Protein AF-0000000067174617 (afdb_homodimer)

Solvent-accessible surface area (backbone atoms only — not comparable to full-atom values): 45854 Å² total; per-residue (Å²): 130,80,75,74,80,72,65,59,62,29,60,40,48,50,65,57,44,49,54,32,34,64,73,59,77,38,47,30,45,57,36,50,50,41,10,50,51,39,36,74,58,49,26,62,46,40,85,79,19,29,24,26,55,76,45,76,35,56,70,63,29,50,54,49,15,52,51,36,42,53,46,39,54,50,30,64,71,70,67,54,81,73,54,90,31,52,33,38,44,29,28,35,34,40,76,56,22,40,51,80,34,69,38,36,45,48,38,79,67,28,64,86,33,58,22,83,47,54,27,65,48,50,47,35,38,50,75,26,35,32,32,63,34,32,25,17,32,35,8,44,68,52,70,37,58,31,12,36,25,85,73,65,30,31,22,17,12,58,58,34,67,70,21,18,10,17,9,17,21,9,13,33,24,24,25,48,31,62,17,47,30,42,31,22,36,28,41,26,58,50,28,11,28,30,36,2,9,12,37,30,29,20,22,8,37,45,45,24,52,26,33,32,36,46,58,66,43,66,49,68,43,70,35,39,32,44,27,31,28,20,75,37,61,66,38,26,25,53,50,39,12,53,42,23,8,57,41,71,73,19,75,68,22,36,68,68,58,69,52,64,44,66,37,86,62,82,48,59,76,40,35,35,26,37,25,74,38,60,42,61,38,48,50,27,68,61,47,45,51,27,45,51,50,50,51,48,53,43,37,74,54,42,23,44,71,40,83,41,77,45,94,44,42,44,66,58,52,50,52,41,53,30,16,49,33,20,54,38,54,27,56,49,48,52,63,63,34,60,94,39,69,89,73,52,48,70,43,55,54,47,47,38,51,54,12,42,55,35,24,73,76,30,52,58,53,55,34,41,35,46,40,45,49,56,36,36,52,49,42,62,55,42,67,86,34,62,32,38,38,29,39,28,40,21,51,69,73,47,50,19,84,58,59,55,87,78,14,37,82,48,91,73,47,76,36,77,46,43,68,49,38,44,59,33,38,68,50,18,62,35,17,34,22,15,34,34,17,37,52,45,46,68,32,97,78,47,25,23,31,21,29,28,26,33,23,51,66,73,32,43,41,59,18,37,22,53,46,42,40,46,49,63,73,67,58,76,78,47,67,54,77,70,71,74,60,80,125,130,81,78,76,80,72,64,59,61,29,60,40,48,50,66,58,43,49,54,32,35,64,72,61,78,38,46,30,44,57,36,51,51,40,10,49,53,38,38,74,55,48,26,64,46,40,83,80,19,29,24,26,55,76,45,76,34,57,71,63,29,51,54,48,14,51,52,35,43,53,45,39,54,51,28,63,71,70,68,55,83,70,53,89,31,53,32,39,44,28,28,35,33,39,76,56,22,40,52,79,35,69,38,35,45,47,37,79,68,27,64,86,34,59,22,84,48,54,26,63,47,51,47,34,38,50,74,26,35,32,30,63,35,32,25,18,32,36,7,44,67,51,71,38,60,31,11,36,25,86,73,65,31,32,22,18,13,57,58,35,68,69,22,17,9,17,8,18,22,9,13,33,23,24,25,48,30,60,17,47,31,41,31,25,37,29,40,27,58,52,28,10,28,29,37,2,9,12,37,30,29,20,21,8,37,45,44,23,51,26,33,31,37,47,57,65,44,66,50,66,42,70,36,37,32,44,27,30,28,19,74,36,59,67,39,25,25,52,51,40,10,52,41,22,10,58,42,73,72,19,72,68,22,36,66,67,58,69,52,63,45,67,38,86,64,83,49,58,76,40,36,35,27,37,26,74,38,62,42,60,37,48,50,27,67,61,47,46,52,27,46,50,51,52,51,48,54,44,37,73,58,42,23,45,69,41,84,42,76,46,95,46,41,44,67,58,52,50,54,42,52,29,16,48,32,21,53,37,54,27,57,50,48,53,62,63,35,60,94,40,69,90,71,54,50,69,43,53,54,49,47,39,49,52,12,43,56,35,23,74,75,30,52,58,51,55,33,40,35,46,39,44,49,57,37,37,52,49,43,62,54,41,68,84,34,62,33,37,39,28,38,29,42,20,53,69,74,47,51,19,84,56,58,55,87,77,14,37,82,49,91,73,46,77,36,77,45,44,68,48,38,45,58,34,37,69,49,16,61,35,18,34,22,15,35,33,16,36,53,44,46,68,34,98,77,46,24,24,30,19,27,27,26,32,23,49,68,72,32,45,42,58,19,38,23,52,46,40,41,46,48,64,72,68,58,76,79,46,67,55,77,69,72,73,61,82,122

pLDDT: mean 96.29, std 8.48, range [24.88, 98.94]

Nearest PDB structures (foldseek):
  2df4-assembly1_A  TM=8.839E-01  e=1.342E-34  Staphylococcus aureus
  8es6-assembly1_A  TM=8.668E-01  e=5.115E-29  Escherichia coli
  8es6-assembly2_B  TM=8.496E-01  e=8.162E-29  Escherichia coli
  4hbp-assembly1_A  TM=7.606E-01  e=7.847E-25  Rattus norvegicus
  4ist-assembly1_A  TM=8.155E-01  e=3.583E-24  Kluyveromyces lactis

Radius of gyration: 29.84 Å; Cα contacts (8 Å, |Δi|>4): 2554; chains: 2; bounding box: 65×92×72 Å

Foldseek 3Di:
DPPPPPPQLLQDAQVRVVVCLLVVVDFLLRSLVSLVVLCVFAQDAQAQGLLFFPDFASVVLNVLSVVLSVVSVVCNVVVDDAQLAASFEEAEALCFADAPAARQQQAPLRPPPHDNHGWLLRVLCVVSRYRHGGYGFFERNFLFQFTAHPSRHFRAAQLFRQFGLTTRSRSQLRCQLSSNGNKYKWKFLAQRQQSSCFQQQWKGKQAFQQQFAGAPDCSVQLLMGMAMIGRALVSRQSSSLRRGADDPRHPSHHDDHNDGLADADAQAPAEEEEDAQQAPQQADPQLSVLLVVLVVLNVVRHYHYDYFHFNDDLVLLVLLSLLSCLVPVLVVVCVSNPPPLVRGDPLNNLSSVSSVVSVVVAPPVNSLVSLVVLLVRVCVRCVPGFKYKYWQWRAQGHGRPDSQSQADAGPVGTDRHPSSGGPRRSCSSVRQWMKMWHWRAADPSSTTITMIITGPGVSSNSRSHSRNVSCVSRVDDSHHDRPRDDD/DPPPPPPQLLQDAQVRVVVCLLVVVDFLLRSLVSLVVLCVFAQDAQAQGLLFFPDFASVVLNVLSVVLSVVSVVCNVVVDDAQLAASFEEAEALCFADAPAARQQQAPLRPPPHDNHGWLLRVLCVVSNYRHGGYGFFERNFLFQFTAHPSRHFRAAQLFRQFGLTTRSRSQLRSQLSSNGNKYKWKFLAQRQQSSCFQQQWKGKQAFQQQFAGAPDCSVQLLMGMAMIGRALVSRQSSSLRRGADDPRHPSHHDDHNDGLADADAQAPAEEEEDAQQAPQQADPQLSVLLVVLVVLNVVRHYHYDYFHFNDDLVLLVLLSLLSCLVPVLVVVCVSNPPPLVRGDPLNNLSSVSSVVSVVVAPPVNSLVSLVVLLVRVCVRCVPGFKYKYWQWRDQGHGRPDSQSQADAGPVGTDRHPSSGGPRRSCSSVRQWMKMWHWRAADPSSTTITMIITGPGVNSNSRSHVRNVSCVSRVDDSHHDRPRDPD

Structure (mmCIF, N/CA/C/O backbone):
data_AF-0000000067174617-model_v1
#
loop_
_entity.id
_entity.type
_entity.pdbx_description
1 polymer amidase
#
loop_
_atom_site.group_PDB
_atom_site.id
_atom_site.type_symbol
_atom_site.label_atom_id
_atom_site.label_alt_id
_atom_site.label_comp_id
_atom_site.label_asym_id
_atom_site.label_entity_id
_atom_site.label_seq_id
_atom_site.pdbx_PDB_ins_code
_atom_site.Cartn_x
_atom_site.Cartn_y
_atom_site.Cartn_z
_atom_site.occupancy
_atom_site.B_iso_or_equiv
_atom_site.auth_seq_id
_atom_site.auth_comp_id
_atom_site.auth_asym_id
_atom_site.auth_atom_id
_atom_site.pdbx_PDB_model_num
ATOM 1 N N . MET A 1 1 ? 32.938 -33.906 -27.891 1 24.88 1 MET A N 1
ATOM 2 C CA . MET A 1 1 ? 32.094 -32.688 -27.828 1 24.88 1 MET A CA 1
ATOM 3 C C . MET A 1 1 ? 30.641 -33.062 -27.625 1 24.88 1 MET A C 1
ATOM 5 O O . MET A 1 1 ? 30.016 -33.656 -28.516 1 24.88 1 MET A O 1
ATOM 9 N N . THR A 1 2 ? 30.25 -33.719 -26.547 1 30.67 2 THR A N 1
ATOM 10 C CA . THR A 1 2 ? 28.984 -34.344 -26.203 1 30.67 2 THR A CA 1
ATOM 11 C C . THR A 1 2 ? 27.812 -33.438 -26.562 1 30.67 2 THR A C 1
ATOM 13 O O . THR A 1 2 ? 27.844 -32.25 -26.281 1 30.67 2 THR A O 1
ATOM 16 N N . ALA A 1 3 ? 27.297 -33.562 -27.75 1 36.09 3 ALA A N 1
ATOM 17 C CA . ALA A 1 3 ? 26.188 -32.875 -28.375 1 36.09 3 ALA A CA 1
ATOM 18 C C . ALA A 1 3 ? 25.094 -32.531 -27.344 1 36.09 3 ALA A C 1
ATOM 20 O O . ALA A 1 3 ? 24.484 -33.438 -26.781 1 36.09 3 ALA A O 1
ATOM 21 N N . GLY A 1 4 ? 25.219 -31.641 -26.375 1 40.06 4 GLY A N 1
ATOM 22 C CA . GLY A 1 4 ? 24.328 -31.266 -25.297 1 40.06 4 GLY A CA 1
ATOM 23 C C . GLY A 1 4 ? 22.859 -31.375 -25.656 1 40.06 4 GLY A C 1
ATOM 24 O O . GLY A 1 4 ? 22.422 -30.828 -26.672 1 40.06 4 GLY A O 1
ATOM 25 N N . VAL A 1 5 ? 22.188 -32.5 -25.516 1 42.88 5 VAL A N 1
ATOM 26 C CA . VAL A 1 5 ? 20.812 -32.875 -25.828 1 42.88 5 VAL A CA 1
ATOM 27 C C . VAL A 1 5 ? 19.875 -31.703 -25.594 1 42.88 5 VAL A C 1
ATOM 29 O O . VAL A 1 5 ? 19.719 -31.25 -24.453 1 42.88 5 VAL A O 1
ATOM 32 N N . MET A 1 6 ? 19.734 -30.781 -26.547 1 55.16 6 MET A N 1
ATOM 33 C CA . MET A 1 6 ? 18.766 -29.688 -26.562 1 55.16 6 MET A CA 1
ATOM 34 C C . MET A 1 6 ? 17.406 -30.156 -26.047 1 55.16 6 MET A C 1
ATOM 36 O O . MET A 1 6 ? 16.953 -31.25 -26.359 1 55.16 6 MET A O 1
ATOM 40 N N . ALA A 1 7 ? 16.859 -29.625 -24.938 1 68.75 7 ALA A N 1
ATOM 41 C CA . ALA A 1 7 ? 15.5 -29.875 -24.469 1 68.75 7 ALA A CA 1
ATOM 42 C C . ALA A 1 7 ? 14.523 -29.984 -25.625 1 68.75 7 ALA A C 1
ATOM 44 O O . ALA A 1 7 ? 14.711 -29.344 -26.672 1 68.75 7 ALA A O 1
ATOM 45 N N . PRO A 1 8 ? 13.562 -31 -25.578 1 89.62 8 PRO A N 1
ATOM 46 C CA . PRO A 1 8 ? 12.492 -30.938 -26.562 1 89.62 8 PRO A CA 1
ATOM 47 C C . PRO A 1 8 ? 11.938 -29.531 -26.766 1 89.62 8 PRO A C 1
ATOM 49 O O . PRO A 1 8 ? 11.898 -28.75 -25.812 1 89.62 8 PRO A O 1
ATOM 52 N N . LEU A 1 9 ? 11.664 -29.156 -27.969 1 95.62 9 LEU A N 1
ATOM 53 C CA . LEU A 1 9 ? 11.234 -27.828 -28.344 1 95.62 9 LEU A CA 1
ATOM 54 C C . LEU A 1 9 ? 10.125 -27.328 -27.422 1 95.62 9 LEU A C 1
ATOM 56 O O . LEU A 1 9 ? 10.109 -26.156 -27.031 1 95.62 9 LEU A O 1
ATOM 60 N N . ALA A 1 10 ? 9.273 -28.25 -26.984 1 96.75 10 ALA A N 1
ATOM 61 C CA . ALA A 1 10 ? 8.109 -27.891 -26.172 1 96.75 10 ALA A CA 1
ATOM 62 C C . ALA A 1 10 ? 8.531 -27.484 -24.766 1 96.75 10 ALA A C 1
ATOM 64 O O . ALA A 1 10 ? 7.766 -26.844 -24.047 1 96.75 10 ALA A O 1
ATOM 65 N N . TYR A 1 11 ? 9.789 -27.797 -24.375 1 97.19 11 TYR A N 1
ATOM 66 C CA . TYR A 1 11 ? 10.25 -27.547 -23.016 1 97.19 11 TYR A CA 1
ATOM 67 C C . TYR A 1 11 ? 11.344 -26.484 -23 1 97.19 11 TYR A C 1
ATOM 69 O O . TYR A 1 11 ? 11.984 -26.266 -21.969 1 97.19 11 TYR A O 1
ATOM 77 N N . LEU A 1 12 ? 11.562 -25.859 -24.141 1 96.75 12 LEU A N 1
ATOM 78 C CA . LEU A 1 12 ? 12.547 -24.781 -24.141 1 96.75 12 LEU A CA 1
ATOM 79 C C . LEU A 1 12 ? 12.133 -23.672 -23.156 1 96.75 12 LEU A C 1
ATOM 81 O O . LEU A 1 12 ? 10.961 -23.297 -23.109 1 96.75 12 LEU A O 1
ATOM 85 N N . SER A 1 13 ? 13.086 -23.219 -22.359 1 97.06 13 SER A N 1
ATOM 86 C CA . SER A 1 13 ? 12.812 -22.062 -21.516 1 97.06 13 SER A CA 1
ATOM 87 C C . SER A 1 13 ? 12.609 -20.797 -22.344 1 97.06 13 SER A C 1
ATOM 89 O O . SER A 1 13 ? 12.984 -20.75 -23.516 1 97.06 13 SER A O 1
ATOM 91 N N . ALA A 1 14 ? 11.969 -19.812 -21.766 1 97.81 14 ALA A N 1
ATOM 92 C CA . ALA A 1 14 ? 11.766 -18.531 -22.453 1 97.81 14 ALA A CA 1
ATOM 93 C C . ALA A 1 14 ? 13.094 -17.922 -22.875 1 97.81 14 ALA A C 1
ATOM 95 O O . ALA A 1 14 ? 13.219 -17.375 -23.969 1 97.81 14 ALA A O 1
ATOM 96 N N . THR A 1 15 ? 14.016 -18 -22.016 1 92.88 15 THR A N 1
ATOM 97 C CA . THR A 1 15 ? 15.328 -17.422 -22.281 1 92.88 15 THR A CA 1
ATOM 98 C C . THR A 1 15 ? 16.016 -18.141 -23.422 1 92.88 15 THR A C 1
ATOM 100 O O . THR A 1 15 ? 16.594 -17.5 -24.312 1 92.88 15 THR A O 1
ATOM 103 N N . GLU A 1 16 ? 15.969 -19.438 -23.469 1 95.62 16 GLU A N 1
ATOM 104 C CA . GLU A 1 16 ? 16.562 -20.219 -24.547 1 95.62 16 GLU A CA 1
ATOM 105 C C . GLU A 1 16 ? 15.828 -20 -25.859 1 95.62 16 GLU A C 1
ATOM 107 O O . GLU A 1 16 ? 16.453 -19.859 -26.922 1 95.62 16 GLU A O 1
ATOM 112 N N . ALA A 1 17 ? 14.555 -19.969 -25.766 1 97.62 17 ALA A N 1
ATOM 113 C CA . ALA A 1 17 ? 13.75 -19.766 -26.953 1 97.62 17 ALA A CA 1
ATOM 114 C C . ALA A 1 17 ? 14.039 -18.391 -27.578 1 97.62 17 ALA A C 1
ATOM 116 O O . ALA A 1 17 ? 14.25 -18.281 -28.797 1 97.62 17 ALA A O 1
ATOM 117 N N . ARG A 1 18 ? 14.062 -17.391 -26.781 1 96.44 18 ARG A N 1
ATOM 118 C CA . ARG A 1 18 ? 14.32 -16.047 -27.266 1 96.44 18 ARG A CA 1
ATOM 119 C C . ARG A 1 18 ? 15.672 -15.961 -27.969 1 96.44 18 ARG A C 1
ATOM 121 O O . ARG A 1 18 ? 15.797 -15.32 -29.016 1 96.44 18 ARG A O 1
ATOM 128 N N . LYS A 1 19 ? 16.672 -16.578 -27.359 1 95.19 19 LYS A N 1
ATOM 129 C CA . LYS A 1 19 ? 18 -16.594 -27.969 1 95.19 19 LYS A CA 1
ATOM 130 C C . LYS A 1 19 ? 17.969 -17.281 -29.328 1 95.19 19 LYS A C 1
ATOM 132 O O . LYS A 1 19 ? 18.562 -16.797 -30.281 1 95.19 19 LYS A O 1
ATOM 137 N N . ALA A 1 20 ? 17.281 -18.375 -29.406 1 97.12 20 ALA A N 1
ATOM 138 C CA . ALA A 1 20 ? 17.188 -19.141 -30.641 1 97.12 20 ALA A CA 1
ATOM 139 C C . ALA A 1 20 ? 16.391 -18.375 -31.703 1 97.12 20 ALA A C 1
ATOM 141 O O . ALA A 1 20 ? 16.703 -18.453 -32.875 1 97.12 20 ALA A O 1
ATOM 142 N N . PHE A 1 21 ? 15.336 -17.656 -31.297 1 97.88 21 PHE A N 1
ATOM 143 C CA . PHE A 1 21 ? 14.555 -16.844 -32.219 1 97.88 21 PHE A CA 1
ATOM 144 C C . PHE A 1 21 ? 15.414 -15.727 -32.812 1 97.88 21 PHE A C 1
ATOM 146 O O . PHE A 1 21 ? 15.359 -15.461 -34 1 97.88 21 PHE A O 1
ATOM 153 N N . ARG A 1 22 ? 16.156 -15.133 -31.969 1 95.88 22 ARG A N 1
ATOM 154 C CA . ARG A 1 22 ? 16.984 -14.008 -32.375 1 95.88 22 ARG A CA 1
ATOM 155 C C . ARG A 1 22 ? 18.031 -14.438 -33.406 1 95.88 22 ARG A C 1
ATOM 157 O O . ARG A 1 22 ? 18.312 -13.703 -34.375 1 95.88 22 ARG A O 1
ATOM 164 N N . SER A 1 23 ? 18.625 -15.617 -33.219 1 95 23 SER A N 1
ATOM 165 C CA . SER A 1 23 ? 19.625 -16.125 -34.156 1 95 23 SER A CA 1
ATOM 166 C C . SER A 1 23 ? 18.953 -16.766 -35.375 1 95 23 SER A C 1
ATOM 168 O O . SER A 1 23 ? 19.641 -17.188 -36.312 1 95 23 SER A O 1
ATOM 170 N N . ARG A 1 24 ? 17.672 -16.953 -35.281 1 94.88 24 ARG A N 1
ATOM 171 C CA . ARG A 1 24 ? 16.859 -17.531 -36.344 1 94.88 24 ARG A CA 1
ATOM 172 C C . ARG A 1 24 ? 17.156 -19.016 -36.531 1 94.88 24 ARG A C 1
ATOM 174 O O . ARG A 1 24 ? 16.953 -19.562 -37.625 1 94.88 24 ARG A O 1
ATOM 181 N N . GLU A 1 25 ? 17.734 -19.562 -35.5 1 95.5 25 GLU A N 1
ATOM 182 C CA . GLU A 1 25 ? 17.922 -21 -35.469 1 95.5 25 GLU A CA 1
ATOM 183 C C . GLU A 1 25 ? 16.578 -21.719 -35.344 1 95.5 25 GLU A C 1
ATOM 185 O O . GLU A 1 25 ? 16.422 -22.844 -35.844 1 95.5 25 GLU A O 1
ATOM 190 N N . LEU A 1 26 ? 15.688 -21.109 -34.594 1 96.62 26 LEU A N 1
ATOM 191 C CA . LEU A 1 26 ? 14.312 -21.562 -34.438 1 96.62 26 LEU A CA 1
ATOM 192 C C . LEU A 1 26 ? 13.328 -20.438 -34.75 1 96.62 26 LEU A C 1
ATOM 194 O O . LEU A 1 26 ? 13.633 -19.266 -34.562 1 96.62 26 LEU A O 1
ATOM 198 N N . SER A 1 27 ? 12.234 -20.875 -35.25 1 97.31 27 SER A N 1
ATOM 199 C CA . SER A 1 27 ? 11.117 -19.953 -35.406 1 97.31 27 SER A CA 1
ATOM 200 C C . SER A 1 27 ? 10.141 -20.078 -34.25 1 97.31 27 SER A C 1
ATOM 202 O O . SER A 1 27 ? 9.922 -21.156 -33.719 1 97.31 27 SER A O 1
ATOM 204 N N . PRO A 1 28 ? 9.531 -18.938 -33.906 1 98.44 28 PRO A N 1
ATOM 205 C CA . PRO A 1 28 ? 8.469 -19.031 -32.906 1 98.44 28 PRO A CA 1
ATOM 206 C C . PRO A 1 28 ? 7.406 -20.062 -33.25 1 98.44 28 PRO A C 1
ATOM 208 O O . PRO A 1 28 ? 6.84 -20.719 -32.375 1 98.44 28 PRO A O 1
ATOM 211 N N . LEU A 1 29 ? 7.168 -20.234 -34.531 1 98.38 29 LEU A N 1
ATOM 212 C CA . LEU A 1 29 ? 6.172 -21.203 -35 1 98.38 29 LEU A CA 1
ATOM 213 C C . LEU A 1 29 ? 6.602 -22.625 -34.656 1 98.38 29 LEU A C 1
ATOM 215 O O . LEU A 1 29 ? 5.762 -23.484 -34.375 1 98.38 29 LEU A O 1
ATOM 219 N N . ASP A 1 30 ? 7.914 -22.922 -34.688 1 98.12 30 ASP A N 1
ATOM 220 C CA . ASP A 1 30 ? 8.422 -24.234 -34.375 1 98.12 30 ASP A CA 1
ATOM 221 C C . ASP A 1 30 ? 8.078 -24.609 -32.938 1 98.12 30 ASP A C 1
ATOM 223 O O . ASP A 1 30 ? 7.621 -25.734 -32.656 1 98.12 30 ASP A O 1
ATOM 227 N N . VAL A 1 31 ? 8.281 -23.688 -32.031 1 98.25 31 VAL A N 1
ATOM 228 C CA . VAL A 1 31 ? 8.031 -23.938 -30.625 1 98.25 31 VAL A CA 1
ATOM 229 C C . VAL A 1 31 ? 6.527 -24.062 -30.391 1 98.25 31 VAL A C 1
ATOM 231 O O . VAL A 1 31 ? 6.082 -24.969 -29.672 1 98.25 31 VAL A O 1
ATOM 234 N N . LEU A 1 32 ? 5.723 -23.188 -30.984 1 98.75 32 LEU A N 1
ATOM 235 C CA . LEU A 1 32 ? 4.273 -23.234 -30.828 1 98.75 32 LEU A CA 1
ATOM 236 C C . LEU A 1 32 ? 3.723 -24.562 -31.344 1 98.75 32 LEU A C 1
ATOM 238 O O . LEU A 1 32 ? 2.918 -25.203 -30.656 1 98.75 32 LEU A O 1
ATOM 242 N N . ASP A 1 33 ? 4.176 -24.984 -32.469 1 98.44 33 ASP A N 1
ATOM 243 C CA . ASP A 1 33 ? 3.67 -26.234 -33.031 1 98.44 33 ASP A CA 1
ATOM 244 C C . ASP A 1 33 ? 4.062 -27.438 -32.188 1 98.44 33 ASP A C 1
ATOM 246 O O . ASP A 1 33 ? 3.293 -28.391 -32.062 1 98.44 33 ASP A O 1
ATOM 250 N N . ALA A 1 34 ? 5.266 -27.406 -31.688 1 98.31 34 ALA A N 1
ATOM 251 C CA . ALA A 1 34 ? 5.68 -28.469 -30.781 1 98.31 34 ALA A CA 1
ATOM 252 C C . ALA A 1 34 ? 4.781 -28.516 -29.547 1 98.31 34 ALA A C 1
ATOM 254 O O . ALA A 1 34 ? 4.418 -29.609 -29.078 1 98.31 34 ALA A O 1
ATOM 255 N N . GLN A 1 35 ? 4.426 -27.406 -28.984 1 98.56 35 GLN A N 1
ATOM 256 C CA . GLN A 1 35 ? 3.568 -27.344 -27.797 1 98.56 35 GLN A CA 1
ATOM 257 C C . GLN A 1 35 ? 2.139 -27.75 -28.141 1 98.56 35 GLN A C 1
ATOM 259 O O . GLN A 1 35 ? 1.485 -28.438 -27.344 1 98.56 35 GLN A O 1
ATOM 264 N N . ILE A 1 36 ? 1.645 -27.328 -29.328 1 98.62 36 ILE A N 1
ATOM 265 C CA . ILE A 1 36 ? 0.315 -27.75 -29.766 1 98.62 36 ILE A CA 1
ATOM 266 C C . ILE A 1 36 ? 0.268 -29.266 -29.906 1 98.62 36 ILE A C 1
ATOM 268 O O . ILE A 1 36 ? -0.705 -29.906 -29.484 1 98.62 36 ILE A O 1
ATOM 272 N N . SER A 1 37 ? 1.347 -29.828 -30.438 1 97.31 37 SER A N 1
ATOM 273 C CA . SER A 1 37 ? 1.419 -31.281 -30.547 1 97.31 37 SER A CA 1
ATOM 274 C C . SER A 1 37 ? 1.367 -31.953 -29.188 1 97.31 37 SER A C 1
ATOM 276 O O . SER A 1 37 ? 0.701 -32.969 -29.016 1 97.31 37 SER A O 1
ATOM 278 N N . GLN A 1 38 ? 2.049 -31.375 -28.203 1 96 38 GLN A N 1
ATOM 279 C CA . GLN A 1 38 ? 2.006 -31.875 -26.844 1 96 38 GLN A CA 1
ATOM 280 C C . GLN A 1 38 ? 0.591 -31.797 -26.266 1 96 38 GLN A C 1
ATOM 282 O O . GLN A 1 38 ? 0.135 -32.719 -25.609 1 96 38 GLN A O 1
ATOM 287 N N . ILE A 1 39 ? -0.048 -30.703 -26.516 1 98.12 39 ILE A N 1
ATOM 288 C CA . ILE A 1 39 ? -1.395 -30.484 -26 1 98.12 39 ILE A CA 1
ATOM 289 C C . ILE A 1 39 ? -2.352 -31.516 -26.594 1 98.12 39 ILE A C 1
ATOM 291 O O . ILE A 1 39 ? -3.121 -32.156 -25.859 1 98.12 39 ILE A O 1
ATOM 295 N N . GLU A 1 40 ? -2.289 -31.688 -27.859 1 97 40 GLU A N 1
ATOM 296 C CA . GLU A 1 40 ? -3.174 -32.625 -28.531 1 97 40 GLU A CA 1
ATOM 297 C C . GLU A 1 40 ? -2.939 -34.062 -28.047 1 97 40 GLU A C 1
ATOM 299 O O . GLU A 1 40 ? -3.885 -34.844 -27.938 1 97 40 GLU A O 1
ATOM 304 N N . ALA A 1 41 ? -1.725 -34.312 -27.672 1 95.94 41 ALA A N 1
ATOM 305 C CA . ALA A 1 41 ? -1.357 -35.656 -27.281 1 95.94 41 ALA A CA 1
ATOM 306 C C . ALA A 1 41 ? -1.713 -35.906 -25.812 1 95.94 41 ALA A C 1
ATOM 308 O O . ALA A 1 41 ? -2.045 -37.062 -25.438 1 95.94 41 ALA A O 1
ATOM 309 N N . HIS A 1 42 ? -1.667 -34.875 -25 1 96.88 42 HIS A N 1
ATOM 310 C CA . HIS A 1 42 ? -1.584 -35.188 -23.578 1 96.88 42 HIS A CA 1
ATOM 311 C C . HIS A 1 42 ? -2.625 -34.438 -22.766 1 96.88 42 HIS A C 1
ATOM 313 O O . HIS A 1 42 ? -2.889 -34.781 -21.609 1 96.88 42 HIS A O 1
ATOM 319 N N . ASN A 1 43 ? -3.201 -33.406 -23.281 1 97.75 43 ASN A N 1
ATOM 320 C CA . ASN A 1 43 ? -4.121 -32.625 -22.469 1 97.75 43 ASN A CA 1
ATOM 321 C C . ASN A 1 43 ? -5.344 -33.438 -22.062 1 97.75 43 ASN A C 1
ATOM 323 O O . ASN A 1 43 ? -5.82 -33.312 -20.922 1 97.75 43 ASN A O 1
ATOM 327 N N . GLY A 1 44 ? -5.863 -34.125 -23.031 1 96.06 44 GLY A N 1
ATOM 328 C CA . GLY A 1 44 ? -6.969 -35.031 -22.75 1 96.06 44 GLY A CA 1
ATOM 329 C C . GLY A 1 44 ? -8.273 -34.312 -22.484 1 96.06 44 GLY A C 1
ATOM 330 O O . GLY A 1 44 ? -8.445 -33.156 -22.875 1 96.06 44 GLY A O 1
ATOM 331 N N . ASP A 1 45 ? -9.227 -35.094 -21.906 1 94.69 45 ASP A N 1
ATOM 332 C CA . ASP A 1 45 ? -10.57 -34.562 -21.688 1 94.69 45 ASP A CA 1
ATOM 333 C C . ASP A 1 45 ? -10.766 -34.125 -20.234 1 94.69 45 ASP A C 1
ATOM 335 O O . ASP A 1 45 ? -9.828 -34.188 -19.438 1 94.69 45 ASP A O 1
ATOM 339 N N . ARG A 1 46 ? -11.891 -33.656 -19.922 1 95.31 46 ARG A N 1
ATOM 340 C CA . ARG A 1 46 ? -12.164 -33 -18.656 1 95.31 46 ARG A CA 1
ATOM 341 C C . ARG A 1 46 ? -12.328 -34.031 -17.531 1 95.31 46 ARG A C 1
ATOM 343 O O . ARG A 1 46 ? -12.359 -33.688 -16.359 1 95.31 46 ARG A O 1
ATOM 350 N N . ASP A 1 47 ? -12.398 -35.312 -17.844 1 93.5 47 ASP A N 1
ATOM 351 C CA . ASP A 1 47 ? -12.68 -36.312 -16.844 1 93.5 47 ASP A CA 1
ATOM 352 C C . ASP A 1 47 ? -11.406 -37.094 -16.484 1 93.5 47 ASP A C 1
ATOM 354 O O . ASP A 1 47 ? -11.195 -37.438 -15.32 1 93.5 47 ASP A O 1
ATOM 358 N N . THR A 1 48 ? -10.5 -37.281 -17.5 1 92.5 48 THR A N 1
ATOM 359 C CA . THR A 1 48 ? -9.383 -38.188 -17.234 1 92.5 48 THR A CA 1
ATOM 360 C C . THR A 1 48 ? -8.062 -37.562 -17.656 1 92.5 48 THR A C 1
ATOM 362 O O . THR A 1 48 ? -6.988 -38.031 -17.297 1 92.5 48 THR A O 1
ATOM 365 N N . GLY A 1 49 ? -8.133 -36.562 -18.375 1 95.38 49 GLY A N 1
ATOM 366 C CA . GLY A 1 49 ? -6.93 -35.938 -18.891 1 95.38 49 GLY A CA 1
ATOM 367 C C . GLY A 1 49 ? -6.301 -34.938 -17.922 1 95.38 49 GLY A C 1
ATOM 368 O O . GLY A 1 49 ? -6.805 -34.75 -16.828 1 95.38 49 GLY A O 1
ATOM 369 N N . ILE A 1 50 ? -5.203 -34.375 -18.375 1 98.19 50 ILE A N 1
ATOM 370 C CA . ILE A 1 50 ? -4.59 -33.281 -17.625 1 98.19 50 ILE A CA 1
ATOM 371 C C . ILE A 1 50 ? -5.57 -32.125 -17.547 1 98.19 50 ILE A C 1
ATOM 373 O O . ILE A 1 50 ? -5.789 -31.562 -16.469 1 98.19 50 ILE A O 1
ATOM 377 N N . ASN A 1 51 ? -6.184 -31.781 -18.797 1 98.56 51 ASN A N 1
ATOM 378 C CA . ASN A 1 51 ? -7.258 -30.797 -18.844 1 98.56 51 ASN A CA 1
ATOM 379 C C . ASN A 1 51 ? -6.812 -29.453 -18.281 1 98.56 51 ASN A C 1
ATOM 381 O O . ASN A 1 51 ? -7.441 -28.922 -17.359 1 98.56 51 ASN A O 1
ATOM 385 N N . ALA A 1 52 ? -5.758 -28.906 -18.875 1 98.81 52 ALA A N 1
ATOM 386 C CA . ALA A 1 52 ? -5.141 -27.719 -18.312 1 98.81 52 ALA A CA 1
ATOM 387 C C . ALA A 1 52 ? -5.82 -26.453 -18.844 1 98.81 52 ALA A C 1
ATOM 389 O O . ALA A 1 52 ? -5.598 -25.359 -18.328 1 98.81 52 ALA A O 1
ATOM 390 N N . PHE A 1 53 ? -6.734 -26.578 -19.859 1 98.81 53 PHE A N 1
ATOM 391 C CA . PHE A 1 53 ? -7.168 -25.375 -20.562 1 98.81 53 PHE A CA 1
ATOM 392 C C . PHE A 1 53 ? -8.688 -25.297 -20.609 1 98.81 53 PHE A C 1
ATOM 394 O O . PHE A 1 53 ? -9.367 -26.312 -20.766 1 98.81 53 PHE A O 1
ATOM 401 N N . THR A 1 54 ? -9.203 -24.062 -20.531 1 98.19 54 THR A N 1
ATOM 402 C CA . THR A 1 54 ? -10.617 -23.797 -20.781 1 98.19 54 THR A CA 1
ATOM 403 C C . THR A 1 54 ? -10.852 -23.562 -22.281 1 98.19 54 THR A C 1
ATOM 405 O O . THR A 1 54 ? -11.953 -23.828 -22.781 1 98.19 54 THR A O 1
ATOM 408 N N . GLU A 1 55 ? -9.836 -22.984 -22.875 1 96.81 55 GLU A N 1
ATOM 409 C CA . GLU A 1 55 ? -9.898 -22.578 -24.281 1 96.81 55 GLU A CA 1
ATOM 410 C C . GLU A 1 55 ? -8.508 -22.547 -24.906 1 96.81 55 GLU A C 1
ATOM 412 O O . GLU A 1 55 ? -7.52 -22.281 -24.219 1 96.81 55 GLU A O 1
ATOM 417 N N . THR A 1 56 ? -8.438 -22.953 -26.219 1 98.44 56 THR A N 1
ATOM 418 C CA . THR A 1 56 ? -7.211 -22.797 -26.984 1 98.44 56 THR A CA 1
ATOM 419 C C . THR A 1 56 ? -7.418 -21.781 -28.109 1 98.44 56 THR A C 1
ATOM 421 O O . THR A 1 56 ? -8.531 -21.625 -28.609 1 98.44 56 THR A O 1
ATOM 424 N N . LEU A 1 57 ? -6.367 -21.094 -28.406 1 98.75 57 LEU A N 1
ATOM 425 C CA . LEU A 1 57 ? -6.406 -20.031 -29.406 1 98.75 57 LEU A CA 1
ATOM 426 C C . LEU A 1 57 ? -5.367 -20.266 -30.5 1 98.75 57 LEU A C 1
ATOM 428 O O . LEU A 1 57 ? -4.645 -19.359 -30.891 1 98.75 57 LEU A O 1
ATOM 432 N N . PHE A 1 58 ? -5.297 -21.453 -31.047 1 98.75 58 PHE A N 1
ATOM 433 C CA . PHE A 1 58 ? -4.168 -21.922 -31.844 1 98.75 58 PHE A CA 1
ATOM 434 C C . PHE A 1 58 ? -4.105 -21.203 -33.188 1 98.75 58 PHE A C 1
ATOM 436 O O . PHE A 1 58 ? -3.021 -20.891 -33.656 1 98.75 58 PHE A O 1
ATOM 443 N N . ASP A 1 59 ? -5.227 -20.969 -33.844 1 98.38 59 ASP A N 1
ATOM 444 C CA . ASP A 1 59 ? -5.207 -20.328 -35.156 1 98.38 59 ASP A CA 1
ATOM 445 C C . ASP A 1 59 ? -4.613 -18.922 -35.094 1 98.38 59 ASP A C 1
ATOM 447 O O . ASP A 1 59 ? -3.707 -18.578 -35.844 1 98.38 59 ASP A O 1
ATOM 451 N N . ASP A 1 60 ? -5.125 -18.219 -34.156 1 98.25 60 ASP A N 1
ATOM 452 C CA . ASP A 1 60 ? -4.59 -16.875 -33.969 1 98.25 60 ASP A CA 1
ATOM 453 C C . ASP A 1 60 ? -3.127 -16.922 -33.531 1 98.25 60 ASP A C 1
ATOM 455 O O . ASP A 1 60 ? -2.316 -16.109 -33.969 1 98.25 60 ASP A O 1
ATOM 459 N N . ALA A 1 61 ? -2.824 -17.844 -32.656 1 98.88 61 ALA A N 1
ATOM 460 C CA . ALA A 1 61 ? -1.459 -18 -32.188 1 98.88 61 ALA A CA 1
ATOM 461 C C . ALA A 1 61 ? -0.491 -18.297 -33.312 1 98.88 61 ALA A C 1
ATOM 463 O O . ALA A 1 61 ? 0.619 -17.766 -33.344 1 98.88 61 ALA A O 1
ATOM 464 N N . ARG A 1 62 ? -0.864 -19.141 -34.25 1 98.69 62 ARG A N 1
ATOM 465 C CA . ARG A 1 62 ? -0.016 -19.469 -35.375 1 98.69 62 ARG A CA 1
ATOM 466 C C . ARG A 1 62 ? 0.218 -18.25 -36.25 1 98.69 62 ARG A C 1
ATOM 468 O O . ARG A 1 62 ? 1.328 -18.031 -36.75 1 98.69 62 ARG A O 1
ATOM 475 N N . THR A 1 63 ? -0.834 -17.516 -36.469 1 98.75 63 THR A N 1
ATOM 476 C CA . THR A 1 63 ? -0.707 -16.281 -37.219 1 98.75 63 THR A CA 1
ATOM 477 C C . THR A 1 63 ? 0.291 -15.336 -36.562 1 98.75 63 THR A C 1
ATOM 479 O O . THR A 1 63 ? 1.167 -14.781 -37.219 1 98.75 63 THR A O 1
ATOM 482 N N . GLN A 1 64 ? 0.197 -15.211 -35.281 1 98.81 64 GLN A N 1
ATOM 483 C CA . GLN A 1 64 ? 1.093 -14.336 -34.531 1 98.81 64 GLN A CA 1
ATOM 484 C C . GLN A 1 64 ? 2.523 -14.867 -34.531 1 98.81 64 GLN A C 1
ATOM 486 O O . GLN A 1 64 ? 3.479 -14.086 -34.625 1 98.81 64 GLN A O 1
ATOM 491 N N . ALA A 1 65 ? 2.646 -16.156 -34.438 1 98.81 65 ALA A N 1
ATOM 492 C CA . ALA A 1 65 ? 3.975 -16.766 -34.438 1 98.81 65 ALA A CA 1
ATOM 493 C C . ALA A 1 65 ? 4.688 -16.516 -35.781 1 98.81 65 ALA A C 1
ATOM 495 O O . ALA A 1 65 ? 5.891 -16.266 -35.812 1 98.81 65 ALA A O 1
ATOM 496 N N . ARG A 1 66 ? 3.977 -16.625 -36.906 1 98.31 66 ARG A N 1
ATOM 497 C CA . ARG A 1 66 ? 4.547 -16.328 -38.219 1 98.31 66 ARG A CA 1
ATOM 498 C C . ARG A 1 66 ? 4.973 -14.859 -38.312 1 98.31 66 ARG A C 1
ATOM 500 O O . ARG A 1 66 ? 6.062 -14.555 -38.781 1 98.31 66 ARG A O 1
ATOM 507 N N . ALA A 1 67 ? 4.105 -14.047 -37.844 1 98.56 67 ALA A N 1
ATOM 508 C CA . ALA A 1 67 ? 4.43 -12.617 -37.844 1 98.56 67 ALA A CA 1
ATOM 509 C C . ALA A 1 67 ? 5.672 -12.336 -37 1 98.56 67 ALA A C 1
ATOM 511 O O . ALA A 1 67 ? 6.496 -11.5 -37.344 1 98.56 67 ALA A O 1
ATOM 512 N N . ALA A 1 68 ? 5.773 -12.961 -35.812 1 98.75 68 ALA A N 1
ATOM 513 C CA . ALA A 1 68 ? 6.93 -12.789 -34.938 1 98.75 68 ALA A CA 1
ATOM 514 C C . ALA A 1 68 ? 8.211 -13.219 -35.625 1 98.75 68 ALA A C 1
ATOM 516 O O . ALA A 1 68 ? 9.258 -12.586 -35.469 1 98.75 68 ALA A O 1
ATOM 517 N N . ALA A 1 69 ? 8.125 -14.289 -36.406 1 97.94 69 ALA A N 1
ATOM 518 C CA . ALA A 1 69 ? 9.281 -14.75 -37.156 1 97.94 69 ALA A CA 1
ATOM 519 C C . ALA A 1 69 ? 9.766 -13.68 -38.125 1 97.94 69 ALA A C 1
ATOM 521 O O . ALA A 1 69 ? 10.961 -13.43 -38.25 1 97.94 69 ALA A O 1
ATOM 522 N N . ASP A 1 70 ? 8.836 -13.109 -38.781 1 97.81 70 ASP A N 1
ATOM 523 C CA . ASP A 1 70 ? 9.156 -12.031 -39.719 1 97.81 70 ASP A CA 1
ATOM 524 C C . ASP A 1 70 ? 9.766 -10.836 -38.969 1 97.81 70 ASP A C 1
ATOM 526 O O . ASP A 1 70 ? 10.703 -10.211 -39.469 1 97.81 70 ASP A O 1
ATOM 530 N N . MET A 1 71 ? 9.266 -10.555 -37.875 1 98.25 71 MET A N 1
ATOM 531 C CA . MET A 1 71 ? 9.766 -9.43 -37.094 1 98.25 71 MET A CA 1
ATOM 532 C C . MET A 1 71 ? 11.203 -9.664 -36.656 1 98.25 71 MET A C 1
ATOM 534 O O . MET A 1 71 ? 12.016 -8.742 -36.656 1 98.25 71 MET A O 1
ATOM 538 N N . TYR A 1 72 ? 11.469 -10.898 -36.219 1 97.81 72 TYR A N 1
ATOM 539 C CA . TYR A 1 72 ? 12.836 -11.203 -35.844 1 97.81 72 TYR A CA 1
ATOM 540 C C . TYR A 1 72 ? 13.797 -10.953 -37 1 97.81 72 TYR A C 1
ATOM 542 O O . TYR A 1 72 ? 14.93 -10.508 -36.781 1 97.81 72 TYR A O 1
ATOM 550 N N . THR A 1 73 ? 13.383 -11.195 -38.219 1 96.44 73 THR A N 1
ATOM 551 C CA . THR A 1 73 ? 14.195 -10.906 -39.375 1 96.44 73 THR A CA 1
ATOM 552 C C . THR A 1 73 ? 14.43 -9.406 -39.531 1 96.44 73 THR A C 1
ATOM 554 O O . THR A 1 73 ? 15.547 -8.969 -39.812 1 96.44 73 THR A O 1
ATOM 557 N N . ARG A 1 74 ? 13.406 -8.727 -39.312 1 97.06 74 ARG A N 1
ATOM 558 C CA . ARG A 1 74 ? 13.5 -7.273 -39.438 1 97.06 74 ARG A CA 1
ATOM 559 C C . ARG A 1 74 ? 14.398 -6.691 -38.344 1 97.06 74 ARG A C 1
ATOM 561 O O . ARG A 1 74 ? 15.211 -5.805 -38.625 1 97.06 74 ARG A O 1
ATOM 568 N N . TYR A 1 75 ? 14.227 -7.172 -37.156 1 96.94 75 TYR A N 1
ATOM 569 C CA . TYR A 1 75 ? 15.047 -6.688 -36.031 1 96.94 75 TYR A CA 1
ATOM 570 C C . TYR A 1 75 ? 16.5 -7.055 -36.25 1 96.94 75 TYR A C 1
ATOM 572 O O . TYR A 1 75 ? 17.406 -6.297 -35.875 1 96.94 75 TYR A O 1
ATOM 580 N N . ALA A 1 76 ? 16.75 -8.18 -36.812 1 95.12 76 ALA A N 1
ATOM 581 C CA . ALA A 1 76 ? 18.125 -8.578 -37.125 1 95.12 76 ALA A CA 1
ATOM 582 C C . ALA A 1 76 ? 18.766 -7.605 -38.125 1 95.12 76 ALA A C 1
ATOM 584 O O . ALA A 1 76 ? 19.953 -7.316 -38.031 1 95.12 76 ALA A O 1
ATOM 585 N N . ALA A 1 77 ? 17.969 -7.129 -39 1 95.69 77 ALA A N 1
ATOM 586 C CA . ALA A 1 77 ? 18.453 -6.207 -40 1 95.69 77 ALA A CA 1
ATOM 587 C C . ALA A 1 77 ? 18.688 -4.816 -39.438 1 95.69 77 ALA A C 1
ATOM 589 O O . ALA A 1 77 ? 19.656 -4.145 -39.781 1 95.69 77 ALA A O 1
ATOM 590 N N . SER A 1 78 ? 17.891 -4.352 -38.562 1 95.88 78 SER A N 1
ATOM 591 C CA . SER A 1 78 ? 17.969 -2.996 -38.031 1 95.88 78 SER A CA 1
ATOM 592 C C . SER A 1 78 ? 18.922 -2.916 -36.844 1 95.88 78 SER A C 1
ATOM 594 O O . SER A 1 78 ? 19.453 -1.844 -36.531 1 95.88 78 SER A O 1
ATOM 596 N N . GLY A 1 79 ? 19.062 -3.984 -36.156 1 94.81 79 GLY A N 1
ATOM 597 C CA . GLY A 1 79 ? 19.906 -3.994 -34.969 1 94.81 79 GLY A CA 1
ATOM 598 C C . GLY A 1 79 ? 19.156 -3.594 -33.719 1 94.81 79 GLY A C 1
ATOM 599 O O . GLY A 1 79 ? 19.703 -3.617 -32.625 1 94.81 79 GLY A O 1
ATOM 600 N N . ASP A 1 80 ? 17.891 -3.297 -33.844 1 95.75 80 ASP A N 1
ATOM 601 C CA . ASP A 1 80 ? 17.062 -2.912 -32.688 1 95.75 80 ASP A CA 1
ATOM 602 C C . ASP A 1 80 ? 16.734 -4.121 -31.828 1 95.75 80 ASP A C 1
ATOM 604 O O . ASP A 1 80 ? 16.766 -5.262 -32.281 1 95.75 80 ASP A O 1
ATOM 608 N N . GLU A 1 81 ? 16.469 -3.848 -30.578 1 95.38 81 GLU A N 1
ATOM 609 C CA . GLU A 1 81 ? 16.125 -4.918 -29.656 1 95.38 81 GLU A CA 1
ATOM 610 C C . GLU A 1 81 ? 14.648 -5.309 -29.781 1 95.38 81 GLU A C 1
ATOM 612 O O . GLU A 1 81 ? 13.766 -4.453 -29.703 1 95.38 81 GLU A O 1
ATOM 617 N N . PRO A 1 82 ? 14.375 -6.547 -30.016 1 97.25 82 PRO A N 1
ATOM 618 C CA . PRO A 1 82 ? 12.969 -6.973 -30.062 1 97.25 82 PRO A CA 1
ATOM 619 C C . PRO A 1 82 ? 12.266 -6.836 -28.719 1 97.25 82 PRO A C 1
ATOM 621 O O . PRO A 1 82 ? 12.922 -6.84 -27.672 1 97.25 82 PRO A O 1
ATOM 624 N N . PRO A 1 83 ? 10.891 -6.758 -28.719 1 97.94 83 PRO A N 1
ATOM 625 C CA . PRO A 1 83 ? 10.148 -6.805 -27.453 1 97.94 83 PRO A CA 1
ATOM 626 C C . PRO A 1 83 ? 10.469 -8.047 -26.625 1 97.94 83 PRO A C 1
ATOM 628 O O . PRO A 1 83 ? 10.75 -9.109 -27.172 1 97.94 83 PRO A O 1
ATOM 631 N N . PRO A 1 84 ? 10.344 -7.918 -25.375 1 97.94 84 PRO A N 1
ATOM 632 C CA . PRO A 1 84 ? 10.906 -8.938 -24.484 1 97.94 84 PRO A CA 1
ATOM 633 C C . PRO A 1 84 ? 10.211 -10.289 -24.625 1 97.94 84 PRO A C 1
ATOM 635 O O . PRO A 1 84 ? 10.82 -11.328 -24.359 1 97.94 84 PRO A O 1
ATOM 638 N N . LEU A 1 85 ? 8.93 -10.352 -25.047 1 98.75 85 LEU A N 1
ATOM 639 C CA . LEU A 1 85 ? 8.227 -11.625 -25.109 1 98.75 85 LEU A CA 1
ATOM 640 C C . LEU A 1 85 ? 7.953 -12.023 -26.562 1 98.75 85 LEU A C 1
ATOM 642 O O . LEU A 1 85 ? 7.211 -12.977 -26.812 1 98.75 85 LEU A O 1
ATOM 646 N N . LEU A 1 86 ? 8.57 -11.352 -27.516 1 98.75 86 LEU A N 1
ATOM 647 C CA . LEU A 1 86 ? 8.227 -11.547 -28.906 1 98.75 86 LEU A CA 1
ATOM 648 C C . LEU A 1 86 ? 8.328 -13.016 -29.297 1 98.75 86 LEU A C 1
ATOM 650 O O . LEU A 1 86 ? 9.406 -13.602 -29.266 1 98.75 86 LEU A O 1
ATOM 654 N N . GLY A 1 87 ? 7.152 -13.555 -29.562 1 98.75 87 GLY A N 1
ATOM 655 C CA . GLY A 1 87 ? 7.098 -14.914 -30.094 1 98.75 87 GLY A CA 1
ATOM 656 C C . GLY A 1 87 ? 6.973 -15.969 -29.016 1 98.75 87 GLY A C 1
ATOM 657 O O . GLY A 1 87 ? 6.781 -17.156 -29.312 1 98.75 87 GLY A O 1
ATOM 658 N N . LEU A 1 88 ? 7.113 -15.617 -27.781 1 98.88 88 LEU A N 1
ATOM 659 C CA . LEU A 1 88 ? 7.004 -16.578 -26.688 1 98.88 88 LEU A CA 1
ATOM 660 C C . LEU A 1 88 ? 5.543 -16.922 -26.406 1 98.88 88 LEU A C 1
ATOM 662 O O . LEU A 1 88 ? 4.676 -16.047 -26.453 1 98.88 88 LEU A O 1
ATOM 666 N N . THR A 1 89 ? 5.262 -18.219 -26.172 1 98.94 89 THR A N 1
ATOM 667 C CA . THR A 1 89 ? 3.91 -18.656 -25.844 1 98.94 89 THR A CA 1
ATOM 668 C C . THR A 1 89 ? 3.596 -18.375 -24.375 1 98.94 89 THR A C 1
ATOM 670 O O . THR A 1 89 ? 4.441 -18.594 -23.5 1 98.94 89 THR A O 1
ATOM 673 N N . VAL A 1 90 ? 2.404 -17.859 -24.109 1 98.94 90 VAL A N 1
ATOM 674 C CA . VAL A 1 90 ? 1.921 -17.578 -22.766 1 98.94 90 VAL A CA 1
ATOM 675 C C . VAL A 1 90 ? 0.513 -18.141 -22.594 1 98.94 90 VAL A C 1
ATOM 677 O O . VAL A 1 90 ? -0.397 -17.797 -23.344 1 98.94 90 VAL A O 1
ATOM 680 N N . ALA A 1 91 ? 0.322 -19.047 -21.656 1 98.94 91 ALA A N 1
ATOM 681 C CA . ALA A 1 91 ? -1.021 -19.438 -21.234 1 98.94 91 ALA A CA 1
ATOM 682 C C . ALA A 1 91 ? -1.532 -18.547 -20.109 1 98.94 91 ALA A C 1
ATOM 684 O O . ALA A 1 91 ? -0.878 -18.422 -19.078 1 98.94 91 ALA A O 1
ATOM 685 N N . THR A 1 92 ? -2.693 -17.938 -20.266 1 98.88 92 THR A N 1
ATOM 686 C CA . THR A 1 92 ? -3.189 -17.016 -19.25 1 98.88 92 THR A CA 1
ATOM 687 C C . THR A 1 92 ? -4.305 -17.672 -18.422 1 98.88 92 THR A C 1
ATOM 689 O O . THR A 1 92 ? -5.141 -18.391 -18.969 1 98.88 92 THR A O 1
ATOM 692 N N . LYS A 1 93 ? -4.223 -17.406 -17.109 1 98.62 93 LYS A N 1
ATOM 693 C CA . LYS A 1 93 ? -5.344 -17.797 -16.266 1 98.62 93 LYS A CA 1
ATOM 694 C C . LYS A 1 93 ? -6.645 -17.156 -16.75 1 98.62 93 LYS A C 1
ATOM 696 O O . LYS A 1 93 ? -6.68 -15.977 -17.094 1 98.62 93 LYS A O 1
ATOM 701 N N . GLU A 1 94 ? -7.688 -17.922 -16.859 1 98.31 94 GLU A N 1
ATOM 702 C CA . GLU A 1 94 ? -8.938 -17.469 -17.453 1 98.31 94 GLU A CA 1
ATOM 703 C C . GLU A 1 94 ? -9.484 -16.25 -16.719 1 98.31 94 GLU A C 1
ATOM 705 O O . GLU A 1 94 ? -10.188 -15.422 -17.312 1 98.31 94 GLU A O 1
ATOM 710 N N . LYS A 1 95 ? -9.07 -16.031 -15.492 1 97.19 95 LYS A N 1
ATOM 711 C CA . LYS A 1 95 ? -9.5 -14.883 -14.695 1 97.19 95 LYS A CA 1
ATOM 712 C C . LYS A 1 95 ? -8.992 -13.578 -15.305 1 97.19 95 LYS A C 1
ATOM 714 O O . LYS A 1 95 ? -9.547 -12.508 -15.047 1 97.19 95 LYS A O 1
ATOM 719 N N . HIS A 1 96 ? -7.945 -13.617 -16.016 1 98.31 96 HIS A N 1
ATOM 720 C CA . HIS A 1 96 ? -7.383 -12.445 -16.688 1 98.31 96 HIS A CA 1
ATOM 721 C C . HIS A 1 96 ? -8.07 -12.188 -18.016 1 98.31 96 HIS A C 1
ATOM 723 O O . HIS A 1 96 ? -7.602 -12.648 -19.062 1 98.31 96 HIS A O 1
ATOM 729 N N . GLY A 1 97 ? -9.055 -11.359 -18 1 98.44 97 GLY A N 1
ATOM 730 C CA . GLY A 1 97 ? -9.906 -11.117 -19.156 1 98.44 97 GLY A CA 1
ATOM 731 C C . GLY A 1 97 ? -9.133 -10.672 -20.391 1 98.44 97 GLY A C 1
ATOM 732 O O . GLY A 1 97 ? -8.18 -9.906 -20.281 1 98.44 97 GLY A O 1
ATOM 733 N N . ILE A 1 98 ? -9.539 -11.242 -21.531 1 98.62 98 ILE A N 1
ATOM 734 C CA . ILE A 1 98 ? -9.07 -10.844 -22.859 1 98.62 98 ILE A CA 1
ATOM 735 C C . ILE A 1 98 ? -10.227 -10.242 -23.656 1 98.62 98 ILE A C 1
ATOM 737 O O . ILE A 1 98 ? -11.258 -10.883 -23.844 1 98.62 98 ILE A O 1
ATOM 741 N N . ALA A 1 99 ? -10.023 -9.016 -24.094 1 98.5 99 ALA A N 1
ATOM 742 C CA . ALA A 1 99 ? -11.102 -8.312 -24.797 1 98.5 99 ALA A CA 1
ATOM 743 C C . ALA A 1 99 ? -11.656 -9.164 -25.938 1 98.5 99 ALA A C 1
ATOM 745 O O . ALA A 1 99 ? -10.906 -9.641 -26.797 1 98.5 99 ALA A O 1
ATOM 746 N N . GLY A 1 100 ? -12.977 -9.352 -25.906 1 98.19 100 GLY A N 1
ATOM 747 C CA . GLY A 1 100 ? -13.648 -10.062 -26.984 1 98.19 100 GLY A CA 1
ATOM 748 C C . GLY A 1 100 ? -13.734 -11.562 -26.75 1 98.19 100 GLY A C 1
ATOM 749 O O . GLY A 1 100 ? -14.391 -12.273 -27.5 1 98.19 100 GLY A O 1
ATOM 750 N N . LEU A 1 101 ? -13.117 -12.133 -25.719 1 98.38 101 LEU A N 1
ATOM 751 C CA . LEU A 1 101 ? -13.164 -13.555 -25.391 1 98.38 101 LEU A CA 1
ATOM 752 C C . LEU A 1 101 ? -13.953 -13.797 -24.109 1 98.38 101 LEU A C 1
ATOM 754 O O . LEU A 1 101 ? -14.234 -12.859 -23.359 1 98.38 101 LEU A O 1
ATOM 758 N N . ARG A 1 102 ? -14.273 -15 -23.859 1 97.81 102 ARG A N 1
ATOM 759 C CA . ARG A 1 102 ? -15.062 -15.383 -22.703 1 97.81 102 ARG A CA 1
ATOM 760 C C . ARG A 1 102 ? -14.305 -15.102 -21.406 1 97.81 102 ARG A C 1
ATOM 762 O O . ARG A 1 102 ? -13.078 -15.258 -21.359 1 97.81 102 ARG A O 1
ATOM 769 N N . LEU A 1 103 ? -15.023 -14.672 -20.422 1 98.44 103 LEU A N 1
ATOM 770 C CA . LEU A 1 103 ? -14.578 -14.539 -19.047 1 98.44 103 LEU A CA 1
ATOM 771 C C . LEU A 1 103 ? -15.625 -15.094 -18.078 1 98.44 103 LEU A C 1
ATOM 773 O O . LEU A 1 103 ? -16.469 -14.352 -17.578 1 98.44 103 LEU A O 1
ATOM 777 N N . GLU A 1 104 ? -15.492 -16.391 -17.75 1 98.31 104 GLU A N 1
ATOM 778 C CA . GLU A 1 104 ? -16.562 -17.094 -17.047 1 98.31 104 GLU A CA 1
ATOM 779 C C . GLU A 1 104 ? -16.156 -17.422 -15.609 1 98.31 104 GLU A C 1
ATOM 781 O O . GLU A 1 104 ? -17.031 -17.594 -14.75 1 98.31 104 GLU A O 1
ATOM 786 N N . GLN A 1 105 ? -14.898 -17.516 -15.336 1 97.75 105 GLN A N 1
ATOM 787 C CA . GLN A 1 105 ? -14.312 -17.734 -14.016 1 97.75 105 GLN A CA 1
ATOM 788 C C . GLN A 1 105 ? -14.891 -18.984 -13.359 1 97.75 105 GLN A C 1
ATOM 790 O O . GLN A 1 105 ? -15.016 -19.047 -12.133 1 97.75 105 GLN A O 1
ATOM 795 N N . GLY A 1 106 ? -15.383 -19.891 -14.141 1 97.75 106 GLY A N 1
ATOM 796 C CA . GLY A 1 106 ? -15.883 -21.172 -13.656 1 97.75 106 GLY A CA 1
ATOM 797 C C . GLY A 1 106 ? -17.25 -21.062 -13.008 1 97.75 106 GLY A C 1
ATOM 798 O O . GLY A 1 106 ? -17.719 -22.016 -12.383 1 97.75 106 GLY A O 1
ATOM 799 N N . LEU A 1 107 ? -17.922 -19.953 -13.031 1 98.06 107 LEU A N 1
ATOM 800 C CA . LEU A 1 107 ? -19.219 -19.734 -12.406 1 98.06 107 LEU A CA 1
ATOM 801 C C . LEU A 1 107 ? -20.344 -19.922 -13.414 1 98.06 107 LEU A C 1
ATOM 803 O O . LEU A 1 107 ? -20.297 -19.359 -14.516 1 98.06 107 LEU A O 1
ATOM 807 N N . ALA A 1 108 ? -21.328 -20.625 -13 1 97.12 108 ALA A N 1
ATOM 808 C CA . ALA A 1 108 ? -22.516 -20.797 -13.836 1 97.12 108 ALA A CA 1
ATOM 809 C C . ALA A 1 108 ? -23.141 -19.438 -14.156 1 97.12 108 ALA A C 1
ATOM 811 O O . ALA A 1 108 ? -23.609 -19.219 -15.281 1 97.12 108 ALA A O 1
ATOM 812 N N . ALA A 1 109 ? -23.125 -18.531 -13.219 1 97.38 109 ALA A N 1
ATOM 813 C CA . ALA A 1 109 ? -23.719 -17.203 -13.375 1 97.38 109 ALA A CA 1
ATOM 814 C C . ALA A 1 109 ? -22.984 -16.406 -14.445 1 97.38 109 ALA A C 1
ATOM 816 O O . ALA A 1 109 ? -23.516 -15.422 -14.969 1 97.38 109 ALA A O 1
ATOM 817 N N . HIS A 1 110 ? -21.781 -16.797 -14.766 1 97.75 110 HIS A N 1
ATOM 818 C CA . HIS A 1 110 ? -20.969 -16.047 -15.703 1 97.75 110 HIS A CA 1
ATOM 819 C C . HIS A 1 110 ? -20.922 -16.719 -17.062 1 97.75 110 HIS A C 1
ATOM 821 O O . HIS A 1 110 ? -20.156 -16.312 -17.953 1 97.75 110 HIS A O 1
ATOM 827 N N . ARG A 1 111 ? -21.703 -17.781 -17.281 1 96.88 111 ARG A N 1
ATOM 828 C CA . ARG A 1 111 ? -21.672 -18.531 -18.547 1 96.88 111 ARG A CA 1
ATOM 829 C C . ARG A 1 111 ? -21.938 -17.594 -19.734 1 96.88 111 ARG A C 1
ATOM 831 O O . ARG A 1 111 ? -22.938 -16.875 -19.75 1 96.88 111 ARG A O 1
ATOM 838 N N . GLY A 1 112 ? -21 -17.562 -20.688 1 96.81 112 GLY A N 1
ATOM 839 C CA . GLY A 1 112 ? -21.172 -16.797 -21.922 1 96.81 112 GLY A CA 1
ATOM 840 C C . GLY A 1 112 ? -20.719 -15.359 -21.812 1 96.81 112 GLY A C 1
ATOM 841 O O . GLY A 1 112 ? -20.672 -14.641 -22.812 1 96.81 112 GLY A O 1
ATOM 842 N N . ARG A 1 113 ? -20.359 -14.945 -20.609 1 97.69 113 ARG A N 1
ATOM 843 C CA . ARG A 1 113 ? -19.859 -13.586 -20.438 1 97.69 113 ARG A CA 1
ATOM 844 C C . ARG A 1 113 ? -18.594 -13.359 -21.25 1 97.69 113 ARG A C 1
ATOM 846 O O . ARG A 1 113 ? -17.75 -14.25 -21.344 1 97.69 113 ARG A O 1
ATOM 853 N N . VAL A 1 114 ? -18.453 -12.195 -21.828 1 98.31 114 VAL A N 1
ATOM 854 C CA . VAL A 1 114 ? -17.312 -11.82 -22.656 1 98.31 114 VAL A CA 1
ATOM 855 C C . VAL A 1 114 ? -16.625 -10.594 -22.062 1 98.31 114 VAL A C 1
ATOM 857 O O . VAL A 1 114 ? -17.297 -9.641 -21.641 1 98.31 114 VAL A O 1
ATOM 860 N N . ALA A 1 115 ? -15.344 -10.625 -21.938 1 98.06 115 ALA A N 1
ATOM 861 C CA . ALA A 1 115 ? -14.594 -9.484 -21.422 1 98.06 115 ALA A CA 1
ATOM 862 C C . ALA A 1 115 ? -14.617 -8.32 -22.406 1 98.06 115 ALA A C 1
ATOM 864 O O . ALA A 1 115 ? -14.398 -8.516 -23.609 1 98.06 115 ALA A O 1
ATOM 865 N N . GLU A 1 116 ? -14.828 -7.117 -21.922 1 96.69 116 GLU A N 1
ATOM 866 C CA . GLU A 1 116 ? -14.867 -5.93 -22.766 1 96.69 116 GLU A CA 1
ATOM 867 C C . GLU A 1 116 ? -13.469 -5.359 -23 1 96.69 116 GLU A C 1
ATOM 869 O O . GLU A 1 116 ? -13.203 -4.727 -24.016 1 96.69 116 GLU A O 1
ATOM 874 N N . HIS A 1 117 ? -12.617 -5.559 -22.047 1 96.62 117 HIS A N 1
ATOM 875 C CA . HIS A 1 117 ? -11.266 -5.008 -22.062 1 96.62 117 HIS A CA 1
ATOM 876 C C . HIS A 1 117 ? -10.234 -6.047 -21.625 1 96.62 117 HIS A C 1
ATOM 878 O O . HIS A 1 117 ? -10.578 -7.02 -20.953 1 96.62 117 HIS A O 1
ATOM 884 N N . ASP A 1 118 ? -9.039 -5.762 -22.031 1 98.31 118 ASP A N 1
ATOM 885 C CA . ASP A 1 118 ? -7.93 -6.578 -21.547 1 98.31 118 ASP A CA 1
ATOM 886 C C . ASP A 1 118 ? -7.648 -6.293 -20.078 1 98.31 118 ASP A C 1
ATOM 888 O O . ASP A 1 118 ? -7.699 -5.141 -19.641 1 98.31 118 ASP A O 1
ATOM 892 N N . HIS A 1 119 ? -7.496 -7.359 -19.328 1 98.25 119 HIS A N 1
ATOM 893 C CA . HIS A 1 119 ? -6.859 -7.184 -18.016 1 98.25 119 HIS A CA 1
ATOM 894 C C . HIS A 1 119 ? -5.496 -6.516 -18.156 1 98.25 119 HIS A C 1
ATOM 896 O O . HIS A 1 119 ? -4.789 -6.734 -19.141 1 98.25 119 HIS A O 1
ATOM 902 N N . PRO A 1 120 ? -5.016 -5.742 -17.172 1 97.5 120 PRO A N 1
ATOM 903 C CA . PRO A 1 120 ? -3.725 -5.059 -17.266 1 97.5 120 PRO A CA 1
ATOM 904 C C . PRO A 1 120 ? -2.576 -6.004 -17.609 1 97.5 120 PRO A C 1
ATOM 906 O O . PRO A 1 120 ? -1.711 -5.668 -18.422 1 97.5 120 PRO A O 1
ATOM 909 N N . VAL A 1 121 ? -2.533 -7.211 -17.047 1 97.94 121 VAL A N 1
ATOM 910 C CA . VAL A 1 121 ? -1.44 -8.148 -17.297 1 97.94 121 VAL A CA 1
ATOM 911 C C . VAL A 1 121 ? -1.508 -8.648 -18.734 1 97.94 121 VAL A C 1
ATOM 913 O O . VAL A 1 121 ? -0.476 -8.828 -19.391 1 97.94 121 VAL A O 1
ATOM 916 N N . VAL A 1 122 ? -2.732 -8.867 -19.25 1 98.62 122 VAL A N 1
ATOM 917 C CA . VAL A 1 122 ? -2.924 -9.297 -20.641 1 98.62 122 VAL A CA 1
ATOM 918 C C . VAL A 1 122 ? -2.477 -8.188 -21.578 1 98.62 122 VAL A C 1
ATOM 920 O O . VAL A 1 122 ? -1.756 -8.438 -22.547 1 98.62 122 VAL A O 1
ATOM 923 N N . GLU A 1 123 ? -2.893 -6.984 -21.266 1 98.5 123 GLU A N 1
ATOM 924 C CA . GLU A 1 123 ? -2.494 -5.82 -22.047 1 98.5 123 GLU A CA 1
ATOM 925 C C . GLU A 1 123 ? -0.976 -5.734 -22.172 1 98.5 123 GLU A C 1
ATOM 927 O O . GLU A 1 123 ? -0.451 -5.543 -23.281 1 98.5 123 GLU A O 1
ATOM 932 N N . ARG A 1 124 ? -0.285 -5.969 -21.188 1 98.56 124 ARG A N 1
ATOM 933 C CA . ARG A 1 124 ? 1.166 -5.824 -21.141 1 98.56 124 ARG A CA 1
ATOM 934 C C . ARG A 1 124 ? 1.849 -6.992 -21.859 1 98.56 124 ARG A C 1
ATOM 936 O O . ARG A 1 124 ? 2.854 -6.805 -22.547 1 98.56 124 ARG A O 1
ATOM 943 N N . ILE A 1 125 ? 1.317 -8.156 -21.688 1 98.75 125 ILE A N 1
ATOM 944 C CA . ILE A 1 125 ? 1.863 -9.336 -22.344 1 98.75 125 ILE A CA 1
ATOM 945 C C . ILE A 1 125 ? 1.737 -9.188 -23.859 1 98.75 125 ILE A C 1
ATOM 947 O O . ILE A 1 125 ? 2.699 -9.422 -24.594 1 98.75 125 ILE A O 1
ATOM 951 N N . ARG A 1 126 ? 0.604 -8.758 -24.328 1 98.62 126 ARG A N 1
ATOM 952 C CA . ARG A 1 126 ? 0.379 -8.547 -25.75 1 98.62 126 ARG A CA 1
ATOM 953 C C . ARG A 1 126 ? 1.288 -7.449 -26.297 1 98.62 126 ARG A C 1
ATOM 955 O O . ARG A 1 126 ? 1.897 -7.609 -27.359 1 98.62 126 ARG A O 1
ATOM 962 N N . ALA A 1 127 ? 1.415 -6.367 -25.547 1 98.38 127 ALA A N 1
ATOM 963 C CA . ALA A 1 127 ? 2.258 -5.25 -25.969 1 98.38 127 ALA A CA 1
ATOM 964 C C . ALA A 1 127 ? 3.723 -5.672 -26.062 1 98.38 127 ALA A C 1
ATOM 966 O O . ALA A 1 127 ? 4.477 -5.133 -26.875 1 98.38 127 ALA A O 1
ATOM 967 N N . ALA A 1 128 ? 4.09 -6.672 -25.281 1 98.62 128 ALA A N 1
ATOM 968 C CA . ALA A 1 128 ? 5.477 -7.133 -25.234 1 98.62 128 ALA A CA 1
ATOM 969 C C . ALA A 1 128 ? 5.727 -8.211 -26.281 1 98.62 128 ALA A C 1
ATOM 971 O O . ALA A 1 128 ? 6.836 -8.742 -26.391 1 98.62 128 ALA A O 1
ATOM 972 N N . GLY A 1 129 ? 4.711 -8.586 -27.016 1 98.69 129 GLY A N 1
ATOM 973 C CA . GLY A 1 129 ? 4.879 -9.516 -28.125 1 98.69 129 GLY A CA 1
ATOM 974 C C . GLY A 1 129 ? 4.566 -10.953 -27.75 1 98.69 129 GLY A C 1
ATOM 975 O O . GLY A 1 129 ? 4.781 -11.867 -28.547 1 98.69 129 GLY A O 1
ATOM 976 N N . GLY A 1 130 ? 4.07 -11.18 -26.547 1 98.81 130 GLY A N 1
ATOM 977 C CA . GLY A 1 130 ? 3.699 -12.523 -26.125 1 98.81 130 GLY A CA 1
ATOM 978 C C . GLY A 1 130 ? 2.527 -13.086 -26.906 1 98.81 130 GLY A C 1
ATOM 979 O O . GLY A 1 130 ? 1.605 -12.352 -27.281 1 98.81 130 GLY A O 1
ATOM 980 N N . ILE A 1 131 ? 2.559 -14.352 -27.156 1 98.88 131 ILE A N 1
ATOM 981 C CA . ILE A 1 131 ? 1.494 -15.039 -27.875 1 98.88 131 ILE A CA 1
ATOM 982 C C . ILE A 1 131 ? 0.627 -15.828 -26.891 1 98.88 131 ILE A C 1
ATOM 984 O O . ILE A 1 131 ? 1.034 -16.891 -26.406 1 98.88 131 ILE A O 1
ATOM 988 N N . ILE A 1 132 ? -0.537 -15.289 -26.609 1 98.94 132 ILE A N 1
ATOM 989 C CA . ILE A 1 132 ? -1.47 -16.016 -25.75 1 98.94 132 ILE A CA 1
ATOM 990 C C . ILE A 1 132 ? -2.182 -17.094 -26.562 1 98.94 132 ILE A C 1
ATOM 992 O O . ILE A 1 132 ? -3.061 -16.797 -27.375 1 98.94 132 ILE A O 1
ATOM 996 N N . HIS A 1 133 ? -1.788 -18.344 -26.312 1 98.94 133 HIS A N 1
ATOM 997 C CA . HIS A 1 133 ? -2.271 -19.406 -27.188 1 98.94 133 HIS A CA 1
ATOM 998 C C . HIS A 1 133 ? -3.295 -20.281 -26.469 1 98.94 133 HIS A C 1
ATOM 1000 O O . HIS A 1 133 ? -3.945 -21.125 -27.094 1 98.94 133 HIS A O 1
ATOM 1006 N N . ALA A 1 134 ? -3.475 -20.016 -25.156 1 98.88 134 ALA A N 1
ATOM 1007 C CA . ALA A 1 134 ? -4.449 -20.797 -24.406 1 98.88 134 ALA A CA 1
ATOM 1008 C C . ALA A 1 134 ? -4.84 -20.094 -23.109 1 98.88 134 ALA A C 1
ATOM 1010 O O . ALA A 1 134 ? -4.121 -19.203 -22.641 1 98.88 134 ALA A O 1
ATOM 1011 N N . ARG A 1 135 ? -6.008 -20.484 -22.578 1 98.75 135 ARG A N 1
ATOM 1012 C CA . ARG A 1 135 ? -6.516 -20.031 -21.281 1 98.75 135 ARG A CA 1
ATOM 1013 C C . ARG A 1 135 ? -6.605 -21.188 -20.297 1 98.75 135 ARG A C 1
ATOM 1015 O O . ARG A 1 135 ? -7.121 -22.25 -20.625 1 98.75 135 ARG A O 1
ATOM 1022 N N . THR A 1 136 ? -6.125 -20.953 -19.094 1 98.88 136 THR A N 1
ATOM 1023 C CA . THR A 1 136 ? -5.938 -22.078 -18.188 1 98.88 136 THR A CA 1
ATOM 1024 C C . THR A 1 136 ? -7.121 -22.219 -17.234 1 98.88 136 THR A C 1
ATOM 1026 O O . THR A 1 136 ? -7.773 -21.219 -16.906 1 98.88 136 THR A O 1
ATOM 1029 N N . THR A 1 137 ? -7.336 -23.453 -16.75 1 98.69 137 THR A N 1
ATOM 1030 C CA . THR A 1 137 ? -8.406 -23.781 -15.812 1 98.69 137 THR A CA 1
ATOM 1031 C C . THR A 1 137 ? -8.031 -23.344 -14.398 1 98.69 137 THR A C 1
ATOM 1033 O O . THR A 1 137 ? -6.852 -23.188 -14.086 1 98.69 137 THR A O 1
ATOM 1036 N N . SER A 1 138 ? -8.969 -23.109 -13.609 1 98.56 138 SER A N 1
ATOM 1037 C CA . SER A 1 138 ? -8.93 -22.812 -12.18 1 98.56 138 SER A CA 1
ATOM 1038 C C . SER A 1 138 ? -10.125 -23.438 -11.453 1 98.56 138 SER A C 1
ATOM 1040 O O . SER A 1 138 ? -11.078 -23.891 -12.094 1 98.56 138 SER A O 1
ATOM 1042 N N . PRO A 1 139 ? -10.086 -23.562 -10.133 1 98.5 139 PRO A N 1
ATOM 1043 C CA . PRO A 1 139 ? -11.352 -23.828 -9.445 1 98.5 139 PRO A CA 1
ATOM 1044 C C . PRO A 1 139 ? -12.375 -22.703 -9.648 1 98.5 139 PRO A C 1
ATOM 1046 O O . PRO A 1 139 ? -12.047 -21.656 -10.211 1 98.5 139 PRO A O 1
ATOM 1049 N N . GLU A 1 140 ? -13.578 -23.062 -9.219 1 97.75 140 GLU A N 1
ATOM 1050 C CA . GLU A 1 140 ? -14.656 -22.078 -9.328 1 97.75 140 GLU A CA 1
ATOM 1051 C C . GLU A 1 140 ? -14.281 -20.766 -8.641 1 97.75 140 GLU A C 1
ATOM 1053 O O . GLU A 1 140 ? -13.984 -20.75 -7.445 1 97.75 140 GLU A O 1
ATOM 1058 N N . PHE A 1 141 ? -14.195 -19.672 -9.383 1 97.5 141 PHE A N 1
ATOM 1059 C CA . PHE A 1 141 ? -13.875 -18.328 -8.945 1 97.5 141 PHE A CA 1
ATOM 1060 C C . PHE A 1 141 ? -12.531 -18.281 -8.234 1 97.5 141 PHE A C 1
ATOM 1062 O O . PHE A 1 141 ? -12.289 -17.422 -7.395 1 97.5 141 PHE A O 1
ATOM 1069 N N . SER A 1 142 ? -11.68 -19.281 -8.5 1 97.56 142 SER A N 1
ATOM 1070 C CA . SER A 1 142 ? -10.312 -19.359 -7.988 1 97.56 142 SER A CA 1
ATOM 1071 C C . SER A 1 142 ? -10.305 -19.422 -6.465 1 97.56 142 SER A C 1
ATOM 1073 O O . SER A 1 142 ? -9.414 -18.859 -5.82 1 97.56 142 SER A O 1
ATOM 1075 N N . CYS A 1 143 ? -11.32 -20.141 -5.805 1 97.75 143 CYS A N 1
ATOM 1076 C CA . CYS A 1 143 ? -11.469 -20.031 -4.355 1 97.75 143 CYS A CA 1
ATOM 1077 C C . CYS A 1 143 ? -11.023 -21.312 -3.664 1 97.75 143 CYS A C 1
ATOM 1079 O O . CYS A 1 143 ? -11.344 -21.531 -2.496 1 97.75 143 CYS A O 1
ATOM 1081 N N . ALA A 1 144 ? -10.273 -22.156 -4.395 1 98.31 144 ALA A N 1
ATOM 1082 C CA . ALA A 1 144 ? -9.797 -23.422 -3.826 1 98.31 144 ALA A CA 1
ATOM 1083 C C . ALA A 1 144 ? -8.344 -23.688 -4.211 1 98.31 144 ALA A C 1
ATOM 1085 O O . ALA A 1 144 ? -7.82 -23.047 -5.133 1 98.31 144 ALA A O 1
ATOM 1086 N N . THR A 1 145 ? -7.754 -24.609 -3.441 1 98.38 145 THR A N 1
ATOM 1087 C CA . THR A 1 145 ? -6.352 -24.922 -3.713 1 98.38 145 THR A CA 1
ATOM 1088 C C . THR A 1 145 ? -6.227 -26.234 -4.469 1 98.38 145 THR A C 1
ATOM 1090 O O . THR A 1 145 ? -5.156 -26.844 -4.484 1 98.38 145 THR A O 1
ATOM 1093 N N . VAL A 1 146 ? -7.328 -26.703 -4.992 1 98.62 146 VAL A N 1
ATOM 1094 C CA . VAL A 1 146 ? -7.445 -27.719 -6.035 1 98.62 146 VAL A CA 1
ATOM 1095 C C . VAL A 1 146 ? -7.969 -27.078 -7.32 1 98.62 146 VAL A C 1
ATOM 1097 O O . VAL A 1 146 ? -8.445 -25.953 -7.309 1 98.62 146 VAL A O 1
ATOM 1100 N N . THR A 1 147 ? -7.875 -27.844 -8.375 1 98.75 147 THR A N 1
ATOM 1101 C CA . THR A 1 147 ? -8.344 -27.266 -9.633 1 98.75 147 THR A CA 1
ATOM 1102 C C . THR A 1 147 ? -9.352 -28.188 -10.312 1 98.75 147 THR A C 1
ATOM 1104 O O . THR A 1 147 ? -8.969 -29.047 -11.109 1 98.75 147 THR A O 1
ATOM 1107 N N . HIS A 1 148 ? -10.547 -28.016 -9.977 1 98.38 148 HIS A N 1
ATOM 1108 C CA . HIS A 1 148 ? -11.703 -28.609 -10.648 1 98.3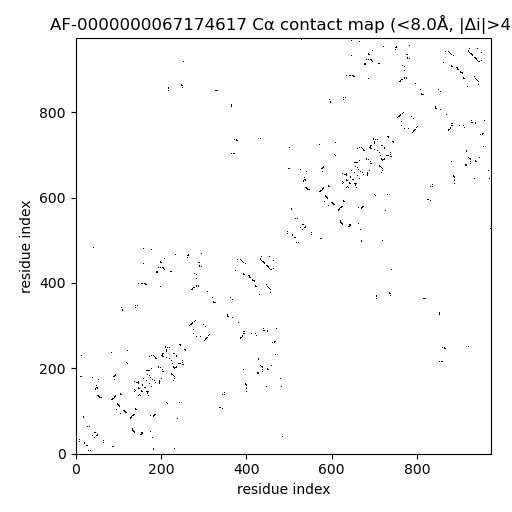8 148 HIS A CA 1
ATOM 1109 C C . HIS A 1 148 ? -12.945 -27.734 -10.461 1 98.38 148 HIS A C 1
ATOM 1111 O O . HIS A 1 148 ? -13.031 -26.969 -9.5 1 98.38 148 HIS A O 1
ATOM 1117 N N . SER A 1 149 ? -13.836 -27.75 -11.352 1 97.94 149 SER A N 1
ATOM 1118 C CA . SER A 1 149 ? -15.102 -27.031 -11.289 1 97.94 149 SER A CA 1
ATOM 1119 C C . SER A 1 149 ? -16.188 -27.75 -12.094 1 97.94 149 SER A C 1
ATOM 1121 O O . SER A 1 149 ? -15.883 -28.531 -12.992 1 97.94 149 SER A O 1
ATOM 1123 N N . PRO A 1 150 ? -17.422 -27.438 -11.758 1 97.25 150 PRO A N 1
ATOM 1124 C CA . PRO A 1 150 ? -18.5 -28 -12.578 1 97.25 150 PRO A CA 1
ATOM 1125 C C . PRO A 1 150 ? -18.391 -27.594 -14.047 1 97.25 150 PRO A C 1
ATOM 1127 O O . PRO A 1 150 ? -18.703 -28.391 -14.938 1 97.25 150 PRO A O 1
ATOM 1130 N N . MET A 1 151 ? -17.891 -26.5 -14.352 1 97.56 151 MET A N 1
ATOM 1131 C CA . MET A 1 151 ? -17.844 -25.953 -15.703 1 97.56 151 MET A CA 1
ATOM 1132 C C . MET A 1 151 ? -16.719 -26.594 -16.5 1 97.56 151 MET A C 1
ATOM 1134 O O . MET A 1 151 ? -16.891 -26.938 -17.672 1 97.56 151 MET A O 1
ATOM 1138 N N . TRP A 1 152 ? -15.531 -26.859 -15.859 1 98.12 152 TRP A N 1
ATOM 1139 C CA . TRP A 1 152 ? -14.352 -27.188 -16.672 1 98.12 152 TRP A CA 1
ATOM 1140 C C . TRP A 1 152 ? -13.852 -28.594 -16.359 1 98.12 152 TRP A C 1
ATOM 1142 O O . TRP A 1 152 ? -12.922 -29.078 -17 1 98.12 152 TRP A O 1
ATOM 1152 N N . GLY A 1 153 ? -14.422 -29.25 -15.344 1 98.31 153 GLY A N 1
ATOM 1153 C CA . GLY A 1 153 ? -13.977 -30.594 -14.992 1 98.31 153 GLY A CA 1
ATOM 1154 C C . GLY A 1 153 ? -12.75 -30.594 -14.094 1 98.31 153 GLY A C 1
ATOM 1155 O O . GLY A 1 153 ? -12.516 -29.625 -13.359 1 98.31 153 GLY A O 1
ATOM 1156 N N . VAL A 1 154 ? -12.047 -31.703 -14.102 1 98.62 154 VAL A N 1
ATOM 1157 C CA . VAL A 1 154 ? -10.93 -31.906 -13.188 1 98.62 154 VAL A CA 1
ATOM 1158 C C . VAL A 1 154 ? -9.609 -31.703 -13.938 1 98.62 154 VAL A C 1
ATOM 1160 O O . VAL A 1 154 ? -9.391 -32.312 -14.992 1 98.62 154 VAL A O 1
ATOM 1163 N N . THR A 1 155 ? -8.797 -30.812 -13.492 1 98.81 155 THR A N 1
ATOM 1164 C CA . THR A 1 155 ? -7.414 -30.703 -13.953 1 98.81 155 THR A CA 1
ATOM 1165 C C . THR A 1 155 ? -6.5 -31.609 -13.133 1 98.81 155 THR A C 1
ATOM 1167 O O . THR A 1 155 ? -6.473 -31.531 -11.906 1 98.81 155 THR A O 1
ATOM 1170 N N . ARG A 1 156 ? -5.738 -32.406 -13.805 1 98.56 156 ARG A N 1
ATOM 1171 C CA . ARG A 1 156 ? -4.922 -33.406 -13.117 1 98.56 156 ARG A CA 1
ATOM 1172 C C . ARG A 1 156 ? -3.438 -33.062 -13.234 1 98.56 156 ARG A C 1
ATOM 1174 O O . ARG A 1 156 ? -3.01 -32.438 -14.219 1 98.56 156 ARG A O 1
ATOM 1181 N N . ASN A 1 157 ? -2.701 -33.469 -12.234 1 98.56 157 ASN A N 1
ATOM 1182 C CA . ASN A 1 157 ? -1.264 -33.25 -12.156 1 98.56 157 ASN A CA 1
ATOM 1183 C C . ASN A 1 157 ? -0.494 -34.156 -13.117 1 98.56 157 ASN A C 1
ATOM 1185 O O . ASN A 1 157 ? -0.542 -35.375 -13 1 98.56 157 ASN A O 1
ATOM 1189 N N . PRO A 1 158 ? 0.292 -33.531 -14.016 1 98.25 158 PRO A N 1
ATOM 1190 C CA . PRO A 1 158 ? 1.06 -34.344 -14.961 1 98.25 158 PRO A CA 1
ATOM 1191 C C . PRO A 1 158 ? 2.016 -35.312 -14.273 1 98.25 158 PRO A C 1
ATOM 1193 O O . PRO A 1 158 ? 2.355 -36.344 -14.828 1 98.25 158 PRO A O 1
ATOM 1196 N N . TRP A 1 159 ? 2.424 -35 -13.062 1 98.19 159 TRP A N 1
ATOM 1197 C CA . TRP A 1 159 ? 3.359 -35.844 -12.328 1 98.19 159 TRP A CA 1
ATOM 1198 C C . TRP A 1 159 ? 2.658 -37.094 -11.766 1 98.19 159 TRP A C 1
ATOM 1200 O O . TRP A 1 159 ? 3.285 -38.125 -11.57 1 98.19 159 TRP A O 1
ATOM 1210 N N . ASN A 1 160 ? 1.411 -36.969 -11.422 1 97.81 160 ASN A N 1
ATOM 1211 C CA . ASN A 1 160 ? 0.559 -38 -10.852 1 97.81 160 ASN A CA 1
ATOM 1212 C C . ASN A 1 160 ? -0.92 -37.688 -11.062 1 97.81 160 ASN A C 1
ATOM 1214 O O . ASN A 1 160 ? -1.506 -36.906 -10.312 1 97.81 160 ASN A O 1
ATOM 1218 N N . PRO A 1 161 ? -1.553 -38.312 -12.023 1 97.06 161 PRO A N 1
ATOM 1219 C CA . PRO A 1 161 ? -2.906 -37.938 -12.438 1 97.06 161 PRO A CA 1
ATOM 1220 C C . PRO A 1 161 ? -3.943 -38.156 -11.336 1 97.06 161 PRO A C 1
ATOM 1222 O O . PRO A 1 161 ? -5.086 -37.719 -11.469 1 97.06 161 PRO A O 1
ATOM 1225 N N . GLN A 1 162 ? -3.584 -38.844 -10.266 1 97.38 162 GLN A N 1
ATOM 1226 C CA . GLN A 1 162 ? -4.508 -39.031 -9.156 1 97.38 162 GLN A CA 1
ATOM 1227 C C . GLN A 1 162 ? -4.547 -37.781 -8.258 1 97.38 162 GLN A C 1
ATOM 1229 O O . GLN A 1 162 ? -5.426 -37.656 -7.398 1 97.38 162 GLN A O 1
ATOM 1234 N N . THR A 1 163 ? -3.645 -36.938 -8.484 1 98.44 163 THR A N 1
ATOM 1235 C CA . THR A 1 163 ? -3.502 -35.781 -7.598 1 98.44 163 THR A CA 1
ATOM 1236 C C . THR A 1 163 ? -3.793 -34.5 -8.344 1 98.44 163 THR A C 1
ATOM 1238 O O . THR A 1 163 ? -3.836 -34.469 -9.57 1 98.44 163 THR A O 1
ATOM 1241 N N . SER A 1 164 ? -4.109 -33.469 -7.57 1 98.69 164 SER A N 1
ATOM 1242 C CA . SER A 1 164 ? -4.328 -32.125 -8.102 1 98.69 164 SER A CA 1
ATOM 1243 C C . SER A 1 164 ? -3.004 -31.422 -8.383 1 98.69 164 SER A C 1
ATOM 1245 O O . SER A 1 164 ? -2.02 -31.625 -7.672 1 98.69 164 SER A O 1
ATOM 1247 N N . PRO A 1 165 ? -2.928 -30.625 -9.43 1 98.81 165 PRO A N 1
ATOM 1248 C CA . PRO A 1 165 ? -1.765 -29.75 -9.578 1 98.81 165 PRO A CA 1
ATOM 1249 C C . PRO A 1 165 ? -1.748 -28.609 -8.562 1 98.81 165 PRO A C 1
ATOM 1251 O O . PRO A 1 165 ? -0.889 -27.734 -8.633 1 98.81 165 PRO A O 1
ATOM 1254 N N . GLY A 1 166 ? -2.637 -28.594 -7.59 1 98.56 166 GLY A N 1
ATOM 1255 C CA . GLY A 1 166 ? -2.859 -27.469 -6.703 1 98.56 166 GLY A CA 1
ATOM 1256 C C . GLY A 1 166 ? -3.809 -26.438 -7.281 1 98.56 166 GLY A C 1
ATOM 1257 O O . GLY A 1 166 ? -4.43 -26.672 -8.32 1 98.56 166 GLY A O 1
ATOM 1258 N N . GLY A 1 167 ? -4.016 -25.391 -6.676 1 98.31 167 GLY A N 1
ATOM 1259 C CA . GLY A 1 167 ? -4.871 -24.281 -7.07 1 98.31 167 GLY A CA 1
ATOM 1260 C C . GLY A 1 167 ? -4.625 -23.016 -6.262 1 98.31 167 GLY A C 1
ATOM 1261 O O . GLY A 1 167 ? -3.943 -23.062 -5.238 1 98.31 167 GLY A O 1
ATOM 1262 N N . SER A 1 168 ? -5.09 -21.859 -6.852 1 98.12 168 SER A N 1
ATOM 1263 C CA . SER A 1 168 ? -6.117 -21.859 -7.887 1 98.12 168 SER A CA 1
ATOM 1264 C C . SER A 1 168 ? -5.5 -21.781 -9.281 1 98.12 168 SER A C 1
ATOM 1266 O O . SER A 1 168 ? -6.207 -21.875 -10.281 1 98.12 168 SER A O 1
ATOM 1268 N N . SER A 1 169 ? -4.184 -21.656 -9.43 1 98.88 169 SER A N 1
ATOM 1269 C CA . SER A 1 169 ? -3.58 -21.594 -10.758 1 98.88 169 SER A CA 1
ATOM 1270 C C . SER A 1 169 ? -3.084 -22.969 -11.203 1 98.88 169 SER A C 1
ATOM 1272 O O . SER A 1 169 ? -1.963 -23.094 -11.695 1 98.88 169 SER A O 1
ATOM 1274 N N . GLY A 1 170 ? -3.932 -23.922 -10.984 1 98.88 170 GLY A N 1
ATOM 1275 C CA . GLY A 1 170 ? -3.557 -25.297 -11.273 1 98.88 170 GLY A CA 1
ATOM 1276 C C . GLY A 1 170 ? -3.391 -25.562 -12.758 1 98.88 170 GLY A C 1
ATOM 1277 O O . GLY A 1 170 ? -2.498 -26.312 -13.164 1 98.88 170 GLY A O 1
ATOM 1278 N N . GLY A 1 171 ? -4.285 -25.016 -13.609 1 98.88 171 GLY A N 1
ATOM 1279 C CA . GLY A 1 171 ? -4.109 -25.156 -15.047 1 98.88 171 GLY A CA 1
ATOM 1280 C C . GLY A 1 171 ? -2.779 -24.609 -15.539 1 98.88 171 GLY A C 1
ATOM 1281 O O . GLY A 1 171 ? -2.148 -25.219 -16.406 1 98.88 171 GLY A O 1
ATOM 1282 N N . ALA A 1 172 ? -2.373 -23.516 -15 1 98.94 172 ALA A N 1
ATOM 1283 C CA . ALA A 1 172 ? -1.086 -22.922 -15.352 1 98.94 172 ALA A CA 1
ATOM 1284 C C . ALA A 1 172 ? 0.068 -23.859 -14.977 1 98.94 172 ALA A C 1
ATOM 1286 O O . ALA A 1 172 ? 0.95 -24.125 -15.797 1 98.94 172 ALA A O 1
ATOM 1287 N N . GLY A 1 173 ? 0.019 -24.344 -13.734 1 98.88 173 GLY A N 1
ATOM 1288 C CA . GLY A 1 173 ? 1.055 -25.266 -13.289 1 98.88 173 GLY A CA 1
ATOM 1289 C C . GLY A 1 173 ? 1.126 -26.531 -14.117 1 98.88 173 GLY A C 1
ATOM 1290 O O . GLY A 1 173 ? 2.211 -26.953 -14.523 1 98.88 173 GLY A O 1
ATOM 1291 N N . ALA A 1 174 ? 0.004 -27.094 -14.398 1 98.88 174 ALA A N 1
ATOM 1292 C CA . ALA A 1 174 ? -0.063 -28.328 -15.188 1 98.88 174 ALA A CA 1
ATOM 1293 C C . ALA A 1 174 ? 0.446 -28.094 -16.609 1 98.88 174 ALA A C 1
ATOM 1295 O O . ALA A 1 174 ? 1.187 -28.922 -17.141 1 98.88 174 ALA A O 1
ATOM 1296 N N . ALA A 1 175 ? 0.041 -27 -17.188 1 98.88 175 ALA A N 1
ATOM 1297 C CA . ALA A 1 175 ? 0.458 -26.672 -18.547 1 98.88 175 ALA A CA 1
ATOM 1298 C C . ALA A 1 175 ? 1.975 -26.531 -18.641 1 98.88 175 ALA A C 1
ATOM 1300 O O . ALA A 1 175 ? 2.598 -27.047 -19.578 1 98.88 175 ALA A O 1
ATOM 1301 N N . LEU A 1 176 ? 2.549 -25.859 -17.703 1 98.81 176 LEU A N 1
ATOM 1302 C CA . LEU A 1 176 ? 3.996 -25.672 -17.688 1 98.81 176 LEU A CA 1
ATOM 1303 C C . LEU A 1 176 ? 4.715 -27 -17.516 1 98.81 176 LEU A C 1
ATOM 1305 O O . LEU A 1 176 ? 5.652 -27.297 -18.266 1 98.81 176 LEU A O 1
ATOM 1309 N N . ALA A 1 177 ? 4.254 -27.781 -16.562 1 98.62 177 ALA A N 1
ATOM 1310 C CA . ALA A 1 177 ? 4.891 -29.062 -16.281 1 98.62 177 ALA A CA 1
ATOM 1311 C C . ALA A 1 177 ? 4.82 -29.984 -17.484 1 98.62 177 ALA A C 1
ATOM 1313 O O . ALA A 1 177 ? 5.762 -30.734 -17.766 1 98.62 177 ALA A O 1
ATOM 1314 N N . ALA A 1 178 ? 3.758 -29.891 -18.266 1 98.38 178 ALA A N 1
ATOM 1315 C CA . ALA A 1 178 ? 3.514 -30.828 -19.359 1 98.38 178 ALA A CA 1
ATOM 1316 C C . ALA A 1 178 ? 4.129 -30.328 -20.656 1 98.38 178 ALA A C 1
ATOM 1318 O O . ALA A 1 178 ? 4.031 -30.984 -21.703 1 98.38 178 ALA A O 1
ATOM 1319 N N . GLY A 1 179 ? 4.699 -29.141 -20.641 1 98.12 179 GLY A N 1
ATOM 1320 C CA . GLY A 1 179 ? 5.297 -28.578 -21.844 1 98.12 179 GLY A CA 1
ATOM 1321 C C . GLY A 1 179 ? 4.273 -28 -22.797 1 98.12 179 GLY A C 1
ATOM 1322 O O . GLY A 1 179 ? 4.496 -27.969 -24.016 1 98.12 179 GLY A O 1
ATOM 1323 N N . PHE A 1 180 ? 3.133 -27.578 -22.266 1 98.69 180 PHE A N 1
ATOM 1324 C CA . PHE A 1 180 ? 2.053 -27.031 -23.078 1 98.69 180 PHE A CA 1
ATOM 1325 C C . PHE A 1 180 ? 2.273 -25.547 -23.344 1 98.69 180 PHE A C 1
ATOM 1327 O O . PHE A 1 180 ? 1.638 -24.969 -24.234 1 98.69 180 PHE A O 1
ATOM 1334 N N . THR A 1 181 ? 3.092 -24.859 -22.625 1 98.88 181 THR A N 1
ATOM 1335 C CA . THR A 1 181 ? 3.346 -23.438 -22.734 1 98.88 181 THR A CA 1
ATOM 1336 C C . THR A 1 181 ? 4.738 -23.094 -22.219 1 98.88 181 THR A C 1
ATOM 1338 O O . THR A 1 181 ? 5.355 -23.891 -21.5 1 98.88 181 THR A O 1
ATOM 1341 N N . THR A 1 182 ? 5.258 -21.953 -22.594 1 98.75 182 THR A N 1
ATOM 1342 C CA . THR A 1 182 ? 6.555 -21.484 -22.109 1 98.75 182 THR A CA 1
ATOM 1343 C C . THR A 1 182 ? 6.398 -20.688 -20.828 1 98.75 182 THR A C 1
ATOM 1345 O O . THR A 1 182 ? 7.211 -20.828 -19.906 1 98.75 182 THR A O 1
ATOM 1348 N N . LEU A 1 183 ? 5.406 -19.844 -20.75 1 98.88 183 LEU A N 1
ATOM 1349 C CA . LEU A 1 183 ? 5.086 -19 -19.609 1 98.88 183 LEU A CA 1
ATOM 1350 C C . LEU A 1 183 ? 3.602 -19.062 -19.281 1 98.88 183 LEU A C 1
ATOM 1352 O O . LEU A 1 183 ? 2.785 -19.422 -20.141 1 98.88 183 LEU A O 1
ATOM 1356 N N . ALA A 1 184 ? 3.242 -18.703 -18.078 1 98.94 184 ALA A N 1
ATOM 1357 C CA . ALA A 1 184 ? 1.832 -18.688 -17.688 1 98.94 184 ALA A CA 1
ATOM 1358 C C . ALA A 1 184 ? 1.561 -17.594 -16.656 1 98.94 184 ALA A C 1
ATOM 1360 O O . ALA A 1 184 ? 2.436 -17.266 -15.852 1 98.94 184 ALA A O 1
ATOM 1361 N N . THR A 1 185 ? 0.354 -17.031 -16.656 1 98.88 185 THR A N 1
ATOM 1362 C CA . THR A 1 185 ? -0.054 -16.094 -15.602 1 98.88 185 THR A CA 1
ATOM 1363 C C . THR A 1 185 ? -0.79 -16.828 -14.484 1 98.88 185 THR A C 1
ATOM 1365 O O . THR A 1 185 ? -1.302 -17.922 -14.688 1 98.88 185 THR A O 1
ATOM 1368 N N . ALA A 1 186 ? -0.755 -16.25 -13.336 1 98.81 186 ALA A N 1
ATOM 1369 C CA . ALA A 1 186 ? -1.384 -16.797 -12.133 1 98.81 186 ALA A CA 1
ATOM 1370 C C . ALA A 1 186 ? -1.885 -15.672 -11.227 1 98.81 186 ALA A C 1
ATOM 1372 O O . ALA A 1 186 ? -1.701 -14.492 -11.523 1 98.81 186 ALA A O 1
ATOM 1373 N N . SER A 1 187 ? -2.629 -16.047 -10.281 1 98.06 187 SER A N 1
ATOM 1374 C CA . SER A 1 187 ? -3.07 -15.156 -9.211 1 98.06 187 SER A CA 1
ATOM 1375 C C . SER A 1 187 ? -2.977 -15.836 -7.852 1 98.06 187 SER A C 1
ATOM 1377 O O . SER A 1 187 ? -2.947 -17.062 -7.77 1 98.06 187 SER A O 1
ATOM 1379 N N . ASP A 1 188 ? -2.861 -15.039 -6.84 1 98.38 188 ASP A N 1
ATOM 1380 C CA . ASP A 1 188 ? -2.555 -15.57 -5.512 1 98.38 188 ASP A CA 1
ATOM 1381 C C . ASP A 1 188 ? -3.221 -14.734 -4.422 1 98.38 188 ASP A C 1
ATOM 1383 O O . ASP A 1 188 ? -2.984 -13.531 -4.32 1 98.38 188 ASP A O 1
ATOM 1387 N N . ILE A 1 189 ? -4.062 -15.344 -3.625 1 97.88 189 ILE A N 1
ATOM 1388 C CA . ILE A 1 189 ? -4.66 -14.633 -2.502 1 97.88 189 ILE A CA 1
ATOM 1389 C C . ILE A 1 189 ? -4.383 -15.391 -1.204 1 97.88 189 ILE A C 1
ATOM 1391 O O . ILE A 1 189 ? -4.59 -14.859 -0.111 1 97.88 189 ILE A O 1
ATOM 1395 N N . ALA A 1 190 ? -3.885 -16.625 -1.338 1 98.19 190 ALA A N 1
ATOM 1396 C CA . ALA A 1 190 ? -3.5 -17.438 -0.189 1 98.19 190 ALA A CA 1
ATOM 1397 C C . ALA A 1 190 ? -2.498 -18.516 -0.592 1 98.19 190 ALA A C 1
ATOM 1399 O O . ALA A 1 190 ? -2.311 -19.5 0.128 1 98.19 190 ALA A O 1
ATOM 1400 N N . GLY A 1 191 ? -1.928 -18.391 -1.761 1 98.44 191 GLY A N 1
ATOM 1401 C CA . GLY A 1 191 ? -0.95 -19.391 -2.189 1 98.44 191 GLY A CA 1
ATOM 1402 C C . GLY A 1 191 ? -1.176 -19.875 -3.607 1 98.44 191 GLY A C 1
ATOM 1403 O O . GLY A 1 191 ? -0.392 -20.672 -4.129 1 98.44 191 GLY A O 1
ATOM 1404 N N . SER A 1 192 ? -2.061 -19.312 -4.348 1 98.31 192 SER A N 1
ATOM 1405 C CA . SER A 1 192 ? -2.598 -19.891 -5.574 1 98.31 192 SER A CA 1
ATOM 1406 C C . SER A 1 192 ? -1.58 -19.812 -6.711 1 98.31 192 SER A C 1
ATOM 1408 O O . SER A 1 192 ? -1.807 -20.375 -7.789 1 98.31 192 SER A O 1
ATOM 1410 N N . THR A 1 193 ? -0.546 -19.188 -6.535 1 98.62 193 THR A N 1
ATOM 1411 C CA . THR A 1 193 ? 0.574 -19.219 -7.473 1 98.62 193 THR A CA 1
ATOM 1412 C C . THR A 1 193 ? 1.647 -20.203 -6.992 1 98.62 193 THR A C 1
ATOM 1414 O O . THR A 1 193 ? 2.182 -20.984 -7.781 1 98.62 193 THR A O 1
ATOM 1417 N N . ARG A 1 194 ? 1.88 -20.219 -5.754 1 98.88 194 ARG A N 1
ATOM 1418 C CA . ARG A 1 194 ? 2.982 -20.953 -5.137 1 98.88 194 ARG A CA 1
ATOM 1419 C C . ARG A 1 194 ? 2.611 -22.422 -4.914 1 98.88 194 ARG A C 1
ATOM 1421 O O . ARG A 1 194 ? 3.445 -23.312 -5.09 1 98.88 194 ARG A O 1
ATOM 1428 N N . ILE A 1 195 ? 1.337 -22.688 -4.57 1 98.88 195 ILE A N 1
ATOM 1429 C CA . ILE A 1 195 ? 0.899 -24.047 -4.324 1 98.88 195 ILE A CA 1
ATOM 1430 C C . ILE A 1 195 ? 0.962 -24.859 -5.621 1 98.88 195 ILE A C 1
ATOM 1432 O O . ILE A 1 195 ? 1.607 -25.906 -5.676 1 98.88 195 ILE A O 1
ATOM 1436 N N . PRO A 1 196 ? 0.384 -24.281 -6.703 1 98.88 196 PRO A N 1
ATOM 1437 C CA . PRO A 1 196 ? 0.55 -25.016 -7.961 1 98.88 196 PRO A CA 1
ATOM 1438 C C . PRO A 1 196 ? 2.014 -25.172 -8.367 1 98.88 196 PRO A C 1
ATOM 1440 O O . PRO A 1 196 ? 2.414 -26.219 -8.875 1 98.88 196 PRO A O 1
ATOM 1443 N N . ALA A 1 197 ? 2.779 -24.172 -8.156 1 98.88 197 ALA A N 1
ATOM 1444 C CA . ALA A 1 197 ? 4.203 -24.281 -8.477 1 98.88 197 ALA A CA 1
ATOM 1445 C C . ALA A 1 197 ? 4.852 -25.406 -7.691 1 98.88 197 ALA A C 1
ATOM 1447 O O . ALA A 1 197 ? 5.602 -26.219 -8.25 1 98.88 197 ALA A O 1
ATOM 1448 N N . GLY A 1 198 ? 4.559 -25.5 -6.445 1 98.75 198 GLY A N 1
ATOM 1449 C CA . GLY A 1 198 ? 5.121 -26.531 -5.582 1 98.75 198 GLY A CA 1
ATOM 1450 C C . GLY A 1 198 ? 4.734 -27.938 -6.008 1 98.75 198 GLY A C 1
ATOM 1451 O O . GLY A 1 198 ? 5.574 -28.844 -6.012 1 98.75 198 GLY A O 1
ATOM 1452 N N . PHE A 1 199 ? 3.482 -28.141 -6.418 1 98.81 199 PHE A N 1
ATOM 1453 C CA . PHE A 1 199 ? 2.969 -29.469 -6.719 1 98.81 199 PHE A CA 1
ATOM 1454 C C . PHE A 1 199 ? 3.32 -29.875 -8.148 1 98.81 199 PHE A C 1
ATOM 1456 O O . PHE A 1 199 ? 3.174 -31.031 -8.523 1 98.81 199 PHE A O 1
ATOM 1463 N N . THR A 1 200 ? 3.82 -28.906 -8.992 1 98.75 200 THR A N 1
ATOM 1464 C CA . THR A 1 200 ? 4.059 -29.25 -10.391 1 98.75 200 THR A CA 1
ATOM 1465 C C . THR A 1 200 ? 5.531 -29.078 -10.742 1 98.75 200 THR A C 1
ATOM 1467 O O . THR A 1 200 ? 5.91 -29.188 -11.914 1 98.75 200 THR A O 1
ATOM 1470 N N . GLY A 1 201 ? 6.332 -28.781 -9.766 1 98.62 201 GLY A N 1
ATOM 1471 C CA . GLY A 1 201 ? 7.762 -28.656 -10.023 1 98.62 201 GLY A CA 1
ATOM 1472 C C . GLY A 1 201 ? 8.117 -27.453 -10.875 1 98.62 201 GLY A C 1
ATOM 1473 O O . GLY A 1 201 ? 9.086 -27.484 -11.633 1 98.62 201 GLY A O 1
ATOM 1474 N N . THR A 1 202 ? 7.336 -26.469 -10.852 1 98.69 202 THR A N 1
ATOM 1475 C CA . THR A 1 202 ? 7.578 -25.219 -11.555 1 98.69 202 THR A CA 1
ATOM 1476 C C . THR A 1 202 ? 7.926 -24.109 -10.57 1 98.69 202 THR A C 1
ATOM 1478 O O . THR A 1 202 ? 8.195 -24.359 -9.398 1 98.69 202 THR A O 1
ATOM 1481 N N . VAL A 1 203 ? 8.078 -22.875 -11.094 1 98.88 203 VAL A N 1
ATOM 1482 C CA . VAL A 1 203 ? 8.406 -21.703 -10.281 1 98.88 203 VAL A CA 1
ATOM 1483 C C . VAL A 1 203 ? 7.211 -20.75 -10.258 1 98.88 203 VAL A C 1
ATOM 1485 O O . VAL A 1 203 ? 6.605 -20.484 -11.297 1 98.88 203 VAL A O 1
ATOM 1488 N N . GLY A 1 204 ? 6.789 -20.312 -9.117 1 98.88 204 GLY A N 1
ATOM 1489 C CA . GLY A 1 204 ? 5.742 -19.312 -8.945 1 98.88 204 GLY A CA 1
ATOM 1490 C C . GLY A 1 204 ? 6.184 -18.125 -8.117 1 98.88 204 GLY A C 1
ATOM 1491 O O . GLY A 1 204 ? 6.887 -18.281 -7.121 1 98.88 204 GLY A O 1
ATOM 1492 N N . TYR A 1 205 ? 5.82 -16.969 -8.539 1 98.88 205 TYR A N 1
ATOM 1493 C CA . TYR A 1 205 ? 6.23 -15.742 -7.875 1 98.88 205 TYR A CA 1
ATOM 1494 C C . TYR A 1 205 ? 5.02 -14.945 -7.395 1 98.88 205 TYR A C 1
ATOM 1496 O O . TYR A 1 205 ? 4.18 -14.539 -8.203 1 98.88 205 TYR A O 1
ATOM 1504 N N . LYS A 1 206 ? 4.906 -14.789 -6.094 1 98.81 206 LYS A N 1
ATOM 1505 C CA . LYS A 1 206 ? 3.998 -13.82 -5.492 1 98.81 206 LYS A CA 1
ATOM 1506 C C . LYS A 1 206 ? 4.688 -12.469 -5.293 1 98.81 206 LYS A C 1
ATOM 1508 O O . LYS A 1 206 ? 5.5 -12.312 -4.379 1 98.81 206 LYS A O 1
ATOM 1513 N N . ALA A 1 207 ? 4.352 -11.523 -6.086 1 98.5 207 ALA A N 1
ATOM 1514 C CA . ALA A 1 207 ? 4.934 -10.188 -6 1 98.5 207 ALA A CA 1
ATOM 1515 C C . ALA A 1 207 ? 4.391 -9.43 -4.793 1 98.5 207 ALA A C 1
ATOM 1517 O O . ALA A 1 207 ? 3.326 -9.766 -4.266 1 98.5 207 ALA A O 1
ATOM 1518 N N . PRO A 1 208 ? 5.18 -8.477 -4.281 1 98.19 208 PRO A N 1
ATOM 1519 C CA . PRO A 1 208 ? 4.598 -7.586 -3.279 1 98.19 208 PRO A CA 1
ATOM 1520 C C . PRO A 1 208 ? 3.303 -6.93 -3.756 1 98.19 208 PRO A C 1
ATOM 1522 O O . PRO A 1 208 ? 3.152 -6.645 -4.945 1 98.19 208 PRO A O 1
ATOM 1525 N N . TYR A 1 209 ? 2.42 -6.676 -2.846 1 98.25 209 TYR A N 1
ATOM 1526 C CA . TYR A 1 209 ? 1.127 -6.078 -3.156 1 98.25 209 TYR A CA 1
ATOM 1527 C C . TYR A 1 209 ? 1.301 -4.809 -3.982 1 98.25 209 TYR A C 1
ATOM 1529 O O . TYR A 1 209 ? 2.062 -3.914 -3.607 1 98.25 209 TYR A O 1
ATOM 1537 N N . GLY A 1 210 ? 0.634 -4.746 -5.129 1 97.06 210 GLY A N 1
ATOM 1538 C CA . GLY A 1 210 ? 0.614 -3.562 -5.973 1 97.06 210 GLY A CA 1
ATOM 1539 C C . GLY A 1 210 ? 1.693 -3.572 -7.039 1 97.06 210 GLY A C 1
ATOM 1540 O O . GLY A 1 210 ? 1.646 -2.783 -7.984 1 97.06 210 GLY A O 1
ATOM 1541 N N . ARG A 1 211 ? 2.744 -4.438 -6.918 1 97.94 211 ARG A N 1
ATOM 1542 C CA . ARG A 1 211 ? 3.855 -4.473 -7.863 1 97.94 211 ARG A CA 1
ATOM 1543 C C . ARG A 1 211 ? 3.375 -4.848 -9.258 1 97.94 211 ARG A C 1
ATOM 1545 O O . ARG A 1 211 ? 3.879 -4.324 -10.258 1 97.94 211 ARG A O 1
ATOM 1552 N N . ILE A 1 212 ? 2.457 -5.793 -9.312 1 98.56 212 ILE A N 1
ATOM 1553 C CA . ILE A 1 212 ? 1.747 -6.18 -10.523 1 98.56 212 ILE A CA 1
ATOM 1554 C C . ILE A 1 212 ? 0.292 -5.723 -10.438 1 98.56 212 ILE A C 1
ATOM 1556 O O . ILE A 1 212 ? -0.438 -6.125 -9.531 1 98.56 212 ILE A O 1
ATOM 1560 N N . PRO A 1 213 ? -0.143 -4.883 -11.336 1 97.75 213 PRO A N 1
ATOM 1561 C CA . PRO A 1 213 ? -1.467 -4.266 -11.234 1 97.75 213 PRO A CA 1
ATOM 1562 C C . PRO A 1 213 ? -2.602 -5.266 -11.438 1 97.75 213 PRO A C 1
ATOM 1564 O O . PRO A 1 213 ? -2.422 -6.277 -12.125 1 97.75 213 PRO A O 1
ATOM 1567 N N . GLY A 1 214 ? -3.719 -5.008 -10.82 1 97 214 GLY A N 1
ATOM 1568 C CA . GLY A 1 214 ? -4.961 -5.746 -11 1 97 214 GLY A CA 1
ATOM 1569 C C . GLY A 1 214 ? -6.125 -4.863 -11.398 1 97 214 GLY A C 1
ATOM 1570 O O . GLY A 1 214 ? -5.934 -3.709 -11.789 1 97 214 GLY A O 1
ATOM 1571 N N . LEU A 1 215 ? -7.312 -5.449 -11.344 1 95.31 215 LEU A N 1
ATOM 1572 C CA . LEU A 1 215 ? -8.523 -4.727 -11.727 1 95.31 215 LEU A CA 1
ATOM 1573 C C . LEU A 1 215 ? -9.438 -4.516 -10.531 1 95.31 215 LEU A C 1
ATOM 1575 O O . LEU A 1 215 ? -9.75 -5.465 -9.805 1 95.31 215 LEU A O 1
ATOM 1579 N N . PRO A 1 216 ? -9.805 -3.314 -10.273 1 94.25 216 PRO A N 1
ATOM 1580 C CA . PRO A 1 216 ? -10.781 -3.059 -9.211 1 94.25 216 PRO A CA 1
ATOM 1581 C C . PRO A 1 216 ? -12.133 -3.725 -9.492 1 94.25 216 PRO A C 1
ATOM 1583 O O . PRO A 1 216 ? -12.461 -4.004 -10.641 1 94.25 216 PRO A O 1
ATOM 1586 N N . PRO A 1 217 ? -12.922 -4.008 -8.422 1 93.75 217 PRO A N 1
ATOM 1587 C CA . PRO A 1 217 ? -12.648 -3.572 -7.055 1 93.75 217 PRO A CA 1
ATOM 1588 C C . PRO A 1 217 ? -11.773 -4.562 -6.285 1 93.75 217 PRO A C 1
ATOM 1590 O O . PRO A 1 217 ? -11.211 -4.215 -5.246 1 93.75 217 PRO A O 1
ATOM 1593 N N . LEU A 1 218 ? -11.578 -5.773 -6.816 1 94.75 218 LEU A N 1
ATOM 1594 C CA . LEU A 1 218 ? -10.938 -6.809 -6.023 1 94.75 218 LEU A CA 1
ATOM 1595 C C . LEU A 1 218 ? -9.422 -6.633 -6.027 1 94.75 218 LEU A C 1
ATOM 1597 O O . LEU A 1 218 ? -8.719 -7.242 -5.219 1 94.75 218 LEU A O 1
ATOM 1601 N N . ALA A 1 219 ? -8.953 -5.738 -6.934 1 94.5 219 ALA A N 1
ATOM 1602 C CA . ALA A 1 219 ? -7.527 -5.414 -6.883 1 94.5 219 ALA A CA 1
ATOM 1603 C C . ALA A 1 219 ? -7.172 -4.707 -5.578 1 94.5 219 ALA A C 1
ATOM 1605 O O . ALA A 1 219 ? -6 -4.648 -5.199 1 94.5 219 ALA A O 1
ATOM 1606 N N . ALA A 1 220 ? -8.242 -4.211 -4.914 1 95.94 220 ALA A N 1
ATOM 1607 C CA . ALA A 1 220 ? -8.023 -3.498 -3.658 1 95.94 220 ALA A CA 1
ATOM 1608 C C . ALA A 1 220 ? -7.836 -4.473 -2.498 1 95.94 220 ALA A C 1
ATOM 1610 O O . ALA A 1 220 ? -7.422 -4.074 -1.406 1 95.94 220 ALA A O 1
ATOM 1611 N N . ASP A 1 221 ? -8.156 -5.77 -2.662 1 97.69 221 ASP A N 1
ATOM 1612 C CA . ASP A 1 221 ? -7.891 -6.777 -1.637 1 97.69 221 ASP A CA 1
ATOM 1613 C C . ASP A 1 221 ? -6.395 -6.879 -1.344 1 97.69 221 ASP A C 1
ATOM 1615 O O . ASP A 1 221 ? -5.625 -7.371 -2.176 1 97.69 221 ASP A O 1
ATOM 1619 N N . TRP A 1 222 ? -5.977 -6.547 -0.163 1 97.62 222 TRP A N 1
ATOM 1620 C CA . TRP A 1 222 ? -4.559 -6.391 0.141 1 97.62 222 TRP A CA 1
ATOM 1621 C C . TRP A 1 222 ? -3.902 -7.746 0.387 1 97.62 222 TRP A C 1
ATOM 1623 O O . TRP A 1 222 ? -2.705 -7.82 0.671 1 97.62 222 TRP A O 1
ATOM 1633 N N . TYR A 1 223 ? -4.664 -8.859 0.21 1 98.38 223 TYR A N 1
ATOM 1634 C CA . TYR A 1 223 ? -4.094 -10.203 0.217 1 98.38 223 TYR A CA 1
ATOM 1635 C C . TYR A 1 223 ? -3.719 -10.641 -1.193 1 98.38 223 TYR A C 1
ATOM 1637 O O . TYR A 1 223 ? -2.951 -11.594 -1.371 1 98.38 223 TYR A O 1
ATOM 1645 N N . ARG A 1 224 ? -4.207 -9.953 -2.139 1 96.5 224 ARG A N 1
ATOM 1646 C CA . ARG A 1 224 ? -4.184 -10.5 -3.494 1 96.5 224 ARG A CA 1
ATOM 1647 C C . ARG A 1 224 ? -2.885 -10.141 -4.203 1 96.5 224 ARG A C 1
ATOM 1649 O O . ARG A 1 224 ? -2.225 -9.164 -3.85 1 96.5 224 ARG A O 1
ATOM 1656 N N . GLY A 1 225 ? -2.592 -10.938 -5.273 1 95.44 225 GLY A N 1
ATOM 1657 C CA . GLY A 1 225 ? -1.573 -10.609 -6.258 1 95.44 225 GLY A CA 1
ATOM 1658 C C . GLY A 1 225 ? -1.681 -11.438 -7.523 1 95.44 225 GLY A C 1
ATOM 1659 O O . GLY A 1 225 ? -1.945 -12.641 -7.465 1 95.44 225 GLY A O 1
ATOM 1660 N N . ASP A 1 226 ? -1.562 -10.758 -8.586 1 96.06 226 ASP A N 1
ATOM 1661 C CA . ASP A 1 226 ? -1.351 -11.461 -9.852 1 96.06 226 ASP A CA 1
ATOM 1662 C C . ASP A 1 226 ? 0.132 -11.75 -10.078 1 96.06 226 ASP A C 1
ATOM 1664 O O . ASP A 1 226 ? 0.995 -11.07 -9.516 1 96.06 226 ASP A O 1
ATOM 1668 N N . GLY A 1 227 ? 0.365 -12.828 -10.75 1 94.56 227 GLY A N 1
ATOM 1669 C CA . GLY A 1 227 ? 1.783 -13.117 -10.898 1 94.56 227 GLY A CA 1
ATOM 1670 C C . GLY A 1 227 ? 2.078 -14.141 -11.977 1 94.56 227 GLY A C 1
ATOM 1671 O O . GLY A 1 227 ? 1.157 -14.672 -12.602 1 94.56 227 GLY A O 1
ATOM 1672 N N . PRO A 1 228 ? 3.348 -14.312 -12.18 1 98.56 228 PRO A N 1
ATOM 1673 C CA . PRO A 1 228 ? 3.84 -15.227 -13.211 1 98.56 228 PRO A CA 1
ATOM 1674 C C . PRO A 1 228 ? 4.18 -16.609 -12.656 1 98.56 228 PRO A C 1
ATOM 1676 O O . PRO A 1 228 ? 4.473 -16.75 -11.469 1 98.56 228 PRO A O 1
ATOM 1679 N N . MET A 1 229 ? 4.078 -17.547 -13.5 1 98.81 229 MET A N 1
ATOM 1680 C CA . MET A 1 229 ? 4.672 -18.875 -13.32 1 98.81 229 MET A CA 1
ATOM 1681 C C . MET A 1 229 ? 5.523 -19.25 -14.523 1 98.81 229 MET A C 1
ATOM 1683 O O . MET A 1 229 ? 5.301 -18.766 -15.633 1 98.81 229 MET A O 1
ATOM 1687 N N . GLY A 1 230 ? 6.484 -20.031 -14.328 1 98.69 230 GLY A N 1
ATOM 1688 C CA . GLY A 1 230 ? 7.379 -20.578 -15.336 1 98.69 230 GLY A CA 1
ATOM 1689 C C . GLY A 1 230 ? 8.125 -21.812 -14.859 1 98.69 230 GLY A C 1
ATOM 1690 O O . GLY A 1 230 ? 7.844 -22.344 -13.781 1 98.69 230 GLY A O 1
ATOM 1691 N N . ARG A 1 231 ? 9.023 -22.297 -15.695 1 98.12 231 ARG A N 1
ATOM 1692 C CA . ARG A 1 231 ? 9.758 -23.484 -15.312 1 98.12 231 ARG A CA 1
ATOM 1693 C C . ARG A 1 231 ? 11.109 -23.125 -14.695 1 98.12 231 ARG A C 1
ATOM 1695 O O . ARG A 1 231 ? 11.758 -23.969 -14.062 1 98.12 231 ARG A O 1
ATOM 1702 N N . THR A 1 232 ? 11.516 -21.859 -14.945 1 98.06 232 THR A N 1
ATOM 1703 C CA . THR A 1 232 ? 12.766 -21.406 -14.352 1 98.06 232 THR A CA 1
ATOM 1704 C C . THR A 1 232 ? 12.586 -20.062 -13.664 1 98.06 232 THR A C 1
ATOM 1706 O O . THR A 1 232 ? 11.68 -19.297 -14.008 1 98.06 232 THR A O 1
ATOM 1709 N N . VAL A 1 233 ? 13.477 -19.797 -12.734 1 98.62 233 VAL A N 1
ATOM 1710 C CA . VAL A 1 233 ? 13.461 -18.516 -12.039 1 98.62 233 VAL A CA 1
ATOM 1711 C C . VAL A 1 233 ? 13.688 -17.391 -13.039 1 98.62 233 VAL A C 1
ATOM 1713 O O . VAL A 1 233 ? 13.039 -16.344 -12.953 1 98.62 233 VAL A O 1
ATOM 1716 N N . ALA A 1 234 ? 14.539 -17.609 -14.023 1 98.31 234 ALA A N 1
ATOM 1717 C CA . ALA A 1 234 ? 14.828 -16.594 -15.031 1 98.31 234 ALA A CA 1
ATOM 1718 C C . ALA A 1 234 ? 13.594 -16.312 -15.891 1 98.31 234 ALA A C 1
ATOM 1720 O O . ALA A 1 234 ? 13.328 -15.156 -16.234 1 98.31 234 ALA A O 1
ATOM 1721 N N . ASP A 1 235 ? 12.891 -17.344 -16.281 1 98.38 235 ASP A N 1
ATOM 1722 C CA . ASP A 1 235 ? 11.664 -17.172 -17.047 1 98.38 235 ASP A CA 1
ATOM 1723 C C . ASP A 1 235 ? 10.633 -16.359 -16.266 1 98.38 235 ASP A C 1
ATOM 1725 O O . ASP A 1 235 ? 9.984 -15.469 -16.828 1 98.38 235 ASP A O 1
ATOM 1729 N N . VAL A 1 236 ? 10.484 -16.656 -15.008 1 98.69 236 VAL A N 1
ATOM 1730 C CA . VAL A 1 236 ? 9.531 -15.977 -14.141 1 98.69 236 VAL A CA 1
ATOM 1731 C C . VAL A 1 236 ? 9.953 -14.516 -13.969 1 98.69 236 VAL A C 1
ATOM 1733 O O . VAL A 1 236 ? 9.102 -13.617 -13.969 1 98.69 236 VAL A O 1
ATOM 1736 N N . ALA A 1 237 ? 11.258 -14.289 -13.844 1 98.62 237 ALA A N 1
ATOM 1737 C CA . ALA A 1 237 ? 11.758 -12.914 -13.766 1 98.62 237 ALA A CA 1
ATOM 1738 C C . ALA A 1 237 ? 11.414 -12.133 -15.031 1 98.62 237 ALA A C 1
ATOM 1740 O O . ALA A 1 237 ? 11.016 -10.969 -14.961 1 98.62 237 ALA A O 1
ATOM 1741 N N . LEU A 1 238 ? 11.547 -12.766 -16.156 1 98.38 238 LEU A N 1
ATOM 1742 C CA . LEU A 1 238 ? 11.25 -12.133 -17.422 1 98.38 238 LEU A CA 1
ATOM 1743 C C . LEU A 1 238 ? 9.781 -11.719 -17.5 1 98.38 238 LEU A C 1
ATOM 1745 O O . LEU A 1 238 ? 9.477 -10.57 -17.844 1 98.38 238 LEU A O 1
ATOM 1749 N N . LEU A 1 239 ? 8.891 -12.625 -17.234 1 98.81 239 LEU A N 1
ATOM 1750 C CA . LEU A 1 239 ? 7.465 -12.328 -17.297 1 98.81 239 LEU A CA 1
ATOM 1751 C C . LEU A 1 239 ? 7.078 -11.305 -16.234 1 98.81 239 LEU A C 1
ATOM 1753 O O . LEU A 1 239 ? 6.215 -10.461 -16.469 1 98.81 239 LEU A O 1
ATOM 1757 N N . SER A 1 240 ? 7.719 -11.383 -15.047 1 98.5 240 SER A N 1
ATOM 1758 C CA . SER A 1 240 ? 7.473 -10.414 -13.977 1 98.5 240 SER A CA 1
ATOM 1759 C C . SER A 1 240 ? 7.805 -9 -14.43 1 98.5 240 SER A C 1
ATOM 1761 O O . SER A 1 240 ? 7.059 -8.062 -14.148 1 98.5 240 SER A O 1
ATOM 1763 N N . ALA A 1 241 ? 8.945 -8.867 -15.109 1 98.38 241 ALA A N 1
ATOM 1764 C CA . ALA A 1 241 ? 9.367 -7.555 -15.586 1 98.38 241 ALA A CA 1
ATOM 1765 C C . ALA A 1 241 ? 8.32 -6.941 -16.516 1 98.38 241 ALA A C 1
ATOM 1767 O O . ALA A 1 241 ? 8.055 -5.738 -16.453 1 98.38 241 ALA A O 1
ATOM 1768 N N . VAL A 1 242 ? 7.699 -7.734 -17.297 1 98.44 242 VAL A N 1
ATOM 1769 C CA . VAL A 1 242 ? 6.723 -7.285 -18.281 1 98.44 242 VAL A CA 1
ATOM 1770 C C . VAL A 1 242 ? 5.418 -6.91 -17.578 1 98.44 242 VAL A C 1
ATOM 1772 O O . VAL A 1 242 ? 4.789 -5.902 -17.922 1 98.44 242 VAL A O 1
ATOM 1775 N N . MET A 1 243 ? 5.027 -7.672 -16.578 1 98.56 243 MET A N 1
ATOM 1776 C CA . MET A 1 243 ? 3.723 -7.527 -15.938 1 98.56 243 MET A CA 1
ATOM 1777 C C . MET A 1 243 ? 3.744 -6.398 -14.914 1 98.56 243 MET A C 1
ATOM 1779 O O . MET A 1 243 ? 2.697 -5.848 -14.57 1 98.56 243 MET A O 1
ATOM 1783 N N . SER A 1 244 ? 4.898 -5.984 -14.438 1 98.19 244 SER A N 1
ATOM 1784 C CA . SER A 1 244 ? 5.031 -5.133 -13.258 1 98.19 244 SER A CA 1
ATOM 1785 C C . SER A 1 244 ? 5.012 -3.656 -13.641 1 98.19 244 SER A C 1
ATOM 1787 O O . SER A 1 244 ? 5.305 -3.299 -14.781 1 98.19 244 SER A O 1
ATOM 1789 N N . GLY A 1 245 ? 4.637 -2.842 -12.617 1 96.81 245 GLY A N 1
ATOM 1790 C CA . GLY A 1 245 ? 4.75 -1.396 -12.734 1 96.81 245 GLY A CA 1
ATOM 1791 C C . GLY A 1 245 ? 3.426 -0.68 -12.531 1 96.81 245 GLY A C 1
ATOM 1792 O O . GLY A 1 245 ? 2.375 -1.317 -12.445 1 96.81 245 GLY A O 1
ATOM 1793 N N . ARG A 1 246 ? 3.463 0.591 -12.438 1 94.69 246 ARG A N 1
ATOM 1794 C CA . ARG A 1 246 ? 2.285 1.431 -12.242 1 94.69 246 ARG A CA 1
ATOM 1795 C C . ARG A 1 246 ? 1.306 1.278 -13.406 1 94.69 246 ARG A C 1
ATOM 1797 O O . ARG A 1 246 ? 1.718 1.137 -14.555 1 94.69 246 ARG A O 1
ATOM 1804 N N . HIS A 1 247 ? 0.079 1.304 -13.094 1 95.06 247 HIS A N 1
ATOM 1805 C CA . HIS A 1 247 ? -1.005 1.236 -14.062 1 95.06 247 HIS A CA 1
ATOM 1806 C C . HIS A 1 247 ? -2.172 2.127 -13.656 1 95.06 247 HIS A C 1
ATOM 1808 O O . HIS A 1 247 ? -2.545 2.164 -12.477 1 95.06 247 HIS A O 1
ATOM 1814 N N . PRO A 1 248 ? -2.766 2.852 -14.523 1 91.5 248 PRO A N 1
ATOM 1815 C CA . PRO A 1 248 ? -3.836 3.791 -14.18 1 91.5 248 PRO A CA 1
ATOM 1816 C C . PRO A 1 248 ? -5.07 3.096 -13.602 1 91.5 248 PRO A C 1
ATOM 1818 O O . PRO A 1 248 ? -5.82 3.701 -12.836 1 91.5 248 PRO A O 1
ATOM 1821 N N . ALA A 1 249 ? -5.211 1.841 -13.938 1 92.81 249 ALA A N 1
ATOM 1822 C CA . ALA A 1 249 ? -6.398 1.124 -13.477 1 92.81 249 ALA A CA 1
ATOM 1823 C C . ALA A 1 249 ? -6.258 0.707 -12.016 1 92.81 249 ALA A C 1
ATOM 1825 O O . ALA A 1 249 ? -7.242 0.333 -11.375 1 92.81 249 ALA A O 1
ATOM 1826 N N . ASP A 1 250 ? -5.078 0.751 -11.562 1 96.19 250 ASP A N 1
ATOM 1827 C CA . ASP A 1 250 ? -4.805 0.286 -10.203 1 96.19 250 ASP A CA 1
ATOM 1828 C C . ASP A 1 250 ? -4.02 1.331 -9.414 1 96.19 250 ASP A C 1
ATOM 1830 O O . ASP A 1 250 ? -2.793 1.389 -9.5 1 96.19 250 ASP A O 1
ATOM 1834 N N . HIS A 1 251 ? -4.688 1.996 -8.555 1 96.31 251 HIS A N 1
ATOM 1835 C CA . HIS A 1 251 ? -4.121 3.115 -7.816 1 96.31 251 HIS A CA 1
ATOM 1836 C C . HIS A 1 251 ? -3.002 2.654 -6.891 1 96.31 251 HIS A C 1
ATOM 1838 O O . HIS A 1 251 ? -2.086 3.422 -6.586 1 96.31 251 HIS A O 1
ATOM 1844 N N . ALA A 1 252 ? -3.047 1.408 -6.5 1 95.31 252 ALA A N 1
ATOM 1845 C CA . ALA A 1 252 ? -2.064 0.886 -5.555 1 95.31 252 ALA A CA 1
ATOM 1846 C C . ALA A 1 252 ? -0.811 0.399 -6.273 1 95.31 252 ALA A C 1
ATOM 1848 O O . ALA A 1 252 ? 0.183 0.047 -5.633 1 95.31 252 ALA A O 1
ATOM 1849 N N . SER A 1 253 ? -0.848 0.358 -7.609 1 96.81 253 SER A N 1
ATOM 1850 C CA . SER A 1 253 ? 0.287 -0.164 -8.367 1 96.81 253 SER A CA 1
ATOM 1851 C C . SER A 1 253 ? 1.502 0.75 -8.242 1 96.81 253 SER A C 1
ATOM 1853 O O . SER A 1 253 ? 1.358 1.963 -8.078 1 96.81 253 SER A O 1
ATOM 1855 N N . TRP A 1 254 ? 2.693 0.154 -8.273 1 95.62 254 TRP A N 1
ATOM 1856 C CA . TRP A 1 254 ? 3.895 0.951 -8.047 1 95.62 254 TRP A CA 1
ATOM 1857 C C . TRP A 1 254 ? 5.094 0.35 -8.773 1 95.62 254 TRP A C 1
ATOM 1859 O O . TRP A 1 254 ? 5.008 -0.755 -9.312 1 95.62 254 TRP A O 1
ATOM 1869 N N . GLY A 1 255 ? 6.207 1.121 -8.82 1 94.81 255 GLY A N 1
ATOM 1870 C CA . GLY A 1 255 ? 7.48 0.672 -9.359 1 94.81 255 GLY A CA 1
ATOM 1871 C C . GLY A 1 255 ? 7.59 0.86 -10.859 1 94.81 255 GLY A C 1
ATOM 1872 O O . GLY A 1 255 ? 6.609 1.198 -11.523 1 94.81 255 GLY A O 1
ATOM 1873 N N . PRO A 1 256 ? 8.75 0.65 -11.359 1 94.31 256 PRO A N 1
ATOM 1874 C CA . PRO A 1 256 ? 8.977 0.786 -12.805 1 94.31 256 PRO A CA 1
ATOM 1875 C C . PRO A 1 256 ? 8.477 -0.423 -13.594 1 94.31 256 PRO A C 1
ATOM 1877 O O . PRO A 1 256 ? 8.367 -1.521 -13.047 1 94.31 256 PRO A O 1
ATOM 1880 N N . ALA A 1 257 ? 8.203 -0.159 -14.828 1 93.56 257 ALA A N 1
ATOM 1881 C CA . ALA A 1 257 ? 7.906 -1.23 -15.773 1 93.56 257 ALA A CA 1
ATOM 1882 C C . ALA A 1 257 ? 9.172 -1.726 -16.469 1 93.56 257 ALA A C 1
ATOM 1884 O O . ALA A 1 257 ? 10.172 -1.011 -16.516 1 93.56 257 ALA A O 1
ATOM 1885 N N . ASN A 1 258 ? 9.18 -2.961 -16.844 1 95.44 258 ASN A N 1
ATOM 1886 C CA . ASN A 1 258 ? 10.219 -3.549 -17.688 1 95.44 258 ASN A CA 1
ATOM 1887 C C . ASN A 1 258 ? 11.562 -3.586 -16.969 1 95.44 258 ASN A C 1
ATOM 1889 O O . ASN A 1 258 ? 12.602 -3.35 -17.594 1 95.44 258 ASN A O 1
ATOM 1893 N N . GLN A 1 259 ? 11.555 -3.695 -15.703 1 95.94 259 GLN A N 1
ATOM 1894 C CA . GLN A 1 259 ? 12.766 -3.891 -14.914 1 95.94 259 GLN A CA 1
ATOM 1895 C C . GLN A 1 259 ? 12.789 -5.277 -14.281 1 95.94 259 GLN A C 1
ATOM 1897 O O . GLN A 1 259 ? 11.945 -5.594 -13.438 1 95.94 259 GLN A O 1
ATOM 1902 N N . SER A 1 260 ? 13.75 -6.023 -14.664 1 97 260 SER A N 1
ATOM 1903 C CA . SER A 1 260 ? 13.859 -7.387 -14.156 1 97 260 SER A CA 1
ATOM 1904 C C . SER A 1 260 ? 14.328 -7.402 -12.703 1 97 260 SER A C 1
ATOM 1906 O O . SER A 1 260 ? 15.305 -6.742 -12.359 1 97 260 SER A O 1
ATOM 1908 N N . PRO A 1 261 ? 13.68 -8.203 -11.867 1 97 261 PRO A N 1
ATOM 1909 C CA . PRO A 1 261 ? 14.148 -8.344 -10.484 1 97 261 PRO A CA 1
ATOM 1910 C C . PRO A 1 261 ? 15.242 -9.398 -10.336 1 97 261 PRO A C 1
ATOM 1912 O O . PRO A 1 261 ? 15.75 -9.617 -9.234 1 97 261 PRO A O 1
ATOM 1915 N N . LEU A 1 262 ? 15.633 -10.016 -11.422 1 97.38 262 LEU A N 1
ATOM 1916 C CA . LEU A 1 262 ? 16.578 -11.125 -11.359 1 97.38 262 LEU A CA 1
ATOM 1917 C C . LEU A 1 262 ? 17.953 -10.641 -10.938 1 97.38 262 LEU A C 1
ATOM 1919 O O . LEU A 1 262 ? 18.469 -9.656 -11.484 1 97.38 262 LEU A O 1
ATOM 1923 N N . ARG A 1 263 ? 18.5 -11.242 -9.953 1 93.62 263 ARG A N 1
ATOM 1924 C CA . ARG A 1 263 ? 19.891 -11.094 -9.547 1 93.62 263 ARG A CA 1
ATOM 1925 C C . ARG A 1 263 ? 20.578 -12.453 -9.453 1 93.62 263 ARG A C 1
ATOM 1927 O O . ARG A 1 263 ? 20.094 -13.352 -8.75 1 93.62 263 ARG A O 1
ATOM 1934 N N . THR A 1 264 ? 21.625 -12.594 -10.203 1 92.38 264 THR A N 1
ATOM 1935 C CA . THR A 1 264 ? 22.359 -13.852 -10.188 1 92.38 264 THR A CA 1
ATOM 1936 C C . THR A 1 264 ? 23.625 -13.719 -9.336 1 92.38 264 THR A C 1
ATOM 1938 O O . THR A 1 264 ? 24.094 -12.609 -9.094 1 92.38 264 THR A O 1
ATOM 1941 N N . GLY A 1 265 ? 24.031 -14.828 -8.781 1 90.81 265 GLY A N 1
ATOM 1942 C CA . GLY A 1 265 ? 25.234 -14.828 -7.965 1 90.81 265 GLY A CA 1
ATOM 1943 C C . GLY A 1 265 ? 25.234 -15.922 -6.914 1 90.81 265 GLY A C 1
ATOM 1944 O O . GLY A 1 265 ? 24.281 -16.688 -6.801 1 90.81 265 GLY A O 1
ATOM 1945 N N . GLY A 1 266 ? 26.375 -15.984 -6.219 1 95.62 266 GLY A N 1
ATOM 1946 C CA . GLY A 1 266 ? 26.484 -16.953 -5.137 1 95.62 266 GLY A CA 1
ATOM 1947 C C . GLY A 1 266 ? 25.812 -16.484 -3.857 1 95.62 266 GLY A C 1
ATOM 1948 O O . GLY A 1 266 ? 25.328 -15.359 -3.775 1 95.62 266 GLY A O 1
ATOM 1949 N N . VAL A 1 267 ? 25.719 -17.375 -2.918 1 98.31 267 VAL A N 1
ATOM 1950 C CA . VAL A 1 267 ? 25 -17.078 -1.681 1 98.31 267 VAL A CA 1
ATOM 1951 C C . VAL A 1 267 ? 25.984 -16.938 -0.529 1 98.31 267 VAL A C 1
ATOM 1953 O O . VAL A 1 267 ? 25.594 -16.922 0.64 1 98.31 267 VAL A O 1
ATOM 1956 N N . ARG A 1 268 ? 27.266 -16.875 -0.893 1 98.06 268 ARG A N 1
ATOM 1957 C CA . ARG A 1 268 ? 28.281 -16.781 0.153 1 98.06 268 ARG A CA 1
ATOM 1958 C C . ARG A 1 268 ? 28.047 -15.539 1.016 1 98.06 268 ARG A C 1
ATOM 1960 O O . ARG A 1 268 ? 27.891 -14.438 0.494 1 98.06 268 ARG A O 1
ATOM 1967 N N . GLY A 1 269 ? 27.984 -15.75 2.271 1 97.75 269 GLY A N 1
ATOM 1968 C CA . GLY A 1 269 ? 27.875 -14.648 3.213 1 97.75 269 GLY A CA 1
ATOM 1969 C C . GLY A 1 269 ? 26.438 -14.25 3.502 1 97.75 269 GLY A C 1
ATOM 1970 O O . GLY A 1 269 ? 26.172 -13.5 4.445 1 97.75 269 GLY A O 1
ATOM 1971 N N . LEU A 1 270 ? 25.5 -14.766 2.738 1 98.44 270 LEU A N 1
ATOM 1972 C CA . LEU A 1 270 ? 24.094 -14.469 3.016 1 98.44 270 LEU A CA 1
ATOM 1973 C C . LEU A 1 270 ? 23.625 -15.211 4.266 1 98.44 270 LEU A C 1
ATOM 1975 O O . LEU A 1 270 ? 24.016 -16.359 4.5 1 98.44 270 LEU A O 1
ATOM 1979 N N . ARG A 1 271 ? 22.906 -14.562 5.082 1 98.81 271 ARG A N 1
ATOM 1980 C CA . ARG A 1 271 ? 22.25 -15.203 6.219 1 98.81 271 ARG A CA 1
ATOM 1981 C C . ARG A 1 271 ? 20.828 -15.617 5.871 1 98.81 271 ARG A C 1
ATOM 1983 O O . ARG A 1 271 ? 19.969 -14.758 5.633 1 98.81 271 ARG A O 1
ATOM 1990 N N . ILE A 1 272 ? 20.547 -16.875 5.824 1 98.88 272 ILE A N 1
ATOM 1991 C CA . ILE A 1 272 ? 19.266 -17.422 5.414 1 98.88 272 ILE A CA 1
ATOM 1992 C C . ILE A 1 272 ? 18.578 -18.078 6.609 1 98.88 272 ILE A C 1
ATOM 1994 O O . ILE A 1 272 ? 19.109 -19 7.227 1 98.88 272 ILE A O 1
ATOM 1998 N N . GLY A 1 273 ? 17.406 -17.5 6.961 1 98.94 273 GLY A N 1
ATOM 1999 C CA . GLY A 1 273 ? 16.594 -18.141 7.984 1 98.94 273 GLY A CA 1
ATOM 2000 C C . GLY A 1 273 ? 15.883 -19.391 7.484 1 98.94 273 GLY A C 1
ATOM 2001 O O . GLY A 1 273 ? 15.383 -19.406 6.355 1 98.94 273 GLY A O 1
ATOM 2002 N N . LEU A 1 274 ? 15.844 -20.422 8.312 1 98.94 274 LEU A N 1
ATOM 2003 C CA . LEU A 1 274 ? 15.141 -21.656 7.992 1 98.94 274 LEU A CA 1
ATOM 2004 C C . LEU A 1 274 ? 14.031 -21.938 9.008 1 98.94 274 LEU A C 1
ATOM 2006 O O . LEU A 1 274 ? 14.289 -21.969 10.211 1 98.94 274 LEU A O 1
ATOM 2010 N N . SER A 1 275 ? 12.859 -22.031 8.539 1 98.88 275 SER A N 1
ATOM 2011 C CA . SER A 1 275 ? 11.742 -22.5 9.359 1 98.88 275 SER A CA 1
ATOM 2012 C C . SER A 1 275 ? 10.984 -23.625 8.664 1 98.88 275 SER A C 1
ATOM 2014 O O . SER A 1 275 ? 10.102 -23.375 7.844 1 98.88 275 SER A O 1
ATOM 2016 N N . VAL A 1 276 ? 11.188 -24.797 9.055 1 98.62 276 VAL A N 1
ATOM 2017 C CA . VAL A 1 276 ? 10.625 -25.969 8.383 1 98.62 276 VAL A CA 1
ATOM 2018 C C . VAL A 1 276 ? 9.133 -26.094 8.695 1 98.62 276 VAL A C 1
ATOM 2020 O O . VAL A 1 276 ? 8.352 -26.516 7.848 1 98.62 276 VAL A O 1
ATOM 2023 N N . HIS A 1 277 ? 8.742 -25.641 9.828 1 98 277 HIS A N 1
ATOM 2024 C CA . HIS A 1 277 ? 7.379 -25.922 10.266 1 98 277 HIS A CA 1
ATOM 2025 C C . HIS A 1 277 ? 6.539 -24.656 10.328 1 98 277 HIS A C 1
ATOM 2027 O O . HIS A 1 277 ? 5.312 -24.719 10.422 1 98 277 HIS A O 1
ATOM 2033 N N . LEU A 1 278 ? 7.148 -23.406 10.312 1 98 278 LEU A N 1
ATOM 2034 C CA . LEU A 1 278 ? 6.445 -22.141 10.461 1 98 278 LEU A CA 1
ATOM 2035 C C . LEU A 1 278 ? 5.484 -22.188 11.641 1 98 278 LEU A C 1
ATOM 2037 O O . LEU A 1 278 ? 4.305 -21.859 11.5 1 98 278 LEU A O 1
ATOM 2041 N N . GLY A 1 279 ? 5.98 -22.531 12.789 1 97.94 279 GLY A N 1
ATOM 2042 C CA . GLY A 1 279 ? 5.129 -22.75 13.945 1 97.94 279 GLY A CA 1
ATOM 2043 C C . GLY A 1 279 ? 4.66 -24.188 14.07 1 97.94 279 GLY A C 1
ATOM 2044 O O . GLY A 1 279 ? 5.477 -25.109 14.18 1 97.94 279 GLY A O 1
ATOM 2045 N N . ASP A 1 280 ? 3.305 -24.469 13.867 1 97.62 280 ASP A N 1
ATOM 2046 C CA . ASP A 1 280 ? 2.844 -25.828 14.141 1 97.62 280 ASP A CA 1
ATOM 2047 C C . ASP A 1 280 ? 2.217 -26.453 12.891 1 97.62 280 ASP A C 1
ATOM 2049 O O . ASP A 1 280 ? 1.318 -27.297 13 1 97.62 280 ASP A O 1
ATOM 2053 N N . PHE A 1 281 ? 2.607 -25.984 11.711 1 98.31 281 PHE A N 1
ATOM 2054 C CA . PHE A 1 281 ? 2.113 -26.656 10.516 1 98.31 281 PHE A CA 1
ATOM 2055 C C . PHE A 1 281 ? 2.508 -28.141 10.516 1 98.31 281 PHE A C 1
ATOM 2057 O O . PHE A 1 281 ? 3.615 -28.484 10.93 1 98.31 281 PHE A O 1
ATOM 2064 N N . PRO A 1 282 ? 1.669 -28.953 9.969 1 98.25 282 PRO A N 1
ATOM 2065 C CA . PRO A 1 282 ? 1.914 -30.391 10.008 1 98.25 282 PRO A CA 1
ATOM 2066 C C . PRO A 1 282 ? 2.74 -30.891 8.82 1 98.25 282 PRO A C 1
ATOM 2068 O O . PRO A 1 282 ? 2.244 -31.656 7.992 1 98.25 282 PRO A O 1
ATOM 2071 N N . VAL A 1 283 ? 3.947 -30.625 8.797 1 98.62 283 VAL A N 1
ATOM 2072 C CA . VAL A 1 283 ? 4.797 -30.844 7.625 1 98.62 283 VAL A CA 1
ATOM 2073 C C . VAL A 1 283 ? 5.129 -32.312 7.48 1 98.62 283 VAL A C 1
ATOM 2075 O O . VAL A 1 283 ? 5.676 -32.938 8.398 1 98.62 283 VAL A O 1
ATOM 2078 N N . ALA A 1 284 ? 4.812 -32.844 6.305 1 98.69 284 ALA A N 1
ATOM 2079 C CA . ALA A 1 284 ? 5.133 -34.25 5.988 1 98.69 284 ALA A CA 1
ATOM 2080 C C . ALA A 1 284 ? 6.641 -34.5 6.031 1 98.69 284 ALA A C 1
ATOM 2082 O O . ALA A 1 284 ? 7.426 -33.594 5.703 1 98.69 284 ALA A O 1
ATOM 2083 N N . GLU A 1 285 ? 7.051 -35.656 6.352 1 98.38 285 GLU A N 1
ATOM 2084 C CA . GLU A 1 285 ? 8.461 -36 6.508 1 98.38 285 GLU A CA 1
ATOM 2085 C C . GLU A 1 285 ? 9.234 -35.75 5.219 1 98.38 285 GLU A C 1
ATOM 2087 O O . GLU A 1 285 ? 10.344 -35.219 5.246 1 98.38 285 GLU A O 1
ATOM 2092 N N . ALA A 1 286 ? 8.672 -36.125 4.105 1 98.44 286 ALA A N 1
ATOM 2093 C CA . ALA A 1 286 ? 9.344 -35.969 2.818 1 98.44 286 ALA A CA 1
ATOM 2094 C C . ALA A 1 286 ? 9.547 -34.469 2.498 1 98.44 286 ALA A C 1
ATOM 2096 O O . ALA A 1 286 ? 10.57 -34.094 1.936 1 98.44 286 ALA A O 1
ATOM 2097 N N . VAL A 1 287 ? 8.555 -33.625 2.805 1 98.75 287 VAL A N 1
ATOM 2098 C CA . VAL A 1 287 ? 8.641 -32.188 2.574 1 98.75 287 VAL A CA 1
ATOM 2099 C C . VAL A 1 287 ? 9.734 -31.609 3.457 1 98.75 287 VAL A C 1
ATOM 2101 O O . VAL A 1 287 ? 10.555 -30.812 2.99 1 98.75 287 VAL A O 1
ATOM 2104 N N . ALA A 1 288 ? 9.766 -32 4.734 1 98.75 288 ALA A N 1
ATOM 2105 C CA . ALA A 1 288 ? 10.789 -31.531 5.664 1 98.75 288 ALA A CA 1
ATOM 2106 C C . ALA A 1 288 ? 12.18 -31.938 5.191 1 98.75 288 ALA A C 1
ATOM 2108 O O . ALA A 1 288 ? 13.109 -31.125 5.211 1 98.75 288 ALA A O 1
ATOM 2109 N N . ALA A 1 289 ? 12.305 -33.188 4.805 1 98.75 289 ALA A N 1
ATOM 2110 C CA . ALA A 1 289 ? 13.602 -33.688 4.355 1 98.75 289 ALA A CA 1
ATOM 2111 C C . ALA A 1 289 ? 14.094 -32.938 3.129 1 98.75 289 ALA A C 1
ATOM 2113 O O . ALA A 1 289 ? 15.266 -32.562 3.057 1 98.75 289 ALA A O 1
ATOM 2114 N N . ASN A 1 290 ? 13.219 -32.75 2.146 1 98.75 290 ASN A N 1
ATOM 2115 C CA . ASN A 1 290 ? 13.594 -32.031 0.945 1 98.75 290 ASN A CA 1
ATOM 2116 C C . ASN A 1 290 ? 13.969 -30.578 1.265 1 98.75 290 ASN A C 1
ATOM 2118 O O . ASN A 1 290 ? 14.883 -30.016 0.66 1 98.75 290 ASN A O 1
ATOM 2122 N N . THR A 1 291 ? 13.258 -29.938 2.18 1 98.88 291 THR A N 1
ATOM 2123 C CA . THR A 1 291 ? 13.547 -28.578 2.582 1 98.88 291 THR A CA 1
ATOM 2124 C C . THR A 1 291 ? 14.914 -28.484 3.256 1 98.88 291 THR A C 1
ATOM 2126 O O . THR A 1 291 ? 15.711 -27.594 2.957 1 98.88 291 THR A O 1
ATOM 2129 N N . ARG A 1 292 ? 15.227 -29.406 4.121 1 98.81 292 ARG A N 1
ATOM 2130 C CA . ARG A 1 292 ? 16.516 -29.438 4.793 1 98.81 292 ARG A CA 1
ATOM 2131 C C . ARG A 1 292 ? 17.641 -29.688 3.799 1 98.81 292 ARG A C 1
ATOM 2133 O O . ARG A 1 292 ? 18.75 -29.156 3.949 1 98.81 292 ARG A O 1
ATOM 2140 N N . ALA A 1 293 ? 17.359 -30.531 2.814 1 98.81 293 ALA A N 1
ATOM 2141 C CA . ALA A 1 293 ? 18.359 -30.781 1.777 1 98.81 293 ALA A CA 1
ATOM 2142 C C . ALA A 1 293 ? 18.703 -29.5 1.025 1 98.81 293 ALA A C 1
ATOM 2144 O O . ALA A 1 293 ? 19.859 -29.266 0.69 1 98.81 293 ALA A O 1
ATOM 2145 N N . VAL A 1 294 ? 17.672 -28.688 0.746 1 98.88 294 VAL A N 1
ATOM 2146 C CA . VAL A 1 294 ? 17.906 -27.391 0.103 1 98.88 294 VAL A CA 1
ATOM 2147 C C . VAL A 1 294 ? 18.766 -26.516 1.01 1 98.88 294 VAL A C 1
ATOM 2149 O O . VAL A 1 294 ? 19.703 -25.859 0.548 1 98.88 294 VAL A O 1
ATOM 2152 N N . ALA A 1 295 ? 18.422 -26.469 2.285 1 98.88 295 ALA A N 1
ATOM 2153 C CA . ALA A 1 295 ? 19.188 -25.672 3.252 1 98.88 295 ALA A CA 1
ATOM 2154 C C . ALA A 1 295 ? 20.641 -26.125 3.295 1 98.88 295 ALA A C 1
ATOM 2156 O O . ALA A 1 295 ? 21.547 -25.297 3.359 1 98.88 295 ALA A O 1
ATOM 2157 N N . ASP A 1 296 ? 20.875 -27.422 3.244 1 98.75 296 ASP A N 1
ATOM 2158 C CA . ASP A 1 296 ? 22.219 -28 3.293 1 98.75 296 ASP A CA 1
ATOM 2159 C C . ASP A 1 296 ? 23.031 -27.578 2.07 1 98.75 296 ASP A C 1
ATOM 2161 O O . ASP A 1 296 ? 24.219 -27.25 2.188 1 98.75 296 ASP A O 1
ATOM 2165 N N . VAL A 1 297 ? 22.438 -27.656 0.94 1 98.12 297 VAL A N 1
ATOM 2166 C CA . VAL A 1 297 ? 23.141 -27.312 -0.286 1 98.12 297 VAL A CA 1
ATOM 2167 C C . VAL A 1 297 ? 23.484 -25.812 -0.27 1 98.12 297 VAL A C 1
ATOM 2169 O O . VAL A 1 297 ? 24.562 -25.422 -0.73 1 98.12 297 VAL A O 1
ATOM 2172 N N . LEU A 1 298 ? 22.594 -24.984 0.248 1 98.75 298 LEU A N 1
ATOM 2173 C CA . LEU A 1 298 ? 22.891 -23.547 0.383 1 98.75 298 LEU A CA 1
ATOM 2174 C C . LEU A 1 298 ? 24.031 -23.312 1.358 1 98.75 298 LEU A C 1
ATOM 2176 O O . LEU A 1 298 ? 24.922 -22.5 1.094 1 98.75 298 LEU A O 1
ATOM 2180 N N . ALA A 1 299 ? 23.969 -24.031 2.447 1 98.75 299 ALA A N 1
ATOM 2181 C CA . ALA A 1 299 ? 25.062 -23.938 3.416 1 98.75 299 ALA A CA 1
ATOM 2182 C C . ALA A 1 299 ? 26.391 -24.359 2.795 1 98.75 299 ALA A C 1
ATOM 2184 O O . ALA A 1 299 ? 27.422 -23.734 3.02 1 98.75 299 ALA A O 1
ATOM 2185 N N . GLY A 1 300 ? 26.344 -25.422 2.062 1 98.56 300 GLY A N 1
ATOM 2186 C CA . GLY A 1 300 ? 27.531 -25.906 1.374 1 98.56 300 GLY A CA 1
ATOM 2187 C C . GLY A 1 300 ? 28.094 -24.906 0.379 1 98.56 300 GLY A C 1
ATOM 2188 O O . GLY A 1 300 ? 29.297 -24.906 0.109 1 98.56 300 GLY A O 1
ATOM 2189 N N . ALA A 1 301 ? 27.234 -24.062 -0.073 1 98.5 301 ALA A N 1
ATOM 2190 C CA . ALA A 1 301 ? 27.641 -23.062 -1.05 1 98.5 301 ALA A CA 1
ATOM 2191 C C . ALA A 1 301 ? 28.109 -21.781 -0.359 1 98.5 301 ALA A C 1
ATOM 2193 O O . ALA A 1 301 ? 28.422 -20.781 -1.021 1 98.5 301 ALA A O 1
ATOM 2194 N N . GLY A 1 302 ? 28.016 -21.688 0.971 1 98.62 302 GLY A N 1
ATOM 2195 C CA . GLY A 1 302 ? 28.641 -20.594 1.699 1 98.62 302 GLY A CA 1
ATOM 2196 C C . GLY A 1 302 ? 27.641 -19.734 2.449 1 98.62 302 GLY A C 1
ATOM 2197 O O . GLY A 1 302 ? 28.031 -18.797 3.154 1 98.62 302 GLY A O 1
ATOM 2198 N N . ALA A 1 303 ? 26.375 -20.031 2.361 1 98.81 303 ALA A N 1
ATOM 2199 C CA . ALA A 1 303 ? 25.391 -19.266 3.125 1 98.81 303 ALA A CA 1
ATOM 2200 C C . ALA A 1 303 ? 25.422 -19.656 4.602 1 98.81 303 ALA A C 1
ATOM 2202 O O . ALA A 1 303 ? 25.797 -20.781 4.945 1 98.81 303 ALA A O 1
ATOM 2203 N N . GLU A 1 304 ? 25.109 -18.703 5.434 1 98.75 304 GLU A N 1
ATOM 2204 C CA . GLU A 1 304 ? 24.844 -19 6.836 1 98.75 304 GLU A CA 1
ATOM 2205 C C . GLU A 1 304 ? 23.375 -19.297 7.07 1 98.75 304 GLU A C 1
ATOM 2207 O O . GLU A 1 304 ? 22.547 -18.375 7.102 1 98.75 304 GLU A O 1
ATOM 2212 N N . VAL A 1 305 ? 23.078 -20.562 7.25 1 98.75 305 VAL A N 1
ATOM 2213 C CA . VAL A 1 305 ? 21.688 -20.953 7.465 1 98.75 305 VAL A CA 1
ATOM 2214 C C . VAL A 1 305 ? 21.391 -21.016 8.961 1 98.75 305 VAL A C 1
ATOM 2216 O O . VAL A 1 305 ? 22.062 -21.75 9.703 1 98.75 305 VAL A O 1
ATOM 2219 N N . VAL A 1 306 ? 20.422 -20.25 9.406 1 98.56 306 VAL A N 1
ATOM 2220 C CA . VAL A 1 306 ? 20.109 -20.172 10.828 1 98.56 306 VAL A CA 1
ATOM 2221 C C . VAL A 1 306 ? 18.641 -20.547 11.062 1 98.56 306 VAL A C 1
ATOM 2223 O O . VAL A 1 306 ? 17.781 -20.156 10.281 1 98.56 306 VAL A O 1
ATOM 2226 N N . GLY A 1 307 ? 18.375 -21.297 12.078 1 98.25 307 GLY A N 1
ATOM 2227 C CA . GLY A 1 307 ? 17 -21.641 12.43 1 98.25 307 GLY A CA 1
ATOM 2228 C C . GLY A 1 307 ? 16.203 -20.453 12.945 1 98.25 307 GLY A C 1
ATOM 2229 O O . GLY A 1 307 ? 16.719 -19.656 13.734 1 98.25 307 GLY A O 1
ATOM 2230 N N . ILE A 1 308 ? 14.938 -20.297 12.445 1 96.44 308 ILE A N 1
ATOM 2231 C CA . ILE A 1 308 ? 14.008 -19.25 12.867 1 96.44 308 ILE A CA 1
ATOM 2232 C C . ILE A 1 308 ? 12.734 -19.891 13.414 1 96.44 308 ILE A C 1
ATOM 2234 O O . ILE A 1 308 ? 12.188 -20.812 12.805 1 96.44 308 ILE A O 1
ATOM 2238 N N . ASP A 1 309 ? 12.305 -19.375 14.562 1 94.06 309 ASP A N 1
ATOM 2239 C CA . ASP A 1 309 ? 11.047 -19.844 15.141 1 94.06 309 ASP A CA 1
ATOM 2240 C C . ASP A 1 309 ? 9.961 -18.781 15.008 1 94.06 309 ASP A C 1
ATOM 2242 O O . ASP A 1 309 ? 10.203 -17.594 15.242 1 94.06 309 ASP A O 1
ATOM 2246 N N . LEU A 1 310 ? 8.82 -19.172 14.57 1 97.5 310 LEU A N 1
ATOM 2247 C CA . LEU A 1 310 ? 7.637 -18.312 14.508 1 97.5 310 LEU A CA 1
ATOM 2248 C C . LEU A 1 310 ? 6.566 -18.797 15.484 1 97.5 310 LEU A C 1
ATOM 2250 O O . LEU A 1 310 ? 6.324 -20 15.602 1 97.5 310 LEU A O 1
ATOM 2254 N N . PRO A 1 311 ? 5.949 -17.938 16.188 1 97.69 311 PRO A N 1
ATOM 2255 C CA . PRO A 1 311 ? 4.934 -18.312 17.172 1 97.69 311 PRO A CA 1
ATOM 2256 C C . PRO A 1 311 ? 3.582 -18.625 16.531 1 97.69 311 PRO A C 1
ATOM 2258 O O . PRO A 1 311 ? 2.553 -18.578 17.203 1 97.69 311 PRO A O 1
ATOM 2261 N N . TRP A 1 312 ? 3.512 -18.969 15.312 1 98.31 312 TRP A N 1
ATOM 2262 C CA . TRP A 1 312 ? 2.268 -19.125 14.562 1 98.31 312 TRP A CA 1
ATOM 2263 C C . TRP A 1 312 ? 1.62 -20.469 14.859 1 98.31 312 TRP A C 1
ATOM 2265 O O . TRP A 1 312 ? 2.314 -21.453 15.125 1 98.31 312 TRP A O 1
ATOM 2275 N N . THR A 1 313 ? 0.311 -20.516 14.906 1 98.25 313 THR A N 1
ATOM 2276 C CA . THR A 1 313 ? -0.466 -21.75 14.828 1 98.25 313 THR A CA 1
ATOM 2277 C C . THR A 1 313 ? -1.345 -21.766 13.586 1 98.25 313 THR A C 1
ATOM 2279 O O . THR A 1 313 ? -1.815 -20.703 13.141 1 98.25 313 THR A O 1
ATOM 2282 N N . THR A 1 314 ? -1.568 -22.953 13.07 1 98 314 THR A N 1
ATOM 2283 C CA . THR A 1 314 ? -2.404 -23.062 11.883 1 98 314 THR A CA 1
ATOM 2284 C C . THR A 1 314 ? -3.811 -22.531 12.156 1 98 314 THR A C 1
ATOM 2286 O O . THR A 1 314 ? -4.441 -21.938 11.281 1 98 314 THR A O 1
ATOM 2289 N N . ALA A 1 315 ? -4.293 -22.719 13.344 1 97.44 315 ALA A N 1
ATOM 2290 C CA . ALA A 1 315 ? -5.617 -22.234 13.727 1 97.44 315 ALA A CA 1
ATOM 2291 C C . ALA A 1 315 ? -5.68 -20.719 13.68 1 97.44 315 ALA A C 1
ATOM 2293 O O . ALA A 1 315 ? -6.633 -20.141 13.156 1 97.44 315 ALA A O 1
ATOM 2294 N N . GLN A 1 316 ? -4.656 -20.094 14.242 1 97.5 316 GLN A N 1
ATOM 2295 C CA . GLN A 1 316 ? -4.59 -18.641 14.258 1 97.5 316 GLN A CA 1
ATOM 2296 C C . GLN A 1 316 ? -4.512 -18.078 12.836 1 97.5 316 GLN A C 1
ATOM 2298 O O . GLN A 1 316 ? -5.18 -17.094 12.516 1 97.5 316 GLN A O 1
ATOM 2303 N N . ILE A 1 317 ? -3.713 -18.672 11.992 1 98.44 317 ILE A N 1
ATOM 2304 C CA . ILE A 1 317 ? -3.545 -18.219 10.617 1 98.44 317 ILE A CA 1
ATOM 2305 C C . ILE A 1 317 ? -4.855 -18.391 9.852 1 98.44 317 ILE A C 1
ATOM 2307 O O . ILE A 1 317 ? -5.301 -17.484 9.148 1 98.44 317 ILE A O 1
ATOM 2311 N N . ARG A 1 318 ? -5.5 -19.547 10.023 1 98.06 318 ARG A N 1
ATOM 2312 C CA . ARG A 1 318 ? -6.789 -19.812 9.398 1 98.06 318 ARG A CA 1
ATOM 2313 C C . ARG A 1 318 ? -7.82 -18.766 9.789 1 98.06 318 ARG A C 1
ATOM 2315 O O . ARG A 1 318 ? -8.484 -18.188 8.93 1 98.06 318 ARG A O 1
ATOM 2322 N N . ASP A 1 319 ? -7.906 -18.484 11.086 1 98 319 ASP A N 1
ATOM 2323 C CA . ASP A 1 319 ? -8.891 -17.531 11.578 1 98 319 ASP A CA 1
ATOM 2324 C C . ASP A 1 319 ? -8.617 -16.125 11.039 1 98 319 ASP A C 1
ATOM 2326 O O . ASP A 1 319 ? -9.539 -15.398 10.68 1 98 319 ASP A O 1
ATOM 2330 N N . THR A 1 320 ? -7.348 -15.797 10.969 1 98.5 320 THR A N 1
ATOM 2331 C CA . THR A 1 320 ? -6.938 -14.492 10.453 1 98.5 320 THR A CA 1
ATOM 2332 C C . THR A 1 320 ? -7.355 -14.336 8.992 1 98.5 320 THR A C 1
ATOM 2334 O O . THR A 1 320 ? -8.016 -13.359 8.633 1 98.5 320 THR A O 1
ATOM 2337 N N . ILE A 1 321 ? -7.086 -15.32 8.156 1 98.69 321 ILE A N 1
ATOM 2338 C CA . ILE A 1 321 ? -7.293 -15.141 6.723 1 98.69 321 ILE A CA 1
ATOM 2339 C C . ILE A 1 321 ? -8.781 -15.281 6.395 1 98.69 321 ILE A C 1
ATOM 2341 O O . ILE A 1 321 ? -9.289 -14.617 5.488 1 98.69 321 ILE A O 1
ATOM 2345 N N . PHE A 1 322 ? -9.508 -16.094 7.098 1 98.56 322 PHE A N 1
ATOM 2346 C CA . PHE A 1 322 ? -10.922 -16.266 6.766 1 98.56 322 PHE A CA 1
ATOM 2347 C C . PHE A 1 322 ? -11.742 -15.07 7.25 1 98.56 322 PHE A C 1
ATOM 2349 O O . PHE A 1 322 ? -12.734 -14.703 6.625 1 98.56 322 PHE A O 1
ATOM 2356 N N . ALA A 1 323 ? -11.312 -14.453 8.359 1 98.44 323 ALA A N 1
ATOM 2357 C CA . ALA A 1 323 ? -11.945 -13.18 8.711 1 98.44 323 ALA A CA 1
ATOM 2358 C C . ALA A 1 323 ? -11.789 -12.164 7.586 1 98.44 323 ALA A C 1
ATOM 2360 O O . ALA A 1 323 ? -12.758 -11.508 7.191 1 98.44 323 ALA A O 1
ATOM 2361 N N . HIS A 1 324 ? -10.625 -12.078 7.078 1 98.5 324 HIS A N 1
ATOM 2362 C CA . HIS A 1 324 ? -10.344 -11.188 5.957 1 98.5 324 HIS A CA 1
ATOM 2363 C C . HIS A 1 324 ? -11.234 -11.516 4.762 1 98.5 324 HIS A C 1
ATOM 2365 O O . HIS A 1 324 ? -11.883 -10.625 4.203 1 98.5 324 HIS A O 1
ATOM 2371 N N . PHE A 1 325 ? -11.328 -12.797 4.379 1 98.44 325 PHE A N 1
ATOM 2372 C CA . PHE A 1 325 ? -12.133 -13.234 3.244 1 98.44 325 PHE A CA 1
ATOM 2373 C C . PHE A 1 325 ? -13.602 -12.922 3.477 1 98.44 325 PHE A C 1
ATOM 2375 O O . PHE A 1 325 ? -14.336 -12.625 2.531 1 98.44 325 PHE A O 1
ATOM 2382 N N . GLY A 1 326 ? -14 -12.953 4.699 1 98.25 326 GLY A N 1
ATOM 2383 C CA . GLY A 1 326 ? -15.391 -12.695 5.039 1 98.25 326 GLY A CA 1
ATOM 2384 C C . GLY A 1 326 ? -15.797 -11.258 4.805 1 98.25 326 GLY A C 1
ATOM 2385 O O . GLY A 1 326 ? -16.984 -10.961 4.613 1 98.25 326 GLY A O 1
ATOM 2386 N N . HIS A 1 327 ? -14.836 -10.383 4.758 1 97.62 327 HIS A N 1
ATOM 2387 C CA . HIS A 1 327 ? -15.141 -8.961 4.594 1 97.62 327 HIS A CA 1
ATOM 2388 C C . HIS A 1 327 ? -15.094 -8.555 3.125 1 97.62 327 HIS A C 1
ATOM 2390 O O . HIS A 1 327 ? -15.695 -7.551 2.736 1 97.62 327 HIS A O 1
ATOM 2396 N N . ILE A 1 328 ? -14.414 -9.344 2.293 1 97.94 328 ILE A N 1
ATOM 2397 C CA . ILE A 1 328 ? -14.203 -8.859 0.932 1 97.94 328 ILE A CA 1
ATOM 2398 C C . ILE A 1 328 ? -14.648 -9.93 -0.068 1 97.94 328 ILE A C 1
ATOM 2400 O O . ILE A 1 328 ? -15.68 -9.773 -0.726 1 97.94 328 ILE A O 1
ATOM 2404 N N . LEU A 1 329 ? -13.992 -11.07 -0.02 1 97.25 329 LEU A N 1
ATOM 2405 C CA . LEU A 1 329 ? -14.188 -12.062 -1.07 1 97.25 329 LEU A CA 1
ATOM 2406 C C . LEU A 1 329 ? -15.562 -12.711 -0.959 1 97.25 329 LEU A C 1
ATOM 2408 O O . LEU A 1 329 ? -16.25 -12.883 -1.964 1 97.25 329 LEU A O 1
ATOM 2412 N N . ALA A 1 330 ? -15.938 -13.117 0.26 1 97.06 330 ALA A N 1
ATOM 2413 C CA . ALA A 1 330 ? -17.203 -13.82 0.425 1 97.06 330 ALA A CA 1
ATOM 2414 C C . ALA A 1 330 ? -18.375 -12.945 -0.028 1 97.06 330 ALA A C 1
ATOM 2416 O O . ALA A 1 330 ? -19.203 -13.375 -0.825 1 97.06 330 ALA A O 1
ATOM 2417 N N . PRO A 1 331 ? -18.438 -11.68 0.408 1 96 331 PRO A N 1
ATOM 2418 C CA . PRO A 1 331 ? -19.516 -10.836 -0.101 1 96 331 PRO A CA 1
ATOM 2419 C C . PRO A 1 331 ? -19.469 -10.656 -1.616 1 96 331 PRO A C 1
ATOM 2421 O O . PRO A 1 331 ? -20.5 -10.609 -2.275 1 96 331 PRO A O 1
ATOM 2424 N N . ALA A 1 332 ? -18.312 -10.516 -2.191 1 96.62 332 ALA A N 1
ATOM 2425 C CA . ALA A 1 332 ? -18.188 -10.414 -3.643 1 96.62 332 ALA A CA 1
ATOM 2426 C C . ALA A 1 332 ? -18.719 -11.664 -4.336 1 96.62 332 ALA A C 1
ATOM 2428 O O . ALA A 1 332 ? -19.438 -11.57 -5.328 1 96.62 332 ALA A O 1
ATOM 2429 N N . MET A 1 333 ? -18.359 -12.82 -3.791 1 97.25 333 MET A N 1
ATOM 2430 C CA . MET A 1 333 ? -18.797 -14.078 -4.375 1 97.25 333 MET A CA 1
ATOM 2431 C C . MET A 1 333 ? -20.312 -14.242 -4.262 1 97.25 333 MET A C 1
ATOM 2433 O O . MET A 1 333 ? -20.953 -14.766 -5.172 1 97.25 333 MET A O 1
ATOM 2437 N N . GLN A 1 334 ? -20.828 -13.812 -3.131 1 96.81 334 GLN A N 1
ATOM 2438 C CA . GLN A 1 334 ? -22.281 -13.875 -2.959 1 96.81 334 GLN A CA 1
ATOM 2439 C C . GLN A 1 334 ? -23 -13.055 -4.027 1 96.81 334 GLN A C 1
ATOM 2441 O O . GLN A 1 334 ? -24.016 -13.477 -4.562 1 96.81 334 GLN A O 1
ATOM 2446 N N . ARG A 1 335 ? -22.438 -11.961 -4.312 1 95.44 335 ARG A N 1
ATOM 2447 C CA . ARG A 1 335 ? -23.016 -11.117 -5.355 1 95.44 335 ARG A CA 1
ATOM 2448 C C . ARG A 1 335 ? -22.875 -11.773 -6.727 1 95.44 335 ARG A C 1
ATOM 2450 O O . ARG A 1 335 ? -23.828 -11.781 -7.512 1 95.44 335 ARG A O 1
ATOM 2457 N N . GLU A 1 336 ? -21.703 -12.336 -7.027 1 96.25 336 GLU A N 1
ATOM 2458 C CA . GLU A 1 336 ? -21.406 -12.891 -8.344 1 96.25 336 GLU A CA 1
ATOM 2459 C C . GLU A 1 336 ? -22.156 -14.188 -8.578 1 96.25 336 GLU A C 1
ATOM 2461 O O . GLU A 1 336 ? -22.328 -14.617 -9.727 1 96.25 336 GLU A O 1
ATOM 2466 N N . THR A 1 337 ? -22.625 -14.836 -7.543 1 97.38 337 THR A N 1
ATOM 2467 C CA . THR A 1 337 ? -23.25 -16.141 -7.684 1 97.38 337 THR A CA 1
ATOM 2468 C C . THR A 1 337 ? -24.766 -16.062 -7.453 1 97.38 337 THR A C 1
ATOM 2470 O O . THR A 1 337 ? -25.453 -17.078 -7.395 1 97.38 337 THR A O 1
ATOM 2473 N N . LYS A 1 338 ? -25.25 -14.836 -7.227 1 96.38 338 LYS A N 1
ATOM 2474 C CA . LYS A 1 338 ? -26.656 -14.641 -6.922 1 96.38 338 LYS A CA 1
ATOM 2475 C C . LYS A 1 338 ? -27.547 -15.305 -7.969 1 96.38 338 LYS A C 1
ATOM 2477 O O . LYS A 1 338 ? -27.344 -15.117 -9.172 1 96.38 338 LYS A O 1
ATOM 2482 N N . GLY A 1 339 ? -28.469 -16.094 -7.562 1 97 339 GLY A N 1
ATOM 2483 C CA . GLY A 1 339 ? -29.422 -16.734 -8.453 1 97 339 GLY A CA 1
ATOM 2484 C C . GLY A 1 339 ? -28.969 -18.094 -8.93 1 97 339 GLY A C 1
ATOM 2485 O O . GLY A 1 339 ? -29.75 -18.844 -9.531 1 97 339 GLY A O 1
ATOM 2486 N N . THR A 1 340 ? -27.688 -18.484 -8.68 1 97.62 340 THR A N 1
ATOM 2487 C CA . THR A 1 340 ? -27.172 -19.766 -9.125 1 97.62 340 THR A CA 1
ATOM 2488 C C . THR A 1 340 ? -26.547 -20.531 -7.965 1 97.62 340 THR A C 1
ATOM 2490 O O . THR A 1 340 ? -25.594 -21.297 -8.156 1 97.62 340 THR A O 1
ATOM 2493 N N . GLU A 1 341 ? -26.984 -20.312 -6.805 1 96.94 341 GLU A N 1
ATOM 2494 C CA . GLU A 1 341 ? -26.422 -20.906 -5.594 1 96.94 341 GLU A CA 1
ATOM 2495 C C . GLU A 1 341 ? -26.469 -22.422 -5.656 1 96.94 341 GLU A C 1
ATOM 2497 O O . GLU A 1 341 ? -25.562 -23.094 -5.16 1 96.94 341 GLU A O 1
ATOM 2502 N N . GLY A 1 342 ? -27.438 -23 -6.258 1 96.69 342 GLY A N 1
ATOM 2503 C CA . GLY A 1 342 ? -27.625 -24.438 -6.344 1 96.69 342 GLY A CA 1
ATOM 2504 C C . GLY A 1 342 ? -26.672 -25.109 -7.312 1 96.69 342 GLY A C 1
ATOM 2505 O O . GLY A 1 342 ? -26.516 -26.328 -7.305 1 96.69 342 GLY A O 1
ATOM 2506 N N . GLU A 1 343 ? -25.938 -24.328 -8.086 1 97.62 343 GLU A N 1
ATOM 2507 C CA . GLU A 1 343 ? -25.062 -24.859 -9.125 1 97.62 343 GLU A CA 1
ATOM 2508 C C . GLU A 1 343 ? -23.594 -24.75 -8.711 1 97.62 343 GLU A C 1
ATOM 2510 O O . GLU A 1 343 ? -22.703 -25.203 -9.43 1 97.62 343 GLU A O 1
ATOM 2515 N N . LEU A 1 344 ? -23.359 -24.234 -7.535 1 98.25 344 LEU A N 1
ATOM 2516 C CA . LEU A 1 344 ? -21.984 -24 -7.078 1 98.25 344 LEU A CA 1
ATOM 2517 C C . LEU A 1 344 ? -21.328 -25.312 -6.664 1 98.25 344 LEU A C 1
ATOM 2519 O O . LEU A 1 344 ? -22 -26.203 -6.137 1 98.25 344 LEU A O 1
ATOM 2523 N N . ALA A 1 345 ? -20.047 -25.375 -6.91 1 98.38 345 ALA A N 1
ATOM 2524 C CA . ALA A 1 345 ? -19.281 -26.484 -6.332 1 98.38 345 ALA A CA 1
ATOM 2525 C C . ALA A 1 345 ? -19.422 -26.5 -4.812 1 98.38 345 ALA A C 1
ATOM 2527 O O . ALA A 1 345 ? -19.625 -25.469 -4.184 1 98.38 345 ALA A O 1
ATOM 2528 N N . ALA A 1 346 ? -19.266 -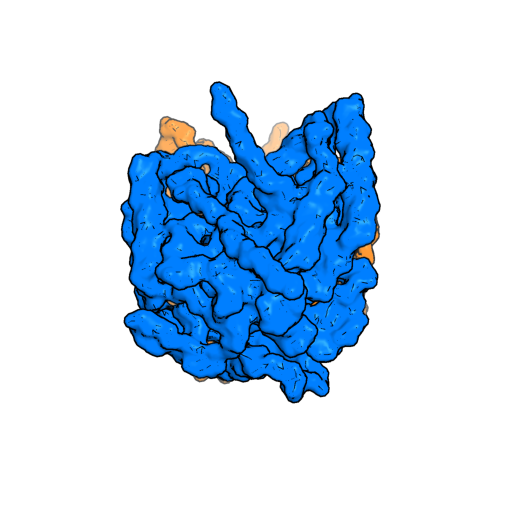27.703 -4.219 1 98.25 346 ALA A N 1
ATOM 2529 C CA . ALA A 1 346 ? -19.406 -27.859 -2.773 1 98.25 346 ALA A CA 1
ATOM 2530 C C . ALA A 1 346 ? -18.375 -27.031 -2.023 1 98.25 346 ALA A C 1
ATOM 2532 O O . ALA A 1 346 ? -18.688 -26.406 -1.006 1 98.25 346 ALA A O 1
ATOM 2533 N N . TYR A 1 347 ? -17.156 -27 -2.531 1 98.31 347 TYR A N 1
ATOM 2534 C CA . TYR A 1 347 ? -16.094 -26.266 -1.85 1 98.31 347 TYR A CA 1
ATOM 2535 C C . TYR A 1 347 ? -16.344 -24.766 -1.921 1 98.31 347 TYR A C 1
ATOM 2537 O O . TYR A 1 347 ? -15.938 -24.016 -1.03 1 98.31 347 TYR A O 1
ATOM 2545 N N . THR A 1 348 ? -17.031 -24.281 -2.986 1 98.5 348 THR A N 1
ATOM 2546 C CA . THR A 1 348 ? -17.344 -22.859 -3.119 1 98.5 348 THR A CA 1
ATOM 2547 C C . THR A 1 348 ? -18.375 -22.438 -2.074 1 98.5 348 THR A C 1
ATOM 2549 O O . THR A 1 348 ? -18.203 -21.422 -1.398 1 98.5 348 THR A O 1
ATOM 2552 N N . ARG A 1 349 ? -19.406 -23.281 -1.934 1 98.12 349 ARG A N 1
ATOM 2553 C CA . ARG A 1 349 ? -20.422 -23.031 -0.92 1 98.12 349 ARG A CA 1
ATOM 2554 C C . ARG A 1 349 ? -19.812 -23 0.477 1 98.12 349 ARG A C 1
ATOM 2556 O O . ARG A 1 349 ? -20.125 -22.125 1.282 1 98.12 349 ARG A O 1
ATOM 2563 N N . GLN A 1 350 ? -18.969 -23.969 0.681 1 97.88 350 GLN A N 1
ATOM 2564 C CA . GLN A 1 350 ? -18.328 -24.062 1.989 1 97.88 350 GLN A CA 1
ATOM 2565 C C . GLN A 1 350 ? -17.422 -22.859 2.258 1 97.88 350 GLN A C 1
ATOM 2567 O O . GLN A 1 350 ? -17.406 -22.328 3.373 1 97.88 350 GLN A O 1
ATOM 2572 N N . PHE A 1 351 ? -16.672 -22.438 1.276 1 98 351 PHE A N 1
ATOM 2573 C CA . PHE A 1 351 ? -15.789 -21.281 1.411 1 98 351 PHE A CA 1
ATOM 2574 C C . PHE A 1 351 ? -16.578 -20.031 1.814 1 98 351 PHE A C 1
ATOM 2576 O O . PHE A 1 351 ? -16.203 -19.328 2.752 1 98 351 PHE A O 1
ATOM 2583 N N . ILE A 1 352 ? -17.672 -19.781 1.081 1 98.12 352 ILE A N 1
ATOM 2584 C CA . ILE A 1 352 ? -18.516 -18.609 1.35 1 98.12 352 ILE A CA 1
ATOM 2585 C C . ILE A 1 352 ? -19.047 -18.672 2.777 1 98.12 352 ILE A C 1
ATOM 2587 O O . ILE A 1 352 ? -19 -17.688 3.514 1 98.12 352 ILE A O 1
ATOM 2591 N N . ALA A 1 353 ? -19.453 -19.859 3.186 1 97.5 353 ALA A N 1
ATOM 2592 C CA . ALA A 1 353 ? -20.016 -20.047 4.516 1 97.5 353 ALA A CA 1
ATOM 2593 C C . ALA A 1 353 ? -18.969 -19.844 5.602 1 97.5 353 ALA A C 1
ATOM 2595 O O . ALA A 1 353 ? -19.219 -19.141 6.594 1 97.5 353 ALA A O 1
ATOM 2596 N N . ASP A 1 354 ? -17.797 -20.453 5.434 1 97.5 354 ASP A N 1
ATOM 2597 C CA . ASP A 1 354 ? -16.719 -20.344 6.406 1 97.5 354 ASP A CA 1
ATOM 2598 C C . ASP A 1 354 ? -16.281 -18.891 6.57 1 97.5 354 ASP A C 1
ATOM 2600 O O . ASP A 1 354 ? -16.078 -18.422 7.691 1 97.5 354 ASP A O 1
ATOM 2604 N N . ALA A 1 355 ? -16.109 -18.219 5.445 1 98 355 ALA A N 1
ATOM 2605 C CA . ALA A 1 355 ? -15.648 -16.844 5.465 1 98 355 ALA A CA 1
ATOM 2606 C C . ALA A 1 355 ? -16.688 -15.922 6.109 1 98 355 ALA A C 1
ATOM 2608 O O . ALA A 1 355 ? -16.344 -15.07 6.934 1 98 355 ALA A O 1
ATOM 2609 N N . ALA A 1 356 ? -17.938 -16.094 5.762 1 96.94 356 ALA A N 1
ATOM 2610 C CA . ALA A 1 356 ? -19.016 -15.289 6.34 1 96.94 356 ALA A CA 1
ATOM 2611 C C . ALA A 1 356 ? -19.078 -15.469 7.855 1 96.94 356 ALA A C 1
ATOM 2613 O O . ALA A 1 356 ? -19.234 -14.5 8.594 1 96.94 356 ALA A O 1
ATOM 2614 N N . ALA A 1 357 ? -18.938 -16.688 8.312 1 97.06 357 ALA A N 1
ATOM 2615 C CA . ALA A 1 357 ? -18.969 -16.984 9.742 1 97.06 357 ALA A CA 1
ATOM 2616 C C . ALA A 1 357 ? -17.812 -16.312 10.477 1 97.06 357 ALA A C 1
ATOM 2618 O O . ALA A 1 357 ? -17.984 -15.789 11.578 1 97.06 357 ALA A O 1
ATOM 2619 N N . ALA A 1 358 ? -16.641 -16.391 9.875 1 97.12 358 ALA A N 1
ATOM 2620 C CA . ALA A 1 358 ? -15.453 -15.789 10.492 1 97.12 358 ALA A CA 1
ATOM 2621 C C . ALA A 1 358 ? -15.609 -14.281 10.641 1 97.12 358 ALA A C 1
ATOM 2623 O O . ALA A 1 358 ? -15.25 -13.711 11.68 1 97.12 358 ALA A O 1
ATOM 2624 N N . ALA A 1 359 ? -16.172 -13.609 9.672 1 95.38 359 ALA A N 1
ATOM 2625 C CA . ALA A 1 359 ? -16.312 -12.156 9.695 1 95.38 359 ALA A CA 1
ATOM 2626 C C . ALA A 1 359 ? -17.359 -11.727 10.719 1 95.38 359 ALA A C 1
ATOM 2628 O O . ALA A 1 359 ? -17.281 -10.633 11.281 1 95.38 359 ALA A O 1
ATOM 2629 N N . GLN A 1 360 ? -18.344 -12.578 10.898 1 94 360 GLN A N 1
ATOM 2630 C CA . GLN A 1 360 ? -19.375 -12.273 11.883 1 94 360 GLN A CA 1
ATOM 2631 C C . GLN A 1 360 ? -18.781 -12.141 13.281 1 94 360 GLN A C 1
ATOM 2633 O O . GLN A 1 360 ? -19.266 -11.367 14.102 1 94 360 GLN A O 1
ATOM 2638 N N . HIS A 1 361 ? -17.688 -12.797 13.5 1 92.44 361 HIS A N 1
ATOM 2639 C CA . HIS A 1 361 ? -17.125 -12.812 14.836 1 92.44 361 HIS A CA 1
ATOM 2640 C C . HIS A 1 361 ? -15.875 -11.938 14.914 1 92.44 361 HIS A C 1
ATOM 2642 O O . HIS A 1 361 ? -15.266 -11.805 15.977 1 92.44 361 HIS A O 1
ATOM 2648 N N . CYS A 1 362 ? -15.484 -11.383 13.883 1 95.62 362 CYS A N 1
ATOM 2649 C CA . CYS A 1 362 ? -14.258 -10.586 13.82 1 95.62 362 CYS A CA 1
ATOM 2650 C C . CYS A 1 362 ? -14.461 -9.336 12.969 1 95.62 362 CYS A C 1
ATOM 2652 O O . CYS A 1 362 ? -14.156 -9.344 11.773 1 95.62 362 CYS A O 1
ATOM 2654 N N . PRO A 1 363 ? -14.875 -8.211 13.609 1 93.38 363 PRO A N 1
ATOM 2655 C CA . PRO A 1 363 ? -15.023 -6.977 12.836 1 93.38 363 PRO A CA 1
ATOM 2656 C C . PRO A 1 363 ? -13.75 -6.578 12.102 1 93.38 363 PRO A C 1
ATOM 2658 O O . PRO A 1 363 ? -12.656 -7.051 12.453 1 93.38 363 PRO A O 1
ATOM 2661 N N . LEU A 1 364 ? -13.883 -5.777 11.078 1 97.19 364 LEU A N 1
ATOM 2662 C CA . LEU A 1 364 ? -12.766 -5.477 10.195 1 97.19 364 LEU A CA 1
ATOM 2663 C C . LEU A 1 364 ? -11.586 -4.922 10.984 1 97.19 364 LEU A C 1
ATOM 2665 O O . LEU A 1 364 ? -10.43 -5.27 10.711 1 97.19 364 LEU A O 1
ATOM 2669 N N . VAL A 1 365 ? -11.789 -4.098 12.008 1 96 365 VAL A N 1
ATOM 2670 C CA . VAL A 1 365 ? -10.703 -3.494 12.773 1 96 365 VAL A CA 1
ATOM 2671 C C . VAL A 1 365 ? -9.914 -4.582 13.5 1 96 365 VAL A C 1
ATOM 2673 O O . VAL A 1 365 ? -8.688 -4.504 13.609 1 96 365 VAL A O 1
ATOM 2676 N N . ASP A 1 366 ? -10.625 -5.586 14.008 1 96.81 366 ASP A N 1
ATOM 2677 C CA . ASP A 1 366 ? -9.969 -6.707 14.664 1 96.81 366 ASP A CA 1
ATOM 2678 C C . ASP A 1 366 ? -9.219 -7.574 13.656 1 96.81 366 ASP A C 1
ATOM 2680 O O . ASP A 1 366 ? -8.156 -8.117 13.969 1 96.81 366 ASP A O 1
ATOM 2684 N N . SER A 1 367 ? -9.836 -7.734 12.5 1 98.31 367 SER A N 1
ATOM 2685 C CA . SER A 1 367 ? -9.164 -8.453 11.422 1 98.31 367 SER A CA 1
ATOM 2686 C C . SER A 1 367 ? -7.855 -7.766 11.031 1 98.31 367 SER A C 1
ATOM 2688 O O . SER A 1 367 ? -6.836 -8.43 10.844 1 98.31 367 SER A O 1
ATOM 2690 N N . LEU A 1 368 ? -7.883 -6.441 10.977 1 98.06 368 LEU A N 1
ATOM 2691 C CA . LEU A 1 368 ? -6.684 -5.664 10.688 1 98.06 368 LEU A CA 1
ATOM 2692 C C . LEU A 1 368 ? -5.645 -5.836 11.797 1 98.06 368 LEU A C 1
ATOM 2694 O O . LEU A 1 368 ? -4.445 -5.914 11.523 1 98.06 368 LEU A O 1
ATOM 2698 N N . ALA A 1 369 ? -6.066 -5.898 12.992 1 97.44 369 ALA A N 1
ATOM 2699 C CA . ALA A 1 369 ? -5.164 -6.125 14.117 1 97.44 369 ALA A CA 1
ATOM 2700 C C . ALA A 1 369 ? -4.516 -7.504 14.031 1 97.44 369 ALA A C 1
ATOM 2702 O O . ALA A 1 369 ? -3.334 -7.66 14.344 1 97.44 369 ALA A O 1
ATOM 2703 N N . ALA A 1 370 ? -5.32 -8.469 13.648 1 98.31 370 ALA A N 1
ATOM 2704 C CA . ALA A 1 370 ? -4.793 -9.82 13.469 1 98.31 370 ALA A CA 1
ATOM 2705 C C . ALA A 1 370 ? -3.732 -9.859 12.375 1 98.31 370 ALA A C 1
ATOM 2707 O O . ALA A 1 370 ? -2.691 -10.5 12.531 1 98.31 370 ALA A O 1
ATOM 2708 N N . ASP A 1 371 ? -3.992 -9.156 11.258 1 98.5 371 ASP A N 1
ATOM 2709 C CA . ASP A 1 371 ? -2.984 -9.023 10.211 1 98.5 371 ASP A CA 1
ATOM 2710 C C . ASP A 1 371 ? -1.687 -8.445 10.766 1 98.5 371 ASP A C 1
ATOM 2712 O O . ASP A 1 371 ? -0.604 -8.984 10.523 1 98.5 371 ASP A O 1
ATOM 2716 N N . ALA A 1 372 ? -1.824 -7.414 11.508 1 97.69 372 ALA A N 1
ATOM 2717 C CA . ALA A 1 372 ? -0.669 -6.695 12.039 1 97.69 372 ALA A CA 1
ATOM 2718 C C . ALA A 1 372 ? 0.162 -7.59 12.953 1 97.69 372 ALA A C 1
ATOM 2720 O O . ALA A 1 372 ? 1.391 -7.488 12.977 1 97.69 372 ALA A O 1
ATOM 2721 N N . ARG A 1 373 ? -0.49 -8.398 13.68 1 97.44 373 ARG A N 1
ATOM 2722 C CA . ARG A 1 373 ? 0.212 -9.312 14.57 1 97.44 373 ARG A CA 1
ATOM 2723 C C . ARG A 1 373 ? 1.088 -10.281 13.789 1 97.44 373 ARG A C 1
ATOM 2725 O O . ARG A 1 373 ? 2.264 -10.461 14.109 1 97.44 373 ARG A O 1
ATOM 2732 N N . VAL A 1 374 ? 0.532 -10.891 12.75 1 98.44 374 VAL A N 1
ATOM 2733 C CA . VAL A 1 374 ? 1.279 -11.828 11.914 1 98.44 374 VAL A CA 1
ATOM 2734 C C . VAL A 1 374 ? 2.455 -11.109 11.258 1 98.44 374 VAL A C 1
ATOM 2736 O O . VAL A 1 374 ? 3.576 -11.625 11.242 1 98.44 374 VAL A O 1
ATOM 2739 N N . GLN A 1 375 ? 2.209 -9.922 10.773 1 98.31 375 GLN A N 1
ATOM 2740 C CA . GLN A 1 375 ? 3.23 -9.109 10.117 1 98.31 375 GLN A CA 1
ATOM 2741 C C . GLN A 1 375 ? 4.359 -8.758 11.078 1 98.31 375 GLN A C 1
ATOM 2743 O O . GLN A 1 375 ? 5.539 -8.875 10.734 1 98.31 375 GLN A O 1
ATOM 2748 N N . HIS A 1 376 ? 4.012 -8.414 12.273 1 96.31 376 HIS A N 1
ATOM 2749 C CA . HIS A 1 376 ? 4.992 -8.062 13.289 1 96.31 376 HIS A CA 1
ATOM 2750 C C . HIS A 1 376 ? 5.84 -9.266 13.688 1 96.31 376 HIS A C 1
ATOM 2752 O O . HIS A 1 376 ? 7.062 -9.156 13.781 1 96.31 376 HIS A O 1
ATOM 2758 N N . GLU A 1 377 ? 5.191 -10.328 13.914 1 97.75 377 GLU A N 1
ATOM 2759 C CA . GLU A 1 377 ? 5.891 -11.547 14.32 1 97.75 377 GLU A CA 1
ATOM 2760 C C . GLU A 1 377 ? 6.879 -11.992 13.25 1 97.75 377 GLU A C 1
ATOM 2762 O O . GLU A 1 377 ? 7.992 -12.43 13.562 1 97.75 377 GLU A O 1
ATOM 2767 N N . LEU A 1 378 ? 6.516 -11.852 12 1 98.38 378 LEU A N 1
ATOM 2768 C CA . LEU A 1 378 ? 7.422 -12.172 10.906 1 98.38 378 LEU A CA 1
ATOM 2769 C C . LEU A 1 378 ? 8.609 -11.219 10.883 1 98.38 378 LEU A C 1
ATOM 2771 O O . LEU A 1 378 ? 9.758 -11.648 10.727 1 98.38 378 LEU A O 1
ATOM 2775 N N . ALA A 1 379 ? 8.328 -9.977 11.023 1 96.94 379 ALA A N 1
ATOM 2776 C CA . ALA A 1 379 ? 9.383 -8.969 11.023 1 96.94 379 ALA A CA 1
ATOM 2777 C C . ALA A 1 379 ? 10.406 -9.242 12.125 1 96.94 379 ALA A C 1
ATOM 2779 O O . ALA A 1 379 ? 11.617 -9.18 11.883 1 96.94 379 ALA A O 1
ATOM 2780 N N . VAL A 1 380 ? 9.914 -9.586 13.281 1 95.94 380 VAL A N 1
ATOM 2781 C CA . VAL A 1 380 ? 10.789 -9.875 14.422 1 95.94 380 VAL A CA 1
ATOM 2782 C C . VAL A 1 380 ? 11.625 -11.117 14.125 1 95.94 380 VAL A C 1
ATOM 2784 O O . VAL A 1 380 ? 12.836 -11.117 14.352 1 95.94 380 VAL A O 1
ATOM 2787 N N . ALA A 1 381 ? 11 -12.086 13.578 1 97.5 381 ALA A N 1
ATOM 2788 C CA . ALA A 1 381 ? 11.68 -13.359 13.32 1 97.5 381 ALA A CA 1
ATOM 2789 C C . ALA A 1 381 ? 12.766 -13.195 12.258 1 97.5 381 ALA A C 1
ATOM 2791 O O . ALA A 1 381 ? 13.797 -13.859 12.312 1 97.5 381 ALA A O 1
ATOM 2792 N N . MET A 1 382 ? 12.594 -12.266 11.328 1 97.5 382 MET A N 1
ATOM 2793 C CA . MET A 1 382 ? 13.484 -12.148 10.18 1 97.5 382 MET A CA 1
ATOM 2794 C C . MET A 1 382 ? 14.5 -11.023 10.391 1 97.5 382 MET A C 1
ATOM 2796 O O . MET A 1 382 ? 15.289 -10.711 9.5 1 97.5 382 MET A O 1
ATOM 2800 N N . ARG A 1 383 ? 14.547 -10.43 11.5 1 95.12 383 ARG A N 1
ATOM 2801 C CA . ARG A 1 383 ? 15.297 -9.203 11.734 1 95.12 383 ARG A CA 1
ATOM 2802 C C . ARG A 1 383 ? 16.781 -9.398 11.414 1 95.12 383 ARG A C 1
ATOM 2804 O O . ARG A 1 383 ? 17.453 -8.469 10.969 1 95.12 383 ARG A O 1
ATOM 2811 N N . ASP A 1 384 ? 17.312 -10.609 11.547 1 96.62 384 ASP A N 1
ATOM 2812 C CA . ASP A 1 384 ? 18.75 -10.812 11.422 1 96.62 384 ASP A CA 1
ATOM 2813 C C . ASP A 1 384 ? 19.078 -11.695 10.219 1 96.62 384 ASP A C 1
ATOM 2815 O O . ASP A 1 384 ? 20.172 -12.273 10.148 1 96.62 384 ASP A O 1
ATOM 2819 N N . VAL A 1 385 ? 18.141 -11.875 9.336 1 98.5 385 VAL A N 1
ATOM 2820 C CA . VAL A 1 385 ? 18.406 -12.695 8.164 1 98.5 385 VAL A CA 1
ATOM 2821 C C . VAL A 1 385 ? 18.031 -11.922 6.898 1 98.5 385 VAL A C 1
ATOM 2823 O O . VAL A 1 385 ? 17.25 -10.961 6.953 1 98.5 385 VAL A O 1
ATOM 2826 N N . ASP A 1 386 ? 18.547 -12.336 5.797 1 98.44 386 ASP A N 1
ATOM 2827 C CA . ASP A 1 386 ? 18.297 -11.68 4.516 1 98.44 386 ASP A CA 1
ATOM 2828 C C . ASP A 1 386 ? 17 -12.18 3.883 1 98.44 386 ASP A C 1
ATOM 2830 O O . ASP A 1 386 ? 16.266 -11.406 3.258 1 98.44 386 ASP A O 1
ATOM 2834 N N . VAL A 1 387 ? 16.734 -13.469 4.004 1 98.81 387 VAL A N 1
ATOM 2835 C CA . VAL A 1 387 ? 15.523 -14.109 3.514 1 98.81 387 VAL A CA 1
ATOM 2836 C C . VAL A 1 387 ? 15.133 -15.258 4.438 1 98.81 387 VAL A C 1
ATOM 2838 O O . VAL A 1 387 ? 15.922 -15.68 5.285 1 98.81 387 VAL A O 1
ATOM 2841 N N . LEU A 1 388 ? 13.914 -15.688 4.27 1 98.94 388 LEU A N 1
ATOM 2842 C CA . LEU A 1 388 ? 13.391 -16.859 4.969 1 98.94 388 LEU A CA 1
ATOM 2843 C C . LEU A 1 388 ? 13.141 -18 3.998 1 98.94 388 LEU A C 1
ATOM 2845 O O . LEU A 1 388 ? 12.602 -17.797 2.91 1 98.94 388 LEU A O 1
ATOM 2849 N N . LEU A 1 389 ? 13.609 -19.172 4.352 1 98.94 389 LEU A N 1
ATOM 2850 C CA . LEU A 1 389 ? 13.367 -20.406 3.623 1 98.94 389 LEU A CA 1
ATOM 2851 C C . LEU A 1 389 ? 12.375 -21.297 4.375 1 98.94 389 LEU A C 1
ATOM 2853 O O . LEU A 1 389 ? 12.562 -21.578 5.562 1 98.94 389 LEU A O 1
ATOM 2857 N N . CYS A 1 390 ? 11.312 -21.688 3.74 1 98.94 390 CYS A N 1
ATOM 2858 C CA . CYS A 1 390 ? 10.312 -22.578 4.328 1 98.94 390 CYS A CA 1
ATOM 2859 C C . CYS A 1 390 ? 9.594 -23.391 3.254 1 98.94 390 CYS A C 1
ATOM 2861 O O . CYS A 1 390 ? 9.695 -23.062 2.066 1 98.94 390 CYS A O 1
ATOM 2863 N N . PRO A 1 391 ? 8.906 -24.469 3.584 1 98.88 391 PRO A N 1
ATOM 2864 C CA . PRO A 1 391 ? 8.188 -25.25 2.568 1 98.88 391 PRO A CA 1
ATOM 2865 C C . PRO A 1 391 ? 7.012 -24.469 1.967 1 98.88 391 PRO A C 1
ATOM 2867 O O . PRO A 1 391 ? 6.5 -23.547 2.588 1 98.88 391 PRO A O 1
ATOM 2870 N N . THR A 1 392 ? 6.59 -24.828 0.793 1 98.88 392 THR A N 1
ATOM 2871 C CA . THR A 1 392 ? 5.391 -24.297 0.166 1 98.88 392 THR A CA 1
ATOM 2872 C C . THR A 1 392 ? 4.141 -24.969 0.725 1 98.88 392 THR A C 1
ATOM 2874 O O . THR A 1 392 ? 3.127 -24.312 0.965 1 98.88 392 THR A O 1
ATOM 2877 N N . SER A 1 393 ? 4.23 -26.219 0.945 1 98.56 393 SER A N 1
ATOM 2878 C CA . SER A 1 393 ? 3.115 -27.016 1.451 1 98.56 393 SER A CA 1
ATOM 2879 C C . SER A 1 393 ? 3.572 -27.984 2.539 1 98.56 393 SER A C 1
ATOM 2881 O O . SER A 1 393 ? 4.691 -28.5 2.486 1 98.56 393 SER A O 1
ATOM 2883 N N . ALA A 1 394 ? 2.67 -28.219 3.479 1 98.62 394 ALA A N 1
ATOM 2884 C CA . ALA A 1 394 ? 2.963 -29.172 4.543 1 98.62 394 ALA A CA 1
ATOM 2885 C C . ALA A 1 394 ? 2.584 -30.594 4.125 1 98.62 394 ALA A C 1
ATOM 2887 O O . ALA A 1 394 ? 3.066 -31.562 4.707 1 98.62 394 ALA A O 1
ATOM 2888 N N . VAL A 1 395 ? 1.738 -30.703 3.115 1 98.38 395 VAL A N 1
ATOM 2889 C CA . VAL A 1 395 ? 1.316 -32 2.621 1 98.38 395 VAL A CA 1
ATOM 2890 C C . VAL A 1 395 ? 1.977 -32.281 1.273 1 98.38 395 VAL A C 1
ATOM 2892 O O . VAL A 1 395 ? 2.404 -31.359 0.58 1 98.38 395 VAL A O 1
ATOM 2895 N N . THR A 1 396 ? 1.937 -33.531 0.882 1 98.12 396 THR A N 1
ATOM 2896 C CA . THR A 1 396 ? 2.676 -33.906 -0.315 1 98.12 396 THR A CA 1
ATOM 2897 C C . THR A 1 396 ? 1.791 -33.812 -1.554 1 98.12 396 THR A C 1
ATOM 2899 O O . THR A 1 396 ? 2.291 -33.781 -2.68 1 98.12 396 THR A O 1
ATOM 2902 N N . SER A 1 397 ? 0.512 -33.844 -1.337 1 97.81 397 SER A N 1
ATOM 2903 C CA . SER A 1 397 ? -0.412 -33.781 -2.465 1 97.81 397 SER A CA 1
ATOM 2904 C C . SER A 1 397 ? -1.846 -33.562 -1.995 1 97.81 397 SER A C 1
ATOM 2906 O O . SER A 1 397 ? -2.131 -33.656 -0.798 1 97.81 397 SER A O 1
ATOM 2908 N N . LEU A 1 398 ? -2.678 -33.156 -2.863 1 98.44 398 LEU A N 1
ATOM 2909 C CA . LEU A 1 398 ? -4.133 -33.156 -2.74 1 98.44 398 LEU A CA 1
ATOM 2910 C C . LEU A 1 398 ? -4.77 -34.062 -3.791 1 98.44 398 LEU A C 1
ATOM 2912 O O . LEU A 1 398 ? -4.23 -34.219 -4.887 1 98.44 398 LEU A O 1
ATOM 2916 N N . ARG A 1 399 ? -5.871 -34.562 -3.461 1 98.25 399 ARG A N 1
ATOM 2917 C CA . ARG A 1 399 ? -6.594 -35.375 -4.43 1 98.25 399 ARG A CA 1
ATOM 2918 C C . ARG A 1 399 ? -7.094 -34.531 -5.594 1 98.25 399 ARG A C 1
ATOM 2920 O O . ARG A 1 399 ? -7.578 -33.406 -5.398 1 98.25 399 ARG A O 1
ATOM 2927 N N . ALA A 1 400 ? -7.082 -35.094 -6.812 1 98.25 400 ALA A N 1
ATOM 2928 C CA . ALA A 1 400 ? -7.41 -34.344 -8.023 1 98.25 400 ALA A CA 1
ATOM 2929 C C . ALA A 1 400 ? -8.828 -33.781 -7.961 1 98.25 400 ALA A C 1
ATOM 2931 O O . ALA A 1 400 ? -9.094 -32.688 -8.414 1 98.25 400 ALA A O 1
ATOM 2932 N N . ASP A 1 401 ? -9.742 -34.562 -7.375 1 97.38 401 ASP A N 1
ATOM 2933 C CA . ASP A 1 401 ? -11.156 -34.188 -7.363 1 97.38 401 ASP A CA 1
ATOM 2934 C C . ASP A 1 401 ? -11.641 -33.938 -5.941 1 97.38 401 ASP A C 1
ATOM 2936 O O . ASP A 1 401 ? -12.82 -34.094 -5.645 1 97.38 401 ASP A O 1
ATOM 2940 N N . GLY A 1 402 ? -10.711 -33.594 -5.051 1 97.75 402 GLY A N 1
ATOM 2941 C CA . GLY A 1 402 ? -11.062 -33.406 -3.654 1 97.75 402 GLY A CA 1
ATOM 2942 C C . GLY A 1 402 ? -11.781 -32.094 -3.406 1 97.75 402 GLY A C 1
ATOM 2943 O O . GLY A 1 402 ? -11.422 -31.062 -3.988 1 97.75 402 GLY A O 1
ATOM 2944 N N . ASP A 1 403 ? -12.773 -32.156 -2.5 1 97.62 403 ASP A N 1
ATOM 2945 C CA . ASP A 1 403 ? -13.461 -30.922 -2.092 1 97.62 403 ASP A CA 1
ATOM 2946 C C . ASP A 1 403 ? -12.977 -30.453 -0.724 1 97.62 403 ASP A C 1
ATOM 2948 O O . ASP A 1 403 ? -13.078 -29.266 -0.402 1 97.62 403 ASP A O 1
ATOM 2952 N N . TYR A 1 404 ? -12.578 -31.375 0.114 1 97.75 404 TYR A N 1
ATOM 2953 C CA . TYR A 1 404 ? -11.992 -31.141 1.427 1 97.75 404 TYR A CA 1
ATOM 2954 C C . TYR A 1 404 ? -12.938 -30.312 2.299 1 97.75 404 TYR A C 1
ATOM 2956 O O . TYR A 1 404 ? -12.531 -29.297 2.877 1 97.75 404 TYR A O 1
ATOM 2964 N N . LEU A 1 405 ? -14.18 -30.75 2.439 1 97.81 405 LEU A N 1
ATOM 2965 C CA . LEU A 1 405 ? -15.227 -30.031 3.145 1 97.81 405 LEU A CA 1
ATOM 2966 C C . LEU A 1 405 ? -15.078 -30.172 4.656 1 97.81 405 LEU A C 1
ATOM 2968 O O . LEU A 1 405 ? -15.641 -29.391 5.422 1 97.81 405 LEU A O 1
ATOM 2972 N N . ASP A 1 406 ? -14.297 -31.219 5.117 1 95.94 406 ASP A N 1
ATOM 2973 C CA . ASP A 1 406 ? -14.188 -31.516 6.539 1 95.94 406 ASP A CA 1
ATOM 2974 C C . ASP A 1 406 ? -12.727 -31.5 6.992 1 95.94 406 ASP A C 1
ATOM 2976 O O . ASP A 1 406 ? -12.336 -32.25 7.871 1 95.94 406 ASP A O 1
ATOM 2980 N N . GLY A 1 407 ? -11.969 -30.766 6.285 1 97.25 407 GLY A N 1
ATOM 2981 C CA . GLY A 1 407 ? -10.57 -30.656 6.668 1 97.25 407 GLY A CA 1
ATOM 2982 C C . GLY A 1 407 ? -9.664 -31.578 5.875 1 97.25 407 GLY A C 1
ATOM 2983 O O . GLY A 1 407 ? -9.93 -31.859 4.703 1 97.25 407 GLY A O 1
ATOM 2984 N N . ILE A 1 408 ? -8.539 -31.906 6.52 1 97.81 408 ILE A N 1
ATOM 2985 C CA . ILE A 1 408 ? -7.562 -32.75 5.832 1 97.81 408 ILE A CA 1
ATOM 2986 C C . ILE A 1 408 ? -6.805 -33.594 6.848 1 97.81 408 ILE A C 1
ATOM 2988 O O . ILE A 1 408 ? -6.465 -33.125 7.934 1 97.81 408 ILE A O 1
ATOM 2992 N N . ASP A 1 409 ? -6.605 -34.812 6.555 1 96.88 409 ASP A N 1
ATOM 2993 C CA . ASP A 1 409 ? -5.762 -35.719 7.352 1 96.88 409 ASP A CA 1
ATOM 2994 C C . ASP A 1 409 ? -4.293 -35.594 6.953 1 96.88 409 ASP A C 1
ATOM 2996 O O . ASP A 1 409 ? -3.971 -35.531 5.766 1 96.88 409 ASP A O 1
ATOM 3000 N N . THR A 1 410 ? -3.418 -35.469 7.926 1 96.5 410 THR A N 1
ATOM 3001 C CA . THR A 1 410 ? -1.979 -35.375 7.703 1 96.5 410 THR A CA 1
ATOM 3002 C C . THR A 1 410 ? -1.237 -36.406 8.539 1 96.5 410 THR A C 1
ATOM 3004 O O . THR A 1 410 ? -1.843 -37.094 9.352 1 96.5 410 THR A O 1
ATOM 3007 N N . GLU A 1 411 ? 0.093 -36.469 8.32 1 93.75 411 GLU A N 1
ATOM 3008 C CA . GLU A 1 411 ? 0.934 -37.375 9.109 1 93.75 411 GLU A CA 1
ATOM 3009 C C . GLU A 1 411 ? 0.937 -36.969 10.578 1 93.75 411 GLU A C 1
ATOM 3011 O O . GLU A 1 411 ? 1.249 -37.781 11.453 1 93.75 411 GLU A O 1
ATOM 3016 N N . HIS A 1 412 ? 0.529 -35.781 10.867 1 95.44 412 HIS A N 1
ATOM 3017 C CA . HIS A 1 412 ? 0.62 -35.25 12.219 1 95.44 412 HIS A CA 1
ATOM 3018 C C . HIS A 1 412 ? -0.761 -34.938 12.781 1 95.44 412 HIS A C 1
ATOM 3020 O O . HIS A 1 412 ? -0.902 -34.031 13.625 1 95.44 412 HIS A O 1
ATOM 3026 N N . GLY A 1 413 ? -1.796 -35.562 12.188 1 95.56 413 GLY A N 1
ATOM 3027 C CA . GLY A 1 413 ? -3.146 -35.406 12.703 1 95.56 413 GLY A CA 1
ATOM 3028 C C . GLY A 1 413 ? -4.066 -34.688 11.742 1 95.56 413 GLY A C 1
ATOM 3029 O O . GLY A 1 413 ? -3.639 -34.25 10.68 1 95.56 413 GLY A O 1
ATOM 3030 N N . HIS A 1 414 ? -5.316 -34.594 12.188 1 97.31 414 HIS A N 1
ATOM 3031 C CA . HIS A 1 414 ? -6.352 -33.969 11.375 1 97.31 414 HIS A CA 1
ATOM 3032 C C . HIS A 1 414 ? -6.383 -32.469 11.602 1 97.31 414 HIS A C 1
ATOM 3034 O O . HIS A 1 414 ? -6.246 -31.984 12.734 1 97.31 414 HIS A O 1
ATOM 3040 N N . ARG A 1 415 ? -6.5 -31.734 10.547 1 97.44 415 ARG A N 1
ATOM 3041 C CA . ARG A 1 415 ? -6.742 -30.297 10.602 1 97.44 415 ARG A CA 1
ATOM 3042 C C . ARG A 1 415 ? -8.164 -29.953 10.156 1 97.44 415 ARG A C 1
ATOM 3044 O O . ARG A 1 415 ? -8.664 -30.531 9.195 1 97.44 415 ARG A O 1
ATOM 3051 N N . ARG A 1 416 ? -8.789 -28.984 10.773 1 95.44 416 ARG A N 1
ATOM 3052 C CA . ARG A 1 416 ? -10.203 -28.672 10.594 1 95.44 416 ARG A CA 1
ATOM 3053 C C . ARG A 1 416 ? -10.453 -28.062 9.219 1 95.44 416 ARG A C 1
ATOM 3055 O O . ARG A 1 416 ? -11.547 -28.172 8.672 1 95.44 416 ARG A O 1
ATOM 3062 N N . HIS A 1 417 ? -9.531 -27.375 8.75 1 97.06 417 HIS A N 1
ATOM 3063 C CA . HIS A 1 417 ? -9.586 -26.797 7.41 1 97.06 417 HIS A CA 1
ATOM 3064 C C . HIS A 1 417 ? -8.383 -27.219 6.574 1 97.06 417 HIS A C 1
ATOM 3066 O O . HIS A 1 417 ? -7.246 -27.172 7.047 1 97.06 417 HIS A O 1
ATOM 3072 N N . TYR A 1 418 ? -8.609 -27.578 5.34 1 97.25 418 TYR A N 1
ATOM 3073 C CA . TYR A 1 418 ? -7.527 -28.219 4.594 1 97.25 418 TYR A CA 1
ATOM 3074 C C . TYR A 1 418 ? -6.473 -27.203 4.184 1 97.25 418 TYR A C 1
ATOM 3076 O O . TYR A 1 418 ? -5.344 -27.578 3.842 1 97.25 418 TYR A O 1
ATOM 3084 N N . TRP A 1 419 ? -6.785 -25.859 4.238 1 97.12 419 TRP A N 1
ATOM 3085 C CA . TRP A 1 419 ? -5.781 -24.844 3.951 1 97.12 419 TRP A CA 1
ATOM 3086 C C . TRP A 1 419 ? -4.723 -24.797 5.047 1 97.12 419 TRP A C 1
ATOM 3088 O O . TRP A 1 419 ? -3.648 -24.219 4.863 1 97.12 419 TRP A O 1
ATOM 3098 N N . GLU A 1 420 ? -4.961 -25.422 6.18 1 97.56 420 GLU A N 1
ATOM 3099 C CA . GLU A 1 420 ? -3.971 -25.578 7.238 1 97.56 420 GLU A CA 1
ATOM 3100 C C . GLU A 1 420 ? -2.84 -26.5 6.812 1 97.56 420 GLU A C 1
ATOM 3102 O O . GLU A 1 420 ? -1.831 -26.625 7.508 1 97.56 420 GLU A O 1
ATOM 3107 N N . GLY A 1 421 ? -2.982 -27.078 5.66 1 97.62 421 GLY A N 1
ATOM 3108 C CA . GLY A 1 421 ? -1.93 -27.906 5.078 1 97.62 421 GLY A CA 1
ATOM 3109 C C . GLY A 1 421 ? -1.029 -27.141 4.129 1 97.62 421 GLY A C 1
ATOM 3110 O O . GLY A 1 421 ? -0.06 -27.688 3.602 1 97.62 421 GLY A O 1
ATOM 3111 N N . HIS A 1 422 ? -1.335 -25.844 3.859 1 97.69 422 HIS A N 1
ATOM 3112 C CA . HIS A 1 422 ? -0.536 -25.016 2.977 1 97.69 422 HIS A CA 1
ATOM 3113 C C . HIS A 1 422 ? 0.214 -23.938 3.764 1 97.69 422 HIS A C 1
ATOM 3115 O O . HIS A 1 422 ? -0.345 -23.328 4.68 1 97.69 422 HIS A O 1
ATOM 3121 N N . MET A 1 423 ? 1.43 -23.75 3.453 1 98.75 423 MET A N 1
ATOM 3122 C CA . MET A 1 423 ? 2.289 -22.891 4.262 1 98.75 423 MET A CA 1
ATOM 3123 C C . MET A 1 423 ? 2.484 -21.531 3.592 1 98.75 423 MET A C 1
ATOM 3125 O O . MET A 1 423 ? 3.479 -20.844 3.842 1 98.75 423 MET A O 1
ATOM 3129 N N . THR A 1 424 ? 1.509 -21.125 2.744 1 98.81 424 THR A N 1
ATOM 3130 C CA . THR A 1 424 ? 1.665 -19.969 1.869 1 98.81 424 THR A CA 1
ATOM 3131 C C . THR A 1 424 ? 0.865 -18.781 2.395 1 98.81 424 THR A C 1
ATOM 3133 O O . THR A 1 424 ? 1.267 -17.625 2.221 1 98.81 424 THR A O 1
ATOM 3136 N N . SER A 1 425 ? -0.251 -18.938 3.15 1 98.44 425 SER A N 1
ATOM 3137 C CA . SER A 1 425 ? -1.232 -17.891 3.461 1 98.44 425 SER A CA 1
ATOM 3138 C C . SER A 1 425 ? -0.624 -16.812 4.332 1 98.44 425 SER A C 1
ATOM 3140 O O . SER A 1 425 ? -0.964 -15.625 4.191 1 98.44 425 SER A O 1
ATOM 3142 N N . PRO A 1 426 ? 0.32 -17.172 5.309 1 98.69 426 PRO A N 1
ATOM 3143 C CA . PRO A 1 426 ? 0.89 -16.094 6.125 1 98.69 426 PRO A CA 1
ATOM 3144 C C . PRO A 1 426 ? 1.541 -15 5.285 1 98.69 426 PRO A C 1
ATOM 3146 O O . PRO A 1 426 ? 1.566 -13.836 5.691 1 98.69 426 PRO A O 1
ATOM 3149 N N . PHE A 1 427 ? 1.959 -15.344 4.125 1 98.81 427 PHE A N 1
ATOM 3150 C CA . PHE A 1 427 ? 2.709 -14.391 3.312 1 98.81 427 PHE A CA 1
ATOM 3151 C C . PHE A 1 427 ? 1.774 -13.602 2.404 1 98.81 427 PHE A C 1
ATOM 3153 O O . PHE A 1 427 ? 2.207 -12.672 1.715 1 98.81 427 PHE A O 1
ATOM 3160 N N . ASN A 1 428 ? 0.475 -13.992 2.326 1 98.81 428 ASN A N 1
ATOM 3161 C CA . ASN A 1 428 ? -0.564 -13.117 1.796 1 98.81 428 ASN A CA 1
ATOM 3162 C C . ASN A 1 428 ? -1.053 -12.125 2.848 1 98.81 428 ASN A C 1
ATOM 3164 O O . ASN A 1 428 ? -1.531 -11.039 2.51 1 98.81 428 ASN A O 1
ATOM 3168 N N . VAL A 1 429 ? -0.933 -12.578 4.137 1 98.75 429 VAL A N 1
ATOM 3169 C CA . VAL A 1 429 ? -1.142 -11.609 5.203 1 98.75 429 VAL A CA 1
ATOM 3170 C C . VAL A 1 429 ? -0.02 -10.57 5.188 1 98.75 429 VAL A C 1
ATOM 3172 O O . VAL A 1 429 ? -0.28 -9.367 5.203 1 98.75 429 VAL A O 1
ATOM 3175 N N . ALA A 1 430 ? 1.211 -11.031 5.113 1 98.56 430 ALA A N 1
ATOM 3176 C CA . ALA A 1 430 ? 2.379 -10.164 4.949 1 98.56 430 ALA A CA 1
ATOM 3177 C C . ALA A 1 430 ? 2.668 -9.906 3.473 1 98.56 430 ALA A C 1
ATOM 3179 O O . ALA A 1 430 ? 3.781 -10.156 3 1 98.56 430 ALA A O 1
ATOM 3180 N N . ASN A 1 431 ? 1.771 -9.312 2.771 1 98.56 431 ASN A N 1
ATOM 3181 C CA . ASN A 1 431 ? 1.691 -9.383 1.315 1 98.56 431 ASN A CA 1
ATOM 3182 C C . ASN A 1 431 ? 2.678 -8.43 0.653 1 98.56 431 ASN A C 1
ATOM 3184 O O . ASN A 1 431 ? 2.789 -8.391 -0.574 1 98.56 431 ASN A O 1
ATOM 3188 N N . HIS A 1 432 ? 3.445 -7.676 1.385 1 98.06 432 HIS A N 1
ATOM 3189 C CA . HIS A 1 432 ? 4.457 -6.82 0.773 1 98.06 432 HIS A CA 1
ATOM 3190 C C . HIS A 1 432 ? 5.789 -7.551 0.645 1 98.06 432 HIS A C 1
ATOM 3192 O O . HIS A 1 432 ? 6.742 -7.016 0.074 1 98.06 432 HIS A O 1
ATOM 3198 N N . CYS A 1 433 ? 5.848 -8.719 1.13 1 98.5 433 CYS A N 1
ATOM 3199 C CA . CYS A 1 433 ? 7.008 -9.57 0.904 1 98.5 433 CYS A CA 1
ATOM 3200 C C . CYS A 1 433 ? 6.949 -10.219 -0.474 1 98.5 433 CYS A C 1
ATOM 3202 O O . CYS A 1 433 ? 5.879 -10.625 -0.927 1 98.5 433 CYS A O 1
ATOM 3204 N N . ALA A 1 434 ? 8.086 -10.281 -1.113 1 98.5 434 ALA A N 1
ATOM 3205 C CA . ALA A 1 434 ? 8.203 -11.109 -2.309 1 98.5 434 ALA A CA 1
ATOM 3206 C C . ALA A 1 434 ? 8.453 -12.57 -1.938 1 98.5 434 ALA A C 1
ATOM 3208 O O . ALA A 1 434 ? 9.227 -12.859 -1.021 1 98.5 434 ALA A O 1
ATOM 3209 N N . VAL A 1 435 ? 7.758 -13.469 -2.633 1 98.88 435 VAL A N 1
ATOM 3210 C CA . VAL A 1 435 ? 7.938 -14.883 -2.32 1 98.88 435 VAL A CA 1
ATOM 3211 C C . VAL A 1 435 ? 8 -15.695 -3.613 1 98.88 435 VAL A C 1
ATOM 3213 O O . VAL A 1 435 ? 7.141 -15.555 -4.488 1 98.88 435 VAL A O 1
ATOM 3216 N N . LEU A 1 436 ? 9 -16.5 -3.736 1 98.88 436 LEU A N 1
ATOM 3217 C CA . LEU A 1 436 ? 9.078 -17.469 -4.824 1 98.88 436 LEU A CA 1
ATOM 3218 C C . LEU A 1 436 ? 8.961 -18.891 -4.293 1 98.88 436 LEU A C 1
ATOM 3220 O O . LEU A 1 436 ? 9.523 -19.219 -3.244 1 98.88 436 LEU A O 1
ATOM 3224 N N . SER A 1 437 ? 8.188 -19.656 -4.938 1 98.88 437 SER A N 1
ATOM 3225 C CA . SER A 1 437 ? 8.234 -21.109 -4.746 1 98.88 437 SER A CA 1
ATOM 3226 C C . SER A 1 437 ? 9.094 -21.781 -5.809 1 98.88 437 SER A C 1
ATOM 3228 O O . SER A 1 437 ? 8.867 -21.594 -7.008 1 98.88 437 SER A O 1
ATOM 3230 N N . VAL A 1 438 ? 10.07 -22.547 -5.387 1 98.81 438 VAL A N 1
ATOM 3231 C CA . VAL A 1 438 ? 10.977 -23.25 -6.281 1 98.81 438 VAL A CA 1
ATOM 3232 C C . VAL A 1 438 ? 11.047 -24.734 -5.895 1 98.81 438 VAL A C 1
ATOM 3234 O O . VAL A 1 438 ? 10.898 -25.078 -4.719 1 98.81 438 VAL A O 1
ATOM 3237 N N . PRO A 1 439 ? 11.289 -25.578 -6.84 1 98.69 439 PRO A N 1
ATOM 3238 C CA . PRO A 1 439 ? 11.289 -27.016 -6.562 1 98.69 439 PRO A CA 1
ATOM 3239 C C . PRO A 1 439 ? 12.383 -27.438 -5.578 1 98.69 439 PRO A C 1
ATOM 3241 O O . PRO A 1 439 ? 13.492 -26.891 -5.629 1 98.69 439 PRO A O 1
ATOM 3244 N N . SER A 1 440 ? 12.023 -28.391 -4.727 1 98.56 440 SER A N 1
ATOM 3245 C CA . SER A 1 440 ? 12.977 -28.844 -3.727 1 98.56 440 SER A CA 1
ATOM 3246 C C . SER A 1 440 ? 13.242 -30.344 -3.863 1 98.56 440 SER A C 1
ATOM 3248 O O . SER A 1 440 ? 14.203 -30.875 -3.293 1 98.56 440 SER A O 1
ATOM 3250 N N . GLY A 1 441 ? 12.359 -31.047 -4.535 1 98.12 441 GLY A N 1
ATOM 3251 C CA . GLY A 1 441 ? 12.484 -32.5 -4.688 1 98.12 441 GLY A CA 1
ATOM 3252 C C . GLY A 1 441 ? 11.164 -33.156 -5.027 1 98.12 441 GLY A C 1
ATOM 3253 O O . GLY A 1 441 ? 10.219 -32.5 -5.473 1 98.12 441 GLY A O 1
ATOM 3254 N N . LEU A 1 442 ? 11.172 -34.5 -4.934 1 97.81 442 LEU A N 1
ATOM 3255 C CA . LEU A 1 442 ? 9.984 -35.312 -5.195 1 97.81 442 LEU A CA 1
ATOM 3256 C C . LEU A 1 442 ? 9.508 -36 -3.924 1 97.81 442 LEU A C 1
ATOM 3258 O O . LEU A 1 442 ? 10.328 -36.438 -3.105 1 97.81 442 LEU A O 1
ATOM 3262 N N . SER A 1 443 ? 8.25 -36.062 -3.789 1 97.69 443 SER A N 1
ATOM 3263 C CA . SER A 1 443 ? 7.668 -36.875 -2.717 1 97.69 443 SER A CA 1
ATOM 3264 C C . SER A 1 443 ? 7.594 -38.344 -3.107 1 97.69 443 SER A C 1
ATOM 3266 O O . SER A 1 443 ? 7.793 -38.688 -4.273 1 97.69 443 SER A O 1
ATOM 3268 N N . PRO A 1 444 ? 7.262 -39.188 -2.102 1 95.81 444 PRO A N 1
ATOM 3269 C CA . PRO A 1 444 ? 7.156 -40.625 -2.408 1 95.81 444 PRO A CA 1
ATOM 3270 C C . PRO A 1 444 ? 6.012 -40.938 -3.369 1 95.81 444 PRO A C 1
ATOM 3272 O O . PRO A 1 444 ? 6.035 -41.969 -4.043 1 95.81 444 PRO A O 1
ATOM 3275 N N . GLU A 1 445 ? 5.109 -40.031 -3.549 1 94.5 445 GLU A N 1
ATOM 3276 C CA . GLU A 1 445 ? 3.977 -40.25 -4.441 1 94.5 445 GLU A CA 1
ATOM 3277 C C . GLU A 1 445 ? 4.27 -39.719 -5.844 1 94.5 445 GLU A C 1
ATOM 3279 O O . GLU A 1 445 ? 3.402 -39.75 -6.719 1 94.5 445 GLU A O 1
ATOM 3284 N N . GLY A 1 446 ? 5.395 -39.25 -6.031 1 97.12 446 GLY A N 1
ATOM 3285 C CA . GLY A 1 446 ? 5.805 -38.75 -7.34 1 97.12 446 GLY A CA 1
ATOM 3286 C C . GLY A 1 446 ? 5.367 -37.344 -7.605 1 97.12 446 GLY A C 1
ATOM 3287 O O . GLY A 1 446 ? 5.301 -36.906 -8.758 1 97.12 446 GLY A O 1
ATOM 3288 N N . VAL A 1 447 ? 4.98 -36.656 -6.59 1 98.5 447 VAL A N 1
ATOM 3289 C CA . VAL A 1 447 ? 4.586 -35.25 -6.715 1 98.5 447 VAL A CA 1
ATOM 3290 C C . VAL A 1 447 ? 5.723 -34.344 -6.234 1 98.5 447 VAL A C 1
ATOM 3292 O O . VAL A 1 447 ? 6.32 -34.594 -5.184 1 98.5 447 VAL A O 1
ATOM 3295 N N . PRO A 1 448 ? 6.078 -33.344 -6.992 1 98.81 448 PRO A N 1
ATOM 3296 C CA . PRO A 1 448 ? 7.133 -32.438 -6.566 1 98.81 448 PRO A CA 1
ATOM 3297 C C . PRO A 1 448 ? 6.809 -31.734 -5.25 1 98.81 448 PRO A C 1
ATOM 3299 O O . PRO A 1 448 ? 5.637 -31.578 -4.906 1 98.81 448 PRO A O 1
ATOM 3302 N N . THR A 1 449 ? 7.824 -31.406 -4.516 1 98.62 449 THR A N 1
ATOM 3303 C CA . THR A 1 449 ? 7.734 -30.5 -3.377 1 98.62 449 THR A CA 1
ATOM 3304 C C . THR A 1 449 ? 8.469 -29.188 -3.666 1 98.62 449 THR A C 1
ATOM 3306 O O . THR A 1 449 ? 9.297 -29.125 -4.574 1 98.62 449 THR A O 1
ATOM 3309 N N . GLY A 1 450 ? 8.094 -28.125 -2.98 1 98.69 450 GLY A N 1
ATOM 3310 C CA . GLY A 1 450 ? 8.719 -26.828 -3.184 1 98.69 450 GLY A CA 1
ATOM 3311 C C . GLY A 1 450 ? 9.117 -26.141 -1.888 1 98.69 450 GLY A C 1
ATOM 3312 O O . GLY A 1 450 ? 8.641 -26.516 -0.814 1 98.69 450 GLY A O 1
ATOM 3313 N N . VAL A 1 451 ? 10.039 -25.219 -1.97 1 98.88 451 VAL A N 1
ATOM 3314 C CA . VAL A 1 451 ? 10.359 -24.297 -0.879 1 98.88 451 VAL A CA 1
ATOM 3315 C C . VAL A 1 451 ? 10.023 -22.875 -1.289 1 98.88 451 VAL A C 1
ATOM 3317 O O . VAL A 1 451 ? 10.055 -22.531 -2.475 1 98.88 451 VAL A O 1
ATOM 3320 N N . GLN A 1 452 ? 9.695 -22.109 -0.307 1 98.94 452 GLN A N 1
ATOM 3321 C CA . GLN A 1 452 ? 9.477 -20.672 -0.492 1 98.94 452 GLN A CA 1
ATOM 3322 C C . GLN A 1 452 ? 10.703 -19.875 -0.062 1 98.94 452 GLN A C 1
ATOM 3324 O O . GLN A 1 452 ? 11.336 -20.188 0.948 1 98.94 452 GLN A O 1
ATOM 3329 N N . VAL A 1 453 ? 11.109 -18.969 -0.853 1 98.94 453 VAL A N 1
ATOM 3330 C CA . VAL A 1 453 ? 12.07 -17.922 -0.49 1 98.94 453 VAL A CA 1
ATOM 3331 C C . VAL A 1 453 ? 11.344 -16.609 -0.251 1 98.94 453 VAL A C 1
ATOM 3333 O O . VAL A 1 453 ? 10.812 -16 -1.188 1 98.94 453 VAL A O 1
ATOM 3336 N N . VAL A 1 454 ? 11.352 -16.156 0.999 1 98.88 454 VAL A N 1
ATOM 3337 C CA . VAL A 1 454 ? 10.578 -15 1.424 1 98.88 454 VAL A CA 1
ATOM 3338 C C . VAL A 1 454 ? 11.523 -13.836 1.728 1 98.88 454 VAL A C 1
ATOM 3340 O O . VAL A 1 454 ? 12.453 -13.977 2.525 1 98.88 454 VAL A O 1
ATOM 3343 N N . SER A 1 455 ? 11.328 -12.742 1.123 1 98.62 455 SER A N 1
ATOM 3344 C CA . SER A 1 455 ? 12.164 -11.562 1.35 1 98.62 455 SER A CA 1
ATOM 3345 C C . SER A 1 455 ? 11.547 -10.648 2.404 1 98.62 455 SER A C 1
ATOM 3347 O O . SER A 1 455 ? 10.453 -10.906 2.898 1 98.62 455 SER A O 1
ATOM 3349 N N . HIS A 1 456 ? 12.297 -9.625 2.785 1 97.69 456 HIS A N 1
ATOM 3350 C CA . HIS A 1 456 ? 11.703 -8.477 3.445 1 97.69 456 HIS A CA 1
ATOM 3351 C C . HIS A 1 456 ? 10.75 -7.73 2.506 1 97.69 456 HIS A C 1
ATOM 3353 O O . HIS A 1 456 ? 10.789 -7.938 1.291 1 97.69 456 HIS A O 1
ATOM 3359 N N . PRO A 1 457 ? 9.859 -6.879 3.076 1 97.44 457 PRO A N 1
ATOM 3360 C CA . PRO A 1 457 ? 8.906 -6.152 2.236 1 97.44 457 PRO A CA 1
ATOM 3361 C C . PRO A 1 457 ? 9.586 -5.375 1.109 1 97.44 457 PRO A C 1
ATOM 3363 O O . PRO A 1 457 ? 10.57 -4.668 1.348 1 97.44 457 PRO A O 1
ATOM 3366 N N . HIS A 1 458 ? 9.133 -5.578 -0.17 1 95.88 458 HIS A N 1
ATOM 3367 C CA . HIS A 1 458 ? 9.477 -4.836 -1.376 1 95.88 458 HIS A CA 1
ATOM 3368 C C . HIS A 1 458 ? 10.852 -5.238 -1.898 1 95.88 458 HIS A C 1
ATOM 3370 O O . HIS A 1 458 ? 11.336 -4.68 -2.883 1 95.88 458 HIS A O 1
ATOM 3376 N N . ASP A 1 459 ? 11.484 -6.215 -1.264 1 96.5 459 ASP A N 1
ATOM 3377 C CA . ASP A 1 459 ? 12.828 -6.613 -1.676 1 96.5 459 ASP A CA 1
ATOM 3378 C C . ASP A 1 459 ? 12.781 -7.785 -2.654 1 96.5 459 ASP A C 1
ATOM 3380 O O . ASP A 1 459 ? 13.273 -8.875 -2.352 1 96.5 459 ASP A O 1
ATOM 3384 N N . GLU A 1 460 ? 12.352 -7.523 -3.828 1 97.88 460 GLU A N 1
ATOM 3385 C CA . GLU A 1 460 ? 12.219 -8.539 -4.867 1 97.88 460 GLU A CA 1
ATOM 3386 C C . GLU A 1 460 ? 13.578 -9.156 -5.211 1 97.88 460 GLU A C 1
ATOM 3388 O O . GLU A 1 460 ? 13.68 -10.375 -5.398 1 97.88 460 GLU A O 1
ATOM 3393 N N . SER A 1 461 ? 14.586 -8.391 -5.23 1 97.75 461 SER A N 1
ATOM 3394 C CA . SER A 1 461 ? 15.906 -8.812 -5.684 1 97.75 461 SER A CA 1
ATOM 3395 C C . SER A 1 461 ? 16.469 -9.898 -4.781 1 97.75 461 SER A C 1
ATOM 3397 O O . SER A 1 461 ? 17.062 -10.875 -5.266 1 97.75 461 SER A O 1
ATOM 3399 N N . ALA A 1 462 ? 16.266 -9.781 -3.49 1 98.19 462 ALA A N 1
ATOM 3400 C CA . ALA A 1 462 ? 16.781 -10.773 -2.549 1 98.19 462 ALA A CA 1
ATOM 3401 C C . ALA A 1 462 ? 16.094 -12.117 -2.746 1 98.19 462 ALA A C 1
ATOM 3403 O O . ALA A 1 462 ? 16.734 -13.164 -2.721 1 98.19 462 ALA A O 1
ATOM 3404 N N . ALA A 1 463 ? 14.82 -12.102 -2.918 1 98.62 463 ALA A N 1
ATOM 3405 C CA . ALA A 1 463 ? 14.07 -13.336 -3.119 1 98.62 463 ALA A CA 1
ATOM 3406 C C . ALA A 1 463 ? 14.484 -14.031 -4.414 1 98.62 463 ALA A C 1
ATOM 3408 O O . ALA A 1 463 ? 14.727 -15.234 -4.426 1 98.62 463 ALA A O 1
ATOM 3409 N N . PHE A 1 464 ? 14.578 -13.242 -5.496 1 98.81 464 PHE A N 1
ATOM 3410 C CA . PHE A 1 464 ? 14.961 -13.812 -6.781 1 98.81 464 PHE A CA 1
ATOM 3411 C C . PHE A 1 464 ? 16.391 -14.336 -6.738 1 98.81 464 PHE A C 1
ATOM 3413 O O . PHE A 1 464 ? 16.703 -15.367 -7.344 1 98.81 464 PHE A O 1
ATOM 3420 N N . HIS A 1 465 ? 17.297 -13.633 -6.043 1 98.75 465 HIS A N 1
ATOM 3421 C CA . HIS A 1 465 ? 18.688 -14.031 -5.922 1 98.75 465 HIS A CA 1
ATOM 3422 C C . HIS A 1 465 ? 18.812 -15.422 -5.305 1 98.75 465 HIS A C 1
ATOM 3424 O O . HIS A 1 465 ? 19.406 -16.312 -5.902 1 98.75 465 HIS A O 1
ATOM 3430 N N . VAL A 1 466 ? 18.188 -15.602 -4.211 1 98.81 466 VAL A N 1
ATOM 3431 C CA . VAL A 1 466 ? 18.312 -16.859 -3.482 1 98.81 466 VAL A CA 1
ATOM 3432 C C . VAL A 1 466 ? 17.531 -17.953 -4.207 1 98.81 466 VAL A C 1
ATOM 3434 O O . VAL A 1 466 ? 17.969 -19.109 -4.27 1 98.81 466 VAL A O 1
ATOM 3437 N N . ALA A 1 467 ? 16.359 -17.641 -4.742 1 98.81 467 ALA A N 1
ATOM 3438 C CA . ALA A 1 467 ? 15.586 -18.609 -5.5 1 98.81 467 ALA A CA 1
ATOM 3439 C C . ALA A 1 467 ? 16.391 -19.141 -6.691 1 98.81 467 ALA A C 1
ATOM 3441 O O . ALA A 1 467 ? 16.359 -20.344 -6.98 1 98.81 467 ALA A O 1
ATOM 3442 N N . HIS A 1 468 ? 17.062 -18.234 -7.379 1 98.69 468 HIS A N 1
ATOM 3443 C CA . HIS A 1 468 ? 17.891 -18.641 -8.508 1 98.69 468 HIS A CA 1
ATOM 3444 C C . HIS A 1 468 ? 19.016 -19.562 -8.07 1 98.69 468 HIS A C 1
ATOM 3446 O O . HIS A 1 468 ? 19.312 -20.547 -8.75 1 98.69 468 HIS A O 1
ATOM 3452 N N . ALA A 1 469 ? 19.609 -19.234 -6.969 1 98.69 469 ALA A N 1
ATOM 3453 C CA . ALA A 1 469 ? 20.672 -20.094 -6.418 1 98.69 469 ALA A CA 1
ATOM 3454 C C . ALA A 1 469 ? 20.125 -21.484 -6.078 1 98.69 469 ALA A C 1
ATOM 3456 O O . ALA A 1 469 ? 20.766 -22.484 -6.367 1 98.69 469 ALA A O 1
ATOM 3457 N N . VAL A 1 470 ? 18.938 -21.531 -5.461 1 98.69 470 VAL A N 1
ATOM 3458 C CA . VAL A 1 470 ? 18.328 -22.812 -5.121 1 98.69 470 VAL A CA 1
ATOM 3459 C C . VAL A 1 470 ? 18.109 -23.641 -6.387 1 98.69 470 VAL A C 1
ATOM 3461 O O . VAL A 1 470 ? 18.453 -24.828 -6.422 1 98.69 470 VAL A O 1
ATOM 3464 N N . GLN A 1 471 ? 17.531 -23.016 -7.367 1 98.06 471 GLN A N 1
ATOM 3465 C CA . GLN A 1 471 ? 17.266 -23.719 -8.617 1 98.06 471 GLN A CA 1
ATOM 3466 C C . GLN A 1 471 ? 18.547 -24.297 -9.195 1 98.06 471 GLN A C 1
ATOM 3468 O O . GLN A 1 471 ? 18.578 -25.453 -9.633 1 98.06 471 GLN A O 1
ATOM 3473 N N . THR A 1 472 ? 19.609 -23.516 -9.203 1 97.31 472 THR A N 1
ATOM 3474 C CA . THR A 1 472 ? 20.891 -23.906 -9.781 1 97.31 472 THR A CA 1
ATOM 3475 C C . THR A 1 472 ? 21.531 -25.047 -8.984 1 97.31 472 THR A C 1
ATOM 3477 O O . THR A 1 472 ? 22.031 -26.016 -9.57 1 97.31 472 THR A O 1
ATOM 3480 N N . LEU A 1 473 ? 21.5 -24.953 -7.727 1 97.31 473 LEU A N 1
ATOM 3481 C CA . LEU A 1 473 ? 22.203 -25.891 -6.855 1 97.31 473 LEU A CA 1
ATOM 3482 C C . LEU A 1 473 ? 21.438 -27.203 -6.746 1 97.31 473 LEU A C 1
ATOM 3484 O O . LEU A 1 473 ? 22.047 -28.281 -6.656 1 97.31 473 LEU A O 1
ATOM 3488 N N . VAL A 1 474 ? 20.125 -27.125 -6.691 1 97 474 VAL A N 1
ATOM 3489 C CA . VAL A 1 474 ? 19.297 -28.328 -6.562 1 97 474 VAL A CA 1
ATOM 3490 C C . VAL A 1 474 ? 19.234 -29.047 -7.902 1 97 474 VAL A C 1
ATOM 3492 O O . VAL A 1 474 ? 19.266 -30.281 -7.949 1 97 474 VAL A O 1
ATOM 3495 N N . GLY A 1 475 ? 19.062 -28.312 -9 1 95.81 475 GLY A N 1
ATOM 3496 C CA . GLY A 1 475 ? 19.062 -28.891 -10.336 1 95.81 475 GLY A CA 1
ATOM 3497 C C . GLY A 1 475 ? 17.891 -29.828 -10.586 1 95.81 475 GLY A C 1
ATOM 3498 O O . GLY A 1 475 ? 18.062 -30.891 -11.18 1 95.81 475 GLY A O 1
ATOM 3499 N N . PHE A 1 476 ? 16.75 -29.438 -10.125 1 94.12 476 PHE A N 1
ATOM 3500 C CA . PHE A 1 476 ? 15.555 -30.266 -10.281 1 94.12 476 PHE A CA 1
ATOM 3501 C C . PHE A 1 476 ? 15.133 -30.328 -11.742 1 94.12 476 PHE A C 1
ATOM 3503 O O . PHE A 1 476 ? 15 -29.297 -12.398 1 94.12 476 PHE A O 1
ATOM 3510 N N . ASP A 1 477 ? 14.906 -31.5 -12.289 1 89.19 477 ASP A N 1
ATOM 3511 C CA . ASP A 1 477 ? 14.344 -31.688 -13.625 1 89.19 477 ASP A CA 1
ATOM 3512 C C . ASP A 1 477 ? 12.82 -31.594 -13.602 1 89.19 477 ASP A C 1
ATOM 3514 O O . ASP A 1 477 ? 12.148 -32.531 -13.195 1 89.19 477 ASP A O 1
ATOM 3518 N N . ALA A 1 478 ? 12.242 -30.625 -14.133 1 86.94 478 ALA A N 1
ATOM 3519 C CA . ALA A 1 478 ? 10.828 -30.297 -14.023 1 86.94 478 ALA A CA 1
ATOM 3520 C C . ALA A 1 478 ? 10.016 -30.953 -15.133 1 86.94 478 ALA A C 1
ATOM 3522 O O . ALA A 1 478 ? 8.914 -30.516 -15.453 1 86.94 478 ALA A O 1
ATOM 3523 N N . ARG A 1 479 ? 10.477 -32.062 -15.758 1 92.69 479 ARG A N 1
ATOM 3524 C CA . ARG A 1 479 ? 9.789 -32.719 -16.859 1 92.69 479 ARG A CA 1
ATOM 3525 C C . ARG A 1 479 ? 9.273 -34.094 -16.438 1 92.69 479 ARG A C 1
ATOM 3527 O O . ARG A 1 479 ? 10.031 -35.062 -16.344 1 92.69 479 ARG A O 1
ATOM 3534 N N . PRO A 1 480 ? 7.957 -34.094 -16.203 1 95.31 480 PRO A N 1
ATOM 3535 C CA . PRO A 1 480 ? 7.387 -35.406 -15.891 1 95.31 480 PRO A CA 1
ATOM 3536 C C . PRO A 1 480 ? 7.324 -36.312 -17.094 1 95.31 480 PRO A C 1
ATOM 3538 O O . PRO A 1 480 ? 7.387 -35.844 -18.234 1 95.31 480 PRO A O 1
ATOM 3541 N N . VAL A 1 481 ? 7.254 -37.625 -16.828 1 90.94 481 VAL A N 1
ATOM 3542 C CA . VAL A 1 481 ? 6.969 -38.594 -17.875 1 90.94 481 VAL A CA 1
ATOM 3543 C C . VAL A 1 481 ? 5.469 -38.625 -18.156 1 90.94 481 VAL A C 1
ATOM 3545 O O . VAL A 1 481 ? 4.68 -38.969 -17.266 1 90.94 481 VAL A O 1
ATOM 3548 N N . LEU A 1 482 ? 5.164 -38.156 -19.328 1 91.12 482 LEU A N 1
ATOM 3549 C CA . LEU A 1 482 ? 3.748 -38.094 -19.656 1 91.12 482 LEU A CA 1
ATOM 3550 C C . LEU A 1 482 ? 3.285 -39.406 -20.328 1 91.12 482 LEU A C 1
ATOM 3552 O O . LEU A 1 482 ? 4.016 -39.969 -21.125 1 91.12 482 LEU A O 1
ATOM 3556 N N . ASP A 1 483 ? 2.348 -40.062 -19.578 1 73.75 483 ASP A N 1
ATOM 3557 C CA . ASP A 1 483 ? 1.794 -41.281 -20.141 1 73.75 483 ASP A CA 1
ATOM 3558 C C . ASP A 1 483 ? 1.276 -41.062 -21.562 1 73.75 483 ASP A C 1
ATOM 3560 O O . ASP A 1 483 ? 0.617 -40.062 -21.828 1 73.75 483 ASP A O 1
ATOM 3564 N N . PRO A 1 484 ? 1.912 -41.75 -22.469 1 60.03 484 PRO A N 1
ATOM 3565 C CA . PRO A 1 484 ? 1.332 -41.656 -23.812 1 60.03 484 PRO A CA 1
ATOM 3566 C C . PRO A 1 484 ? -0.169 -41.938 -23.828 1 60.03 484 PRO A C 1
ATOM 3568 O O . PRO A 1 484 ? -0.663 -42.719 -23.016 1 60.03 484 PRO A O 1
ATOM 3571 N N . LYS A 1 485 ? -1.122 -41.156 -23.734 1 51.31 485 LYS A N 1
ATOM 3572 C CA . LYS A 1 485 ? -2.51 -41.562 -23.891 1 51.31 485 LYS A CA 1
ATOM 3573 C C . LYS A 1 485 ? -2.609 -42.812 -24.781 1 51.31 485 LYS A C 1
ATOM 3575 O O . LYS A 1 485 ? -1.806 -43 -25.703 1 51.31 485 LYS A O 1
ATOM 3580 N N . SER A 1 486 ? -3.379 -43.688 -24.234 1 37.16 486 SER A N 1
ATOM 3581 C CA . SER A 1 486 ? -4.289 -44.625 -24.906 1 37.16 486 SER A CA 1
ATOM 3582 C C . SER A 1 486 ? -5.066 -43.938 -26.016 1 37.16 486 SER A C 1
ATOM 3584 O O . SER A 1 486 ? -5.824 -43 -25.766 1 37.16 486 SER A O 1
ATOM 3586 N N . GLN A 1 487 ? -4.645 -43.781 -27.188 1 30.58 487 GLN A N 1
ATOM 3587 C CA . GLN A 1 487 ? -5.613 -43.594 -28.266 1 30.58 487 GLN A CA 1
ATOM 3588 C C . GLN A 1 487 ? -6.855 -44.438 -28.031 1 30.58 487 GLN A C 1
ATOM 3590 O O . GLN A 1 487 ? -6.746 -45.625 -27.641 1 30.58 487 GLN A O 1
ATOM 3595 N N . MET B 1 1 ? 23.938 48.562 2.154 1 25.5 1 MET B N 1
ATOM 3596 C CA . MET B 1 1 ? 23.906 47.156 2.516 1 25.5 1 MET B CA 1
ATOM 3597 C C . MET B 1 1 ? 22.719 46.844 3.436 1 25.5 1 MET B C 1
ATOM 3599 O O . MET B 1 1 ? 22.672 47.344 4.566 1 25.5 1 MET B O 1
ATOM 3603 N N . THR B 1 2 ? 21.484 47.062 3.021 1 30.77 2 THR B N 1
ATOM 3604 C CA . THR B 1 2 ? 20.234 47.031 3.75 1 30.77 2 THR B CA 1
ATOM 3605 C C . THR B 1 2 ? 20.172 45.844 4.676 1 30.77 2 THR B C 1
ATOM 3607 O O . THR B 1 2 ? 20.484 44.719 4.262 1 30.77 2 THR B O 1
ATOM 3610 N N . ALA B 1 3 ? 20.562 45.969 5.867 1 38.19 3 ALA B N 1
ATOM 3611 C CA . ALA B 1 3 ? 20.672 45.031 6.992 1 38.19 3 ALA B CA 1
ATOM 3612 C C . ALA B 1 3 ? 19.484 44.094 7.031 1 38.19 3 ALA B C 1
ATOM 3614 O O . ALA B 1 3 ? 18.344 44.5 7.262 1 38.19 3 ALA B O 1
ATOM 3615 N N . GLY B 1 4 ? 19.188 43.094 6.207 1 40 4 GLY B N 1
ATOM 3616 C CA . GLY B 1 4 ? 18.094 42.156 6.027 1 40 4 GLY B CA 1
ATOM 3617 C C . GLY B 1 4 ? 17.469 41.688 7.336 1 40 4 GLY B C 1
ATOM 3618 O O . GLY B 1 4 ? 18.172 41.188 8.219 1 40 4 GLY B O 1
ATOM 3619 N N . VAL B 1 5 ? 16.484 42.312 7.949 1 42.84 5 VAL B N 1
ATOM 3620 C CA . VAL B 1 5 ? 15.781 42.156 9.211 1 42.84 5 VAL B CA 1
ATOM 3621 C C . VAL B 1 5 ? 15.555 40.688 9.492 1 42.84 5 VAL B C 1
ATOM 3623 O O . VAL B 1 5 ? 14.859 40 8.742 1 42.84 5 VAL B O 1
ATOM 3626 N N . MET B 1 6 ? 16.531 39.938 10.07 1 56.03 6 MET B N 1
ATOM 3627 C CA . MET B 1 6 ? 16.438 38.562 10.555 1 56.03 6 MET B CA 1
ATOM 3628 C C . MET B 1 6 ? 15.094 38.312 11.227 1 56.03 6 MET B C 1
ATOM 3630 O O . MET B 1 6 ? 14.602 39.156 11.977 1 56.03 6 MET B O 1
ATOM 3634 N N . ALA B 1 7 ? 14.219 37.406 10.75 1 69.06 7 ALA B N 1
ATOM 3635 C CA . ALA B 1 7 ? 12.992 37 11.406 1 69.06 7 ALA B CA 1
ATOM 3636 C C . ALA B 1 7 ? 13.188 36.875 12.922 1 69.06 7 ALA B C 1
ATOM 3638 O O . ALA B 1 7 ? 14.289 36.594 13.391 1 69.06 7 ALA B O 1
ATOM 3639 N N . PRO B 1 8 ? 12.164 37.375 13.727 1 89.56 8 PRO B N 1
ATOM 3640 C CA . PRO B 1 8 ? 12.25 37.062 15.156 1 89.56 8 PRO B CA 1
ATOM 3641 C C . PRO B 1 8 ? 12.664 35.625 15.414 1 89.56 8 PRO B C 1
ATOM 3643 O O . PRO B 1 8 ? 12.32 34.719 14.633 1 89.56 8 PRO B O 1
ATOM 3646 N N . LEU B 1 9 ? 13.492 35.406 16.375 1 95.44 9 LEU B N 1
ATOM 3647 C CA . LEU B 1 9 ? 14.07 34.094 16.688 1 95.44 9 LEU B CA 1
ATOM 3648 C C . LEU B 1 9 ? 13 33.031 16.719 1 95.44 9 LEU B C 1
ATOM 3650 O O . LEU B 1 9 ? 13.219 31.906 16.234 1 95.44 9 LEU B O 1
ATOM 3654 N N . ALA B 1 10 ? 11.805 33.406 17.172 1 96.62 10 ALA B N 1
ATOM 3655 C CA . ALA B 1 10 ? 10.727 32.438 17.344 1 96.62 10 ALA B CA 1
ATOM 3656 C C . ALA B 1 10 ? 10.18 31.984 15.984 1 96.62 10 ALA B C 1
ATOM 3658 O O . ALA B 1 10 ? 9.516 30.938 15.891 1 96.62 10 ALA B O 1
ATOM 3659 N N . TYR B 1 11 ? 10.516 32.719 14.914 1 97.06 11 TYR B N 1
ATOM 3660 C CA . TYR B 1 11 ? 9.953 32.438 13.594 1 97.06 11 TYR B CA 1
ATOM 3661 C C . TYR B 1 11 ? 11.031 31.969 12.625 1 97.06 11 TYR B C 1
ATOM 3663 O O . TYR B 1 11 ? 10.789 31.859 11.422 1 97.06 11 TYR B O 1
ATOM 3671 N N . LEU B 1 12 ? 12.211 31.734 13.164 1 96.69 12 LEU B N 1
ATOM 3672 C CA . LEU B 1 12 ? 13.242 31.203 12.273 1 96.69 12 LEU B CA 1
ATOM 3673 C C . LEU B 1 12 ? 12.812 29.859 11.68 1 96.69 12 LEU B C 1
ATOM 3675 O O . LEU B 1 12 ? 12.258 29.016 12.375 1 96.69 12 LEU B O 1
ATOM 3679 N N . SER B 1 13 ? 13.016 29.703 10.375 1 97 13 SER B N 1
ATOM 3680 C CA . SER B 1 13 ? 12.773 28.406 9.758 1 97 13 SER B CA 1
ATOM 3681 C C . SER B 1 13 ? 13.766 27.359 10.25 1 97 13 SER B C 1
ATOM 3683 O O . SER B 1 13 ? 14.812 27.703 10.805 1 97 13 SER B O 1
ATOM 3685 N N . ALA B 1 14 ? 13.406 26.109 10.094 1 97.75 14 ALA B N 1
ATOM 3686 C CA . ALA B 1 14 ? 14.312 25.031 10.484 1 97.75 14 ALA B CA 1
ATOM 3687 C C . ALA B 1 14 ? 15.641 25.125 9.742 1 97.75 14 ALA B C 1
ATOM 3689 O O . ALA B 1 14 ? 16.703 24.906 10.328 1 97.75 14 ALA B O 1
ATOM 3690 N N . THR B 1 15 ? 15.547 25.422 8.516 1 93 15 THR B N 1
ATOM 3691 C CA . THR B 1 15 ? 16.75 25.516 7.688 1 93 15 THR B CA 1
ATOM 3692 C C . THR B 1 15 ? 17.641 26.672 8.148 1 93 15 THR B C 1
ATOM 3694 O O . THR B 1 15 ? 18.859 26.516 8.258 1 93 15 THR B O 1
ATOM 3697 N N . GLU B 1 16 ? 17.078 27.797 8.445 1 95.56 16 GLU B N 1
ATOM 3698 C CA . GLU B 1 16 ? 17.828 28.953 8.938 1 95.56 16 GLU B CA 1
ATOM 3699 C C . GLU B 1 16 ? 18.406 28.688 10.32 1 95.56 16 GLU B C 1
ATOM 3701 O O . GLU B 1 16 ? 19.562 29.031 10.602 1 95.56 16 GLU B O 1
ATOM 3706 N N . ALA B 1 17 ? 17.609 28.094 11.133 1 97.56 17 ALA B N 1
ATOM 3707 C CA . ALA B 1 17 ? 18.062 27.797 12.492 1 97.56 17 ALA B CA 1
ATOM 3708 C C . ALA B 1 17 ? 19.234 26.828 12.469 1 97.56 17 ALA B C 1
ATOM 3710 O O . ALA B 1 17 ? 20.234 27.047 13.156 1 97.56 17 ALA B O 1
ATOM 3711 N N . ARG B 1 18 ? 19.125 25.812 11.711 1 96.44 18 ARG B N 1
ATOM 3712 C CA . ARG B 1 18 ? 20.188 24.812 11.625 1 96.44 18 ARG B CA 1
ATOM 3713 C C . ARG B 1 18 ? 21.5 25.438 11.156 1 96.44 18 ARG B C 1
ATOM 3715 O O . ARG B 1 18 ? 22.578 25.125 11.688 1 96.44 18 ARG B O 1
ATOM 3722 N N . LYS B 1 19 ? 21.391 26.297 10.156 1 95.12 19 LYS B N 1
ATOM 3723 C CA . LYS B 1 19 ? 22.578 27 9.672 1 95.12 19 LYS B CA 1
ATOM 3724 C C . LYS B 1 19 ? 23.203 27.844 10.773 1 95.12 19 LYS B C 1
ATOM 3726 O O . LYS B 1 19 ? 24.438 27.859 10.938 1 95.12 19 LYS B O 1
ATOM 3731 N N . ALA B 1 20 ? 22.391 28.531 11.5 1 97 20 ALA B N 1
ATOM 3732 C CA . ALA B 1 20 ? 22.859 29.391 12.57 1 97 20 ALA B CA 1
ATOM 3733 C C . ALA B 1 20 ? 23.453 28.578 13.719 1 97 20 ALA B C 1
ATOM 3735 O O . ALA B 1 20 ? 24.438 29 14.352 1 97 20 ALA B O 1
ATOM 3736 N N . PHE B 1 21 ? 22.875 27.422 14.039 1 97.88 21 PHE B N 1
ATOM 3737 C CA . PHE B 1 21 ? 23.406 26.531 15.07 1 97.88 21 PHE B CA 1
ATOM 3738 C C . PHE B 1 21 ? 24.797 26.016 14.68 1 97.88 21 PHE B C 1
ATOM 3740 O O . PHE B 1 21 ? 25.703 26 15.508 1 97.88 21 PHE B O 1
ATOM 3747 N N . ARG B 1 22 ? 24.906 25.672 13.469 1 95.88 22 ARG B N 1
ATOM 3748 C CA . ARG B 1 22 ? 26.156 25.109 12.969 1 95.88 22 ARG B CA 1
ATOM 3749 C C . ARG B 1 22 ? 27.297 26.125 13.062 1 95.88 22 ARG B C 1
ATOM 3751 O O . ARG B 1 22 ? 28.422 25.781 13.383 1 95.88 22 ARG B O 1
ATOM 3758 N N . SER B 1 23 ? 27 27.391 12.734 1 94.88 23 SER B N 1
ATOM 3759 C CA . SER B 1 23 ? 28 28.453 12.789 1 94.88 23 SER B CA 1
ATOM 3760 C C . SER B 1 23 ? 28.172 28.969 14.219 1 94.88 23 SER B C 1
ATOM 3762 O O . SER B 1 23 ? 29.047 29.797 14.477 1 94.88 23 SER B O 1
ATOM 3764 N N . ARG B 1 24 ? 27.281 28.562 15.078 1 94.75 24 ARG B N 1
ATOM 3765 C CA . ARG B 1 24 ? 27.297 28.906 16.5 1 94.75 24 ARG B CA 1
ATOM 3766 C C . ARG B 1 24 ? 26.969 30.391 16.688 1 94.75 24 ARG B C 1
ATOM 3768 O O . ARG B 1 24 ? 27.359 30.984 17.703 1 94.75 24 ARG B O 1
ATOM 3775 N N . GLU B 1 25 ? 26.359 30.938 15.672 1 95.31 25 GLU B N 1
ATOM 3776 C CA . GLU B 1 25 ? 25.828 32.281 15.797 1 95.31 25 GLU B CA 1
ATOM 3777 C C . GLU B 1 25 ? 24.641 32.312 16.766 1 95.31 25 GLU B C 1
ATOM 3779 O O . GLU B 1 25 ? 24.406 33.344 17.422 1 95.31 25 GLU B O 1
ATOM 3784 N N . LEU B 1 26 ? 23.891 31.25 16.75 1 96.5 26 LEU B N 1
ATOM 3785 C CA . LEU B 1 26 ? 22.766 31.031 17.672 1 96.5 26 LEU B CA 1
ATOM 3786 C C . LEU B 1 26 ? 22.891 29.688 18.359 1 96.5 26 LEU B C 1
ATOM 3788 O O . LEU B 1 26 ? 23.438 28.734 17.797 1 96.5 26 LEU B O 1
ATOM 3792 N N . SER B 1 27 ? 22.406 29.703 19.547 1 97.25 27 SER B N 1
ATOM 3793 C CA . SER B 1 27 ? 22.266 28.438 20.25 1 97.25 27 SER B CA 1
ATOM 3794 C C . SER B 1 27 ? 20.844 27.891 20.141 1 97.25 27 SER B C 1
ATOM 3796 O O . SER B 1 27 ? 19.891 28.672 20.125 1 97.25 27 SER B O 1
ATOM 3798 N N . PRO B 1 28 ? 20.734 26.562 20.109 1 98.44 28 PRO B N 1
ATOM 3799 C CA . PRO B 1 28 ? 19.375 26 20.156 1 98.44 28 PRO B CA 1
ATOM 3800 C C . PRO B 1 28 ? 18.562 26.531 21.344 1 98.44 28 PRO B C 1
ATOM 3802 O O . PRO B 1 28 ? 17.344 26.703 21.234 1 98.44 28 PRO B O 1
ATOM 3805 N N . LEU B 1 29 ? 19.219 26.812 22.406 1 98.31 29 LEU B N 1
ATOM 3806 C CA . LEU B 1 29 ? 18.547 27.328 23.609 1 98.31 29 LEU B CA 1
ATOM 3807 C C . LEU B 1 29 ? 17.953 28.703 23.344 1 98.31 29 LEU B C 1
ATOM 3809 O O . LEU B 1 29 ? 16.906 29.047 23.875 1 98.31 29 LEU B O 1
ATOM 3813 N N . ASP B 1 30 ? 18.641 29.531 22.516 1 98.06 30 ASP B N 1
ATOM 3814 C CA . ASP B 1 30 ? 18.141 30.859 22.172 1 98.06 30 ASP B CA 1
ATOM 3815 C C . ASP B 1 30 ? 16.781 30.781 21.484 1 98.06 30 ASP B C 1
ATOM 3817 O O . ASP B 1 30 ? 15.852 31.516 21.812 1 98.06 30 ASP B O 1
ATOM 3821 N N . VAL B 1 31 ? 16.688 29.891 20.547 1 98.19 31 VAL B N 1
ATOM 3822 C CA . VAL B 1 31 ? 15.453 29.734 19.781 1 98.19 31 VAL B CA 1
ATOM 3823 C C . VAL B 1 31 ? 14.352 29.156 20.672 1 98.19 31 VAL B C 1
ATOM 3825 O O . VAL B 1 31 ? 13.219 29.625 20.656 1 98.19 31 VAL B O 1
ATOM 3828 N N . LEU B 1 32 ? 14.672 28.141 21.469 1 98.69 32 LEU B N 1
ATOM 3829 C CA . LEU B 1 32 ? 13.695 27.531 22.375 1 98.69 32 LEU B CA 1
ATOM 3830 C C . LEU B 1 32 ? 13.156 28.562 23.359 1 98.69 32 LEU B C 1
ATOM 3832 O O . LEU B 1 32 ? 11.938 28.656 23.562 1 98.69 32 LEU B O 1
ATOM 3836 N N . ASP B 1 33 ? 14.008 29.344 23.922 1 98.38 33 ASP B N 1
ATOM 3837 C CA . ASP B 1 33 ? 13.586 30.344 24.906 1 98.38 33 ASP B CA 1
ATOM 3838 C C . ASP B 1 33 ? 12.711 31.406 24.266 1 98.38 33 ASP B C 1
ATOM 3840 O O . ASP B 1 33 ? 11.766 31.906 24.891 1 98.38 33 ASP B O 1
ATOM 3844 N N . ALA B 1 34 ? 13.078 31.797 23.078 1 98.25 34 ALA B N 1
ATOM 3845 C CA . ALA B 1 34 ? 12.234 32.75 22.344 1 98.25 34 ALA B CA 1
ATOM 3846 C C . ALA B 1 34 ? 10.844 32.188 22.109 1 98.25 34 ALA B C 1
ATOM 3848 O O . ALA B 1 34 ? 9.844 32.906 22.234 1 98.25 34 ALA B O 1
ATOM 3849 N N . GLN B 1 35 ? 10.719 30.938 21.766 1 98.5 35 GLN B N 1
ATOM 3850 C CA . GLN B 1 35 ? 9.438 30.297 21.516 1 98.5 35 GLN B CA 1
ATOM 3851 C C . GLN B 1 35 ? 8.656 30.109 22.812 1 98.5 35 GLN B C 1
ATOM 3853 O O . GLN B 1 35 ? 7.438 30.297 22.844 1 98.5 35 GLN B O 1
ATOM 3858 N N . ILE B 1 36 ? 9.367 29.75 23.906 1 98.62 36 ILE B N 1
ATOM 3859 C CA . ILE B 1 36 ? 8.719 29.625 25.219 1 98.62 36 ILE B CA 1
ATOM 3860 C C . ILE B 1 36 ? 8.133 30.969 25.625 1 98.62 36 ILE B C 1
ATOM 3862 O O . ILE B 1 36 ? 7.008 31.031 26.125 1 98.62 36 ILE B O 1
ATOM 3866 N N . SER B 1 37 ? 8.891 32.031 25.375 1 97.25 37 SER B N 1
ATOM 3867 C CA . SER B 1 37 ? 8.391 33.375 25.672 1 97.25 37 SER B CA 1
ATOM 3868 C C . SER B 1 37 ? 7.129 33.688 24.875 1 97.25 37 SER B C 1
ATOM 3870 O O . SER B 1 37 ? 6.184 34.281 25.406 1 97.25 37 SER B O 1
ATOM 3872 N N . GLN B 1 38 ? 7.098 33.281 23.609 1 95.94 38 GLN B N 1
ATOM 3873 C CA . GLN B 1 38 ? 5.914 33.469 22.781 1 95.94 38 GLN B CA 1
ATOM 3874 C C . GLN B 1 38 ? 4.727 32.688 23.344 1 95.94 38 GLN B C 1
ATOM 3876 O O . GLN B 1 38 ? 3.602 33.188 23.375 1 95.94 38 GLN B O 1
ATOM 3881 N N . ILE B 1 39 ? 4.992 31.484 23.75 1 98.12 39 ILE B N 1
ATOM 3882 C CA . ILE B 1 39 ? 3.951 30.609 24.266 1 98.12 39 ILE B CA 1
ATOM 3883 C C . ILE B 1 39 ? 3.354 31.219 25.531 1 98.12 39 ILE B C 1
ATOM 3885 O O . ILE B 1 39 ? 2.131 31.297 25.672 1 98.12 39 ILE B O 1
ATOM 3889 N N . GLU B 1 40 ? 4.188 31.625 26.406 1 97 40 GLU B N 1
ATOM 3890 C CA . GLU B 1 40 ? 3.742 32.219 27.672 1 97 40 GLU B CA 1
ATOM 3891 C C . GLU B 1 40 ? 2.93 33.469 27.453 1 97 40 GLU B C 1
ATOM 3893 O O . GLU B 1 40 ? 1.967 33.75 28.172 1 97 40 GLU B O 1
ATOM 3898 N N . ALA B 1 41 ? 3.271 34.156 26.391 1 95.94 41 ALA B N 1
ATOM 3899 C CA . ALA B 1 41 ? 2.633 35.438 26.109 1 95.94 41 ALA B CA 1
ATOM 3900 C C . ALA B 1 41 ? 1.306 35.25 25.391 1 95.94 41 ALA B C 1
ATOM 3902 O O . ALA B 1 41 ? 0.373 36.031 25.578 1 95.94 41 ALA B O 1
ATOM 3903 N N . HIS B 1 42 ? 1.221 34.188 24.578 1 96.88 42 HIS B N 1
ATOM 3904 C CA . HIS B 1 42 ? 0.149 34.25 23.594 1 96.88 42 HIS B CA 1
ATOM 3905 C C . HIS B 1 42 ? -0.69 32.969 23.594 1 96.88 42 HIS B C 1
ATOM 3907 O O . HIS B 1 42 ? -1.784 32.938 23.031 1 96.88 42 HIS B O 1
ATOM 3913 N N . ASN B 1 43 ? -0.227 31.906 24.156 1 97.75 43 ASN B N 1
ATOM 3914 C CA . ASN B 1 43 ? -0.989 30.672 24.078 1 97.75 43 ASN B CA 1
ATOM 3915 C C . ASN B 1 43 ? -2.336 30.797 24.781 1 97.75 43 ASN B C 1
ATOM 3917 O O . ASN B 1 43 ? -3.342 30.266 24.297 1 97.75 43 ASN B O 1
ATOM 3921 N N . GLY B 1 44 ? -2.273 31.375 25.953 1 96 44 GLY B N 1
ATOM 3922 C CA . GLY B 1 44 ? -3.494 31.656 26.688 1 96 44 GLY B CA 1
ATOM 3923 C C . GLY B 1 44 ? -4.137 30.406 27.266 1 96 44 GLY B C 1
ATOM 3924 O O . GLY B 1 44 ? -3.467 29.391 27.453 1 96 44 GLY B O 1
ATOM 3925 N N . ASP B 1 45 ? -5.418 30.562 27.656 1 94.69 45 ASP B N 1
ATOM 3926 C CA . ASP B 1 45 ? -6.121 29.484 28.328 1 94.69 45 ASP B CA 1
ATOM 3927 C C . ASP B 1 45 ? -7.055 28.75 27.375 1 94.69 45 ASP B C 1
ATOM 3929 O O . ASP B 1 45 ? -7.102 29.062 26.188 1 94.69 45 ASP B O 1
ATOM 3933 N N . ARG B 1 46 ? -7.719 27.781 27.844 1 95.19 46 ARG B N 1
ATOM 3934 C CA . ARG B 1 46 ? -8.484 26.844 27.016 1 95.19 46 ARG B CA 1
ATOM 3935 C C . ARG B 1 46 ? -9.781 27.484 26.547 1 95.19 46 ARG B C 1
ATOM 3937 O O . ARG B 1 46 ? -10.453 26.953 25.656 1 95.19 46 ARG B O 1
ATOM 3944 N N . ASP B 1 47 ? -10.156 28.625 27.047 1 93.31 47 ASP B N 1
ATOM 3945 C CA . ASP B 1 47 ? -11.453 29.219 26.734 1 93.31 47 ASP B CA 1
ATOM 3946 C C . ASP B 1 47 ? -11.289 30.391 25.75 1 93.31 47 ASP B C 1
ATOM 3948 O O . ASP B 1 47 ? -12.117 30.578 24.859 1 93.31 47 ASP B O 1
ATOM 3952 N N . THR B 1 48 ? -10.141 31.141 25.875 1 92.19 48 THR B N 1
ATOM 3953 C CA . THR B 1 48 ? -10.055 32.375 25.094 1 92.19 48 THR B CA 1
ATOM 3954 C C . THR B 1 48 ? -8.719 32.438 24.344 1 92.19 48 THR B C 1
ATOM 3956 O O . THR B 1 48 ? -8.555 33.281 23.438 1 92.19 48 THR B O 1
ATOM 3959 N N . GLY B 1 49 ? -7.84 31.672 24.703 1 95.25 49 GLY B N 1
ATOM 3960 C CA . GLY B 1 49 ? -6.512 31.75 24.125 1 95.25 49 GLY B CA 1
ATOM 3961 C C . GLY B 1 49 ? -6.383 30.953 22.828 1 95.25 49 GLY B C 1
ATOM 3962 O O . GLY B 1 49 ? -7.355 30.359 22.359 1 95.25 49 GLY B O 1
ATOM 3963 N N . ILE B 1 50 ? -5.191 31 22.281 1 98.12 50 ILE B N 1
ATOM 3964 C CA . ILE B 1 50 ? -4.875 30.156 21.141 1 98.12 50 ILE B CA 1
ATOM 3965 C C . ILE B 1 50 ? -5.004 28.688 21.531 1 98.12 50 ILE B C 1
ATOM 3967 O O . ILE B 1 50 ? -5.637 27.906 20.812 1 98.12 50 ILE B O 1
ATOM 3971 N N . ASN B 1 51 ? -4.352 28.375 22.766 1 98.56 51 ASN B N 1
ATOM 3972 C CA . ASN B 1 51 ? -4.527 27.047 23.359 1 98.56 51 ASN B CA 1
ATOM 3973 C C . ASN B 1 51 ? -4.082 25.938 22.406 1 98.56 51 ASN B C 1
ATOM 3975 O O . ASN B 1 51 ? -4.859 25.031 22.109 1 98.56 51 ASN B O 1
ATOM 3979 N N . ALA B 1 52 ? -2.834 26.031 22 1 98.81 52 ALA B N 1
ATOM 3980 C CA . ALA B 1 52 ? -2.344 25.125 20.953 1 98.81 52 ALA B CA 1
ATOM 3981 C C . ALA B 1 52 ? -1.835 23.828 21.562 1 98.81 52 ALA B C 1
ATOM 3983 O O . ALA B 1 52 ? -1.599 22.844 20.844 1 98.81 52 ALA B O 1
ATOM 3984 N N . PHE B 1 53 ? -1.727 23.719 22.906 1 98.81 53 PHE B N 1
ATOM 3985 C CA . PHE B 1 53 ? -0.979 22.609 23.484 1 98.81 53 PHE B CA 1
ATOM 3986 C C . PHE B 1 53 ? -1.799 21.891 24.547 1 98.81 53 PHE B C 1
ATOM 3988 O O . PHE B 1 53 ? -2.521 22.531 25.312 1 98.81 53 PHE B O 1
ATOM 3995 N N . THR B 1 54 ? -1.625 20.578 24.609 1 98.19 54 THR B N 1
ATOM 3996 C CA . THR B 1 54 ? -2.148 19.766 25.719 1 98.19 54 THR B CA 1
ATOM 3997 C C . THR B 1 54 ? -1.163 19.75 26.891 1 98.19 54 THR B C 1
ATOM 3999 O O . THR B 1 54 ? -1.565 19.609 28.047 1 98.19 54 THR B O 1
ATOM 4002 N N . GLU B 1 55 ? 0.095 19.781 26.484 1 96.75 55 GLU B N 1
ATOM 4003 C CA . GLU B 1 55 ? 1.194 19.656 27.438 1 96.75 55 GLU B CA 1
ATOM 4004 C C . GLU B 1 55 ? 2.457 20.344 26.922 1 96.75 55 GLU B C 1
ATOM 4006 O O . GLU B 1 55 ? 2.674 20.406 25.703 1 96.75 55 GLU B O 1
ATOM 4011 N N . THR B 1 56 ? 3.219 20.969 27.875 1 98.44 56 THR B N 1
ATOM 4012 C CA . THR B 1 56 ? 4.539 21.5 27.531 1 98.44 56 THR B CA 1
ATOM 4013 C C . THR B 1 56 ? 5.629 20.719 28.281 1 98.44 56 THR B C 1
ATOM 4015 O O . THR B 1 56 ? 5.395 20.188 29.359 1 98.44 56 THR B O 1
ATOM 4018 N N . LEU B 1 57 ? 6.738 20.625 27.625 1 98.69 57 LEU B N 1
ATOM 4019 C CA . LEU B 1 57 ? 7.859 19.859 28.156 1 98.69 57 LEU B CA 1
ATOM 4020 C C . LEU B 1 57 ? 9.117 20.719 28.234 1 98.69 57 LEU B C 1
ATOM 4022 O O . LEU B 1 57 ? 10.195 20.297 27.828 1 98.69 57 LEU B O 1
ATOM 4026 N N . PHE B 1 58 ? 9.031 21.891 28.797 1 98.75 58 PHE B N 1
ATOM 4027 C CA . PHE B 1 58 ? 10.031 22.938 28.656 1 98.75 58 PHE B CA 1
ATOM 4028 C C . PHE B 1 58 ? 11.305 22.594 29.422 1 98.75 58 PHE B C 1
ATOM 4030 O O . PHE B 1 58 ? 12.414 22.859 28.969 1 98.75 58 PHE B O 1
ATOM 4037 N N . ASP B 1 59 ? 11.211 22.016 30.625 1 98.31 59 ASP B N 1
ATOM 4038 C CA . ASP B 1 59 ? 12.398 21.703 31.406 1 98.31 59 ASP B CA 1
ATOM 4039 C C . ASP B 1 59 ? 13.289 20.703 30.688 1 98.31 59 ASP B C 1
ATOM 4041 O O . ASP B 1 59 ? 14.492 20.938 30.531 1 98.31 59 ASP B O 1
ATOM 4045 N N . ASP B 1 60 ? 12.672 19.688 30.266 1 98.19 60 ASP B N 1
ATOM 4046 C CA . ASP B 1 60 ? 13.414 18.688 29.5 1 98.19 60 ASP B CA 1
ATOM 4047 C C . ASP B 1 60 ? 13.961 19.297 28.203 1 98.19 60 ASP B C 1
ATOM 4049 O O . ASP B 1 60 ? 15.086 19 27.797 1 98.19 60 ASP B O 1
ATOM 4053 N N . ALA B 1 61 ? 13.141 20.078 27.562 1 98.88 61 ALA B N 1
ATOM 4054 C CA . ALA B 1 61 ? 13.531 20.703 26.312 1 98.88 61 ALA B CA 1
ATOM 4055 C C . ALA B 1 61 ? 14.758 21.594 26.5 1 98.88 61 ALA B C 1
ATOM 4057 O O . ALA B 1 61 ? 15.664 21.609 25.656 1 98.88 61 ALA B O 1
ATOM 4058 N N . ARG B 1 62 ? 14.82 22.359 27.562 1 98.69 62 ARG B N 1
ATOM 4059 C CA . ARG B 1 62 ? 15.961 23.219 27.844 1 98.69 62 ARG B CA 1
ATOM 4060 C C . ARG B 1 62 ? 17.219 22.406 28.062 1 98.69 62 ARG B C 1
ATOM 4062 O O . ARG B 1 62 ? 18.312 22.781 27.609 1 98.69 62 ARG B O 1
ATOM 4069 N N . THR B 1 63 ? 17.062 21.328 28.781 1 98.69 63 THR B N 1
ATOM 4070 C CA . THR B 1 63 ? 18.188 20.438 29 1 98.69 63 THR B CA 1
ATOM 4071 C C . THR B 1 63 ? 18.719 19.906 27.672 1 98.69 63 THR B C 1
ATOM 4073 O O . THR B 1 63 ? 19.922 19.906 27.422 1 98.69 63 THR B O 1
ATOM 4076 N N . GLN B 1 64 ? 17.828 19.516 26.812 1 98.81 64 GLN B N 1
ATOM 4077 C CA . GLN B 1 64 ? 18.219 18.984 25.516 1 98.81 64 GLN B CA 1
ATOM 4078 C C . GLN B 1 64 ? 18.828 20.078 24.641 1 98.81 64 GLN B C 1
ATOM 4080 O O . GLN B 1 64 ? 19.766 19.812 23.875 1 98.81 64 GLN B O 1
ATOM 4085 N N . ALA B 1 65 ? 18.281 21.25 24.719 1 98.81 65 ALA B N 1
ATOM 4086 C CA . ALA B 1 65 ? 18.797 22.359 23.922 1 98.81 65 ALA B CA 1
ATOM 4087 C C . ALA B 1 65 ? 20.234 22.688 24.312 1 98.81 65 ALA B C 1
ATOM 4089 O O . ALA B 1 65 ? 21.062 22.984 23.453 1 98.81 65 ALA B O 1
ATOM 4090 N N . ARG B 1 66 ? 20.562 22.688 25.609 1 98.31 66 ARG B N 1
ATOM 4091 C CA . ARG B 1 66 ? 21.922 22.906 26.078 1 98.31 66 ARG B CA 1
ATOM 4092 C C . ARG B 1 66 ? 22.859 21.812 25.578 1 98.31 66 ARG B C 1
ATOM 4094 O O . ARG B 1 66 ? 23.969 22.109 25.109 1 98.31 66 ARG B O 1
ATOM 4101 N N . ALA B 1 67 ? 22.375 20.641 25.688 1 98.56 67 ALA B N 1
ATOM 4102 C CA . ALA B 1 67 ? 23.172 19.516 25.203 1 98.56 67 ALA B CA 1
ATOM 4103 C C . ALA B 1 67 ? 23.438 19.641 23.703 1 98.56 67 ALA B C 1
ATOM 4105 O O . ALA B 1 67 ? 24.531 19.312 23.234 1 98.56 67 ALA B O 1
ATOM 4106 N N . ALA B 1 68 ? 22.422 20.016 22.938 1 98.75 68 ALA B N 1
ATOM 4107 C CA . ALA B 1 68 ? 22.578 20.188 21.5 1 98.75 68 ALA B CA 1
ATOM 4108 C C . ALA B 1 68 ? 23.609 21.25 21.172 1 98.75 68 ALA B C 1
ATOM 4110 O O . ALA B 1 68 ? 24.391 21.109 20.219 1 98.75 68 ALA B O 1
ATOM 4111 N N . ALA B 1 69 ? 23.625 22.312 21.969 1 97.94 69 ALA B N 1
ATOM 4112 C CA . ALA B 1 69 ? 24.625 23.359 21.766 1 97.94 69 ALA B CA 1
ATOM 4113 C C . ALA B 1 69 ? 26.031 22.797 21.922 1 97.94 69 ALA B C 1
ATOM 4115 O O . ALA B 1 69 ? 26.922 23.109 21.125 1 97.94 69 ALA B O 1
ATOM 4116 N N . ASP B 1 70 ? 26.188 22.016 22.906 1 97.75 70 ASP B N 1
ATOM 4117 C CA . ASP B 1 70 ? 27.484 21.375 23.141 1 97.75 70 ASP B CA 1
ATOM 4118 C C . ASP B 1 70 ? 27.844 20.438 21.984 1 97.75 70 ASP B C 1
ATOM 4120 O O . ASP B 1 70 ? 29 20.375 21.578 1 97.75 70 ASP B O 1
ATOM 4124 N N . MET B 1 71 ? 26.906 19.766 21.5 1 98.25 71 MET B N 1
ATOM 4125 C CA . MET B 1 71 ? 27.141 18.828 20.406 1 98.25 71 MET B CA 1
ATOM 4126 C C . MET B 1 71 ? 27.578 19.578 19.141 1 98.25 71 MET B C 1
ATOM 4128 O O . MET B 1 71 ? 28.438 19.109 18.406 1 98.25 71 MET B O 1
ATOM 4132 N N . TYR B 1 72 ? 26.922 20.719 18.906 1 97.75 72 TYR B N 1
ATOM 4133 C CA . TYR B 1 72 ? 27.328 21.5 17.75 1 97.75 72 TYR B CA 1
ATOM 4134 C C . TYR B 1 72 ? 28.797 21.906 17.844 1 97.75 72 TYR B C 1
ATOM 4136 O O . TYR B 1 72 ? 29.5 21.953 16.844 1 97.75 72 TYR B O 1
ATOM 4144 N N . THR B 1 73 ? 29.281 22.172 19.031 1 96.38 73 THR B N 1
ATOM 4145 C CA . THR B 1 73 ? 30.688 22.484 19.234 1 96.38 73 THR B CA 1
ATOM 4146 C C . THR B 1 73 ? 31.562 21.281 18.891 1 96.38 73 THR B C 1
ATOM 4148 O O . THR B 1 73 ? 32.594 21.422 18.234 1 96.38 73 THR B O 1
ATOM 4151 N N . ARG B 1 74 ? 31.109 20.188 19.312 1 97.06 74 ARG B N 1
ATOM 4152 C CA . ARG B 1 74 ? 31.859 18.969 19.062 1 97.06 74 ARG B CA 1
ATOM 4153 C C . ARG B 1 74 ? 31.891 18.641 17.578 1 97.06 74 ARG B C 1
ATOM 4155 O O . ARG B 1 74 ? 32.938 18.25 17.031 1 97.06 74 ARG B O 1
ATOM 4162 N N . TYR B 1 75 ? 30.75 18.766 16.953 1 96.88 75 TYR B N 1
ATOM 4163 C CA . TYR B 1 75 ? 30.672 18.484 15.523 1 96.88 75 TYR B CA 1
ATOM 4164 C C . TYR B 1 75 ? 31.516 19.484 14.719 1 96.88 75 TYR B C 1
ATOM 4166 O O . TYR B 1 75 ? 32.094 19.125 13.695 1 96.88 75 TYR B O 1
ATOM 4174 N N . ALA B 1 76 ? 31.562 20.672 15.164 1 95.06 76 ALA B N 1
ATOM 4175 C CA . ALA B 1 76 ? 32.406 21.672 14.523 1 95.06 76 ALA B CA 1
ATOM 4176 C C . ALA B 1 76 ? 33.875 21.281 14.586 1 95.06 76 ALA B C 1
ATOM 4178 O O . ALA B 1 76 ? 34.656 21.516 13.648 1 95.06 76 ALA B O 1
ATOM 4179 N N . ALA B 1 77 ? 34.219 20.672 15.648 1 95.62 77 ALA B N 1
ATOM 4180 C CA . ALA B 1 77 ? 35.594 20.25 15.852 1 95.62 77 ALA B CA 1
ATOM 4181 C C . ALA B 1 77 ? 35.938 19.016 15.031 1 95.62 77 ALA B C 1
ATOM 4183 O O . ALA B 1 77 ? 37.031 18.906 14.469 1 95.62 77 ALA B O 1
ATOM 4184 N N . SER B 1 78 ? 35.062 18.109 14.891 1 95.88 78 SER B N 1
ATOM 4185 C CA . SER B 1 78 ? 35.312 16.844 14.211 1 95.88 78 SER B CA 1
ATOM 4186 C C . SER B 1 78 ? 35.094 16.969 12.703 1 95.88 78 SER B C 1
ATOM 4188 O O . SER B 1 78 ? 35.656 16.172 11.93 1 95.88 78 SER B O 1
ATOM 4190 N N . GLY B 1 79 ? 34.25 17.828 12.32 1 94.69 79 GLY B N 1
ATOM 4191 C CA . GLY B 1 79 ? 33.906 17.969 10.914 1 94.69 79 GLY B CA 1
ATOM 4192 C C . GLY B 1 79 ? 32.781 17.062 10.484 1 94.69 79 GLY B C 1
ATOM 4193 O O . GLY B 1 79 ? 32.344 17.125 9.336 1 94.69 79 GLY B O 1
ATOM 4194 N N . ASP B 1 80 ? 32.25 16.281 11.391 1 95.75 80 ASP B N 1
ATOM 4195 C CA . ASP B 1 80 ? 31.156 15.383 11.094 1 95.75 80 ASP B CA 1
ATOM 4196 C C . ASP B 1 80 ? 29.844 16.156 10.93 1 95.75 80 ASP B C 1
ATOM 4198 O O . ASP B 1 80 ? 29.703 17.25 11.453 1 95.75 80 ASP B O 1
ATOM 4202 N N . GLU B 1 81 ? 28.953 15.562 10.195 1 95.38 81 GLU B N 1
ATOM 4203 C CA . GLU B 1 81 ? 27.641 16.188 9.984 1 95.38 81 GLU B CA 1
ATOM 4204 C C . GLU B 1 81 ? 26.719 15.93 11.156 1 95.38 81 GLU B C 1
ATOM 4206 O O . GLU B 1 81 ? 26.5 14.781 11.555 1 95.38 81 GLU B O 1
ATOM 4211 N N . PRO B 1 82 ? 26.188 16.953 11.75 1 97.25 82 PRO B N 1
ATOM 4212 C CA . PRO B 1 82 ? 25.219 16.734 12.836 1 97.25 82 PRO B CA 1
ATOM 4213 C C . PRO B 1 82 ? 23.938 16.062 12.359 1 97.25 82 PRO B C 1
ATOM 4215 O O . PRO B 1 82 ? 23.594 16.156 11.18 1 97.25 82 PRO B O 1
ATOM 4218 N N . PRO B 1 83 ? 23.172 15.398 13.273 1 98 83 PRO B N 1
ATOM 4219 C CA . PRO B 1 83 ? 21.844 14.891 12.922 1 98 83 PRO B CA 1
ATOM 4220 C C . PRO B 1 83 ? 20.938 15.969 12.352 1 98 83 PRO B C 1
ATOM 4222 O O . PRO B 1 83 ? 21.031 17.125 12.75 1 98 83 PRO B O 1
ATOM 4225 N N . PRO B 1 84 ? 20.047 15.57 11.539 1 97.94 84 PRO B N 1
ATOM 4226 C CA . PRO B 1 84 ? 19.328 16.547 10.719 1 97.94 84 PRO B CA 1
ATOM 4227 C C . PRO B 1 84 ? 18.438 17.469 11.539 1 97.94 84 PRO B C 1
ATOM 4229 O O . PRO B 1 84 ? 18.172 18.594 11.133 1 97.94 84 PRO B O 1
ATOM 4232 N N . LEU B 1 85 ? 17.969 17.047 12.734 1 98.75 85 LEU B N 1
ATOM 4233 C CA . LEU B 1 85 ? 17.047 17.891 13.5 1 98.75 85 LEU B CA 1
ATOM 4234 C C . LEU B 1 85 ? 17.719 18.391 14.781 1 98.75 85 LEU B C 1
ATOM 4236 O O . LEU B 1 85 ? 17.047 18.969 15.648 1 98.75 85 LEU B O 1
ATOM 4240 N N . LEU B 1 86 ? 19.031 18.25 14.883 1 98.75 86 LEU B N 1
ATOM 4241 C CA . LEU B 1 86 ? 19.703 18.531 16.141 1 98.75 86 LEU B CA 1
ATOM 4242 C C . LEU B 1 86 ? 19.391 19.953 16.609 1 98.75 86 LEU B C 1
ATOM 4244 O O . LEU B 1 86 ? 19.75 20.922 15.953 1 98.75 86 LEU B O 1
ATOM 4248 N N . GLY B 1 87 ? 18.656 19.984 17.719 1 98.75 87 GLY B N 1
ATOM 4249 C CA . GLY B 1 87 ? 18.422 21.25 18.375 1 98.75 87 GLY B CA 1
ATOM 4250 C C . GLY B 1 87 ? 17.141 21.938 17.906 1 98.75 87 GLY B C 1
ATOM 4251 O O . GLY B 1 87 ? 16.734 22.953 18.469 1 98.75 87 GLY B O 1
ATOM 4252 N N . LEU B 1 88 ? 16.516 21.453 16.875 1 98.88 88 LEU B N 1
ATOM 4253 C CA . LEU B 1 88 ? 15.297 22.047 16.375 1 98.88 88 LEU B CA 1
ATOM 4254 C C . LEU B 1 88 ? 14.102 21.672 17.25 1 98.88 88 LEU B C 1
ATOM 4256 O O . LEU B 1 88 ? 14 20.531 17.703 1 98.88 88 LEU B O 1
ATOM 4260 N N . THR B 1 89 ? 13.227 22.641 17.516 1 98.88 89 THR B N 1
ATOM 4261 C CA . THR B 1 89 ? 12.023 22.391 18.297 1 98.88 89 THR B CA 1
ATOM 4262 C C . THR B 1 89 ? 10.945 21.75 17.438 1 98.88 89 THR B C 1
ATOM 4264 O O . THR B 1 89 ? 10.75 22.125 16.281 1 98.88 89 THR B O 1
ATOM 4267 N N . VAL B 1 90 ? 10.281 20.734 17.969 1 98.94 90 VAL B N 1
ATOM 4268 C CA . VAL B 1 90 ? 9.195 20.016 17.312 1 98.94 90 VAL B CA 1
ATOM 4269 C C . VAL B 1 90 ? 8.008 19.875 18.266 1 98.94 90 VAL B C 1
ATOM 4271 O O . VAL B 1 90 ? 8.148 19.328 19.359 1 98.94 90 VAL B O 1
ATOM 4274 N N . ALA B 1 91 ? 6.867 20.422 17.906 1 98.94 91 ALA B N 1
ATOM 4275 C CA . ALA B 1 91 ? 5.625 20.125 18.609 1 98.94 91 ALA B CA 1
ATOM 4276 C C . ALA B 1 91 ? 4.93 18.906 18.016 1 98.94 91 ALA B C 1
ATOM 4278 O O . ALA B 1 91 ? 4.656 18.875 16.812 1 98.94 91 ALA B O 1
ATOM 4279 N N . THR B 1 92 ? 4.625 17.891 18.797 1 98.88 92 THR B N 1
ATOM 4280 C CA . THR B 1 92 ? 4.027 16.672 18.25 1 98.88 92 THR B CA 1
ATOM 4281 C C . THR B 1 92 ? 2.535 16.609 18.578 1 98.88 92 THR B C 1
ATOM 4283 O O . THR B 1 92 ? 2.113 17 19.672 1 98.88 92 THR B O 1
ATOM 4286 N N . LYS B 1 93 ? 1.789 16.188 17.562 1 98.62 93 LYS B N 1
ATOM 4287 C CA . LYS B 1 93 ? 0.383 15.875 17.812 1 98.62 93 LYS B CA 1
ATOM 4288 C C . LYS B 1 93 ? 0.234 14.852 18.938 1 98.62 93 LYS B C 1
ATOM 4290 O O . LYS B 1 93 ? 0.953 13.852 18.969 1 98.62 93 LYS B O 1
ATOM 4295 N N . GLU B 1 94 ? -0.633 15.102 19.875 1 98.25 94 GLU B N 1
ATOM 4296 C CA . GLU B 1 94 ? -0.749 14.266 21.062 1 98.25 94 GLU B CA 1
ATOM 4297 C C . GLU B 1 94 ? -1.055 12.82 20.703 1 98.25 94 GLU B C 1
ATOM 4299 O O . GLU B 1 94 ? -0.708 11.898 21.438 1 98.25 94 GLU B O 1
ATOM 4304 N N . LYS B 1 95 ? -1.574 12.57 19.516 1 97.19 95 LYS B N 1
ATOM 4305 C CA . LYS B 1 95 ? -1.88 11.219 19.047 1 97.19 95 LYS B CA 1
ATOM 4306 C C . LYS B 1 95 ? -0.606 10.398 18.875 1 97.19 95 LYS B C 1
ATOM 4308 O O . LYS B 1 95 ? -0.649 9.164 18.875 1 97.19 95 LYS B O 1
ATOM 4313 N N . HIS B 1 96 ? 0.485 11.016 18.656 1 98.31 96 HIS B N 1
ATOM 4314 C CA . HIS B 1 96 ? 1.772 10.352 18.516 1 98.31 96 HIS B CA 1
ATOM 4315 C C . HIS B 1 96 ? 2.404 10.078 19.875 1 98.31 96 HIS B C 1
ATOM 4317 O O . HIS B 1 96 ? 3.199 10.883 20.359 1 98.31 96 HIS B O 1
ATOM 4323 N N . GLY B 1 97 ? 2.172 8.93 20.375 1 98.44 97 GLY B N 1
ATOM 4324 C CA . GLY B 1 97 ? 2.57 8.562 21.719 1 98.44 97 GLY B CA 1
ATOM 4325 C C . GLY B 1 97 ? 4.059 8.727 21.969 1 98.44 97 GLY B C 1
ATOM 4326 O O . GLY B 1 97 ? 4.875 8.438 21.094 1 98.44 97 GLY B O 1
ATOM 4327 N N . ILE B 1 98 ? 4.375 9.258 23.156 1 98.56 98 ILE B N 1
ATOM 4328 C CA . ILE B 1 98 ? 5.734 9.344 23.688 1 98.56 98 ILE B CA 1
ATOM 4329 C C . ILE B 1 98 ? 5.863 8.469 24.922 1 98.56 98 ILE B C 1
ATOM 4331 O O . ILE B 1 98 ? 5.125 8.633 25.891 1 98.56 98 ILE B O 1
ATOM 4335 N N . ALA B 1 99 ? 6.809 7.555 24.875 1 98.5 99 ALA B N 1
ATOM 4336 C CA . ALA B 1 99 ? 6.969 6.605 25.969 1 98.5 99 ALA B CA 1
ATOM 4337 C C . ALA B 1 99 ? 7.066 7.324 27.312 1 98.5 99 ALA B C 1
ATOM 4339 O O . ALA B 1 99 ? 7.891 8.227 27.484 1 98.5 99 ALA B O 1
ATOM 4340 N N . GLY B 1 100 ? 6.188 6.922 28.234 1 98.19 100 GLY B N 1
ATOM 4341 C CA . GLY B 1 100 ? 6.23 7.457 29.594 1 98.19 100 GLY B CA 1
ATOM 4342 C C . GLY B 1 100 ? 5.383 8.703 29.766 1 98.19 100 GLY B C 1
ATOM 4343 O O . GLY B 1 100 ? 5.215 9.195 30.875 1 98.19 100 GLY B O 1
ATOM 4344 N N . LEU B 1 101 ? 4.785 9.281 28.719 1 98.31 101 LEU B N 1
ATOM 4345 C CA . LEU B 1 101 ? 3.93 10.461 28.797 1 98.31 101 LEU B CA 1
ATOM 4346 C C . LEU B 1 101 ? 2.482 10.102 28.484 1 98.31 101 LEU B C 1
ATOM 4348 O O . LEU B 1 101 ? 2.201 9.008 27.984 1 98.31 101 LEU B O 1
ATOM 4352 N N . ARG B 1 102 ? 1.614 10.984 28.766 1 97.75 102 ARG B N 1
ATOM 4353 C CA . ARG B 1 102 ? 0.184 10.766 28.562 1 97.75 102 ARG B CA 1
ATOM 4354 C C . ARG B 1 102 ? -0.149 10.609 27.078 1 97.75 102 ARG B C 1
ATOM 4356 O O . ARG B 1 102 ? 0.463 11.258 26.234 1 97.75 102 ARG B O 1
ATOM 4363 N N . LEU B 1 103 ? -1.061 9.742 26.812 1 98.38 103 LEU B N 1
ATOM 4364 C CA . LEU B 1 103 ? -1.7 9.555 25.516 1 98.38 103 LEU B CA 1
ATOM 4365 C C . LEU B 1 103 ? -3.211 9.422 25.656 1 98.38 103 LEU B C 1
ATOM 4367 O O . LEU B 1 103 ? -3.734 8.305 25.766 1 98.38 103 LEU B O 1
ATOM 4371 N N . GLU B 1 104 ? -3.92 10.555 25.578 1 98.25 104 GLU B N 1
ATOM 4372 C CA . GLU B 1 104 ? -5.328 10.594 25.953 1 98.25 104 GLU B CA 1
ATOM 4373 C C . GLU B 1 104 ? -6.227 10.773 24.734 1 98.25 104 GLU B C 1
ATOM 4375 O O . GLU B 1 104 ? -7.398 10.398 24.75 1 98.25 104 GLU B O 1
ATOM 4380 N N . GLN B 1 105 ? -5.719 11.359 23.688 1 97.69 105 GLN B N 1
ATOM 4381 C CA . GLN B 1 105 ? -6.383 11.555 22.406 1 97.69 105 GLN B CA 1
ATOM 4382 C C . GLN B 1 105 ? -7.707 12.297 22.578 1 97.69 105 GLN B C 1
ATOM 4384 O O . GLN B 1 105 ? -8.648 12.078 21.812 1 97.69 105 GLN B O 1
ATOM 4389 N N . GLY B 1 106 ? -7.84 13.047 23.641 1 97.69 106 GLY B N 1
ATOM 4390 C CA . GLY B 1 106 ? -9.008 13.867 23.875 1 97.69 106 GLY B CA 1
ATOM 4391 C C . GLY B 1 106 ? -10.219 13.07 24.344 1 97.69 106 GLY B C 1
ATOM 4392 O O . GLY B 1 106 ? -11.328 13.594 24.406 1 97.69 106 GLY B O 1
ATOM 4393 N N . LEU B 1 107 ? -10.109 11.805 24.609 1 98 107 LEU B N 1
ATOM 4394 C CA . LEU B 1 107 ? -11.203 10.938 25.031 1 98 107 LEU B CA 1
ATOM 4395 C C . LEU B 1 107 ? -11.25 10.797 26.547 1 98 107 LEU B C 1
ATOM 4397 O O . LEU B 1 107 ? -10.227 10.523 27.172 1 98 107 LEU B O 1
ATOM 4401 N N . ALA B 1 108 ? -12.414 10.922 27.078 1 97.06 108 ALA B N 1
ATOM 4402 C CA . ALA B 1 108 ? -12.602 10.703 28.5 1 97.06 108 ALA B CA 1
ATOM 4403 C C . ALA B 1 108 ? -12.164 9.297 28.906 1 97.06 108 ALA B C 1
ATOM 4405 O O . ALA B 1 108 ? -11.57 9.102 29.969 1 97.06 108 ALA B O 1
ATOM 4406 N N . ALA B 1 109 ? -12.406 8.336 28.062 1 97.38 109 ALA B N 1
ATOM 4407 C CA . ALA B 1 109 ? -12.078 6.941 28.328 1 97.38 109 ALA B CA 1
ATOM 4408 C C . ALA B 1 109 ? -10.57 6.742 28.422 1 97.38 109 ALA B C 1
ATOM 4410 O O . ALA B 1 109 ? -10.102 5.738 28.969 1 97.38 109 ALA B O 1
ATOM 4411 N N . HIS B 1 110 ? -9.828 7.672 27.891 1 97.75 110 HIS B N 1
ATOM 4412 C CA . HIS B 1 110 ? -8.375 7.523 27.844 1 97.75 110 HIS B CA 1
ATOM 4413 C C . HIS B 1 110 ? -7.699 8.391 28.906 1 97.75 110 HIS B C 1
ATOM 4415 O O . HIS B 1 110 ? -6.473 8.516 28.922 1 97.75 110 HIS B O 1
ATOM 4421 N N . ARG B 1 111 ? -8.453 9.039 29.797 1 96.81 111 ARG B N 1
ATOM 4422 C CA . ARG B 1 111 ? -7.895 9.93 30.797 1 96.81 111 ARG B CA 1
ATOM 4423 C C . ARG B 1 111 ? -6.836 9.219 31.641 1 96.81 111 ARG B C 1
ATOM 4425 O O . ARG B 1 111 ? -7.094 8.156 32.188 1 96.81 111 ARG B O 1
ATOM 4432 N N . GLY B 1 112 ? -5.602 9.758 31.672 1 96.75 112 GLY B N 1
ATOM 4433 C CA . GLY B 1 112 ? -4.531 9.242 32.5 1 96.75 112 GLY B CA 1
ATOM 4434 C C . GLY B 1 112 ? -3.725 8.148 31.844 1 96.75 112 GLY B C 1
ATOM 4435 O O . GLY B 1 112 ? -2.705 7.707 32.375 1 96.75 112 GLY B O 1
ATOM 4436 N N . ARG B 1 113 ? -4.164 7.719 30.672 1 97.69 113 ARG B N 1
ATOM 4437 C CA . ARG B 1 113 ? -3.412 6.695 29.953 1 97.69 113 ARG B CA 1
ATOM 4438 C C . ARG B 1 113 ? -2.014 7.191 29.594 1 97.69 113 ARG B C 1
ATOM 4440 O O . ARG B 1 113 ? -1.833 8.359 29.25 1 97.69 113 ARG B O 1
ATOM 4447 N N . VAL B 1 114 ? -1.03 6.324 29.703 1 98.25 114 VAL B N 1
ATOM 4448 C CA . VAL B 1 114 ? 0.365 6.641 29.406 1 98.25 114 VAL B CA 1
ATOM 4449 C C . VAL B 1 114 ? 0.881 5.742 28.297 1 98.25 114 VAL B C 1
ATOM 4451 O O . VAL B 1 114 ? 0.615 4.539 28.281 1 98.25 114 VAL B O 1
ATOM 4454 N N . ALA B 1 115 ? 1.527 6.297 27.344 1 98 115 ALA B N 1
ATOM 4455 C CA . ALA B 1 115 ? 2.098 5.516 26.234 1 98 115 ALA B CA 1
ATOM 4456 C C . ALA B 1 115 ? 3.268 4.664 26.719 1 98 115 ALA B C 1
ATOM 4458 O O . ALA B 1 115 ? 4.137 5.148 27.453 1 98 115 ALA B O 1
ATOM 4459 N N . GLU B 1 116 ? 3.328 3.424 26.297 1 96.69 116 GLU B N 1
ATOM 4460 C CA . GLU B 1 116 ? 4.398 2.512 26.688 1 96.69 116 GLU B CA 1
ATOM 4461 C C . GLU B 1 116 ? 5.609 2.652 25.781 1 96.69 116 GLU B C 1
ATOM 4463 O O . GLU B 1 116 ? 6.742 2.402 26.188 1 96.69 116 GLU B O 1
ATOM 4468 N N . HIS B 1 117 ? 5.367 3.008 24.562 1 96.62 117 HIS B N 1
ATOM 4469 C CA . HIS B 1 117 ? 6.41 3.109 23.547 1 96.62 117 HIS B CA 1
ATOM 4470 C C . HIS B 1 117 ? 6.262 4.391 22.719 1 96.62 117 HIS B C 1
ATOM 4472 O O . HIS B 1 117 ? 5.176 4.977 22.672 1 96.62 117 HIS B O 1
ATOM 4478 N N . ASP B 1 118 ? 7.363 4.73 22.141 1 98.31 118 ASP B N 1
ATOM 4479 C CA . ASP B 1 118 ? 7.32 5.836 21.188 1 98.31 118 ASP B CA 1
ATOM 4480 C C . ASP B 1 118 ? 6.594 5.434 19.906 1 98.31 118 ASP B C 1
ATOM 4482 O O . ASP B 1 118 ? 6.758 4.312 19.422 1 98.31 118 ASP B O 1
ATOM 4486 N N . HIS B 1 119 ? 5.707 6.301 19.484 1 98.25 119 HIS B N 1
ATOM 4487 C CA . HIS B 1 119 ? 5.254 6.18 18.109 1 98.25 119 HIS B CA 1
ATOM 4488 C C . HIS B 1 119 ? 6.43 6.199 17.141 1 98.25 119 HIS B C 1
ATOM 4490 O O . HIS B 1 119 ? 7.43 6.883 17.375 1 98.25 119 HIS B O 1
ATOM 4496 N N . PRO B 1 120 ? 6.352 5.551 15.969 1 97.56 120 PRO B N 1
ATOM 4497 C CA . PRO B 1 120 ? 7.465 5.512 15.016 1 97.56 120 PRO B CA 1
ATOM 4498 C C . PRO B 1 120 ? 7.965 6.906 14.641 1 97.56 120 PRO B C 1
ATOM 4500 O O . PRO B 1 120 ? 9.172 7.125 14.547 1 97.56 120 PRO B O 1
ATOM 4503 N N . VAL B 1 121 ? 7.09 7.879 14.438 1 97.94 121 VAL B N 1
ATOM 4504 C CA . VAL B 1 121 ? 7.504 9.219 14.039 1 97.94 121 VAL B CA 1
ATOM 4505 C C . VAL B 1 121 ? 8.242 9.898 15.188 1 97.94 121 VAL B C 1
ATOM 4507 O O . VAL B 1 121 ? 9.211 10.625 14.961 1 97.94 121 VAL B O 1
ATOM 4510 N N . VAL B 1 122 ? 7.785 9.672 16.438 1 98.62 122 VAL B N 1
ATOM 4511 C CA . VAL B 1 122 ? 8.445 10.219 17.609 1 98.62 122 VAL B CA 1
ATOM 4512 C C . VAL B 1 122 ? 9.836 9.609 17.766 1 98.62 122 VAL B C 1
ATOM 4514 O O . VAL B 1 122 ? 10.812 10.32 18 1 98.62 122 VAL B O 1
ATOM 4517 N N . GLU B 1 123 ? 9.891 8.312 17.594 1 98.5 123 GLU B N 1
ATOM 4518 C CA . GLU B 1 123 ? 11.164 7.598 17.656 1 98.5 123 GLU B CA 1
ATOM 4519 C C . GLU B 1 123 ? 12.172 8.195 16.672 1 98.5 123 GLU B C 1
ATOM 4521 O O . GLU B 1 123 ? 13.32 8.453 17.047 1 98.5 123 GLU B O 1
ATOM 4526 N N . ARG B 1 124 ? 11.789 8.516 15.547 1 98.56 124 ARG B N 1
ATOM 4527 C CA . ARG B 1 124 ? 12.672 9.008 14.492 1 98.56 124 ARG B CA 1
ATOM 4528 C C . ARG B 1 124 ? 13.062 10.461 14.734 1 98.56 124 ARG B C 1
ATOM 4530 O O . ARG B 1 124 ? 14.203 10.859 14.484 1 98.56 124 ARG B O 1
ATOM 4537 N N . ILE B 1 125 ? 12.133 11.234 15.211 1 98.75 125 ILE B N 1
ATOM 4538 C CA . ILE B 1 125 ? 12.406 12.633 15.516 1 98.75 125 ILE B CA 1
ATOM 4539 C C . ILE B 1 125 ? 13.438 12.727 16.641 1 98.75 125 ILE B C 1
ATOM 4541 O O . ILE B 1 125 ? 14.406 13.484 16.531 1 98.75 125 ILE B O 1
ATOM 4545 N N . ARG B 1 126 ? 13.281 11.945 17.656 1 98.62 126 ARG B N 1
ATOM 4546 C CA . ARG B 1 126 ? 14.227 11.93 18.766 1 98.62 126 ARG B CA 1
ATOM 4547 C C . ARG B 1 126 ? 15.602 11.445 18.328 1 98.62 126 ARG B C 1
ATOM 4549 O O . ARG B 1 126 ? 16.625 12.047 18.672 1 98.62 126 ARG B O 1
ATOM 4556 N N . ALA B 1 127 ? 15.625 10.414 17.516 1 98.31 127 ALA B N 1
ATOM 4557 C CA . ALA B 1 127 ? 16.875 9.859 17.016 1 98.31 127 ALA B CA 1
ATOM 4558 C C . ALA B 1 127 ? 17.625 10.883 16.156 1 98.31 127 ALA B C 1
ATOM 4560 O O . ALA B 1 127 ? 18.859 10.891 16.109 1 98.31 127 ALA B O 1
ATOM 4561 N N . ALA B 1 128 ? 16.875 11.781 15.531 1 98.62 128 ALA B N 1
ATOM 4562 C CA . ALA B 1 128 ? 17.453 12.773 14.633 1 98.62 128 ALA B CA 1
ATOM 4563 C C . ALA B 1 128 ? 17.859 14.031 15.398 1 98.62 128 ALA B C 1
ATOM 4565 O O . ALA B 1 128 ? 18.344 15 14.805 1 98.62 128 ALA B O 1
ATOM 4566 N N . GLY B 1 129 ? 17.609 14.062 16.688 1 98.69 129 GLY B N 1
ATOM 4567 C CA . GLY B 1 129 ? 18.078 15.164 17.516 1 98.69 129 GLY B CA 1
ATOM 4568 C C . GLY B 1 129 ? 17.016 16.234 17.734 1 98.69 129 GLY B C 1
ATOM 4569 O O . GLY B 1 129 ? 17.297 17.281 18.328 1 98.69 129 GLY B O 1
ATOM 4570 N N . GLY B 1 130 ? 15.805 15.984 17.281 1 98.81 130 GLY B N 1
ATOM 4571 C CA . GLY B 1 130 ? 14.727 16.938 17.484 1 98.81 130 GLY B CA 1
ATOM 4572 C C . GLY B 1 130 ? 14.328 17.078 18.953 1 98.81 130 GLY B C 1
ATOM 4573 O O . GLY B 1 130 ? 14.359 16.094 19.703 1 98.81 130 GLY B O 1
ATOM 4574 N N . ILE B 1 131 ? 13.977 18.25 19.344 1 98.88 131 ILE B N 1
ATOM 4575 C CA . ILE B 1 131 ? 13.562 18.531 20.703 1 98.88 131 ILE B CA 1
ATOM 4576 C C . ILE B 1 131 ? 12.047 18.688 20.766 1 98.88 131 ILE B C 1
ATOM 4578 O O . ILE B 1 131 ? 11.492 19.703 20.344 1 98.88 131 ILE B O 1
ATOM 4582 N N . ILE B 1 132 ? 11.391 17.656 21.266 1 98.94 132 ILE B N 1
ATOM 4583 C CA . ILE B 1 132 ? 9.945 17.734 21.438 1 98.94 132 ILE B CA 1
ATOM 4584 C C . ILE B 1 132 ? 9.617 18.547 22.703 1 98.94 132 ILE B C 1
ATOM 4586 O O . ILE B 1 132 ? 9.789 18.047 23.828 1 98.94 132 ILE B O 1
ATOM 4590 N N . HIS B 1 133 ? 9.156 19.766 22.484 1 98.94 133 HIS B N 1
ATOM 4591 C CA . HIS B 1 133 ? 9.016 20.672 23.625 1 98.94 133 HIS B CA 1
ATOM 4592 C C . HIS B 1 133 ? 7.547 20.859 24 1 98.94 133 HIS B C 1
ATOM 4594 O O . HIS B 1 133 ? 7.234 21.453 25.031 1 98.94 133 HIS B O 1
ATOM 4600 N N . ALA B 1 134 ? 6.652 20.312 23.156 1 98.88 134 ALA B N 1
ATOM 4601 C CA . ALA B 1 134 ? 5.227 20.438 23.438 1 98.88 134 ALA B CA 1
ATOM 4602 C C . ALA B 1 134 ? 4.418 19.406 22.672 1 98.88 134 ALA B C 1
ATOM 4604 O O . ALA B 1 134 ? 4.895 18.844 21.688 1 98.88 134 ALA B O 1
ATOM 4605 N N . ARG B 1 135 ? 3.189 19.141 23.172 1 98.75 135 ARG B N 1
ATOM 4606 C CA . ARG B 1 135 ? 2.197 18.281 22.547 1 98.75 135 ARG B CA 1
ATOM 4607 C C . ARG B 1 135 ? 0.964 19.078 22.125 1 98.75 135 ARG B C 1
ATOM 4609 O O . ARG B 1 135 ? 0.434 19.859 22.922 1 98.75 135 ARG B O 1
ATOM 4616 N N . THR B 1 136 ? 0.513 18.859 20.922 1 98.88 136 THR B N 1
ATOM 4617 C CA . THR B 1 136 ? -0.486 19.781 20.359 1 98.88 136 THR B CA 1
ATOM 4618 C C . THR B 1 136 ? -1.891 19.203 20.531 1 98.88 136 THR B C 1
ATOM 4620 O O . THR B 1 136 ? -2.072 17.984 20.578 1 98.88 136 THR B O 1
ATOM 4623 N N . THR B 1 137 ? -2.873 20.125 20.594 1 98.69 137 THR B N 1
ATOM 4624 C CA . THR B 1 137 ? -4.285 19.766 20.719 1 98.69 137 THR B CA 1
ATOM 4625 C C . THR B 1 137 ? -4.852 19.281 19.391 1 98.69 137 THR B C 1
ATOM 4627 O O . THR B 1 137 ? -4.316 19.594 18.328 1 98.69 137 THR B O 1
ATOM 4630 N N . SER B 1 138 ? -5.852 18.516 19.453 1 98.56 138 SER B N 1
ATOM 4631 C CA . SER B 1 138 ? -6.688 18.016 18.375 1 98.56 138 SER B CA 1
ATOM 4632 C C . SER B 1 138 ? -8.148 17.906 18.797 1 98.56 138 SER B C 1
ATOM 4634 O O . SER B 1 138 ? -8.461 18.016 19.984 1 98.56 138 SER B O 1
ATOM 4636 N N . PRO B 1 139 ? -9.078 17.812 17.875 1 98.44 139 PRO B N 1
ATOM 4637 C CA . PRO B 1 139 ? -10.406 17.375 18.312 1 98.44 139 PRO B CA 1
ATOM 4638 C C . PRO B 1 139 ? -10.391 15.977 18.938 1 98.44 139 PRO B C 1
ATOM 4640 O O . PRO B 1 139 ? -9.359 15.297 18.906 1 98.44 139 PRO B O 1
ATOM 4643 N N . GLU B 1 140 ? -11.539 15.695 19.531 1 97.75 140 GLU B N 1
ATOM 4644 C CA . GLU B 1 140 ? -11.672 14.383 20.172 1 97.75 140 GLU B CA 1
ATOM 4645 C C . GLU B 1 140 ? -11.367 13.266 19.172 1 97.75 140 GLU B C 1
ATOM 4647 O O . GLU B 1 140 ? -12 13.164 18.125 1 97.75 140 GLU B O 1
ATOM 4652 N N . PHE B 1 141 ? -10.344 12.461 19.438 1 97.5 141 PHE B N 1
ATOM 4653 C CA . PHE B 1 141 ? -9.883 11.32 18.656 1 97.5 141 PHE B CA 1
ATOM 4654 C C . PHE B 1 141 ? -9.57 11.734 17.234 1 97.5 141 PHE B C 1
ATOM 4656 O O . PHE B 1 141 ? -9.633 10.914 16.312 1 97.5 141 PHE B O 1
ATOM 4663 N N . SER B 1 142 ? -9.32 13.031 17.016 1 97.5 142 SER B N 1
ATOM 4664 C CA . SER B 1 142 ? -8.914 13.594 15.734 1 97.5 142 SER B CA 1
ATOM 4665 C C . SER B 1 142 ? -9.984 13.383 14.672 1 97.5 142 SER B C 1
ATOM 4667 O O . SER B 1 142 ? -9.672 13.148 13.5 1 97.5 142 SER B O 1
ATOM 4669 N N . CYS B 1 143 ? -11.336 13.438 15.047 1 97.75 143 CYS B N 1
ATOM 4670 C CA . CYS B 1 143 ? -12.375 13.008 14.117 1 97.75 143 CYS B CA 1
ATOM 4671 C C . CYS B 1 143 ? -13.141 14.203 13.562 1 97.75 143 CYS B C 1
ATOM 4673 O O . CYS B 1 143 ? -14.227 14.047 13.008 1 97.75 143 CYS B O 1
ATOM 4675 N N . ALA B 1 144 ? -12.562 15.422 13.719 1 98.31 144 ALA B N 1
ATOM 4676 C CA . ALA B 1 144 ? -13.211 16.625 13.227 1 98.31 144 ALA B CA 1
ATOM 4677 C C . ALA B 1 144 ? -12.203 17.562 12.547 1 98.31 144 ALA B C 1
ATOM 4679 O O . ALA B 1 144 ? -10.992 17.391 12.719 1 98.31 144 ALA B O 1
ATOM 4680 N N . THR B 1 145 ? -12.773 18.484 11.773 1 98.38 145 THR B N 1
ATOM 4681 C CA . THR B 1 145 ? -11.906 19.406 11.055 1 98.38 145 THR B CA 1
ATOM 4682 C C . THR B 1 145 ? -11.883 20.766 11.742 1 98.38 145 THR B C 1
ATOM 4684 O O . THR B 1 145 ? -11.516 21.781 11.133 1 98.38 145 THR B O 1
ATOM 4687 N N . VAL B 1 146 ? -12.375 20.812 12.953 1 98.56 146 VAL B N 1
ATOM 4688 C CA . VAL B 1 146 ? -12.164 21.859 13.953 1 98.56 146 VAL B CA 1
ATOM 4689 C C . VAL B 1 146 ? -11.312 21.312 15.102 1 98.56 146 VAL B C 1
ATOM 4691 O O . VAL B 1 146 ? -11.125 20.094 15.211 1 98.56 146 VAL B O 1
ATOM 4694 N N . THR B 1 147 ? -10.836 22.203 15.906 1 98.75 147 THR B N 1
ATOM 4695 C CA . THR B 1 147 ? -10 21.734 17 1 98.75 147 THR B CA 1
ATOM 4696 C C . THR B 1 147 ? -10.516 22.234 18.344 1 98.75 147 THR B C 1
ATOM 4698 O O . THR B 1 147 ? -10.109 23.312 18.797 1 98.75 147 THR B O 1
ATOM 4701 N N . HIS B 1 148 ? -11.375 21.531 18.906 1 98.31 148 HIS B N 1
ATOM 4702 C CA . HIS B 1 148 ? -11.836 21.672 20.281 1 98.31 148 HIS B CA 1
ATOM 4703 C C . HIS B 1 148 ? -12.32 20.328 20.844 1 98.31 148 HIS B C 1
ATOM 4705 O O . HIS B 1 148 ? -12.711 19.438 20.078 1 98.31 148 HIS B O 1
ATOM 4711 N N . SER B 1 149 ? -12.234 20.125 22.094 1 97.88 149 SER B N 1
ATOM 4712 C CA . SER B 1 149 ? -12.703 18.938 22.781 1 97.88 149 SER B CA 1
ATOM 4713 C C . SER B 1 149 ? -13.086 19.25 24.219 1 97.88 149 SER B C 1
ATOM 4715 O O . SER B 1 149 ? -12.633 20.25 24.781 1 97.88 149 SER B O 1
ATOM 4717 N N . PRO B 1 150 ? -13.898 18.375 24.781 1 97.19 150 PRO B N 1
ATOM 4718 C CA . PRO B 1 150 ? -14.203 18.562 26.203 1 97.19 150 PRO B CA 1
ATOM 4719 C C . PRO B 1 150 ? -12.953 18.531 27.078 1 97.19 150 PRO B C 1
ATOM 4721 O O . PRO B 1 150 ? -12.875 19.25 28.078 1 97.19 150 PRO B O 1
ATOM 4724 N N . MET B 1 151 ? -11.992 17.828 26.734 1 97.5 151 MET B N 1
ATOM 4725 C CA . MET B 1 151 ? -10.805 17.625 27.562 1 97.5 151 MET B CA 1
ATOM 4726 C C . MET B 1 151 ? -9.859 18.828 27.453 1 97.5 151 MET B C 1
ATOM 4728 O O . MET B 1 151 ? -9.305 19.266 28.469 1 97.5 151 MET B O 1
ATOM 4732 N N . TRP B 1 152 ? -9.734 19.453 26.234 1 98.06 152 TRP B N 1
ATOM 4733 C CA . TRP B 1 152 ? -8.633 20.375 26.047 1 98.06 152 TRP B CA 1
ATOM 4734 C C . TRP B 1 152 ? -9.148 21.781 25.75 1 98.06 152 TRP B C 1
ATOM 4736 O O . TRP B 1 152 ? -8.359 22.734 25.641 1 98.06 152 TRP B O 1
ATOM 4746 N N . GLY B 1 153 ? -10.461 21.953 25.562 1 98.31 153 GLY B N 1
ATOM 4747 C CA . GLY B 1 153 ? -11.016 23.266 25.266 1 98.31 153 GLY B CA 1
ATOM 4748 C C . GLY B 1 153 ? -10.922 23.625 23.781 1 98.31 153 GLY B C 1
ATOM 4749 O O . GLY B 1 153 ? -10.891 22.734 22.922 1 98.31 153 GLY B O 1
ATOM 4750 N N . VAL B 1 154 ? -10.984 24.906 23.516 1 98.62 154 VAL B N 1
ATOM 4751 C CA . VAL B 1 154 ? -11.047 25.391 22.141 1 98.62 154 VAL B CA 1
ATOM 4752 C C . VAL B 1 154 ? -9.68 25.922 21.719 1 98.62 154 VAL B C 1
ATOM 4754 O O . VAL B 1 154 ? -9.078 26.75 22.406 1 98.62 154 VAL B O 1
ATOM 4757 N N . THR B 1 155 ? -9.125 25.391 20.672 1 98.81 155 THR B N 1
ATOM 4758 C CA . THR B 1 155 ? -7.957 25.969 20.031 1 98.81 155 THR B CA 1
ATOM 4759 C C . THR B 1 155 ? -8.375 27.016 19 1 98.81 155 THR B C 1
ATOM 4761 O O . THR B 1 155 ? -9.172 26.734 18.109 1 98.81 155 THR B O 1
ATOM 4764 N N . ARG B 1 156 ? -7.805 28.172 19.078 1 98.56 156 ARG B N 1
ATOM 4765 C CA . ARG B 1 156 ? -8.227 29.266 18.219 1 98.56 156 ARG B CA 1
ATOM 4766 C C . ARG B 1 156 ? -7.133 29.625 17.219 1 98.56 156 ARG B C 1
ATOM 4768 O O . ARG B 1 156 ? -5.945 29.453 17.5 1 98.56 156 ARG B O 1
ATOM 4775 N N . ASN B 1 157 ? -7.574 30.141 16.094 1 98.5 157 ASN B N 1
ATOM 4776 C CA . ASN B 1 157 ? -6.684 30.531 15 1 98.5 157 ASN B CA 1
ATOM 4777 C C . ASN B 1 157 ? -5.957 31.828 15.312 1 98.5 157 ASN B C 1
ATOM 4779 O O . ASN B 1 157 ? -6.59 32.875 15.484 1 98.5 157 ASN B O 1
ATOM 4783 N N . PRO B 1 158 ? -4.625 31.797 15.281 1 98.25 158 PRO B N 1
ATOM 4784 C CA . PRO B 1 158 ? -3.871 33.031 15.57 1 98.25 158 PRO B CA 1
ATOM 4785 C C . PRO B 1 158 ? -4.203 34.156 14.602 1 98.25 158 PRO B C 1
ATOM 4787 O O . PRO B 1 158 ? -4.062 35.344 14.953 1 98.25 158 PRO B O 1
ATOM 4790 N N . TRP B 1 159 ? -4.672 33.844 13.43 1 98.19 159 TRP B N 1
ATOM 4791 C CA . TRP B 1 159 ? -4.992 34.844 12.422 1 98.19 159 TRP B CA 1
ATOM 4792 C C . TRP B 1 159 ? -6.316 35.531 12.742 1 98.19 159 TRP B C 1
ATOM 4794 O O . TRP B 1 159 ? -6.531 36.688 12.367 1 98.19 159 TRP B O 1
ATOM 4804 N N . ASN B 1 160 ? -7.234 34.844 13.336 1 97.81 160 ASN B N 1
ATOM 4805 C CA . ASN B 1 160 ? -8.57 35.281 13.711 1 97.81 160 ASN B CA 1
ATOM 4806 C C . ASN B 1 160 ? -9.156 34.406 14.82 1 97.81 160 ASN B C 1
ATOM 4808 O O . ASN B 1 160 ? -9.695 33.344 14.555 1 97.81 160 ASN B O 1
ATOM 4812 N N . PRO B 1 161 ? -9.117 34.844 16.047 1 97.06 161 PRO B N 1
ATOM 4813 C CA . PRO B 1 161 ? -9.461 34 17.188 1 97.06 161 PRO B CA 1
ATOM 4814 C C . PRO B 1 161 ? -10.914 33.562 17.188 1 97.06 161 PRO B C 1
ATOM 4816 O O . PRO B 1 161 ? -11.305 32.688 17.984 1 97.06 161 PRO B O 1
ATOM 4819 N N . GLN B 1 162 ? -11.742 34.125 16.312 1 97.38 162 GLN B N 1
ATOM 4820 C CA . GLN B 1 162 ? -13.133 33.688 16.203 1 97.38 162 GLN B CA 1
ATOM 4821 C C . GLN B 1 162 ? -13.25 32.406 15.375 1 97.38 162 GLN B C 1
ATOM 4823 O O . GLN B 1 162 ? -14.297 31.766 15.359 1 97.38 162 GLN B O 1
ATOM 4828 N N . THR B 1 163 ? -12.188 32.094 14.758 1 98.44 163 THR B N 1
ATOM 4829 C CA . THR B 1 163 ? -12.227 30.969 13.828 1 98.44 163 THR B CA 1
ATOM 4830 C C . THR B 1 163 ? -11.328 29.828 14.305 1 98.44 163 THR B C 1
ATOM 4832 O O . THR B 1 163 ? -10.5 30.031 15.195 1 98.44 163 THR B O 1
ATOM 4835 N N . SER B 1 164 ? -11.609 28.641 13.797 1 98.62 164 SER B N 1
ATOM 4836 C CA . SER B 1 164 ? -10.797 27.453 14.062 1 98.62 164 SER B CA 1
ATOM 4837 C C . SER B 1 164 ? -9.523 27.453 13.219 1 98.62 164 SER B C 1
ATOM 4839 O O . SER B 1 164 ? -9.531 27.922 12.078 1 98.62 164 SER B O 1
ATOM 4841 N N . PRO B 1 165 ? -8.43 27 13.758 1 98.75 165 PRO B N 1
ATOM 4842 C CA . PRO B 1 165 ? -7.27 26.75 12.898 1 98.75 165 PRO B CA 1
ATOM 4843 C C . PRO B 1 165 ? -7.473 25.562 11.961 1 98.75 165 PRO B C 1
ATOM 4845 O O . PRO B 1 165 ? -6.543 25.156 11.258 1 98.75 165 PRO B O 1
ATOM 4848 N N . GLY B 1 166 ? -8.648 24.969 11.891 1 98.56 166 GLY B N 1
ATOM 4849 C CA . GLY B 1 166 ? -8.906 23.719 11.211 1 98.56 166 GLY B CA 1
ATOM 4850 C C . GLY B 1 166 ? -8.625 22.5 12.078 1 98.56 166 GLY B C 1
ATOM 4851 O O . GLY B 1 166 ? -8.391 22.641 13.281 1 98.56 166 GLY B O 1
ATOM 4852 N N . GLY B 1 167 ? -8.703 21.375 11.609 1 98.25 167 GLY B N 1
ATOM 4853 C CA . GLY B 1 167 ? -8.461 20.109 12.273 1 98.25 167 GLY B CA 1
ATOM 4854 C C . GLY B 1 167 ? -8.336 18.953 11.305 1 98.25 167 GLY B C 1
ATOM 4855 O O . GLY B 1 167 ? -8.664 19.078 10.125 1 98.25 167 GLY B O 1
ATOM 4856 N N . SER B 1 168 ? -7.703 17.828 11.797 1 98.19 168 SER B N 1
ATOM 4857 C CA . SER B 1 168 ? -7.594 17.594 13.234 1 98.19 168 SER B CA 1
ATOM 4858 C C . SER B 1 168 ? -6.242 18.047 13.773 1 98.19 168 SER B C 1
ATOM 4860 O O . SER B 1 168 ? -6.008 18.016 14.977 1 98.19 168 SER B O 1
ATOM 4862 N N . SER B 1 169 ? -5.312 18.516 12.938 1 98.88 169 SER B N 1
ATOM 4863 C CA . SER B 1 169 ? -4.02 18.984 13.445 1 98.88 169 SER B CA 1
ATOM 4864 C C . SER B 1 169 ? -4.016 20.484 13.672 1 98.88 169 SER B C 1
ATOM 4866 O O . SER B 1 169 ? -3.072 21.172 13.266 1 98.88 169 SER B O 1
ATOM 4868 N N . GLY B 1 170 ? -5.07 20.922 14.289 1 98.81 170 GLY B N 1
ATOM 4869 C CA . GLY B 1 170 ? -5.238 22.344 14.492 1 98.81 170 GLY B CA 1
ATOM 4870 C C . GLY B 1 170 ? -4.234 22.938 15.461 1 98.81 170 GLY B C 1
ATOM 4871 O O . GLY B 1 170 ? -3.764 24.062 15.273 1 98.81 170 GLY B O 1
ATOM 4872 N N . GLY B 1 171 ? -3.928 22.219 16.562 1 98.88 171 GLY B N 1
ATOM 4873 C CA . GLY B 1 171 ? -2.893 22.688 17.484 1 98.88 171 GLY B CA 1
ATOM 4874 C C . GLY B 1 171 ? -1.547 22.875 16.812 1 98.88 171 GLY B C 1
ATOM 4875 O O . GLY B 1 171 ? -0.836 23.844 17.094 1 98.88 171 GLY B O 1
ATOM 4876 N N . ALA B 1 172 ? -1.211 21.984 15.938 1 98.94 172 ALA B N 1
ATOM 4877 C CA . ALA B 1 172 ? 0.038 22.078 15.188 1 98.94 172 ALA B CA 1
ATOM 4878 C C . ALA B 1 172 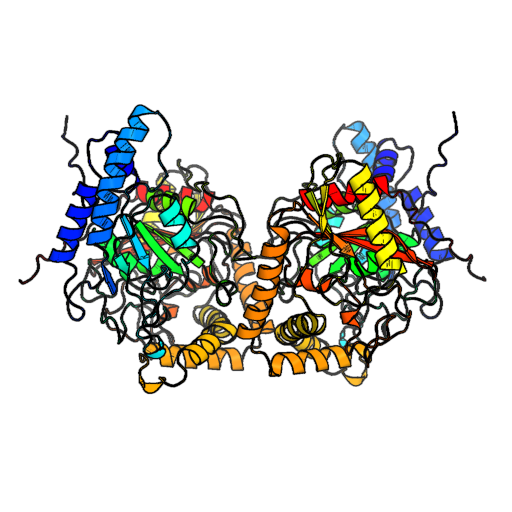? 0.054 23.328 14.305 1 98.94 172 ALA B C 1
ATOM 4880 O O . ALA B 1 172 ? 1.02 24.094 14.312 1 98.94 172 ALA B O 1
ATOM 4881 N N . GLY B 1 173 ? -1.048 23.5 13.562 1 98.88 173 GLY B N 1
ATOM 4882 C CA . GLY B 1 173 ? -1.144 24.672 12.703 1 98.88 173 GLY B CA 1
ATOM 4883 C C . GLY B 1 173 ? -1.075 25.984 13.477 1 98.88 173 GLY B C 1
ATOM 4884 O O . GLY B 1 173 ? -0.345 26.891 13.094 1 98.88 173 GLY B O 1
ATOM 4885 N N . ALA B 1 174 ? -1.77 26.047 14.547 1 98.88 174 ALA B N 1
ATOM 4886 C CA . ALA B 1 174 ? -1.797 27.25 15.375 1 98.88 174 ALA B CA 1
ATOM 4887 C C . ALA B 1 174 ? -0.423 27.531 15.977 1 98.88 174 ALA B C 1
ATOM 4889 O O . ALA B 1 174 ? 0.026 28.688 16 1 98.88 174 ALA B O 1
ATOM 4890 N N . ALA B 1 175 ? 0.215 26.5 16.453 1 98.88 175 ALA B N 1
ATOM 4891 C CA . ALA B 1 175 ? 1.536 26.641 17.062 1 98.88 175 ALA B CA 1
ATOM 4892 C C . ALA B 1 175 ? 2.543 27.188 16.047 1 98.88 175 ALA B C 1
ATOM 4894 O O . ALA B 1 175 ? 3.334 28.078 16.375 1 98.88 175 ALA B O 1
ATOM 4895 N N . LEU B 1 176 ? 2.523 26.656 14.883 1 98.81 176 LEU B N 1
ATOM 4896 C CA . LEU B 1 176 ? 3.439 27.109 13.836 1 98.81 176 LEU B CA 1
ATOM 4897 C C . LEU B 1 176 ? 3.168 28.562 13.469 1 98.81 176 LEU B C 1
ATOM 4899 O O . LEU B 1 176 ? 4.094 29.375 13.398 1 98.81 176 LEU B O 1
ATOM 4903 N N . ALA B 1 177 ? 1.907 28.875 13.266 1 98.62 177 ALA B N 1
ATOM 4904 C CA . ALA B 1 177 ? 1.531 30.234 12.867 1 98.62 177 ALA B CA 1
ATOM 4905 C C . ALA B 1 177 ? 1.924 31.25 13.93 1 98.62 177 ALA B C 1
ATOM 4907 O O . ALA B 1 177 ? 2.336 32.375 13.609 1 98.62 177 ALA B O 1
ATOM 4908 N N . ALA B 1 178 ? 1.884 30.844 15.188 1 98.31 178 ALA B N 1
ATOM 4909 C CA . ALA B 1 178 ? 2.1 31.781 16.297 1 98.31 178 ALA B CA 1
ATOM 4910 C C . ALA B 1 178 ? 3.574 31.828 16.688 1 98.31 178 ALA B C 1
ATOM 4912 O O . ALA B 1 178 ? 3.955 32.562 17.594 1 98.31 178 ALA B O 1
ATOM 4913 N N . GLY B 1 179 ? 4.395 31.031 16.047 1 98.12 179 GLY B N 1
ATOM 4914 C CA . GLY B 1 179 ? 5.812 31.016 16.375 1 98.12 179 GLY B CA 1
ATOM 4915 C C . GLY B 1 179 ? 6.125 30.25 17.641 1 98.12 179 GLY B C 1
ATOM 4916 O O . GLY B 1 179 ? 7.102 30.547 18.328 1 98.12 179 GLY B O 1
ATOM 4917 N N . PHE B 1 180 ? 5.273 29.281 17.984 1 98.69 180 PHE B N 1
ATOM 4918 C CA . PHE B 1 180 ? 5.441 28.5 19.203 1 98.69 180 PHE B CA 1
ATOM 4919 C C . PHE B 1 180 ? 6.387 27.328 18.953 1 98.69 180 PHE B C 1
ATOM 4921 O O . PHE B 1 180 ? 6.871 26.703 19.906 1 98.69 180 PHE B O 1
ATOM 4928 N N . THR B 1 181 ? 6.664 26.938 17.766 1 98.88 181 THR B N 1
ATOM 4929 C CA . THR B 1 181 ? 7.504 25.812 17.406 1 98.88 181 THR B CA 1
ATOM 4930 C C . THR B 1 181 ? 8.109 26 16.016 1 98.88 181 THR B C 1
ATOM 4932 O O . THR B 1 181 ? 7.645 26.844 15.242 1 98.88 181 THR B O 1
ATOM 4935 N N . THR B 1 182 ? 9.141 25.281 15.703 1 98.75 182 THR B N 1
ATOM 4936 C CA . THR B 1 182 ? 9.781 25.328 14.391 1 98.75 182 THR B CA 1
ATOM 4937 C C . THR B 1 182 ? 9.141 24.328 13.438 1 98.75 182 THR B C 1
ATOM 4939 O O . THR B 1 182 ? 8.922 24.625 12.266 1 98.75 182 THR B O 1
ATOM 4942 N N . LEU B 1 183 ? 8.883 23.141 13.922 1 98.88 183 LEU B N 1
ATOM 4943 C CA . LEU B 1 183 ? 8.266 22.031 13.188 1 98.88 183 LEU B CA 1
ATOM 4944 C C . LEU B 1 183 ? 7.145 21.406 13.992 1 98.88 183 LEU B C 1
ATOM 4946 O O . LEU B 1 183 ? 7.109 21.516 15.219 1 98.88 183 LEU B O 1
ATOM 4950 N N . ALA B 1 184 ? 6.258 20.703 13.328 1 98.94 184 ALA B N 1
ATOM 4951 C CA . ALA B 1 184 ? 5.176 20.016 14.023 1 98.94 184 ALA B CA 1
ATOM 4952 C C . ALA B 1 184 ? 4.766 18.734 13.281 1 98.94 184 ALA B C 1
ATOM 4954 O O . ALA B 1 184 ? 4.867 18.672 12.055 1 98.94 184 ALA B O 1
ATOM 4955 N N . THR B 1 185 ? 4.297 17.719 14.008 1 98.88 185 THR B N 1
ATOM 4956 C CA . THR B 1 185 ? 3.738 16.516 13.383 1 98.88 185 THR B CA 1
ATOM 4957 C C . THR B 1 185 ? 2.225 16.641 13.25 1 98.88 185 THR B C 1
ATOM 4959 O O . THR B 1 185 ? 1.59 17.422 13.953 1 98.88 185 THR B O 1
ATOM 4962 N N . ALA B 1 186 ? 1.698 15.945 12.305 1 98.81 186 ALA B N 1
ATOM 4963 C CA . ALA B 1 186 ? 0.27 15.922 12 1 98.81 186 ALA B CA 1
ATOM 4964 C C . ALA B 1 186 ? -0.168 14.555 11.5 1 98.81 186 ALA B C 1
ATOM 4966 O O . ALA B 1 186 ? 0.655 13.641 11.359 1 98.81 186 ALA B O 1
ATOM 4967 N N . SER B 1 187 ? -1.414 14.375 11.422 1 98.06 187 SER B N 1
ATOM 4968 C CA . SER B 1 187 ? -2.027 13.203 10.805 1 98.06 187 SER B CA 1
ATOM 4969 C C . SER B 1 187 ? -3.203 13.594 9.922 1 98.06 187 SER B C 1
ATOM 4971 O O . SER B 1 187 ? -3.771 14.672 10.07 1 98.06 187 SER B O 1
ATOM 4973 N N . ASP B 1 188 ? -3.49 12.758 8.984 1 98.31 188 ASP B N 1
ATOM 4974 C CA . ASP B 1 188 ? -4.453 13.109 7.941 1 98.31 188 ASP B CA 1
ATOM 4975 C C . ASP B 1 188 ? -5.234 11.883 7.484 1 98.31 188 ASP B C 1
ATOM 4977 O O . ASP B 1 188 ? -4.648 10.898 7.027 1 98.31 188 ASP B O 1
ATOM 4981 N N . ILE B 1 189 ? -6.535 11.906 7.621 1 97.88 189 ILE B N 1
ATOM 4982 C CA . ILE B 1 189 ? -7.359 10.812 7.113 1 97.88 189 ILE B CA 1
ATOM 4983 C C . ILE B 1 189 ? -8.414 11.359 6.152 1 97.88 189 ILE B C 1
ATOM 4985 O O . ILE B 1 189 ? -9.055 10.594 5.426 1 97.88 189 ILE B O 1
ATOM 4989 N N . ALA B 1 190 ? -8.57 12.703 6.148 1 98.19 190 ALA B N 1
ATOM 4990 C CA . ALA B 1 190 ? -9.484 13.375 5.23 1 98.19 190 ALA B CA 1
ATOM 4991 C C . ALA B 1 190 ? -9.078 14.828 5.023 1 98.19 190 ALA B C 1
ATOM 4993 O O . ALA B 1 190 ? -9.883 15.648 4.574 1 98.19 190 ALA B O 1
ATOM 4994 N N . GLY B 1 191 ? -7.875 15.18 5.422 1 98.44 191 GLY B N 1
ATOM 4995 C CA . GLY B 1 191 ? -7.434 16.547 5.234 1 98.44 191 GLY B CA 1
ATOM 4996 C C . GLY B 1 191 ? -6.797 17.141 6.477 1 98.44 191 GLY B C 1
ATOM 4997 O O . GLY B 1 191 ? -6.324 18.281 6.453 1 98.44 191 GLY B O 1
ATOM 4998 N N . SER B 1 192 ? -6.57 16.406 7.496 1 98.31 192 SER B N 1
ATOM 4999 C CA . SER B 1 192 ? -6.281 16.922 8.836 1 98.31 192 SER B CA 1
ATOM 5000 C C . SER B 1 192 ? -4.875 17.5 8.922 1 98.31 192 SER B C 1
ATOM 5002 O O . SER B 1 192 ? -4.496 18.078 9.938 1 98.31 192 SER B O 1
ATOM 5004 N N . THR B 1 193 ? -4.125 17.359 7.957 1 98.62 193 THR B N 1
ATOM 5005 C CA . THR B 1 193 ? -2.842 18.047 7.848 1 98.62 193 THR B CA 1
ATOM 5006 C C . THR B 1 193 ? -2.959 19.266 6.949 1 98.62 193 THR B C 1
ATOM 5008 O O . THR B 1 193 ? -2.426 20.344 7.273 1 98.62 193 THR B O 1
ATOM 5011 N N . ARG B 1 194 ? -3.691 19.172 5.938 1 98.88 194 ARG B N 1
ATOM 5012 C CA . ARG B 1 194 ? -3.787 20.172 4.879 1 98.88 194 ARG B CA 1
ATOM 5013 C C . ARG B 1 194 ? -4.785 21.266 5.25 1 98.88 194 ARG B C 1
ATOM 5015 O O . ARG B 1 194 ? -4.559 22.438 4.961 1 98.88 194 ARG B O 1
ATOM 5022 N N . ILE B 1 195 ? -5.875 20.891 5.938 1 98.88 195 ILE B N 1
ATOM 5023 C CA . ILE B 1 195 ? -6.887 21.859 6.32 1 98.88 195 ILE B CA 1
ATOM 5024 C C . ILE B 1 195 ? -6.301 22.844 7.336 1 98.88 195 ILE B C 1
ATOM 5026 O O . ILE B 1 195 ? -6.34 24.062 7.125 1 98.88 195 ILE B O 1
ATOM 5030 N N . PRO B 1 196 ? -5.648 22.297 8.375 1 98.88 196 PRO B N 1
ATOM 5031 C CA . PRO B 1 196 ? -4.996 23.25 9.281 1 98.88 196 PRO B CA 1
ATOM 5032 C C . PRO B 1 196 ? -3.926 24.078 8.586 1 98.88 196 PRO B C 1
ATOM 5034 O O . PRO B 1 196 ? -3.793 25.281 8.859 1 98.88 196 PRO B O 1
ATOM 5037 N N . ALA B 1 197 ? -3.199 23.5 7.727 1 98.88 197 ALA B N 1
ATOM 5038 C CA . ALA B 1 197 ? -2.199 24.25 6.984 1 98.88 197 ALA B CA 1
ATOM 5039 C C . ALA B 1 197 ? -2.85 25.391 6.195 1 98.88 197 ALA B C 1
ATOM 5041 O O . ALA B 1 197 ? -2.371 26.531 6.227 1 98.88 197 ALA B O 1
ATOM 5042 N N . GLY B 1 198 ? -3.918 25.109 5.551 1 98.75 198 GLY B N 1
ATOM 5043 C CA . GLY B 1 198 ? -4.625 26.094 4.75 1 98.75 198 GLY B CA 1
ATOM 5044 C C . GLY B 1 198 ? -5.16 27.25 5.57 1 98.75 198 GLY B C 1
ATOM 5045 O O . GLY B 1 198 ? -5.055 28.422 5.16 1 98.75 198 GLY B O 1
ATOM 5046 N N . PHE B 1 199 ? -5.691 26.969 6.762 1 98.81 199 PHE B N 1
ATOM 5047 C CA . PHE B 1 199 ? -6.355 27.984 7.574 1 98.81 199 PHE B CA 1
ATOM 5048 C C . PHE B 1 199 ? -5.34 28.766 8.406 1 98.81 199 PHE B C 1
ATOM 5050 O O . PHE B 1 199 ? -5.668 29.797 8.992 1 98.81 199 PHE B O 1
ATOM 5057 N N . THR B 1 200 ? -4.047 28.281 8.461 1 98.75 200 THR B N 1
ATOM 5058 C CA . THR B 1 200 ? -3.096 28.953 9.344 1 98.75 200 THR B CA 1
ATOM 5059 C C . THR B 1 200 ? -1.913 29.5 8.547 1 98.75 200 THR B C 1
ATOM 5061 O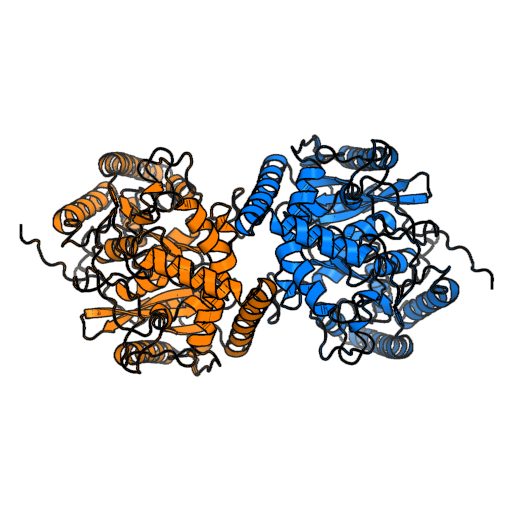 O . THR B 1 200 ? -0.932 29.969 9.125 1 98.75 200 THR B O 1
ATOM 5064 N N . GLY B 1 201 ? -1.987 29.406 7.258 1 98.62 201 GLY B N 1
ATOM 5065 C CA . GLY B 1 201 ? -0.928 29.953 6.43 1 98.62 201 GLY B CA 1
ATOM 5066 C C . GLY B 1 201 ? 0.383 29.203 6.555 1 98.62 201 GLY B C 1
ATOM 5067 O O . GLY B 1 201 ? 1.459 29.797 6.434 1 98.62 201 GLY B O 1
ATOM 5068 N N . THR B 1 202 ? 0.336 27.984 6.891 1 98.69 202 THR B N 1
ATOM 5069 C CA . THR B 1 202 ? 1.501 27.109 6.98 1 98.69 202 THR B CA 1
ATOM 5070 C C . THR B 1 202 ? 1.502 26.094 5.848 1 98.69 202 THR B C 1
ATOM 5072 O O . THR B 1 202 ? 0.737 26.219 4.887 1 98.69 202 THR B O 1
ATOM 5075 N N . VAL B 1 203 ? 2.471 25.172 5.879 1 98.88 203 VAL B N 1
ATOM 5076 C CA . VAL B 1 203 ? 2.6 24.125 4.875 1 98.88 203 VAL B CA 1
ATOM 5077 C C . VAL B 1 203 ? 2.297 22.766 5.5 1 98.88 203 VAL B C 1
ATOM 5079 O O . VAL B 1 203 ? 2.775 22.453 6.594 1 98.88 203 VAL B O 1
ATOM 5082 N N . GLY B 1 204 ? 1.455 21.984 4.914 1 98.88 204 GLY B N 1
ATOM 5083 C CA . GLY B 1 204 ? 1.149 20.625 5.332 1 98.88 204 GLY B CA 1
ATOM 5084 C C . GLY B 1 204 ? 1.352 19.594 4.227 1 98.88 204 GLY B C 1
ATOM 5085 O O . GLY B 1 204 ? 1.013 19.859 3.07 1 98.88 204 GLY B O 1
ATOM 5086 N N . TYR B 1 205 ? 1.917 18.5 4.559 1 98.88 205 TYR B N 1
ATOM 5087 C CA . TYR B 1 205 ? 2.229 17.469 3.584 1 98.88 205 TYR B CA 1
ATOM 5088 C C . TYR B 1 205 ? 1.531 16.156 3.936 1 98.88 205 TYR B C 1
ATOM 5090 O O . TYR B 1 205 ? 1.768 15.594 5.004 1 98.88 205 TYR B O 1
ATOM 5098 N N . LYS B 1 206 ? 0.635 15.734 3.074 1 98.81 206 LYS B N 1
ATOM 5099 C CA . LYS B 1 206 ? 0.108 14.375 3.1 1 98.81 206 LYS B CA 1
ATOM 5100 C C . LYS B 1 206 ? 0.952 13.438 2.234 1 98.81 206 LYS B C 1
ATOM 5102 O O . LYS B 1 206 ? 0.863 13.477 1.005 1 98.81 206 LYS B O 1
ATOM 5107 N N . ALA B 1 207 ? 1.699 12.609 2.84 1 98.5 207 ALA B N 1
ATOM 5108 C CA . ALA B 1 207 ? 2.553 11.656 2.131 1 98.5 207 ALA B CA 1
ATOM 5109 C C . ALA B 1 207 ? 1.728 10.531 1.516 1 98.5 207 ALA B C 1
ATOM 5111 O O . ALA B 1 207 ? 0.598 10.281 1.941 1 98.5 207 ALA B O 1
ATOM 5112 N N . PRO B 1 208 ? 2.256 9.938 0.435 1 98.25 208 PRO B N 1
ATOM 5113 C CA . PRO B 1 208 ? 1.606 8.703 -0.033 1 98.25 208 PRO B CA 1
ATOM 5114 C C . PRO B 1 208 ? 1.461 7.66 1.069 1 98.25 208 PRO B C 1
ATOM 5116 O O . PRO B 1 208 ? 2.318 7.562 1.951 1 98.25 208 PRO B O 1
ATOM 5119 N N . TYR B 1 209 ? 0.422 6.887 0.99 1 98.25 209 TYR B N 1
ATOM 5120 C CA . TYR B 1 209 ? 0.137 5.859 1.985 1 98.25 209 TYR B CA 1
ATOM 5121 C C . TYR B 1 209 ? 1.352 4.965 2.209 1 98.25 209 TYR B C 1
ATOM 5123 O O . TYR B 1 209 ? 1.921 4.434 1.254 1 98.25 209 TYR B O 1
ATOM 5131 N N . GLY B 1 210 ? 1.773 4.84 3.463 1 97.06 210 GLY B N 1
ATOM 5132 C CA . GLY B 1 210 ? 2.85 3.939 3.85 1 97.06 210 GLY B CA 1
ATOM 5133 C C . GLY B 1 210 ? 4.211 4.605 3.855 1 97.06 210 GLY B C 1
ATOM 5134 O O . GLY B 1 210 ? 5.172 4.062 4.402 1 97.06 210 GLY B O 1
ATOM 5135 N N . ARG B 1 211 ? 4.379 5.801 3.211 1 98 211 ARG B N 1
ATOM 5136 C CA . ARG B 1 211 ? 5.664 6.477 3.111 1 98 211 ARG B CA 1
ATOM 5137 C C . ARG B 1 211 ? 6.188 6.863 4.492 1 98 211 ARG B C 1
ATOM 5139 O O . ARG B 1 211 ? 7.395 6.793 4.746 1 98 211 ARG B O 1
ATOM 5146 N N . ILE B 1 212 ? 5.277 7.328 5.332 1 98.56 212 ILE B N 1
ATOM 5147 C CA . ILE B 1 212 ? 5.539 7.59 6.742 1 98.56 212 ILE B CA 1
ATOM 5148 C C . ILE B 1 212 ? 4.824 6.547 7.602 1 98.56 212 ILE B C 1
ATOM 5150 O O . ILE B 1 212 ? 3.6 6.418 7.543 1 98.56 212 ILE B O 1
ATOM 5154 N N . PRO B 1 213 ? 5.551 5.785 8.367 1 97.81 213 PRO B N 1
ATOM 5155 C CA . PRO B 1 213 ? 4.969 4.652 9.094 1 97.81 213 PRO B CA 1
ATOM 5156 C C . PRO B 1 213 ? 4.023 5.09 10.211 1 97.81 213 PRO B C 1
ATOM 5158 O O . PRO B 1 213 ? 4.176 6.184 10.758 1 97.81 213 PRO B O 1
ATOM 5161 N N . GLY B 1 214 ? 3.047 4.266 10.492 1 97 214 GLY B N 1
ATOM 5162 C CA . GLY B 1 214 ? 2.129 4.422 11.609 1 97 214 GLY B CA 1
ATOM 5163 C C . GLY B 1 214 ? 2.109 3.221 12.539 1 97 214 GLY B C 1
ATOM 5164 O O . GLY B 1 214 ? 3.002 2.371 12.477 1 97 214 GLY B O 1
ATOM 5165 N N . LEU B 1 215 ? 1.117 3.217 13.414 1 95.25 215 LEU B N 1
ATOM 5166 C CA . LEU B 1 215 ? 0.989 2.133 14.383 1 95.25 215 LEU B CA 1
ATOM 5167 C C . LEU B 1 215 ? -0.284 1.331 14.141 1 95.25 215 LEU B C 1
ATOM 5169 O O . LEU B 1 215 ? -1.371 1.901 14.023 1 95.25 215 LEU B O 1
ATOM 5173 N N . PRO B 1 216 ? -0.161 0.058 13.992 1 94.19 216 PRO B N 1
ATOM 5174 C CA . PRO B 1 216 ? -1.354 -0.786 13.883 1 94.19 216 PRO B CA 1
ATOM 5175 C C . PRO B 1 216 ? -2.232 -0.725 15.133 1 94.19 216 PRO B C 1
ATOM 5177 O O . PRO B 1 216 ? -1.747 -0.406 16.219 1 94.19 216 PRO B O 1
ATOM 5180 N N . PRO B 1 217 ? -3.553 -1.011 14.984 1 93.56 217 PRO B N 1
ATOM 5181 C CA . PRO B 1 217 ? -4.148 -1.535 13.758 1 93.56 217 PRO B CA 1
ATOM 5182 C C . PRO B 1 217 ? -4.598 -0.432 12.797 1 93.56 217 PRO B C 1
ATOM 5184 O O . PRO B 1 217 ? -4.832 -0.693 11.617 1 93.56 217 PRO B O 1
ATOM 5187 N N . LEU B 1 218 ? -4.625 0.823 13.258 1 94.62 218 LEU B N 1
ATOM 5188 C CA . LEU B 1 218 ? -5.242 1.867 12.445 1 94.62 218 LEU B CA 1
ATOM 5189 C C . LEU B 1 218 ? -4.277 2.361 11.375 1 94.62 218 LEU B C 1
ATOM 5191 O O . LEU B 1 218 ? -4.684 3.055 10.438 1 94.62 218 LEU B O 1
ATOM 5195 N N . ALA B 1 219 ? -2.992 1.938 11.523 1 94.44 219 ALA B N 1
ATOM 5196 C CA . ALA B 1 219 ? -2.059 2.254 10.445 1 94.44 219 ALA B CA 1
ATOM 5197 C C . ALA B 1 219 ? -2.447 1.539 9.156 1 94.44 219 ALA B C 1
ATOM 5199 O O . ALA B 1 219 ? -2.002 1.919 8.07 1 94.44 219 ALA B O 1
ATOM 5200 N N . ALA B 1 220 ? -3.324 0.523 9.328 1 95.88 220 ALA B N 1
ATOM 5201 C CA . ALA B 1 220 ? -3.754 -0.248 8.164 1 95.88 220 ALA B CA 1
ATOM 5202 C C . ALA B 1 220 ? -4.867 0.472 7.406 1 95.88 220 ALA B C 1
ATOM 5204 O O . ALA B 1 220 ? -5.211 0.092 6.285 1 95.88 220 ALA B O 1
ATOM 5205 N N . ASP B 1 221 ? -5.496 1.515 7.988 1 97.62 221 ASP B N 1
ATOM 5206 C CA . ASP B 1 221 ? -6.48 2.324 7.277 1 97.62 221 ASP B CA 1
ATOM 5207 C C . ASP B 1 221 ? -5.855 3.002 6.059 1 97.62 221 ASP B C 1
ATOM 5209 O O . ASP B 1 221 ? -5.043 3.918 6.203 1 97.62 221 ASP B O 1
ATOM 5213 N N . TRP B 1 222 ? -6.285 2.66 4.879 1 97.62 222 TRP B N 1
ATOM 5214 C CA . TRP B 1 222 ? -5.602 3.07 3.658 1 97.62 222 TRP B CA 1
ATOM 5215 C C . TRP B 1 222 ? -5.965 4.504 3.285 1 97.62 222 TRP B C 1
ATOM 5217 O O . TRP B 1 222 ? -5.5 5.027 2.271 1 97.62 222 TRP B O 1
ATOM 5227 N N . TYR B 1 223 ? -6.773 5.207 4.141 1 98.38 223 TYR B N 1
ATOM 5228 C CA . TYR B 1 223 ? -7.016 6.637 3.994 1 98.38 223 TYR B CA 1
ATOM 5229 C C . TYR B 1 223 ? -6.012 7.445 4.801 1 98.38 223 TYR B C 1
ATOM 5231 O O . TYR B 1 223 ? -5.844 8.648 4.574 1 98.38 223 TYR B O 1
ATOM 5239 N N . ARG B 1 224 ? -5.348 6.801 5.672 1 96.5 224 ARG B N 1
ATOM 5240 C CA . ARG B 1 224 ? -4.633 7.539 6.707 1 96.5 224 ARG B CA 1
ATOM 5241 C C . ARG B 1 224 ? -3.229 7.91 6.242 1 96.5 224 ARG B C 1
ATOM 5243 O O . ARG B 1 224 ? -2.666 7.258 5.359 1 96.5 224 ARG B O 1
ATOM 5250 N N . GLY B 1 225 ? -2.668 8.93 6.945 1 95.5 225 GLY B N 1
ATOM 5251 C CA . GLY B 1 225 ? -1.254 9.258 6.871 1 95.5 225 GLY B CA 1
ATOM 5252 C C . GLY B 1 225 ? -0.798 10.195 7.977 1 95.5 225 GLY B C 1
ATOM 5253 O O . GLY B 1 225 ? -1.51 11.133 8.336 1 95.5 225 GLY B O 1
ATOM 5254 N N . ASP B 1 226 ? 0.303 9.852 8.508 1 96.06 226 ASP B N 1
ATOM 5255 C CA . ASP B 1 226 ? 0.997 10.805 9.367 1 96.06 226 ASP B CA 1
ATOM 5256 C C . ASP B 1 226 ? 1.889 11.742 8.555 1 96.06 226 ASP B C 1
ATOM 5258 O O . ASP B 1 226 ? 2.283 11.406 7.43 1 96.06 226 ASP B O 1
ATOM 5262 N N . GLY B 1 227 ? 2.035 12.922 9.07 1 94.88 227 GLY B N 1
ATOM 5263 C CA . GLY B 1 227 ? 2.832 13.82 8.25 1 94.88 227 GLY B CA 1
ATOM 5264 C C . GLY B 1 227 ? 3.32 15.039 9 1 94.88 227 GLY B C 1
ATOM 5265 O O . GLY B 1 227 ? 2.984 15.234 10.172 1 94.88 227 GLY B O 1
ATOM 5266 N N . PRO B 1 228 ? 4.137 15.773 8.305 1 98.62 228 PRO B N 1
ATOM 5267 C CA . PRO B 1 228 ? 4.738 16.984 8.859 1 98.62 228 PRO B CA 1
ATOM 5268 C C . PRO B 1 228 ? 3.963 18.25 8.492 1 98.62 228 PRO B C 1
ATOM 5270 O O . PRO B 1 228 ? 3.256 18.281 7.48 1 98.62 228 PRO B O 1
ATOM 5273 N N . MET B 1 229 ? 4.09 19.188 9.328 1 98.81 229 MET B N 1
ATOM 5274 C CA . MET B 1 229 ? 3.74 20.578 9.031 1 98.81 229 MET B CA 1
ATOM 5275 C C . MET B 1 229 ? 4.902 21.516 9.359 1 98.81 229 MET B C 1
ATOM 5277 O O . MET B 1 229 ? 5.746 21.188 10.203 1 98.81 229 MET B O 1
ATOM 5281 N N . GLY B 1 230 ? 4.992 22.578 8.711 1 98.69 230 GLY B N 1
ATOM 5282 C CA . GLY B 1 230 ? 5.973 23.625 8.906 1 98.69 230 GLY B CA 1
ATOM 5283 C C . GLY B 1 230 ? 5.559 24.953 8.289 1 98.69 230 GLY B C 1
ATOM 5284 O O . GLY B 1 230 ? 4.422 25.094 7.832 1 98.69 230 GLY B O 1
ATOM 5285 N N . ARG B 1 231 ? 6.441 25.906 8.352 1 98.06 231 ARG B N 1
ATOM 5286 C CA . ARG B 1 231 ? 6.102 27.219 7.793 1 98.06 231 ARG B CA 1
ATOM 5287 C C . ARG B 1 231 ? 6.613 27.359 6.363 1 98.06 231 ARG B C 1
ATOM 5289 O O . ARG B 1 231 ? 6.199 28.25 5.637 1 98.06 231 ARG B O 1
ATOM 5296 N N . THR B 1 232 ? 7.574 26.469 6.023 1 98.06 232 THR B N 1
ATOM 5297 C CA . THR B 1 232 ? 8.094 26.484 4.66 1 98.06 232 THR B CA 1
ATOM 5298 C C . THR B 1 232 ? 8.094 25.094 4.051 1 98.06 232 THR B C 1
ATOM 5300 O O . THR B 1 232 ? 8.117 24.094 4.773 1 98.06 232 THR B O 1
ATOM 5303 N N . VAL B 1 233 ? 8.078 25.062 2.746 1 98.62 233 VAL B N 1
ATOM 5304 C CA . VAL B 1 233 ? 8.133 23.797 2.027 1 98.62 233 VAL B CA 1
ATOM 5305 C C . VAL B 1 233 ? 9.445 23.078 2.355 1 98.62 233 VAL B C 1
ATOM 5307 O O . VAL B 1 233 ? 9.453 21.859 2.545 1 98.62 233 VAL B O 1
ATOM 5310 N N . ALA B 1 234 ? 10.523 23.812 2.49 1 98.31 234 ALA B N 1
ATOM 5311 C CA . ALA B 1 234 ? 11.82 23.234 2.814 1 98.31 234 ALA B CA 1
ATOM 5312 C C . ALA B 1 234 ? 11.812 22.609 4.207 1 98.31 234 ALA B C 1
ATOM 5314 O O . ALA B 1 234 ? 12.391 21.547 4.418 1 98.31 234 ALA B O 1
ATOM 5315 N N . ASP B 1 235 ? 11.227 23.297 5.16 1 98.38 235 ASP B N 1
ATOM 5316 C CA . ASP B 1 235 ? 11.117 22.766 6.512 1 98.38 235 ASP B CA 1
ATOM 5317 C C . ASP B 1 235 ? 10.328 21.453 6.523 1 98.38 235 ASP B C 1
ATOM 5319 O O . ASP B 1 235 ? 10.711 20.5 7.199 1 98.38 235 ASP B O 1
ATOM 5323 N N . VAL B 1 236 ? 9.242 21.438 5.805 1 98.69 236 VAL B N 1
ATOM 5324 C CA . VAL B 1 236 ? 8.383 20.25 5.727 1 98.69 236 VAL B CA 1
ATOM 5325 C C . VAL B 1 236 ? 9.133 19.109 5.047 1 98.69 236 VAL B C 1
ATOM 5327 O O . VAL B 1 236 ? 9.023 17.953 5.461 1 98.69 236 VAL B O 1
ATOM 5330 N N . ALA B 1 237 ? 9.906 19.453 4.016 1 98.62 237 ALA B N 1
ATOM 5331 C CA . ALA B 1 237 ? 10.734 18.438 3.363 1 98.62 237 ALA B CA 1
ATOM 5332 C C . ALA B 1 237 ? 11.734 17.828 4.34 1 98.62 237 ALA B C 1
ATOM 5334 O O . ALA B 1 237 ? 11.953 16.625 4.344 1 98.62 237 ALA B O 1
ATOM 5335 N N . LEU B 1 238 ? 12.32 18.656 5.141 1 98.38 238 LEU B N 1
ATOM 5336 C CA . LEU B 1 238 ? 13.305 18.219 6.125 1 98.38 238 LEU B CA 1
ATOM 5337 C C . LEU B 1 238 ? 12.672 17.234 7.109 1 98.38 238 LEU B C 1
ATOM 5339 O O . LEU B 1 238 ? 13.211 16.141 7.34 1 98.38 238 LEU B O 1
ATOM 5343 N N . LEU B 1 239 ? 11.578 17.594 7.707 1 98.81 239 LEU B N 1
ATOM 5344 C CA . LEU B 1 239 ? 10.914 16.734 8.68 1 98.81 239 LEU B CA 1
ATOM 5345 C C . LEU B 1 239 ? 10.391 15.469 8.008 1 98.81 239 LEU B C 1
ATOM 5347 O O . LEU B 1 239 ? 10.414 14.398 8.617 1 98.81 239 LEU B O 1
ATOM 5351 N N . SER B 1 240 ? 9.906 15.586 6.754 1 98.56 240 SER B N 1
ATOM 5352 C CA . SER B 1 240 ? 9.445 14.43 6 1 98.56 240 SER B CA 1
ATOM 5353 C C . SER B 1 240 ? 10.562 13.406 5.824 1 98.56 240 SER B C 1
ATOM 5355 O O . SER B 1 240 ? 10.328 12.203 5.961 1 98.56 240 SER B O 1
ATOM 5357 N N . ALA B 1 241 ? 11.75 13.906 5.48 1 98.38 241 ALA B N 1
ATOM 5358 C CA . ALA B 1 241 ? 12.891 13.008 5.277 1 98.38 241 ALA B CA 1
ATOM 5359 C C . ALA B 1 241 ? 13.172 12.195 6.531 1 98.38 241 ALA B C 1
ATOM 5361 O O . ALA B 1 241 ? 13.492 11 6.445 1 98.38 241 ALA B O 1
ATOM 5362 N N . VAL B 1 242 ? 13.023 12.781 7.66 1 98.5 242 VAL B N 1
ATOM 5363 C CA . VAL B 1 242 ? 13.32 12.148 8.938 1 98.5 242 VAL B CA 1
ATOM 5364 C C . VAL B 1 242 ? 12.242 11.125 9.281 1 98.5 242 VAL B C 1
ATOM 5366 O O . VAL B 1 242 ? 12.539 10.031 9.766 1 98.5 242 VAL B O 1
ATOM 5369 N N . MET B 1 243 ? 11 11.438 8.992 1 98.56 243 MET B N 1
ATOM 5370 C CA . MET B 1 243 ? 9.859 10.633 9.414 1 98.56 243 MET B CA 1
ATOM 5371 C C . MET B 1 243 ? 9.648 9.453 8.477 1 98.56 243 MET B C 1
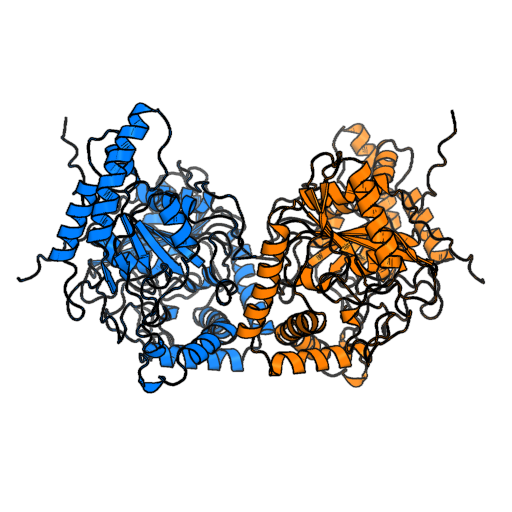ATOM 5373 O O . MET B 1 243 ? 9.031 8.453 8.852 1 98.56 243 MET B O 1
ATOM 5377 N N . SER B 1 244 ? 10.164 9.492 7.27 1 98.25 244 SER B N 1
ATOM 5378 C CA . SER B 1 244 ? 9.797 8.578 6.195 1 98.25 244 SER B CA 1
ATOM 5379 C C . SER B 1 244 ? 10.672 7.336 6.195 1 98.25 244 SER B C 1
ATOM 5381 O O . SER B 1 244 ? 11.789 7.355 6.727 1 98.25 244 SER B O 1
ATOM 5383 N N . GLY B 1 245 ? 10.102 6.27 5.586 1 96.88 245 GLY B N 1
ATOM 5384 C CA . GLY B 1 245 ? 10.859 5.059 5.32 1 96.88 245 GLY B CA 1
ATOM 5385 C C . GLY B 1 245 ? 10.258 3.82 5.957 1 96.88 245 GLY B C 1
ATOM 5386 O O . GLY B 1 245 ? 9.32 3.922 6.75 1 96.88 245 GLY B O 1
ATOM 5387 N N . ARG B 1 246 ? 10.75 2.693 5.629 1 94.75 246 ARG B N 1
ATOM 5388 C CA . ARG B 1 246 ? 10.281 1.41 6.145 1 94.75 246 ARG B CA 1
ATOM 5389 C C . ARG B 1 246 ? 10.445 1.34 7.66 1 94.75 246 ARG B C 1
ATOM 5391 O O . ARG B 1 246 ? 11.422 1.857 8.211 1 94.75 246 ARG B O 1
ATOM 5398 N N . HIS B 1 247 ? 9.531 0.727 8.281 1 95.06 247 HIS B N 1
ATOM 5399 C CA . HIS B 1 247 ? 9.539 0.503 9.719 1 95.06 247 HIS B CA 1
ATOM 5400 C C . HIS B 1 247 ? 8.953 -0.862 10.07 1 95.06 247 HIS B C 1
ATOM 5402 O O . HIS B 1 247 ? 7.945 -1.273 9.5 1 95.06 247 HIS B O 1
ATOM 5408 N N . PRO B 1 248 ? 9.523 -1.6 10.953 1 91.56 248 PRO B N 1
ATOM 5409 C CA . PRO B 1 248 ? 9.062 -2.953 11.273 1 91.56 248 PRO B CA 1
ATOM 5410 C C . PRO B 1 248 ? 7.652 -2.971 11.852 1 91.56 248 PRO B C 1
ATOM 5412 O O . PRO B 1 248 ? 6.941 -3.971 11.727 1 91.56 248 PRO B O 1
ATOM 5415 N N . ALA B 1 249 ? 7.254 -1.862 12.422 1 92.81 249 ALA B N 1
ATOM 5416 C CA . ALA B 1 249 ? 5.938 -1.821 13.055 1 92.81 249 ALA B CA 1
ATOM 5417 C C . ALA B 1 249 ? 4.832 -1.662 12.016 1 92.81 249 ALA B C 1
ATOM 5419 O O . ALA B 1 249 ? 3.654 -1.873 12.312 1 92.81 249 ALA B O 1
ATOM 5420 N N . ASP B 1 250 ? 5.223 -1.274 10.875 1 96.19 250 ASP B N 1
ATOM 5421 C CA . ASP B 1 250 ? 4.25 -0.999 9.828 1 96.19 250 ASP B CA 1
ATOM 5422 C C . ASP B 1 250 ? 4.609 -1.734 8.539 1 96.19 250 ASP B C 1
ATOM 5424 O O . ASP B 1 250 ? 5.406 -1.242 7.738 1 96.19 250 ASP B O 1
ATOM 5428 N N . HIS B 1 251 ? 3.916 -2.768 8.281 1 96.44 251 HIS B N 1
ATOM 5429 C CA . HIS B 1 251 ? 4.215 -3.652 7.156 1 96.44 251 HIS B CA 1
ATOM 5430 C C . HIS B 1 251 ? 4.031 -2.936 5.824 1 96.44 251 HIS B C 1
ATOM 5432 O O . HIS B 1 251 ? 4.688 -3.273 4.836 1 96.44 251 HIS B O 1
ATOM 5438 N N . ALA B 1 252 ? 3.195 -1.926 5.816 1 95.38 252 ALA B N 1
ATOM 5439 C CA . ALA B 1 252 ? 2.889 -1.218 4.578 1 95.38 252 ALA B CA 1
ATOM 5440 C C . ALA B 1 252 ? 3.914 -0.121 4.305 1 95.38 252 ALA B C 1
ATOM 5442 O O . ALA B 1 252 ? 3.902 0.496 3.236 1 95.38 252 ALA B O 1
ATOM 5443 N N . SER B 1 253 ? 4.801 0.153 5.27 1 96.81 253 SER B N 1
ATOM 5444 C CA . SER B 1 253 ? 5.758 1.241 5.113 1 96.81 253 SER B CA 1
ATOM 5445 C C . SER B 1 253 ? 6.773 0.93 4.016 1 96.81 253 SER B C 1
ATOM 5447 O O . SER B 1 253 ? 7.094 -0.236 3.771 1 96.81 253 SER B O 1
ATOM 5449 N N . TRP B 1 254 ? 7.234 1.975 3.322 1 95.69 254 TRP B N 1
ATOM 5450 C CA . TRP B 1 254 ? 8.117 1.739 2.188 1 95.69 254 TRP B CA 1
ATOM 5451 C C . TRP B 1 254 ? 9.062 2.916 1.98 1 95.69 254 TRP B C 1
ATOM 5453 O O . TRP B 1 254 ? 8.922 3.959 2.623 1 95.69 254 TRP B O 1
ATOM 5463 N N . GLY B 1 255 ? 10.078 2.717 1.095 1 94.94 255 GLY B N 1
ATOM 5464 C CA . GLY B 1 255 ? 11.008 3.756 0.675 1 94.94 255 GLY B CA 1
ATOM 5465 C C . GLY B 1 255 ? 12.188 3.92 1.614 1 94.94 255 GLY B C 1
ATOM 5466 O O . GLY B 1 255 ? 12.219 3.316 2.689 1 94.94 255 GLY B O 1
ATOM 5467 N N . PRO B 1 256 ? 13.109 4.703 1.209 1 94.5 256 PRO B N 1
ATOM 5468 C CA . PRO B 1 256 ? 14.297 4.945 2.037 1 94.5 256 PRO B CA 1
ATOM 5469 C C . PRO B 1 256 ? 14.039 5.945 3.16 1 94.5 256 PRO B C 1
ATOM 5471 O O . PRO B 1 256 ? 13.117 6.766 3.061 1 94.5 256 PRO B O 1
ATOM 5474 N N . ALA B 1 257 ? 14.836 5.82 4.16 1 93.75 257 ALA B N 1
ATOM 5475 C CA . ALA B 1 257 ? 14.859 6.809 5.23 1 93.75 257 ALA B CA 1
ATOM 5476 C C . ALA B 1 257 ? 15.859 7.922 4.938 1 93.75 257 ALA B C 1
ATOM 5478 O O . ALA B 1 257 ? 16.797 7.73 4.16 1 93.75 257 ALA B O 1
ATOM 5479 N N . ASN B 1 258 ? 15.602 9.086 5.438 1 95.5 258 ASN B N 1
ATOM 5480 C CA . ASN B 1 258 ? 16.531 10.211 5.426 1 95.5 258 ASN B CA 1
ATOM 5481 C C . ASN B 1 258 ? 16.812 10.695 4.008 1 95.5 258 ASN B C 1
ATOM 5483 O O . ASN B 1 258 ? 17.953 11.055 3.682 1 95.5 258 ASN B O 1
ATOM 5487 N N . GLN B 1 259 ? 15.891 10.555 3.139 1 96 259 GLN B N 1
ATOM 5488 C CA . GLN B 1 259 ? 15.969 11.102 1.79 1 96 259 GLN B CA 1
ATOM 5489 C C . GLN B 1 259 ? 14.953 12.219 1.587 1 96 259 GLN B C 1
ATOM 5491 O O . GLN B 1 259 ? 13.742 11.984 1.639 1 96 259 GLN B O 1
ATOM 5496 N N . SER B 1 260 ? 15.469 13.359 1.335 1 97 260 SER B N 1
ATOM 5497 C CA . SER B 1 260 ? 14.594 14.516 1.162 1 97 260 SER B CA 1
ATOM 5498 C C . SER B 1 260 ? 13.859 14.453 -0.173 1 97 260 SER B C 1
ATOM 5500 O O . SER B 1 260 ? 14.469 14.227 -1.217 1 97 260 SER B O 1
ATOM 5502 N N . PRO B 1 261 ? 12.555 14.727 -0.164 1 97.06 261 PRO B N 1
ATOM 5503 C CA . PRO B 1 261 ? 11.812 14.797 -1.425 1 97.06 261 PRO B CA 1
ATOM 5504 C C . PRO B 1 261 ? 11.906 16.172 -2.088 1 97.06 261 PRO B C 1
ATOM 5506 O O . PRO B 1 261 ? 11.344 16.375 -3.17 1 97.06 261 PRO B O 1
ATOM 5509 N N . LEU B 1 262 ? 12.609 17.094 -1.484 1 97.31 262 LEU B N 1
ATOM 5510 C CA . LEU B 1 262 ? 12.648 18.469 -1.974 1 97.31 262 LEU B CA 1
ATOM 5511 C C . LEU B 1 262 ? 13.375 18.547 -3.311 1 97.31 262 LEU B C 1
ATOM 5513 O O . LEU B 1 262 ? 14.469 18 -3.459 1 97.31 262 LEU B O 1
ATOM 5517 N N . ARG B 1 263 ? 12.75 19.125 -4.262 1 93.69 263 ARG B N 1
ATOM 5518 C CA . ARG B 1 263 ? 13.352 19.516 -5.535 1 93.69 263 ARG B CA 1
ATOM 5519 C C . ARG B 1 263 ? 13.102 20.984 -5.82 1 93.69 263 ARG B C 1
ATOM 5521 O O . ARG B 1 263 ? 11.953 21.453 -5.812 1 93.69 263 ARG B O 1
ATOM 5528 N N . THR B 1 264 ? 14.172 21.703 -5.984 1 92 264 THR B N 1
ATOM 5529 C CA . THR B 1 264 ? 14.055 23.125 -6.27 1 92 264 THR B CA 1
ATOM 5530 C C . THR B 1 264 ? 14.266 23.391 -7.754 1 92 264 THR B C 1
ATOM 5532 O O . THR B 1 264 ? 14.828 22.562 -8.469 1 92 264 THR B O 1
ATOM 5535 N N . GLY B 1 265 ? 13.656 24.453 -8.211 1 90.62 265 GLY B N 1
ATOM 5536 C CA . GLY B 1 265 ? 13.797 24.828 -9.609 1 90.62 265 GLY B CA 1
ATOM 5537 C C . GLY B 1 265 ? 12.602 25.594 -10.148 1 90.62 265 GLY B C 1
ATOM 5538 O O . GLY B 1 265 ? 11.633 25.828 -9.422 1 90.62 265 GLY B O 1
ATOM 5539 N N . GLY B 1 266 ? 12.758 26.016 -11.406 1 95.44 266 GLY B N 1
ATOM 5540 C CA . GLY B 1 266 ? 11.664 26.703 -12.062 1 95.44 266 GLY B CA 1
ATOM 5541 C C . GLY B 1 266 ? 10.586 25.781 -12.578 1 95.44 266 GLY B C 1
ATOM 5542 O O . GLY B 1 266 ? 10.727 24.547 -12.516 1 95.44 266 GLY B O 1
ATOM 5543 N N . VAL B 1 267 ? 9.5 26.328 -13 1 98.25 267 VAL B N 1
ATOM 5544 C CA . VAL B 1 267 ? 8.352 25.531 -13.422 1 98.25 267 VAL B CA 1
ATOM 5545 C C . VAL B 1 267 ? 8.203 25.625 -14.945 1 98.25 267 VAL B C 1
ATOM 5547 O O . VAL B 1 267 ? 7.176 25.219 -15.492 1 98.25 267 VAL B O 1
ATOM 5550 N N . ARG B 1 268 ? 9.219 26.203 -15.578 1 98 268 ARG B N 1
ATOM 5551 C CA . ARG B 1 268 ? 9.133 26.344 -17.031 1 98 268 ARG B CA 1
ATOM 5552 C C . ARG B 1 268 ? 8.938 25 -17.703 1 98 268 ARG B C 1
ATOM 5554 O O . ARG B 1 268 ? 9.68 24.047 -17.438 1 98 268 ARG B O 1
ATOM 5561 N N . GLY B 1 269 ? 7.949 24.922 -18.5 1 97.75 269 GLY B N 1
ATOM 5562 C CA . GLY B 1 269 ? 7.711 23.719 -19.297 1 97.75 269 GLY B CA 1
ATOM 5563 C C . GLY B 1 269 ? 6.848 22.688 -18.578 1 97.75 269 GLY B C 1
ATOM 5564 O O . GLY B 1 269 ? 6.375 21.734 -19.203 1 97.75 269 GLY B O 1
ATOM 5565 N N . LEU B 1 270 ? 6.602 22.891 -17.312 1 98.44 270 LEU B N 1
ATOM 5566 C CA . LEU B 1 270 ? 5.719 21.969 -16.594 1 98.44 270 LEU B CA 1
ATOM 5567 C C . LEU B 1 270 ? 4.266 22.188 -17 1 98.44 270 LEU B C 1
ATOM 5569 O O . LEU B 1 270 ? 3.842 23.328 -17.219 1 98.44 270 LEU B O 1
ATOM 5573 N N . ARG B 1 271 ? 3.561 21.156 -17.188 1 98.81 271 ARG B N 1
ATOM 5574 C CA . ARG B 1 271 ? 2.121 21.234 -17.422 1 98.81 271 ARG B CA 1
ATOM 5575 C C . ARG B 1 271 ? 1.349 21.047 -16.109 1 98.81 271 ARG B C 1
ATOM 5577 O O . ARG B 1 271 ? 1.381 19.969 -15.516 1 98.81 271 ARG B O 1
ATOM 5584 N N . ILE B 1 272 ? 0.683 22.047 -15.664 1 98.88 272 ILE B N 1
ATOM 5585 C CA . ILE B 1 272 ? -0.023 22.062 -14.391 1 98.88 272 ILE B CA 1
ATOM 5586 C C . ILE B 1 272 ? -1.529 22.109 -14.633 1 98.88 272 ILE B C 1
ATOM 5588 O O . ILE B 1 272 ? -2.031 23.047 -15.266 1 98.88 272 ILE B O 1
ATOM 5592 N N . GLY B 1 273 ? -2.213 21.031 -14.18 1 98.94 273 GLY B N 1
ATOM 5593 C CA . GLY B 1 273 ? -3.666 21.078 -14.219 1 98.94 273 GLY B CA 1
ATOM 5594 C C . GLY B 1 273 ? -4.277 21.953 -13.148 1 98.94 273 GLY B C 1
ATOM 5595 O O . GLY B 1 273 ? -3.799 21.969 -12.008 1 98.94 273 GLY B O 1
ATOM 5596 N N . LEU B 1 274 ? -5.309 22.688 -13.508 1 98.94 274 LEU B N 1
ATOM 5597 C CA . LEU B 1 274 ? -6.031 23.547 -12.57 1 98.94 274 LEU B CA 1
ATOM 5598 C C . LEU B 1 274 ? -7.492 23.125 -12.469 1 98.94 274 LEU B C 1
ATOM 5600 O O . LEU B 1 274 ? -8.195 23.047 -13.477 1 98.94 274 LEU B O 1
ATOM 5604 N N . SER B 1 275 ? -7.898 22.797 -11.312 1 98.88 275 SER B N 1
ATOM 5605 C CA . SER B 1 275 ? -9.312 22.578 -11.031 1 98.88 275 SER B CA 1
ATOM 5606 C C . SER B 1 275 ? -9.766 23.391 -9.812 1 98.88 275 SER B C 1
ATOM 5608 O O . SER B 1 275 ? -9.602 22.938 -8.672 1 98.88 275 SER B O 1
ATOM 5610 N N . VAL B 1 276 ? -10.422 24.438 -10.008 1 98.62 276 VAL B N 1
ATOM 5611 C CA . VAL B 1 276 ? -10.797 25.359 -8.938 1 98.62 276 VAL B CA 1
ATOM 5612 C C . VAL B 1 276 ? -11.93 24.75 -8.102 1 98.62 276 VAL B C 1
ATOM 5614 O O . VAL B 1 276 ? -11.984 24.953 -6.887 1 98.62 276 VAL B O 1
ATOM 5617 N N . HIS B 1 277 ? -12.758 23.984 -8.703 1 98 277 HIS B N 1
ATOM 5618 C CA . HIS B 1 277 ? -13.977 23.562 -8.016 1 98 277 HIS B CA 1
ATOM 5619 C C . HIS B 1 277 ? -13.961 22.062 -7.727 1 98 277 HIS B C 1
ATOM 5621 O O . HIS B 1 277 ? -14.766 21.578 -6.934 1 98 277 HIS B O 1
ATOM 5627 N N . LEU B 1 278 ? -13.062 21.234 -8.352 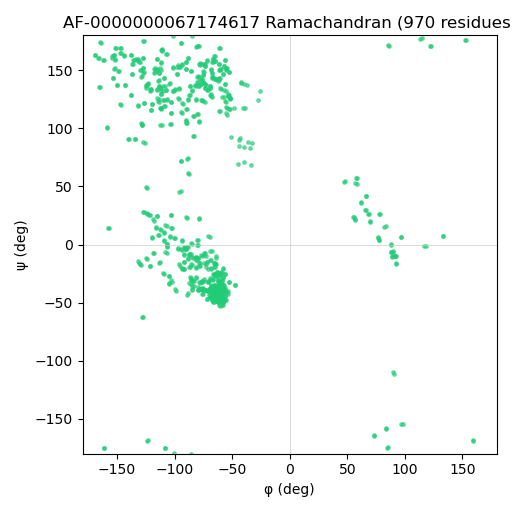1 98.06 278 LEU B N 1
ATOM 5628 C CA . LEU B 1 278 ? -13.031 19.781 -8.211 1 98.06 278 LEU B CA 1
ATOM 5629 C C . LEU B 1 278 ? -14.422 19.188 -8.375 1 98.06 278 LEU B C 1
ATOM 5631 O O . LEU B 1 278 ? -14.875 18.406 -7.527 1 98.06 278 LEU B O 1
ATOM 5635 N N . GLY B 1 279 ? -15.062 19.5 -9.453 1 97.94 279 GLY B N 1
ATOM 5636 C CA . GLY B 1 279 ? -16.453 19.125 -9.641 1 97.94 279 GLY B CA 1
ATOM 5637 C C . GLY B 1 279 ? -17.438 20.156 -9.133 1 97.94 279 GLY B C 1
ATOM 5638 O O . GLY B 1 279 ? -17.422 21.312 -9.594 1 97.94 279 GLY B O 1
ATOM 5639 N N . ASP B 1 280 ? -18.203 19.875 -7.996 1 97.62 280 ASP B N 1
ATOM 5640 C CA . ASP B 1 280 ? -19.234 20.828 -7.613 1 97.62 280 ASP B CA 1
ATOM 5641 C C . ASP B 1 280 ? -19.016 21.344 -6.195 1 97.62 280 ASP B C 1
ATOM 5643 O O . ASP B 1 280 ? -19.969 21.672 -5.488 1 97.62 280 ASP B O 1
ATOM 5647 N N . PHE B 1 281 ? -17.766 21.312 -5.727 1 98.25 281 PHE B N 1
ATOM 5648 C CA . PHE B 1 281 ? -17.516 21.922 -4.422 1 98.25 281 PHE B CA 1
ATOM 5649 C C . PHE B 1 281 ? -17.922 23.391 -4.426 1 98.25 281 PHE B C 1
ATOM 5651 O O . PHE B 1 281 ? -17.719 24.094 -5.41 1 98.25 281 PHE B O 1
ATOM 5658 N N . PRO B 1 282 ? -18.391 23.859 -3.307 1 98.19 282 PRO B N 1
ATOM 5659 C CA . PRO B 1 282 ? -18.891 25.234 -3.232 1 98.19 282 PRO B CA 1
ATOM 5660 C C . PRO B 1 282 ? -17.797 26.234 -2.879 1 98.19 282 PRO B C 1
ATOM 5662 O O . PRO B 1 282 ? -17.844 26.859 -1.813 1 98.19 282 PRO B O 1
ATOM 5665 N N . VAL B 1 283 ? -16.969 26.531 -3.744 1 98.62 283 VAL B N 1
ATOM 5666 C CA . VAL B 1 283 ? -15.75 27.297 -3.477 1 98.62 283 VAL B CA 1
ATOM 5667 C C . VAL B 1 283 ? -16.094 28.781 -3.326 1 98.62 283 VAL B C 1
ATOM 5669 O O . VAL B 1 283 ? -16.656 29.391 -4.234 1 98.62 283 VAL B O 1
ATOM 5672 N N . ALA B 1 284 ? -15.703 29.344 -2.176 1 98.69 284 ALA B N 1
ATOM 5673 C CA . ALA B 1 284 ? -15.891 30.766 -1.917 1 98.69 284 ALA B CA 1
ATOM 5674 C C . ALA B 1 284 ? -15.148 31.609 -2.941 1 98.69 284 ALA B C 1
ATOM 5676 O O . ALA B 1 284 ? -14.078 31.219 -3.42 1 98.69 284 ALA B O 1
ATOM 5677 N N . GLU B 1 285 ? -15.633 32.75 -3.234 1 98.38 285 GLU B N 1
ATOM 5678 C CA . GLU B 1 285 ? -15.062 33.656 -4.25 1 98.38 285 GLU B CA 1
ATOM 5679 C C . GLU B 1 285 ? -13.609 34 -3.928 1 98.38 285 GLU B C 1
ATOM 5681 O O . GLU B 1 285 ? -12.758 34 -4.812 1 98.38 285 GLU B O 1
ATOM 5686 N N . ALA B 1 286 ? -13.336 34.281 -2.691 1 98.38 286 ALA B N 1
ATOM 5687 C CA . ALA B 1 286 ? -11.984 34.656 -2.287 1 98.38 286 ALA B CA 1
ATOM 5688 C C . ALA B 1 286 ? -11.016 33.5 -2.475 1 98.38 286 ALA B C 1
ATOM 5690 O O . ALA B 1 286 ? -9.859 33.719 -2.861 1 98.38 286 ALA B O 1
ATOM 5691 N N . VAL B 1 287 ? -11.445 32.281 -2.168 1 98.75 287 VAL B N 1
ATOM 5692 C CA . VAL B 1 287 ? -10.617 31.094 -2.336 1 98.75 287 VAL B CA 1
ATOM 5693 C C . VAL B 1 287 ? -10.328 30.875 -3.818 1 98.75 287 VAL B C 1
ATOM 5695 O O . VAL B 1 287 ? -9.188 30.594 -4.203 1 98.75 287 VAL B O 1
ATOM 5698 N N . ALA B 1 288 ? -11.359 30.984 -4.656 1 98.75 288 ALA B N 1
ATOM 5699 C CA . ALA B 1 288 ? -11.203 30.844 -6.102 1 98.75 288 ALA B CA 1
ATOM 5700 C C . ALA B 1 288 ? -10.234 31.875 -6.656 1 98.75 288 ALA B C 1
ATOM 5702 O O . ALA B 1 288 ? -9.359 31.562 -7.465 1 98.75 288 ALA B O 1
ATOM 5703 N N . ALA B 1 289 ? -10.43 33.125 -6.242 1 98.75 289 ALA B N 1
ATOM 5704 C CA . ALA B 1 289 ? -9.586 34.219 -6.723 1 98.75 289 ALA B CA 1
ATOM 5705 C C . ALA B 1 289 ? -8.125 33.969 -6.348 1 98.75 289 ALA B C 1
ATOM 5707 O O . ALA B 1 289 ? -7.23 34.156 -7.176 1 98.75 289 ALA B O 1
ATOM 5708 N N . ASN B 1 290 ? -7.875 33.625 -5.09 1 98.75 290 ASN B N 1
ATOM 5709 C CA . ASN B 1 290 ? -6.512 33.375 -4.645 1 98.75 290 ASN B CA 1
ATOM 5710 C C . ASN B 1 290 ? -5.895 32.188 -5.395 1 98.75 290 ASN B C 1
ATOM 5712 O O . ASN B 1 290 ? -4.703 32.188 -5.703 1 98.75 290 ASN B O 1
ATOM 5716 N N . THR B 1 291 ? -6.68 31.156 -5.66 1 98.88 291 THR B N 1
ATOM 5717 C CA . THR B 1 291 ? -6.199 29.984 -6.402 1 98.88 291 THR B CA 1
ATOM 5718 C C . THR B 1 291 ? -5.832 30.375 -7.832 1 98.88 291 THR B C 1
ATOM 5720 O O . THR B 1 291 ? -4.781 29.969 -8.336 1 98.88 291 THR B O 1
ATOM 5723 N N . ARG B 1 292 ? -6.645 31.156 -8.477 1 98.81 292 ARG B N 1
ATOM 5724 C CA . ARG B 1 292 ? -6.363 31.609 -9.836 1 98.81 292 ARG B CA 1
ATOM 5725 C C . ARG B 1 292 ? -5.133 32.5 -9.867 1 98.81 292 ARG B C 1
ATOM 5727 O O . ARG B 1 292 ? -4.363 32.5 -10.828 1 98.81 292 ARG B O 1
ATOM 5734 N N . ALA B 1 293 ? -4.977 33.312 -8.82 1 98.81 293 ALA B N 1
ATOM 5735 C CA . ALA B 1 293 ? -3.785 34.156 -8.734 1 98.81 293 ALA B CA 1
ATOM 5736 C C . ALA B 1 293 ? -2.518 33.312 -8.68 1 98.81 293 ALA B C 1
ATOM 5738 O O . ALA B 1 293 ? -1.504 33.656 -9.289 1 98.81 293 ALA B O 1
ATOM 5739 N N . VAL B 1 294 ? -2.57 32.188 -7.934 1 98.88 294 VAL B N 1
ATOM 5740 C CA . VAL B 1 294 ? -1.438 31.281 -7.883 1 98.88 294 VAL B CA 1
ATOM 5741 C C . VAL B 1 294 ? -1.185 30.688 -9.273 1 98.88 294 VAL B C 1
ATOM 5743 O O . VAL B 1 294 ? -0.038 30.609 -9.719 1 98.88 294 VAL B O 1
ATOM 5746 N N . ALA B 1 295 ? -2.248 30.266 -9.938 1 98.88 295 ALA B N 1
ATOM 5747 C CA . ALA B 1 295 ? -2.133 29.719 -11.289 1 98.88 295 ALA B CA 1
ATOM 5748 C C . ALA B 1 295 ? -1.503 30.734 -12.242 1 98.88 295 ALA B C 1
ATOM 5750 O O . ALA B 1 295 ? -0.661 30.391 -13.07 1 98.88 295 ALA B O 1
ATOM 5751 N N . ASP B 1 296 ? -1.891 32 -12.125 1 98.75 296 ASP B N 1
ATOM 5752 C CA . ASP B 1 296 ? -1.383 33.062 -12.984 1 98.75 296 ASP B CA 1
ATOM 5753 C C . ASP B 1 296 ? 0.114 33.281 -12.766 1 98.75 296 ASP B C 1
ATOM 5755 O O . ASP B 1 296 ? 0.864 33.469 -13.727 1 98.75 296 ASP B O 1
ATOM 5759 N N . VAL B 1 297 ? 0.513 33.312 -11.539 1 98.06 297 VAL B N 1
ATOM 5760 C CA . VAL B 1 297 ? 1.923 33.531 -11.234 1 98.06 297 VAL B CA 1
ATOM 5761 C C . VAL B 1 297 ? 2.754 32.344 -11.758 1 98.06 297 VAL B C 1
ATOM 5763 O O . VAL B 1 297 ? 3.869 32.562 -12.242 1 98.06 297 VAL B O 1
ATOM 5766 N N . LEU B 1 298 ? 2.236 31.141 -11.664 1 98.75 298 LEU B N 1
ATOM 5767 C CA . LEU B 1 298 ? 2.92 29.969 -12.211 1 98.75 298 LEU B CA 1
ATOM 5768 C C . LEU B 1 298 ? 3.023 30.078 -13.734 1 98.75 298 LEU B C 1
ATOM 5770 O O . LEU B 1 298 ? 4.074 29.781 -14.312 1 98.75 298 LEU B O 1
ATOM 5774 N N . ALA B 1 299 ? 1.934 30.469 -14.328 1 98.75 299 ALA B N 1
ATOM 5775 C CA . ALA B 1 299 ? 1.942 30.672 -15.773 1 98.75 299 ALA B CA 1
ATOM 5776 C C . ALA B 1 299 ? 2.961 31.734 -16.172 1 98.75 299 ALA B C 1
ATOM 5778 O O . ALA B 1 299 ? 3.684 31.562 -17.156 1 98.75 299 ALA B O 1
ATOM 5779 N N . GLY B 1 300 ? 2.986 32.781 -15.438 1 98.5 300 GLY B N 1
ATOM 5780 C CA . GLY B 1 300 ? 3.943 33.844 -15.688 1 98.5 300 GLY B CA 1
ATOM 5781 C C . GLY B 1 300 ? 5.387 33.406 -15.562 1 98.5 300 GLY B C 1
ATOM 5782 O O . GLY B 1 300 ? 6.277 33.969 -16.203 1 98.5 300 GLY B O 1
ATOM 5783 N N . ALA B 1 301 ? 5.559 32.375 -14.805 1 98.5 301 ALA B N 1
ATOM 5784 C CA . ALA B 1 301 ? 6.902 31.844 -14.586 1 98.5 301 ALA B CA 1
ATOM 5785 C C . ALA B 1 301 ? 7.246 30.766 -15.617 1 98.5 301 ALA B C 1
ATOM 5787 O O . ALA B 1 301 ? 8.312 30.172 -15.562 1 98.5 301 ALA B O 1
ATOM 5788 N N . GLY B 1 302 ? 6.312 30.422 -16.516 1 98.62 302 GLY B N 1
ATOM 5789 C CA . GLY B 1 302 ? 6.645 29.578 -17.656 1 98.62 302 GLY B CA 1
ATOM 5790 C C . GLY B 1 302 ? 5.91 28.25 -17.641 1 98.62 302 GLY B C 1
ATOM 5791 O O . GLY B 1 302 ? 6.047 27.469 -18.578 1 98.62 302 GLY B O 1
ATOM 5792 N N . ALA B 1 303 ? 5.113 27.984 -16.672 1 98.81 303 ALA B N 1
ATOM 5793 C CA . ALA B 1 303 ? 4.328 26.75 -16.656 1 98.81 303 ALA B CA 1
ATOM 5794 C C . ALA B 1 303 ? 3.166 26.828 -17.656 1 98.81 303 ALA B C 1
ATOM 5796 O O . ALA B 1 303 ? 2.67 27.922 -17.938 1 98.81 303 ALA B O 1
ATOM 5797 N N . GLU B 1 304 ? 2.822 25.703 -18.203 1 98.75 304 GLU B N 1
ATOM 5798 C CA . GLU B 1 304 ? 1.573 25.578 -18.938 1 98.75 304 GLU B CA 1
ATOM 5799 C C . GLU B 1 304 ? 0.422 25.172 -18.031 1 98.75 304 GLU B C 1
ATOM 5801 O O . GLU B 1 304 ? 0.312 24 -17.656 1 98.75 304 GLU B O 1
ATOM 5806 N N . VAL B 1 305 ? -0.42 26.125 -17.719 1 98.75 305 VAL B N 1
ATOM 5807 C CA . VAL B 1 305 ? -1.549 25.844 -16.844 1 98.75 305 VAL B CA 1
ATOM 5808 C C . VAL B 1 305 ? -2.777 25.484 -17.672 1 98.75 305 VAL B C 1
ATOM 5810 O O . VAL B 1 305 ? -3.211 26.266 -18.516 1 98.75 305 VAL B O 1
ATOM 5813 N N . VAL B 1 306 ? -3.316 24.312 -17.469 1 98.56 306 VAL B N 1
ATOM 5814 C CA . VAL B 1 306 ? -4.445 23.844 -18.266 1 98.56 306 VAL B CA 1
ATOM 5815 C C . VAL B 1 306 ? -5.617 23.5 -17.344 1 98.56 306 VAL B C 1
ATOM 5817 O O . VAL B 1 306 ? -5.426 22.938 -16.266 1 98.56 306 VAL B O 1
ATOM 5820 N N . GLY B 1 307 ? -6.812 23.859 -17.734 1 98.25 307 GLY B N 1
ATOM 5821 C CA . GLY B 1 307 ? -8 23.516 -16.969 1 98.25 307 GLY B CA 1
ATOM 5822 C C . GLY B 1 307 ? -8.32 22.031 -17 1 98.25 307 GLY B C 1
ATOM 5823 O O . GLY B 1 307 ? -8.219 21.391 -18.062 1 98.25 307 GLY B O 1
ATOM 5824 N N . ILE B 1 308 ? -8.641 21.438 -15.805 1 96.44 308 ILE B N 1
ATOM 5825 C CA . ILE B 1 308 ? -9.031 20.047 -15.656 1 96.44 308 ILE B CA 1
ATOM 5826 C C . ILE B 1 308 ? -10.43 19.953 -15.039 1 96.44 308 ILE B C 1
ATOM 5828 O O . ILE B 1 308 ? -10.719 20.656 -14.062 1 96.44 308 ILE B O 1
ATOM 5832 N N . ASP B 1 309 ? -11.242 19.109 -15.641 1 94.12 309 ASP B N 1
ATOM 5833 C CA . ASP B 1 309 ? -12.578 18.875 -15.094 1 94.12 309 ASP B CA 1
ATOM 5834 C C . ASP B 1 309 ? -12.664 17.484 -14.445 1 94.12 309 ASP B C 1
ATOM 5836 O O . ASP B 1 309 ? -12.164 16.5 -15.008 1 94.12 309 ASP B O 1
ATOM 5840 N N . LEU B 1 310 ? -13.195 17.422 -13.289 1 97.5 310 LEU B N 1
ATOM 5841 C CA . LEU B 1 310 ? -13.477 16.172 -12.594 1 97.5 310 LEU B CA 1
ATOM 5842 C C . LEU B 1 310 ? -14.977 15.953 -12.445 1 97.5 310 LEU B C 1
ATOM 5844 O O . LEU B 1 310 ? -15.719 16.891 -12.148 1 97.5 310 LEU B O 1
ATOM 5848 N N . PRO B 1 311 ? -15.461 14.797 -12.672 1 97.75 311 PRO B N 1
ATOM 5849 C CA . PRO B 1 311 ? -16.891 14.516 -12.586 1 97.75 311 PRO B CA 1
ATOM 5850 C C . PRO B 1 311 ? -17.375 14.336 -11.148 1 97.75 311 PRO B C 1
ATOM 5852 O O . PRO B 1 311 ? -18.438 13.742 -10.922 1 97.75 311 PRO B O 1
ATOM 5855 N N . TRP B 1 312 ? -16.719 14.82 -10.188 1 98.38 312 TRP B N 1
ATOM 5856 C CA . TRP B 1 312 ? -17 14.562 -8.773 1 98.38 312 TRP B CA 1
ATOM 5857 C C . TRP B 1 312 ? -18.172 15.422 -8.289 1 98.38 312 TRP B C 1
ATOM 5859 O O . TRP B 1 312 ? -18.375 16.531 -8.773 1 98.38 312 TRP B O 1
ATOM 5869 N N . THR B 1 313 ? -18.969 14.891 -7.398 1 98.25 313 THR B N 1
ATOM 5870 C CA . THR B 1 313 ? -19.906 15.664 -6.586 1 98.25 313 THR B CA 1
ATOM 5871 C C . THR B 1 313 ? -19.578 15.531 -5.105 1 98.25 313 THR B C 1
ATOM 5873 O O . THR B 1 313 ? -19.094 14.484 -4.66 1 98.25 313 THR B O 1
ATOM 5876 N N . THR B 1 314 ? -19.844 16.578 -4.375 1 97.94 314 THR B N 1
ATOM 5877 C CA . THR B 1 314 ? -19.562 16.547 -2.943 1 97.94 314 THR B CA 1
ATOM 5878 C C . THR B 1 314 ? -20.359 15.43 -2.264 1 97.94 314 THR B C 1
ATOM 5880 O O . THR B 1 314 ? -19.859 14.789 -1.329 1 97.94 314 THR B O 1
ATOM 5883 N N . ALA B 1 315 ? -21.531 15.172 -2.721 1 97.5 315 ALA B N 1
ATOM 5884 C CA . ALA B 1 315 ? -22.359 14.109 -2.16 1 97.5 315 ALA B CA 1
ATOM 5885 C C . ALA B 1 315 ? -21.719 12.742 -2.373 1 97.5 315 ALA B C 1
ATOM 5887 O O . ALA B 1 315 ? -21.672 11.93 -1.452 1 97.5 315 ALA B O 1
ATOM 5888 N N . GLN B 1 316 ? -21.234 12.523 -3.584 1 97.5 316 GLN B N 1
ATOM 5889 C CA . GLN B 1 316 ? -20.594 11.258 -3.91 1 97.5 316 GLN B CA 1
ATOM 5890 C C . GLN B 1 316 ? -19.328 11.062 -3.076 1 97.5 316 GLN B C 1
ATOM 5892 O O . GLN B 1 316 ? -19.062 9.969 -2.576 1 97.5 316 GLN B O 1
ATOM 5897 N N . ILE B 1 317 ? -18.531 12.094 -2.93 1 98.44 317 ILE B N 1
ATOM 5898 C CA . ILE B 1 317 ? -17.281 12.016 -2.166 1 98.44 317 ILE B CA 1
ATOM 5899 C C . ILE B 1 317 ? -17.609 11.758 -0.695 1 98.44 317 ILE B C 1
ATOM 5901 O O . ILE B 1 317 ? -16.984 10.891 -0.067 1 98.44 317 ILE B O 1
ATOM 5905 N N . ARG B 1 318 ? -18.594 12.469 -0.163 1 98.06 318 ARG B N 1
ATOM 5906 C CA . ARG B 1 318 ? -19.031 12.266 1.217 1 98.06 318 ARG B CA 1
ATOM 5907 C C . ARG B 1 318 ? -19.453 10.82 1.456 1 98.06 318 ARG B C 1
ATOM 5909 O O . ARG B 1 318 ? -19 10.188 2.412 1 98.06 318 ARG B O 1
ATOM 5916 N N . ASP B 1 319 ? -20.281 10.305 0.566 1 97.94 319 ASP B N 1
ATOM 5917 C CA . ASP B 1 319 ? -20.781 8.945 0.726 1 97.94 319 ASP B CA 1
ATOM 5918 C C . ASP B 1 319 ? -19.656 7.926 0.647 1 97.94 319 ASP B C 1
ATOM 5920 O O . ASP B 1 319 ? -19.641 6.949 1.398 1 97.94 319 ASP B O 1
ATOM 5924 N N . THR B 1 320 ? -18.719 8.18 -0.239 1 98.5 320 THR B N 1
ATOM 5925 C CA . THR B 1 320 ? -17.562 7.297 -0.404 1 98.5 320 THR B CA 1
ATOM 5926 C C . THR B 1 320 ? -16.734 7.25 0.875 1 98.5 320 THR B C 1
ATOM 5928 O O . THR B 1 320 ? -16.453 6.172 1.401 1 98.5 320 THR B O 1
ATOM 5931 N N . ILE B 1 321 ? -16.422 8.398 1.456 1 98.69 321 ILE B N 1
ATOM 5932 C CA . ILE B 1 321 ? -15.484 8.422 2.568 1 98.69 321 ILE B CA 1
ATOM 5933 C C . ILE B 1 321 ? -16.188 7.969 3.848 1 98.69 321 ILE B C 1
ATOM 5935 O O . ILE B 1 321 ? -15.57 7.328 4.707 1 98.69 321 ILE B O 1
ATOM 5939 N N . PHE B 1 322 ? -17.438 8.242 4.016 1 98.56 322 PHE B N 1
ATOM 5940 C CA . PHE B 1 322 ? -18.109 7.852 5.25 1 98.56 322 PHE B CA 1
ATOM 5941 C C . PHE B 1 322 ? -18.406 6.355 5.258 1 98.56 322 PHE B C 1
ATOM 5943 O O . PHE B 1 322 ? -18.406 5.723 6.312 1 98.56 322 PHE B O 1
ATOM 5950 N N . ALA B 1 323 ? -18.656 5.777 4.07 1 98.44 323 ALA B N 1
ATOM 5951 C CA . ALA B 1 323 ? -18.719 4.32 4.02 1 98.44 323 ALA B CA 1
ATOM 5952 C C . ALA B 1 323 ? -17.422 3.695 4.512 1 98.44 323 ALA B C 1
ATOM 5954 O O . ALA B 1 323 ? -17.438 2.775 5.332 1 98.44 323 ALA B O 1
ATOM 5955 N N . HIS B 1 324 ? -16.359 4.211 4.051 1 98.5 324 HIS B N 1
ATOM 5956 C CA . HIS B 1 324 ? -15.039 3.752 4.48 1 98.5 324 HIS B CA 1
ATOM 5957 C C . HIS B 1 324 ? -14.875 3.885 5.988 1 98.5 324 HIS B C 1
ATOM 5959 O O . HIS B 1 324 ? -14.484 2.928 6.664 1 98.5 324 HIS B O 1
ATOM 5965 N N . PHE B 1 325 ? -15.211 5.055 6.547 1 98.44 325 PHE B N 1
ATOM 5966 C CA . PHE B 1 325 ? -15.078 5.301 7.98 1 98.44 325 PHE B CA 1
ATOM 5967 C C . PHE B 1 325 ? -15.969 4.352 8.773 1 98.44 325 PHE B C 1
ATOM 5969 O O . PHE B 1 325 ? -15.617 3.951 9.891 1 98.44 325 PHE B O 1
ATOM 5976 N N . GLY B 1 326 ? -17.062 3.986 8.203 1 98.25 326 GLY B N 1
ATOM 5977 C CA . GLY B 1 326 ? -18 3.096 8.883 1 98.25 326 GLY B CA 1
ATOM 5978 C C . GLY B 1 326 ? -17.453 1.689 9.055 1 98.25 326 GLY B C 1
ATOM 5979 O O . GLY B 1 326 ? -17.875 0.96 9.953 1 98.25 326 GLY B O 1
ATOM 5980 N N . HIS B 1 327 ? -16.484 1.337 8.266 1 97.69 327 HIS B N 1
ATOM 5981 C CA . HIS B 1 327 ? -15.938 -0.015 8.32 1 97.69 327 HIS B CA 1
ATOM 5982 C C . HIS B 1 327 ? -14.727 -0.082 9.242 1 97.69 327 HIS B C 1
ATOM 5984 O O . HIS B 1 327 ? -14.375 -1.154 9.742 1 97.69 327 HIS B O 1
ATOM 5990 N N . ILE B 1 328 ? -14.094 1.066 9.492 1 97.94 328 ILE B N 1
ATOM 5991 C CA . ILE B 1 328 ? -12.82 0.982 10.211 1 97.94 328 ILE B CA 1
ATOM 5992 C C . ILE B 1 328 ? -12.852 1.917 11.422 1 97.94 328 ILE B C 1
ATOM 5994 O O . ILE B 1 328 ? -12.938 1.464 12.562 1 97.94 328 ILE B O 1
ATOM 5998 N N . LEU B 1 329 ? -12.992 3.207 11.148 1 97.19 329 LEU B N 1
ATOM 5999 C CA . LEU B 1 329 ? -12.805 4.195 12.203 1 97.19 329 LEU B CA 1
ATOM 6000 C C . LEU B 1 329 ? -13.961 4.156 13.195 1 97.19 329 LEU B C 1
ATOM 6002 O O . LEU B 1 329 ? -13.75 4.203 14.406 1 97.19 329 LEU B O 1
ATOM 6006 N N . ALA B 1 330 ? -15.195 4.133 12.672 1 97.06 330 ALA B N 1
ATOM 6007 C CA . ALA B 1 330 ? -16.359 4.176 13.562 1 97.06 330 ALA B CA 1
ATOM 6008 C C . ALA B 1 330 ? -16.344 2.988 14.516 1 97.06 330 ALA B C 1
ATOM 6010 O O . ALA B 1 330 ? -16.484 3.162 15.734 1 97.06 330 ALA B O 1
ATOM 6011 N N . PRO B 1 331 ? -16.141 1.762 14.023 1 96.06 331 PRO B N 1
ATOM 6012 C CA . PRO B 1 331 ? -16.062 0.648 14.969 1 96.06 331 PRO B CA 1
ATOM 6013 C C . PRO B 1 331 ? -14.914 0.792 15.953 1 96.06 331 PRO B C 1
ATOM 6015 O O . PRO B 1 331 ? -15.047 0.43 17.125 1 96.06 331 PRO B O 1
ATOM 6018 N N . ALA B 1 332 ? -13.789 1.262 15.547 1 96.62 332 ALA B N 1
ATOM 6019 C CA . ALA B 1 332 ? -12.664 1.497 16.438 1 96.62 332 ALA B CA 1
ATOM 6020 C C . ALA B 1 332 ? -13.031 2.504 17.531 1 96.62 332 ALA B C 1
ATOM 6022 O O . ALA B 1 332 ? -12.734 2.291 18.703 1 96.62 332 ALA B O 1
ATOM 6023 N N . MET B 1 333 ? -13.695 3.568 17.125 1 97.19 333 MET B N 1
ATOM 6024 C CA . MET B 1 333 ? -14.086 4.609 18.078 1 97.19 333 MET B CA 1
ATOM 6025 C C . MET B 1 333 ? -15.125 4.082 19.062 1 97.19 333 MET B C 1
ATOM 6027 O O . MET B 1 333 ? -15.094 4.438 20.25 1 97.19 333 MET B O 1
ATOM 6031 N N . GLN B 1 334 ? -16.016 3.268 18.547 1 96.81 334 GLN B N 1
ATOM 6032 C CA . GLN B 1 334 ? -17.016 2.674 19.438 1 96.81 334 GLN B CA 1
ATOM 6033 C C . GLN B 1 334 ? -16.344 1.835 20.531 1 96.81 334 GLN B C 1
ATOM 6035 O O . GLN B 1 334 ? -16.75 1.875 21.688 1 96.81 334 GLN B O 1
ATOM 6040 N N . ARG B 1 335 ? -15.352 1.164 20.125 1 95.5 335 ARG B N 1
ATOM 6041 C CA . ARG B 1 335 ? -14.609 0.364 21.094 1 95.5 335 ARG B CA 1
ATOM 6042 C C . ARG B 1 335 ? -13.867 1.255 22.094 1 95.5 335 ARG B C 1
ATOM 6044 O O . ARG B 1 335 ? -13.883 0.999 23.297 1 95.5 335 ARG B O 1
ATOM 6051 N N . GLU B 1 336 ? -13.211 2.311 21.594 1 96.19 336 GLU B N 1
ATOM 6052 C CA . GLU B 1 336 ? -12.367 3.178 22.406 1 96.19 336 GLU B CA 1
ATOM 6053 C C . GLU B 1 336 ? -13.203 4.039 23.359 1 96.19 336 GLU B C 1
ATOM 6055 O O . GLU B 1 336 ? -12.695 4.559 24.344 1 96.19 336 GLU B O 1
ATOM 6060 N N . THR B 1 337 ? -14.469 4.227 23.062 1 97.31 337 THR B N 1
ATOM 6061 C CA . THR B 1 337 ? -15.289 5.141 23.844 1 97.31 337 THR B CA 1
ATOM 6062 C C . THR B 1 337 ? -16.297 4.371 24.688 1 97.31 337 THR B C 1
ATOM 6064 O O . THR B 1 337 ? -17.188 4.965 25.312 1 97.31 337 THR B O 1
ATOM 6067 N N . LYS B 1 338 ? -16.203 3.049 24.641 1 96.38 338 LYS B N 1
ATOM 6068 C CA . LYS B 1 338 ? -17.172 2.213 25.359 1 96.38 338 LYS B CA 1
ATOM 6069 C C . LYS B 1 338 ? -17.25 2.611 26.828 1 96.38 338 LYS B C 1
ATOM 6071 O O . LYS B 1 338 ? -16.219 2.748 27.5 1 96.38 338 LYS B O 1
ATOM 6076 N N . GLY B 1 339 ? -18.406 2.824 27.328 1 97.06 339 GLY B N 1
ATOM 6077 C CA . GLY B 1 339 ? -18.641 3.15 28.734 1 97.06 339 GLY B CA 1
ATOM 6078 C C . GLY B 1 339 ? -18.625 4.641 29 1 97.06 339 GLY B C 1
ATOM 6079 O O . GLY B 1 339 ? -18.984 5.078 30.094 1 97.06 339 GLY B O 1
ATOM 6080 N N . THR B 1 340 ? -18.203 5.484 28.016 1 97.62 340 THR B N 1
ATOM 6081 C CA . THR B 1 340 ? -18.141 6.926 28.219 1 97.62 340 THR B CA 1
ATOM 6082 C C . THR B 1 340 ? -18.906 7.66 27.125 1 97.62 340 THR B C 1
ATOM 6084 O O . THR B 1 340 ? -18.547 8.781 26.75 1 97.62 340 THR B O 1
ATOM 6087 N N . GLU B 1 341 ? -19.875 7.051 26.578 1 96.94 341 GLU B N 1
ATOM 6088 C CA . GLU B 1 341 ? -20.641 7.594 25.453 1 96.94 341 GLU B CA 1
ATOM 6089 C C . GLU B 1 341 ? -21.266 8.938 25.812 1 96.94 341 GLU B C 1
ATOM 6091 O O . GLU B 1 341 ? -21.375 9.828 24.969 1 96.94 341 GLU B O 1
ATOM 6096 N N . GLY B 1 342 ? -21.672 9.141 27 1 96.62 342 GLY B N 1
ATOM 6097 C CA . GLY B 1 342 ? -22.328 10.352 27.469 1 96.62 342 GLY B CA 1
ATOM 6098 C C . GLY B 1 342 ? -21.391 11.531 27.609 1 96.62 342 GLY B C 1
ATOM 6099 O O . GLY B 1 342 ? -21.828 12.672 27.734 1 96.62 342 GLY B O 1
ATOM 6100 N N . GLU B 1 343 ? -20.094 11.297 27.5 1 97.56 343 GLU B N 1
ATOM 6101 C CA . GLU B 1 343 ? -19.094 12.336 27.719 1 97.56 343 GLU B CA 1
ATOM 6102 C C . GLU B 1 343 ? -18.469 12.797 26.406 1 97.56 343 GLU B C 1
ATOM 6104 O O . GLU B 1 343 ? -17.656 13.711 26.391 1 97.56 343 GLU B O 1
ATOM 6109 N N . LEU B 1 344 ? -18.906 12.219 25.312 1 98.25 344 LEU B N 1
ATOM 6110 C CA . LEU B 1 344 ? -18.328 12.523 24.016 1 98.25 344 LEU B CA 1
ATOM 6111 C C . LEU B 1 344 ? -18.797 13.883 23.516 1 98.25 344 LEU B C 1
ATOM 6113 O O . LEU B 1 344 ? -19.938 14.289 23.781 1 98.25 344 LEU B O 1
ATOM 6117 N N . ALA B 1 345 ? -17.906 14.547 22.812 1 98.31 345 ALA B N 1
ATOM 6118 C CA . ALA B 1 345 ? -18.328 15.734 22.094 1 98.31 345 ALA B CA 1
ATOM 6119 C C . ALA B 1 345 ? -19.484 15.414 21.125 1 98.31 345 ALA B C 1
ATOM 6121 O O . ALA B 1 345 ? -19.578 14.289 20.625 1 98.31 345 ALA B O 1
ATOM 6122 N N . ALA B 1 346 ? -20.312 16.422 20.828 1 98.25 346 ALA B N 1
ATOM 6123 C CA . ALA B 1 346 ? -21.453 16.234 19.938 1 98.25 346 ALA B CA 1
ATOM 6124 C C . ALA B 1 346 ? -21.016 15.805 18.547 1 98.25 346 ALA B C 1
ATOM 6126 O O . ALA B 1 346 ? -21.625 14.93 17.938 1 98.25 346 ALA B O 1
ATOM 6127 N N . TYR B 1 347 ? -19.938 16.406 18.062 1 98.31 347 TYR B N 1
ATOM 6128 C CA . TYR B 1 347 ? -19.469 16.062 16.719 1 98.31 347 TYR B CA 1
ATOM 6129 C C . TYR B 1 347 ? -18.922 14.648 16.672 1 98.31 347 TYR B C 1
ATOM 6131 O O . TYR B 1 347 ? -18.969 13.992 15.617 1 98.31 347 TYR B O 1
ATOM 6139 N N . THR B 1 348 ? -18.375 14.133 17.781 1 98.5 348 THR B N 1
ATOM 6140 C CA . THR B 1 348 ? -17.875 12.766 17.828 1 98.5 348 THR B CA 1
ATOM 6141 C C . THR B 1 348 ? -19.016 11.758 17.734 1 98.5 348 THR B C 1
ATOM 6143 O O . THR B 1 348 ? -18.938 10.812 16.953 1 98.5 348 THR B O 1
ATOM 6146 N N . ARG B 1 349 ? -20.062 12.039 18.5 1 98.12 349 ARG B N 1
ATOM 6147 C CA . ARG B 1 349 ? -21.25 11.18 18.438 1 98.12 349 ARG B CA 1
ATOM 6148 C C . ARG B 1 349 ? -21.844 11.164 17.031 1 98.12 349 ARG B C 1
ATOM 6150 O O . ARG B 1 349 ? -22.203 10.102 16.531 1 98.12 349 ARG B O 1
ATOM 6157 N N . GLN B 1 350 ? -21.891 12.336 16.484 1 97.88 350 GLN B N 1
ATOM 6158 C CA . GLN B 1 350 ? -22.469 12.461 15.156 1 97.88 350 GLN B CA 1
ATOM 6159 C C . GLN B 1 350 ? -21.609 11.727 14.117 1 97.88 350 GLN B C 1
ATOM 6161 O O . GLN B 1 350 ? -22.141 11.07 13.219 1 97.88 350 GLN B O 1
ATOM 6166 N N . PHE B 1 351 ? -20.312 11.859 14.211 1 98 351 PHE B N 1
ATOM 6167 C CA . PHE B 1 351 ? -19.406 11.195 13.297 1 98 351 PHE B CA 1
ATOM 6168 C C . PHE B 1 351 ? -19.609 9.68 13.32 1 98 351 PHE B C 1
ATOM 6170 O O . PHE B 1 351 ? -19.734 9.047 12.273 1 98 351 PHE B O 1
ATOM 6177 N N . ILE B 1 352 ? -19.625 9.109 14.539 1 98.12 352 ILE B N 1
ATOM 6178 C CA . ILE B 1 352 ? -19.797 7.672 14.711 1 98.12 352 ILE B CA 1
ATOM 6179 C C . ILE B 1 352 ? -21.125 7.238 14.094 1 98.12 352 ILE B C 1
ATOM 6181 O O . ILE B 1 352 ? -21.188 6.25 13.352 1 98.12 352 ILE B O 1
ATOM 6185 N N . ALA B 1 353 ? -22.156 8.031 14.312 1 97.5 353 ALA B N 1
ATOM 6186 C CA . ALA B 1 353 ? -23.484 7.707 13.812 1 97.5 353 ALA B CA 1
ATOM 6187 C C . ALA B 1 353 ? -23.531 7.766 12.289 1 97.5 353 ALA B C 1
ATOM 6189 O O . ALA B 1 353 ? -24.062 6.863 11.641 1 97.5 353 ALA B O 1
ATOM 6190 N N . ASP B 1 354 ? -22.984 8.852 11.711 1 97.5 354 ASP B N 1
ATOM 6191 C CA . ASP B 1 354 ? -22.984 9.031 10.266 1 97.5 354 ASP B CA 1
ATOM 6192 C C . ASP B 1 354 ? -22.219 7.906 9.57 1 97.5 354 ASP B C 1
ATOM 6194 O O . ASP B 1 354 ? -22.672 7.363 8.562 1 97.5 354 ASP B O 1
ATOM 6198 N N . ALA B 1 355 ? -21.062 7.598 10.125 1 98 355 ALA B N 1
ATOM 6199 C CA . ALA B 1 355 ? -20.203 6.57 9.531 1 98 355 ALA B CA 1
ATOM 6200 C C . ALA B 1 355 ? -20.859 5.195 9.625 1 98 355 ALA B C 1
ATOM 6202 O O . ALA B 1 355 ? -20.859 4.434 8.648 1 98 355 ALA B O 1
ATOM 6203 N N . ALA B 1 356 ? -21.438 4.871 10.758 1 96.94 356 ALA B N 1
ATOM 6204 C CA . ALA B 1 356 ? -22.125 3.596 10.945 1 96.94 356 ALA B CA 1
ATOM 6205 C C . ALA B 1 356 ? -23.281 3.447 9.961 1 96.94 356 ALA B C 1
ATOM 6207 O O . ALA B 1 356 ? -23.469 2.381 9.375 1 96.94 356 ALA B O 1
ATOM 6208 N N . ALA B 1 357 ? -24.031 4.496 9.773 1 97 357 ALA B N 1
ATOM 6209 C CA . ALA B 1 357 ? -25.172 4.477 8.859 1 97 357 ALA B CA 1
ATOM 6210 C C . ALA B 1 357 ? -24.719 4.254 7.418 1 97 357 ALA B C 1
ATOM 6212 O O . ALA B 1 357 ? -25.344 3.506 6.668 1 97 357 ALA B O 1
ATOM 6213 N N . ALA B 1 358 ? -23.641 4.922 7.035 1 97.06 358 ALA B N 1
ATOM 6214 C CA . ALA B 1 358 ? -23.125 4.797 5.676 1 97.06 358 ALA B CA 1
ATOM 6215 C C . ALA B 1 358 ? -22.672 3.365 5.391 1 97.06 358 ALA B C 1
ATOM 6217 O O . ALA B 1 358 ? -22.922 2.828 4.312 1 97.06 358 ALA B O 1
ATOM 6218 N N . ALA B 1 359 ? -22.031 2.709 6.336 1 95.38 359 ALA B N 1
ATOM 6219 C CA . ALA B 1 359 ? -21.516 1.356 6.148 1 95.38 359 ALA B CA 1
ATOM 6220 C C . ALA B 1 359 ? -22.641 0.339 6.07 1 95.38 359 ALA B C 1
ATOM 6222 O O . ALA B 1 359 ? -22.516 -0.694 5.41 1 95.38 359 ALA B O 1
ATOM 6223 N N . GLN B 1 360 ? -23.703 0.636 6.781 1 93.88 360 GLN B N 1
ATOM 6224 C CA . GLN B 1 360 ? -24.859 -0.258 6.742 1 93.88 360 GLN B CA 1
ATOM 6225 C C . GLN B 1 360 ? -25.422 -0.378 5.328 1 93.88 360 GLN B C 1
ATOM 6227 O O . GLN B 1 360 ? -25.938 -1.43 4.945 1 93.88 360 GLN B O 1
ATOM 6232 N N . HIS B 1 361 ? -25.219 0.629 4.555 1 92.19 361 HIS B N 1
ATOM 6233 C CA . HIS B 1 361 ? -25.812 0.643 3.225 1 92.19 361 HIS B CA 1
ATOM 6234 C C . HIS B 1 361 ? -24.75 0.392 2.148 1 92.19 361 HIS B C 1
ATOM 6236 O O . HIS B 1 361 ? -25.078 0.349 0.958 1 92.19 361 HIS B O 1
ATOM 6242 N N . CYS B 1 362 ? -23.578 0.245 2.486 1 95.62 362 CYS B N 1
ATOM 6243 C CA . CYS B 1 362 ? -22.484 0.077 1.539 1 95.62 362 CYS B CA 1
ATOM 6244 C C . CYS B 1 362 ? -21.484 -0.955 2.041 1 95.62 362 CYS B C 1
ATOM 6246 O O . CYS B 1 362 ? -20.484 -0.601 2.666 1 95.62 362 CYS B O 1
ATOM 6248 N N . PRO B 1 363 ? -21.688 -2.238 1.673 1 93.44 363 PRO B N 1
ATOM 6249 C CA . PRO B 1 363 ? -20.719 -3.252 2.086 1 93.44 363 PRO B CA 1
ATOM 6250 C C . PRO B 1 363 ? -19.297 -2.924 1.641 1 93.44 363 PRO B C 1
ATOM 6252 O O . PRO B 1 363 ? -19.094 -2.109 0.734 1 93.44 363 PRO B O 1
ATOM 6255 N N . LEU B 1 364 ? -18.328 -3.506 2.301 1 97.19 364 LEU B N 1
ATOM 6256 C CA . LEU B 1 364 ? -16.938 -3.129 2.094 1 97.19 364 LEU B CA 1
ATOM 6257 C C . LEU B 1 364 ? -16.547 -3.258 0.625 1 97.19 364 LEU B C 1
ATOM 6259 O O . LEU B 1 364 ? -15.836 -2.408 0.09 1 97.19 364 LEU B O 1
ATOM 6263 N N . VAL B 1 365 ? -17.031 -4.254 -0.111 1 96.06 365 VAL B N 1
ATOM 6264 C CA . VAL B 1 365 ? -16.656 -4.465 -1.509 1 96.06 365 VAL B CA 1
ATOM 6265 C C . VAL B 1 365 ? -17.172 -3.299 -2.355 1 96.06 365 VAL B C 1
ATOM 6267 O O . VAL B 1 365 ? -16.5 -2.863 -3.291 1 96.06 365 VAL B O 1
ATOM 6270 N N . ASP B 1 366 ? -18.344 -2.809 -2.029 1 96.75 366 ASP B N 1
ATOM 6271 C CA . ASP B 1 366 ? -18.906 -1.655 -2.734 1 96.75 366 ASP B CA 1
ATOM 6272 C C . ASP B 1 366 ? -18.141 -0.38 -2.381 1 96.75 366 ASP B C 1
ATOM 6274 O O . ASP B 1 366 ? -17.969 0.502 -3.227 1 96.75 366 ASP B O 1
ATOM 6278 N N . SER B 1 367 ? -17.781 -0.299 -1.095 1 98.31 367 SER B N 1
ATOM 6279 C CA . SER B 1 367 ? -16.953 0.823 -0.669 1 98.31 367 SER B CA 1
ATOM 6280 C C . SER B 1 367 ? -15.625 0.851 -1.43 1 98.31 367 SER B C 1
ATOM 6282 O O . SER B 1 367 ? -15.18 1.911 -1.877 1 98.31 367 SER B O 1
ATOM 6284 N N . LEU B 1 368 ? -15.031 -0.32 -1.623 1 98.12 368 LEU B N 1
ATOM 6285 C CA . LEU B 1 368 ? -13.797 -0.437 -2.393 1 98.12 368 LEU B CA 1
ATOM 6286 C C . LEU B 1 368 ? -14.023 -0.051 -3.85 1 98.12 368 LEU B C 1
ATOM 6288 O O . LEU B 1 368 ? -13.172 0.585 -4.469 1 98.12 368 LEU B O 1
ATOM 6292 N N . ALA B 1 369 ? -15.125 -0.396 -4.391 1 97.5 369 ALA B N 1
ATOM 6293 C CA . ALA B 1 369 ? -15.469 -0.019 -5.762 1 97.5 369 ALA B CA 1
ATOM 6294 C C . ALA B 1 369 ? -15.617 1.493 -5.891 1 97.5 369 ALA B C 1
ATOM 6296 O O . ALA B 1 369 ? -15.211 2.08 -6.898 1 97.5 369 ALA B O 1
ATOM 6297 N N . ALA B 1 370 ? -16.25 2.08 -4.879 1 98.38 370 ALA B N 1
ATOM 6298 C CA . ALA B 1 370 ? -16.391 3.531 -4.871 1 98.38 370 ALA B CA 1
ATOM 6299 C C . ALA B 1 370 ? -15.031 4.227 -4.828 1 98.38 370 ALA B C 1
ATOM 6301 O O . ALA B 1 370 ? -14.812 5.211 -5.535 1 98.38 370 ALA B O 1
ATOM 6302 N N . ASP B 1 371 ? -14.117 3.701 -3.994 1 98.56 371 ASP B N 1
ATOM 6303 C CA . ASP B 1 371 ? -12.75 4.215 -3.979 1 98.56 371 ASP B CA 1
ATOM 6304 C C . ASP B 1 371 ? -12.125 4.152 -5.367 1 98.56 371 ASP B C 1
ATOM 6306 O O . ASP B 1 371 ? -11.562 5.137 -5.848 1 98.56 371 ASP B O 1
ATOM 6310 N N . ALA B 1 372 ? -12.266 3.037 -5.992 1 97.75 372 ALA B N 1
ATOM 6311 C CA . ALA B 1 372 ? -11.648 2.799 -7.293 1 97.75 372 ALA B CA 1
ATOM 6312 C C . ALA B 1 372 ? -12.172 3.777 -8.336 1 97.75 372 ALA B C 1
ATOM 6314 O O . ALA B 1 372 ? -11.43 4.211 -9.219 1 97.75 372 ALA B O 1
ATOM 6315 N N . ARG B 1 373 ? -13.406 4.078 -8.242 1 97.5 373 ARG B N 1
ATOM 6316 C CA . ARG B 1 373 ? -14 5.02 -9.188 1 97.5 373 ARG B CA 1
ATOM 6317 C C . ARG B 1 373 ? -13.367 6.398 -9.062 1 97.5 373 ARG B C 1
ATOM 6319 O O . ARG B 1 373 ? -12.969 7.004 -10.062 1 97.5 373 ARG B O 1
ATOM 6326 N N . VAL B 1 374 ? -13.234 6.895 -7.832 1 98.5 374 VAL B N 1
ATOM 6327 C CA . VAL B 1 374 ? -12.625 8.195 -7.59 1 98.5 374 VAL B CA 1
ATOM 6328 C C . VAL B 1 374 ? -11.18 8.188 -8.078 1 98.5 374 VAL B C 1
ATOM 6330 O O . VAL B 1 374 ? -10.734 9.125 -8.742 1 98.5 374 VAL B O 1
ATOM 6333 N N . GLN B 1 375 ? -10.477 7.121 -7.789 1 98.31 375 GLN B N 1
ATOM 6334 C CA . GLN B 1 375 ? -9.078 6.969 -8.188 1 98.31 375 GLN B CA 1
ATOM 6335 C C . GLN B 1 375 ? -8.938 6.965 -9.703 1 98.31 375 GLN B C 1
ATOM 6337 O O . GLN B 1 375 ? -8.055 7.633 -10.25 1 98.31 375 GLN B O 1
ATOM 6342 N N . HIS B 1 376 ? -9.805 6.285 -10.367 1 96.38 376 HIS B N 1
ATOM 6343 C CA . HIS B 1 376 ? -9.781 6.195 -11.828 1 96.38 376 HIS B CA 1
ATOM 6344 C C . HIS B 1 376 ? -10.07 7.547 -12.461 1 96.38 376 HIS B C 1
ATOM 6346 O O . HIS B 1 376 ? -9.375 7.961 -13.398 1 96.38 376 HIS B O 1
ATOM 6352 N N . GLU B 1 377 ? -11.062 8.172 -11.977 1 97.81 377 GLU B N 1
ATOM 6353 C CA . GLU B 1 377 ? -11.453 9.477 -12.516 1 97.81 377 GLU B CA 1
ATOM 6354 C C . GLU B 1 377 ? -10.336 10.492 -12.367 1 97.81 377 GLU B C 1
ATOM 6356 O O . GLU B 1 377 ? -10.086 11.297 -13.273 1 97.81 377 GLU B O 1
ATOM 6361 N N . LEU B 1 378 ? -9.633 10.445 -11.258 1 98.44 378 LEU B N 1
ATOM 6362 C CA . LEU B 1 378 ? -8.484 11.328 -11.055 1 98.44 378 LEU B CA 1
ATOM 6363 C C . LEU B 1 378 ? -7.367 10.992 -12.039 1 98.44 378 LEU B C 1
ATOM 6365 O O . LEU B 1 378 ? -6.773 11.891 -12.641 1 98.44 378 LEU B O 1
ATOM 6369 N N . ALA B 1 379 ? -7.094 9.742 -12.18 1 96.94 379 ALA B N 1
ATOM 6370 C CA . ALA B 1 379 ? -6.043 9.312 -13.094 1 96.94 379 ALA B CA 1
ATOM 6371 C C . ALA B 1 379 ? -6.32 9.781 -14.516 1 96.94 379 ALA B C 1
ATOM 6373 O O . ALA B 1 379 ? -5.422 10.281 -15.203 1 96.94 379 ALA B O 1
ATOM 6374 N N . VAL B 1 380 ? -7.555 9.656 -14.922 1 95.94 380 VAL B N 1
ATOM 6375 C CA . VAL B 1 380 ? -7.953 10.078 -16.266 1 95.94 380 VAL B CA 1
ATOM 6376 C C . VAL B 1 380 ? -7.789 11.586 -16.406 1 95.94 380 VAL B C 1
ATOM 6378 O O . VAL B 1 380 ? -7.242 12.07 -17.391 1 95.94 380 VAL B O 1
ATOM 6381 N N . ALA B 1 381 ? -8.203 12.289 -15.414 1 97.5 381 ALA B N 1
ATOM 6382 C CA . ALA B 1 381 ? -8.172 13.75 -15.461 1 97.5 381 ALA B CA 1
ATOM 6383 C C . ALA B 1 381 ? -6.734 14.258 -15.492 1 97.5 381 ALA B C 1
ATOM 6385 O O . ALA B 1 381 ? -6.449 15.289 -16.125 1 97.5 381 ALA B O 1
ATOM 6386 N N . MET B 1 382 ? -5.797 13.539 -14.891 1 97.56 382 MET B N 1
ATOM 6387 C CA . MET B 1 382 ? -4.434 14.031 -14.734 1 97.56 382 MET B CA 1
ATOM 6388 C C . MET B 1 382 ? -3.51 13.438 -15.789 1 97.56 382 MET B C 1
ATOM 6390 O O . MET B 1 382 ? -2.299 13.672 -15.766 1 97.56 382 MET B O 1
ATOM 6394 N N . ARG B 1 383 ? -3.988 12.727 -16.703 1 95.12 383 ARG B N 1
ATOM 6395 C CA . ARG B 1 383 ? -3.188 11.914 -17.625 1 95.12 383 ARG B CA 1
ATOM 6396 C C . ARG B 1 383 ? -2.188 12.781 -18.391 1 95.12 383 ARG B C 1
ATOM 6398 O O . ARG B 1 383 ? -1.09 12.328 -18.703 1 95.12 383 ARG B O 1
ATOM 6405 N N . ASP B 1 384 ? -2.484 14.055 -18.609 1 96.69 384 ASP B N 1
ATOM 6406 C CA . ASP B 1 384 ? -1.644 14.875 -19.484 1 96.69 384 ASP B CA 1
ATOM 6407 C C . ASP B 1 384 ? -0.995 16.016 -18.703 1 96.69 384 ASP B C 1
ATOM 6409 O O . ASP B 1 384 ? -0.553 17 -19.297 1 96.69 384 ASP B O 1
ATOM 6413 N N . VAL B 1 385 ? -1.019 15.945 -17.391 1 98.5 385 VAL B N 1
ATOM 6414 C CA . VAL B 1 385 ? -0.404 17 -16.609 1 98.5 385 VAL B CA 1
ATOM 6415 C C . VAL B 1 385 ? 0.579 16.391 -15.602 1 98.5 385 VAL B C 1
ATOM 6417 O O . VAL B 1 385 ? 0.501 15.203 -15.289 1 98.5 385 VAL B O 1
ATOM 6420 N N . ASP B 1 386 ? 1.469 17.188 -15.109 1 98.44 386 ASP B N 1
ATOM 6421 C CA . ASP B 1 386 ? 2.486 16.734 -14.164 1 98.44 386 ASP B CA 1
ATOM 6422 C C . ASP B 1 386 ? 1.947 16.75 -12.734 1 98.44 386 ASP B C 1
ATOM 6424 O O . ASP B 1 386 ? 2.279 15.859 -11.938 1 98.44 386 ASP B O 1
ATOM 6428 N N . VAL B 1 387 ? 1.156 17.75 -12.398 1 98.81 387 VAL B N 1
ATOM 6429 C CA . VAL B 1 387 ? 0.511 17.875 -11.102 1 98.81 387 VAL B CA 1
ATOM 6430 C C . VAL B 1 387 ? -0.847 18.562 -11.258 1 98.81 387 VAL B C 1
ATOM 6432 O O . VAL B 1 387 ? -1.147 19.125 -12.32 1 98.81 387 VAL B O 1
ATOM 6435 N N . LEU B 1 388 ? -1.632 18.438 -10.227 1 98.94 388 LEU B N 1
ATOM 6436 C CA . LEU B 1 388 ? -2.922 19.125 -10.133 1 98.94 388 LEU B CA 1
ATOM 6437 C C . LEU B 1 388 ? -2.887 20.219 -9.07 1 98.94 388 LEU B C 1
ATOM 6439 O O . LEU B 1 388 ? -2.359 20 -7.977 1 98.94 388 LEU B O 1
ATOM 6443 N N . LEU B 1 389 ? -3.35 21.375 -9.422 1 98.94 389 LEU B N 1
ATOM 6444 C CA . LEU B 1 389 ? -3.523 22.5 -8.508 1 98.94 389 LEU B CA 1
ATOM 6445 C C . LEU B 1 389 ? -5 22.719 -8.195 1 98.94 389 LEU B C 1
ATOM 6447 O O . LEU B 1 389 ? -5.824 22.828 -9.102 1 98.94 389 LEU B O 1
ATOM 6451 N N . CYS B 1 390 ? -5.355 22.734 -6.945 1 98.94 390 CYS B N 1
ATOM 6452 C CA . CYS B 1 390 ? -6.723 22.984 -6.508 1 98.94 390 CYS B CA 1
ATOM 6453 C C . CYS B 1 390 ? -6.746 23.594 -5.109 1 98.94 390 CYS B C 1
ATOM 6455 O O . CYS B 1 390 ? -5.734 23.578 -4.406 1 98.94 390 CYS B O 1
ATOM 6457 N N . PRO B 1 391 ? -7.844 24.203 -4.668 1 98.88 391 PRO B N 1
ATOM 6458 C CA . PRO B 1 391 ? -7.895 24.766 -3.316 1 98.88 391 PRO B CA 1
ATOM 6459 C C . PRO B 1 391 ? -7.84 23.688 -2.23 1 98.88 391 PRO B C 1
ATOM 6461 O O . PRO B 1 391 ? -8.172 22.531 -2.482 1 98.88 391 PRO B O 1
ATOM 6464 N N . THR B 1 392 ? -7.43 24.047 -1.052 1 98.88 392 THR B N 1
ATOM 6465 C CA . THR B 1 392 ? -7.469 23.172 0.114 1 98.88 392 THR B CA 1
ATOM 6466 C C . THR B 1 392 ? -8.867 23.125 0.712 1 98.88 392 THR B C 1
ATOM 6468 O O . THR B 1 392 ? -9.344 22.062 1.123 1 98.88 392 THR B O 1
ATOM 6471 N N . SER B 1 393 ? -9.508 24.234 0.731 1 98.56 393 SER B N 1
ATOM 6472 C CA . SER B 1 393 ? -10.852 24.359 1.298 1 98.56 393 SER B CA 1
ATOM 6473 C C . SER B 1 393 ? -11.75 25.203 0.404 1 98.56 393 SER B C 1
ATOM 6475 O O . SER B 1 393 ? -11.289 26.156 -0.232 1 98.56 393 SER B O 1
ATOM 6477 N N . ALA B 1 394 ? -13.016 24.844 0.409 1 98.62 394 ALA B N 1
ATOM 6478 C CA . ALA B 1 394 ? -13.992 25.625 -0.36 1 98.62 394 ALA B CA 1
ATOM 6479 C C . ALA B 1 394 ? -14.531 26.797 0.457 1 98.62 394 ALA B C 1
ATOM 6481 O O . ALA B 1 394 ? -15.07 27.75 -0.102 1 98.62 394 ALA B O 1
ATOM 6482 N N . VAL B 1 395 ? -14.383 26.719 1.769 1 98.38 395 VAL B N 1
ATOM 6483 C CA . VAL B 1 395 ? -14.844 27.781 2.646 1 98.38 395 VAL B CA 1
ATOM 6484 C C . VAL B 1 395 ? -13.648 28.562 3.189 1 98.38 395 VAL B C 1
ATOM 6486 O O . VAL B 1 395 ? -12.523 28.047 3.207 1 98.38 395 VAL B O 1
ATOM 6489 N N . THR B 1 396 ? -13.93 29.719 3.715 1 98.06 396 THR B N 1
ATOM 6490 C CA . THR B 1 396 ? -12.844 30.594 4.113 1 98.06 396 THR B CA 1
ATOM 6491 C C . THR B 1 396 ? -12.461 30.359 5.574 1 98.06 396 THR B C 1
ATOM 6493 O O . THR B 1 396 ? -11.375 30.75 6.012 1 98.06 396 THR B O 1
ATOM 6496 N N . SER B 1 397 ? -13.375 29.797 6.316 1 97.75 397 SER B N 1
ATOM 6497 C CA . SER B 1 397 ? -13.109 29.562 7.73 1 97.75 397 SER B CA 1
ATOM 6498 C C . SER B 1 397 ? -14.18 28.656 8.344 1 97.75 397 SER B C 1
ATOM 6500 O O . SER B 1 397 ? -15.203 28.391 7.723 1 97.75 397 SER B O 1
ATOM 6502 N N . LEU B 1 398 ? -13.891 28.109 9.453 1 98.44 398 LEU B N 1
ATOM 6503 C CA . LEU B 1 398 ? -14.82 27.453 10.367 1 98.44 398 LEU B CA 1
ATOM 6504 C C . LEU B 1 398 ? -14.852 28.172 11.711 1 98.44 398 LEU B C 1
ATOM 6506 O O . LEU B 1 398 ? -13.852 28.75 12.133 1 98.44 398 LEU B O 1
ATOM 6510 N N . ARG B 1 399 ? -15.938 28.094 12.336 1 98.25 399 ARG B N 1
ATOM 6511 C CA . ARG B 1 399 ? -16.047 28.688 13.664 1 98.25 399 ARG B CA 1
ATOM 6512 C C . ARG B 1 399 ? -15.172 27.953 14.672 1 98.25 399 ARG B C 1
ATOM 6514 O O . ARG B 1 399 ? -15.117 26.719 14.664 1 98.25 399 ARG B O 1
ATOM 6521 N N . ALA B 1 400 ? -14.562 28.672 15.617 1 98.25 400 ALA B N 1
ATOM 6522 C CA . ALA B 1 400 ? -13.602 28.094 16.547 1 98.25 400 ALA B CA 1
ATOM 6523 C C . ALA B 1 400 ? -14.234 26.984 17.375 1 98.25 400 ALA B C 1
ATOM 6525 O O . ALA B 1 400 ? -13.586 25.969 17.672 1 98.25 400 ALA B O 1
ATOM 6526 N N . ASP B 1 401 ? -15.508 27.172 17.75 1 97.31 401 ASP B N 1
ATOM 6527 C CA . ASP B 1 401 ? -16.172 26.234 18.641 1 97.31 401 ASP B CA 1
ATOM 6528 C C . ASP B 1 401 ? -17.328 25.531 17.938 1 97.31 401 ASP B C 1
ATOM 6530 O O . ASP B 1 401 ? -18.312 25.125 18.562 1 97.31 401 ASP B O 1
ATOM 6534 N N . GLY B 1 402 ? -17.25 25.453 16.609 1 97.75 402 GLY B N 1
ATOM 6535 C CA . GLY B 1 402 ? -18.344 24.859 15.836 1 97.75 402 GLY B CA 1
ATOM 6536 C C . GLY B 1 402 ? -18.359 23.344 15.914 1 97.75 402 GLY B C 1
ATOM 6537 O O . GLY B 1 402 ? -17.312 22.703 15.883 1 97.75 402 GLY B O 1
ATOM 6538 N N . ASP B 1 403 ? -19.594 22.812 15.969 1 97.56 403 ASP B N 1
ATOM 6539 C CA . ASP B 1 403 ? -19.766 21.359 15.938 1 97.56 403 ASP B CA 1
ATOM 6540 C C . ASP B 1 403 ? -20.203 20.891 14.555 1 97.56 403 ASP B C 1
ATOM 6542 O O . ASP B 1 403 ? -19.984 19.75 14.18 1 97.56 403 ASP B O 1
ATOM 6546 N N . TYR B 1 404 ? -20.969 21.734 13.859 1 97.69 404 TYR B N 1
ATOM 6547 C CA . TYR B 1 404 ? -21.422 21.516 12.492 1 97.69 404 TYR B CA 1
ATOM 6548 C C . TYR B 1 404 ? -22.219 20.219 12.375 1 97.69 404 TYR B C 1
ATOM 6550 O O . TYR B 1 404 ? -21.938 19.391 11.508 1 97.69 404 TYR B O 1
ATOM 6558 N N . LEU B 1 405 ? -23.234 20.047 13.219 1 97.88 405 LEU B N 1
ATOM 6559 C CA . LEU B 1 405 ? -24.016 18.812 13.312 1 97.88 405 LEU B CA 1
ATOM 6560 C C . LEU B 1 405 ? -25.031 18.734 12.18 1 97.88 405 LEU B C 1
ATOM 6562 O O . LEU B 1 405 ? -25.547 17.656 11.891 1 97.88 405 LEU B O 1
ATOM 6566 N N . ASP B 1 406 ? -25.328 19.906 11.531 1 95.94 406 ASP B N 1
ATOM 6567 C CA . ASP B 1 406 ? -26.375 19.953 10.508 1 95.94 406 ASP B CA 1
ATOM 6568 C C . ASP B 1 406 ? -25.828 20.484 9.188 1 95.94 406 ASP B C 1
ATOM 6570 O O . ASP B 1 406 ? -26.531 21.156 8.438 1 95.94 406 ASP B O 1
ATOM 6574 N N . GLY B 1 407 ? -24.578 20.281 9.008 1 97.25 407 GLY B N 1
ATOM 6575 C CA . GLY B 1 407 ? -23.984 20.719 7.762 1 97.25 407 GLY B CA 1
ATOM 6576 C C . GLY B 1 407 ? -23.312 22.078 7.863 1 97.25 407 GLY B C 1
ATOM 6577 O O . GLY B 1 407 ? -22.766 22.438 8.914 1 97.25 407 GLY B O 1
ATOM 6578 N N . ILE B 1 408 ? -23.25 22.734 6.695 1 97.75 408 ILE B N 1
ATOM 6579 C CA . ILE B 1 408 ? -22.562 24.031 6.656 1 97.75 408 ILE B CA 1
ATOM 6580 C C . ILE B 1 408 ? -23.188 24.906 5.582 1 97.75 408 ILE B C 1
ATOM 6582 O O . ILE B 1 408 ? -23.531 24.438 4.5 1 97.75 408 ILE B O 1
ATOM 6586 N N . ASP B 1 409 ? -23.391 26.125 5.883 1 96.88 409 ASP B N 1
ATOM 6587 C CA . ASP B 1 409 ? -23.828 27.125 4.91 1 96.88 409 ASP B CA 1
ATOM 6588 C C . ASP B 1 409 ? -22.641 27.719 4.152 1 96.88 409 ASP B C 1
ATOM 6590 O O . ASP B 1 409 ? -21.625 28.047 4.754 1 96.88 409 ASP B O 1
ATOM 6594 N N . THR B 1 410 ? -22.75 27.797 2.844 1 96.44 410 THR B N 1
ATOM 6595 C CA . THR B 1 410 ? -21.719 28.375 1.991 1 96.44 410 THR B CA 1
ATOM 6596 C C . THR B 1 410 ? -22.297 29.469 1.092 1 96.44 410 THR B C 1
ATOM 6598 O O . THR B 1 410 ? -23.516 29.656 1.062 1 96.44 410 THR B O 1
ATOM 6601 N N . GLU B 1 411 ? -21.406 30.141 0.342 1 93.69 411 GLU B N 1
ATOM 6602 C CA . GLU B 1 411 ? -21.844 31.141 -0.623 1 93.69 411 GLU B CA 1
ATOM 6603 C C . GLU B 1 411 ? -22.672 30.516 -1.731 1 93.69 411 GLU B C 1
ATOM 6605 O O . GLU B 1 411 ? -23.453 31.203 -2.402 1 93.69 411 GLU B O 1
ATOM 6610 N N . HIS B 1 412 ? -22.609 29.25 -1.87 1 95.31 412 HIS B N 1
ATOM 6611 C CA . HIS B 1 412 ? -23.25 28.562 -2.982 1 95.31 412 HIS B CA 1
ATOM 6612 C C . HIS B 1 412 ? -24.297 27.578 -2.482 1 95.31 412 HIS B C 1
ATOM 6614 O O . HIS B 1 412 ? -24.578 26.562 -3.141 1 95.31 412 HIS B O 1
ATOM 6620 N N . GLY B 1 413 ? -24.781 27.812 -1.241 1 95.5 413 GLY B N 1
ATOM 6621 C CA . GLY B 1 413 ? -25.859 26.984 -0.703 1 95.5 413 GLY B CA 1
ATOM 6622 C C . GLY B 1 413 ? -25.422 26.125 0.464 1 95.5 413 GLY B C 1
ATOM 6623 O O . GLY B 1 413 ? -24.25 26.125 0.846 1 95.5 413 GLY B O 1
ATOM 6624 N N . HIS B 1 414 ? -26.422 25.422 1.001 1 97.25 414 HIS B N 1
ATOM 6625 C CA . HIS B 1 414 ? -26.203 24.578 2.166 1 97.25 414 HIS B CA 1
ATOM 6626 C C . HIS B 1 414 ? -25.719 23.188 1.752 1 97.25 414 HIS B C 1
ATOM 6628 O O . HIS B 1 414 ? -26.219 22.625 0.775 1 97.25 414 HIS B O 1
ATOM 6634 N N . ARG B 1 415 ? -24.75 22.703 2.443 1 97.44 415 ARG B N 1
ATOM 6635 C CA . ARG B 1 415 ? -24.312 21.312 2.301 1 97.44 415 ARG B CA 1
ATOM 6636 C C . ARG B 1 415 ? -24.688 20.5 3.529 1 97.44 415 ARG B C 1
ATOM 6638 O O . ARG B 1 415 ? -24.578 20.969 4.66 1 97.44 415 ARG B O 1
ATOM 6645 N N . ARG B 1 416 ? -25.062 19.25 3.344 1 95.44 416 ARG B N 1
ATOM 6646 C CA . ARG B 1 416 ? -25.625 18.406 4.387 1 95.44 416 ARG B CA 1
ATOM 6647 C C . ARG B 1 416 ? -24.562 18.016 5.41 1 95.44 416 ARG B C 1
ATOM 6649 O O . ARG B 1 416 ? -24.875 17.75 6.574 1 95.44 416 ARG B O 1
ATOM 6656 N N . HIS B 1 417 ? -23.422 17.891 4.969 1 97 417 HIS B N 1
ATOM 6657 C CA . HIS B 1 417 ? -22.281 17.594 5.836 1 97 417 HIS B CA 1
ATOM 6658 C C . HIS B 1 417 ? -21.172 18.641 5.672 1 97 417 HIS B C 1
ATOM 6660 O O . HIS B 1 417 ? -20.828 19 4.547 1 97 417 HIS B O 1
ATOM 6666 N N . TYR B 1 418 ? -20.625 19.109 6.758 1 97.25 418 TYR B N 1
ATOM 6667 C CA . TYR B 1 418 ? -19.75 20.266 6.656 1 97.25 418 TYR B CA 1
ATOM 6668 C C . TYR B 1 418 ? -18.406 19.906 6.023 1 97.25 418 TYR B C 1
ATOM 6670 O O . TYR B 1 418 ? -17.672 20.766 5.555 1 97.25 418 TYR B O 1
ATOM 6678 N N . TRP B 1 419 ? -18.047 18.562 5.961 1 97.19 419 TRP B N 1
ATOM 6679 C CA . TRP B 1 419 ? -16.828 18.141 5.273 1 97.19 419 TRP B CA 1
ATOM 6680 C C . TRP B 1 419 ? -16.953 18.359 3.77 1 97.19 419 TRP B C 1
ATOM 6682 O O . TRP B 1 419 ? -15.953 18.344 3.051 1 97.19 419 TRP B O 1
ATOM 6692 N N . GLU B 1 420 ? -18.141 18.609 3.264 1 97.56 420 GLU B N 1
ATOM 6693 C CA . GLU B 1 420 ? -18.359 18.969 1.865 1 97.56 420 GLU B CA 1
ATOM 6694 C C . GLU B 1 420 ? -17.797 20.359 1.561 1 97.56 420 GLU B C 1
ATOM 6696 O O . GLU B 1 420 ? -17.75 20.766 0.4 1 97.56 420 GLU B O 1
ATOM 6701 N N . GLY B 1 421 ? -17.344 21.016 2.566 1 97.56 421 GLY B N 1
ATOM 6702 C CA . GLY B 1 421 ? -16.672 22.312 2.402 1 97.56 421 GLY B CA 1
ATOM 6703 C C . GLY B 1 421 ? -15.172 22.188 2.303 1 97.56 421 GLY B C 1
ATOM 6704 O O . GLY B 1 421 ? -14.477 23.188 2.1 1 97.56 421 GLY B O 1
ATOM 6705 N N . HIS B 1 422 ? -14.609 20.969 2.471 1 97.62 422 HIS B N 1
ATOM 6706 C CA . HIS B 1 422 ? -13.172 20.734 2.379 1 97.62 422 HIS B CA 1
ATOM 6707 C C . HIS B 1 422 ? -12.82 19.969 1.11 1 97.62 422 HIS B C 1
ATOM 6709 O O . HIS B 1 422 ? -13.516 19.016 0.742 1 97.62 422 HIS B O 1
ATOM 6715 N N . MET B 1 423 ? -11.805 20.375 0.45 1 98.75 423 MET B N 1
ATOM 6716 C CA . MET B 1 423 ? -11.492 19.828 -0.868 1 98.75 423 MET B CA 1
ATOM 6717 C C . MET B 1 423 ? -10.336 18.844 -0.788 1 98.75 423 MET B C 1
ATOM 6719 O O . MET B 1 423 ? -9.641 18.609 -1.779 1 98.75 423 MET B O 1
ATOM 6723 N N . THR B 1 424 ? -10.148 18.234 0.406 1 98.81 424 THR B N 1
ATOM 6724 C CA . THR B 1 424 ? -8.961 17.438 0.693 1 98.81 424 THR B CA 1
ATOM 6725 C C . THR B 1 424 ? -9.281 15.945 0.656 1 98.81 424 THR B C 1
ATOM 6727 O O . THR B 1 424 ? -8.438 15.125 0.288 1 98.81 424 THR B O 1
ATOM 6730 N N . SER B 1 425 ? -10.523 15.461 0.929 1 98.44 425 SER B N 1
ATOM 6731 C CA . SER B 1 425 ? -10.867 14.07 1.19 1 98.44 425 SER B CA 1
ATOM 6732 C C . SER B 1 425 ? -10.641 13.203 -0.042 1 98.44 425 SER B C 1
ATOM 6734 O O . SER B 1 425 ? -10.234 12.039 0.075 1 98.44 425 SER B O 1
ATOM 6736 N N . PRO B 1 426 ? -10.906 13.75 -1.307 1 98.69 426 PRO B N 1
ATOM 6737 C CA . PRO B 1 426 ? -10.672 12.891 -2.469 1 98.69 426 PRO B CA 1
ATOM 6738 C C . PRO B 1 426 ? -9.25 12.359 -2.531 1 98.69 426 PRO B C 1
ATOM 6740 O O . PRO B 1 426 ? -9.016 11.266 -3.053 1 98.69 426 PRO B O 1
ATOM 6743 N N . PHE B 1 427 ? -8.359 13.055 -1.941 1 98.81 427 PHE B N 1
ATOM 6744 C CA . PHE B 1 427 ? -6.953 12.68 -2.066 1 98.81 427 PHE B CA 1
ATOM 6745 C C . PHE B 1 427 ? -6.535 11.75 -0.933 1 98.81 427 PHE B C 1
ATOM 6747 O O . PHE B 1 427 ? -5.41 11.25 -0.92 1 98.81 427 PHE B O 1
ATOM 6754 N N . ASN B 1 428 ? -7.406 11.547 0.085 1 98.81 428 ASN B N 1
ATOM 6755 C CA . ASN B 1 428 ? -7.273 10.43 1.008 1 98.81 428 ASN B CA 1
ATOM 6756 C C . ASN B 1 428 ? -7.855 9.148 0.422 1 98.81 428 ASN B C 1
ATOM 6758 O O . ASN B 1 428 ? -7.441 8.047 0.79 1 98.81 428 ASN B O 1
ATOM 6762 N N . VAL B 1 429 ? -8.875 9.367 -0.474 1 98.75 429 VAL B N 1
ATOM 6763 C CA . VAL B 1 429 ? -9.312 8.219 -1.26 1 98.75 429 VAL B CA 1
ATOM 6764 C C . VAL B 1 429 ? -8.203 7.785 -2.215 1 98.75 429 VAL B C 1
ATOM 6766 O O . VAL B 1 429 ? -7.848 6.605 -2.271 1 98.75 429 VAL B O 1
ATOM 6769 N N . ALA B 1 430 ? -7.629 8.727 -2.932 1 98.56 430 ALA B N 1
ATOM 6770 C CA . ALA B 1 430 ? -6.465 8.5 -3.783 1 98.56 430 ALA B CA 1
ATOM 6771 C C . ALA B 1 430 ? -5.168 8.672 -2.996 1 98.56 430 ALA B C 1
ATOM 6773 O O . ALA B 1 430 ? -4.301 9.461 -3.387 1 98.56 430 ALA B O 1
ATOM 6774 N N . ASN B 1 431 ? -4.957 7.891 -1.994 1 98.56 431 ASN B N 1
ATOM 6775 C CA . ASN B 1 431 ? -4.031 8.188 -0.908 1 98.56 431 ASN B CA 1
ATOM 6776 C C . ASN B 1 431 ? -2.588 7.887 -1.304 1 98.56 431 ASN B C 1
ATOM 6778 O O . ASN B 1 431 ? -1.663 8.141 -0.529 1 98.56 431 ASN B O 1
ATOM 6782 N N . HIS B 1 432 ? -2.32 7.422 -2.484 1 98.06 432 HIS B N 1
ATOM 6783 C CA . HIS B 1 432 ? -0.943 7.211 -2.914 1 98.06 432 HIS B CA 1
ATOM 6784 C C . HIS B 1 432 ? -0.386 8.445 -3.609 1 98.06 432 HIS B C 1
ATOM 6786 O O . HIS B 1 432 ? 0.792 8.484 -3.969 1 98.06 432 HIS B O 1
ATOM 6792 N N . CYS B 1 433 ? -1.186 9.422 -3.768 1 98.5 433 CYS B N 1
ATOM 6793 C CA . CYS B 1 433 ? -0.716 10.711 -4.25 1 98.5 433 CYS B CA 1
ATOM 6794 C C . CYS B 1 433 ? -0.078 11.516 -3.127 1 98.5 433 CYS B C 1
ATOM 6796 O O . CYS B 1 433 ? -0.567 11.508 -1.995 1 98.5 433 CYS B O 1
ATOM 6798 N N . ALA B 1 434 ? 0.996 12.172 -3.447 1 98.5 434 ALA B N 1
ATOM 6799 C CA . ALA B 1 434 ? 1.537 13.18 -2.543 1 98.5 434 ALA B CA 1
ATOM 6800 C C . ALA B 1 434 ? 0.803 14.508 -2.703 1 98.5 434 ALA B C 1
ATOM 6802 O O . ALA B 1 434 ? 0.499 14.93 -3.822 1 98.5 434 ALA B O 1
ATOM 6803 N N . VAL B 1 435 ? 0.489 15.133 -1.566 1 98.88 435 VAL B N 1
ATOM 6804 C CA . VAL B 1 435 ? -0.229 16.406 -1.646 1 98.88 435 VAL B CA 1
ATOM 6805 C C . VAL B 1 435 ? 0.352 17.391 -0.634 1 98.88 435 VAL B C 1
ATOM 6807 O O . VAL B 1 435 ? 0.512 17.062 0.543 1 98.88 435 VAL B O 1
ATOM 6810 N N . LEU B 1 436 ? 0.673 18.547 -1.083 1 98.88 436 LEU B N 1
ATOM 6811 C CA . LEU B 1 436 ? 1.052 19.656 -0.199 1 98.88 436 LEU B CA 1
ATOM 6812 C C . LEU B 1 436 ? 0.002 20.75 -0.223 1 98.88 436 LEU B C 1
ATOM 6814 O O . LEU B 1 436 ? -0.533 21.078 -1.284 1 98.88 436 LEU B O 1
ATOM 6818 N N . SER B 1 437 ? -0.331 21.219 0.896 1 98.88 437 SER B N 1
ATOM 6819 C CA . SER B 1 437 ? -1.061 22.484 1.001 1 98.88 437 SER B CA 1
ATOM 6820 C C . SER B 1 437 ? -0.116 23.641 1.28 1 98.88 437 SER B C 1
ATOM 6822 O O . SER B 1 437 ? 0.66 23.609 2.238 1 98.88 437 SER B O 1
ATOM 6824 N N . VAL B 1 438 ? -0.17 24.672 0.458 1 98.81 438 VAL B N 1
ATOM 6825 C CA . VAL B 1 438 ? 0.679 25.844 0.588 1 98.81 438 VAL B CA 1
ATOM 6826 C C . VAL B 1 438 ? -0.179 27.109 0.54 1 98.81 438 VAL B C 1
ATOM 6828 O O . VAL B 1 438 ? -1.223 27.125 -0.117 1 98.81 438 VAL B O 1
ATOM 6831 N N . PRO B 1 439 ? 0.249 28.141 1.191 1 98.62 439 PRO B N 1
ATOM 6832 C CA . PRO B 1 439 ? -0.557 29.359 1.264 1 98.62 439 PRO B CA 1
ATOM 6833 C C . PRO B 1 439 ? -0.771 30 -0.103 1 98.62 439 PRO B C 1
ATOM 6835 O O . PRO B 1 439 ? 0.141 30.016 -0.933 1 98.62 439 PRO B O 1
ATOM 6838 N N . SER B 1 440 ? -1.976 30.531 -0.273 1 98.5 440 SER B N 1
ATOM 6839 C CA . SER B 1 440 ? -2.305 31.172 -1.548 1 98.5 440 SER B CA 1
ATOM 6840 C C . SER B 1 440 ? -2.703 32.625 -1.356 1 98.5 440 SER B C 1
ATOM 6842 O O . SER B 1 440 ? -2.76 33.375 -2.322 1 98.5 440 SER B O 1
ATOM 6844 N N . GLY B 1 441 ? -3.059 33 -0.148 1 98.12 441 GLY B N 1
ATOM 6845 C CA . GLY B 1 441 ? -3.508 34.344 0.142 1 98.12 441 GLY B CA 1
ATOM 6846 C C . GLY B 1 441 ? -4.328 34.438 1.413 1 98.12 441 GLY B C 1
ATOM 6847 O O . GLY B 1 441 ? -4.293 33.531 2.252 1 98.12 441 GLY B O 1
ATOM 6848 N N . LEU B 1 442 ? -4.965 35.625 1.606 1 97.75 442 LEU B N 1
ATOM 6849 C CA . LEU B 1 442 ? -5.82 35.875 2.76 1 97.75 442 LEU B CA 1
ATOM 6850 C C . LEU B 1 442 ? -7.273 36.062 2.328 1 97.75 442 LEU B C 1
ATOM 6852 O O . LEU B 1 442 ? -7.543 36.625 1.274 1 97.75 442 LEU B O 1
ATOM 6856 N N . SER B 1 443 ? -8.133 35.531 3.104 1 97.69 443 SER B N 1
ATOM 6857 C CA . SER B 1 443 ? -9.555 35.812 2.906 1 97.69 443 SER B CA 1
ATOM 6858 C C . SER B 1 443 ? -9.961 37.156 3.508 1 97.69 443 SER B C 1
ATOM 6860 O O . SER B 1 443 ? -9.188 37.75 4.25 1 97.69 443 SER B O 1
ATOM 6862 N N . PRO B 1 444 ? -11.203 37.562 3.188 1 95.69 444 PRO B N 1
ATOM 6863 C CA . PRO B 1 444 ? -11.664 38.844 3.738 1 95.69 444 PRO B CA 1
ATOM 6864 C C . PRO B 1 444 ? -11.805 38.812 5.258 1 95.69 444 PRO B C 1
ATOM 6866 O O . PRO B 1 444 ? -11.766 39.844 5.906 1 95.69 444 PRO B O 1
ATOM 6869 N N . GLU B 1 445 ? -11.82 37.656 5.844 1 94.5 445 GLU B N 1
ATOM 6870 C CA . GLU B 1 445 ? -11.953 37.531 7.293 1 94.5 445 GLU B CA 1
ATOM 6871 C C . GLU B 1 445 ? -10.594 37.438 7.973 1 94.5 445 GLU B C 1
ATOM 6873 O O . GLU B 1 445 ? -10.508 37.25 9.188 1 94.5 445 GLU B O 1
ATOM 6878 N N . GLY B 1 446 ? -9.602 37.562 7.234 1 97.06 446 GLY B N 1
ATOM 6879 C CA . GLY B 1 446 ? -8.25 37.531 7.773 1 97.06 446 GLY B CA 1
ATOM 6880 C C . GLY B 1 446 ? -7.711 36.156 7.996 1 97.06 446 GLY B C 1
ATOM 6881 O O . GLY B 1 446 ? -6.773 35.938 8.773 1 97.06 446 GLY B O 1
ATOM 6882 N N . VAL B 1 447 ? -8.344 35.188 7.422 1 98.44 447 VAL B N 1
ATOM 6883 C CA . VAL B 1 447 ? -7.883 33.812 7.516 1 98.44 447 VAL B CA 1
ATOM 6884 C C . VAL B 1 447 ? -7.168 33.406 6.23 1 98.44 447 VAL B C 1
ATOM 6886 O O . VAL B 1 447 ? -7.645 33.688 5.129 1 98.44 447 VAL B O 1
ATOM 6889 N N . PRO B 1 448 ? -6.023 32.812 6.336 1 98.81 448 PRO B N 1
ATOM 6890 C CA . PRO B 1 448 ? -5.305 32.375 5.141 1 98.81 448 PRO B CA 1
ATOM 6891 C C . PRO B 1 448 ? -6.102 31.359 4.312 1 98.81 448 PRO B C 1
ATOM 6893 O O . PRO B 1 448 ? -6.957 30.656 4.852 1 98.81 448 PRO B O 1
ATOM 6896 N N . THR B 1 449 ? -5.871 31.359 3.041 1 98.62 449 THR B N 1
ATOM 6897 C CA . THR B 1 449 ? -6.32 30.312 2.139 1 98.62 449 THR B CA 1
ATOM 6898 C C . THR B 1 449 ? -5.129 29.516 1.592 1 98.62 449 THR B C 1
ATOM 6900 O O . THR B 1 449 ? -3.99 29.984 1.65 1 98.62 449 THR B O 1
ATOM 6903 N N . GLY B 1 450 ? -5.363 28.297 1.168 1 98.62 450 GLY B N 1
ATOM 6904 C CA . GLY B 1 450 ? -4.301 27.453 0.636 1 98.62 450 GLY B CA 1
ATOM 6905 C C . GLY B 1 450 ? -4.668 26.781 -0.671 1 98.62 450 GLY B C 1
ATOM 6906 O O . GLY B 1 450 ? -5.848 26.688 -1.018 1 98.62 450 GLY B O 1
ATOM 6907 N N . VAL B 1 451 ? -3.668 26.375 -1.418 1 98.88 451 VAL B N 1
ATOM 6908 C CA . VAL B 1 451 ? -3.84 25.5 -2.572 1 98.88 451 VAL B CA 1
ATOM 6909 C C . VAL B 1 451 ? -3.141 24.156 -2.32 1 98.88 451 VAL B C 1
ATOM 6911 O O . VAL B 1 451 ? -2.162 24.094 -1.572 1 98.88 451 VAL B O 1
ATOM 6914 N N . GLN B 1 452 ? -3.691 23.156 -2.922 1 98.94 452 GLN B N 1
ATOM 6915 C CA . GLN B 1 452 ? -3.074 21.844 -2.912 1 98.94 452 GLN B CA 1
ATOM 6916 C C . GLN B 1 452 ? -2.312 21.578 -4.207 1 98.94 452 GLN B C 1
ATOM 6918 O O . GLN B 1 452 ? -2.777 21.938 -5.293 1 98.94 452 GLN B O 1
ATOM 6923 N N . VAL B 1 453 ? -1.135 21.094 -4.105 1 98.94 453 VAL B N 1
ATOM 6924 C CA . VAL B 1 453 ? -0.379 20.516 -5.215 1 98.94 453 VAL B CA 1
ATOM 6925 C C . VAL B 1 453 ? -0.408 19 -5.125 1 98.94 453 VAL B C 1
ATOM 6927 O O . VAL B 1 453 ? 0.19 18.406 -4.219 1 98.94 453 VAL B O 1
ATOM 6930 N N . VAL B 1 454 ? -1.068 18.375 -6.086 1 98.88 454 VAL B N 1
ATOM 6931 C CA . VAL B 1 454 ? -1.315 16.938 -6.07 1 98.88 454 VAL B CA 1
ATOM 6932 C C . VAL B 1 454 ? -0.476 16.25 -7.148 1 98.88 454 VAL B C 1
ATOM 6934 O O . VAL B 1 454 ? -0.547 16.625 -8.32 1 98.88 454 VAL B O 1
ATOM 6937 N N . SER B 1 455 ? 0.293 15.32 -6.789 1 98.62 455 SER B N 1
ATOM 6938 C CA . SER B 1 455 ? 1.131 14.602 -7.742 1 98.62 455 SER B CA 1
ATOM 6939 C C . SER B 1 455 ? 0.443 13.328 -8.234 1 98.62 455 SER B C 1
ATOM 6941 O O . SER B 1 455 ? -0.655 13 -7.777 1 98.62 455 SER B O 1
ATOM 6943 N N . HIS B 1 456 ? 1.054 12.672 -9.195 1 97.69 456 HIS B N 1
ATOM 6944 C CA . HIS B 1 456 ? 0.744 11.273 -9.461 1 97.69 456 HIS B CA 1
ATOM 6945 C C . HIS B 1 456 ? 1.153 10.383 -8.289 1 97.69 456 HIS B C 1
ATOM 6947 O O . HIS B 1 456 ? 1.925 10.812 -7.426 1 97.69 456 HIS B O 1
ATOM 6953 N N . PRO B 1 457 ? 0.599 9.133 -8.234 1 97.44 457 PRO B N 1
ATOM 6954 C CA . PRO B 1 457 ? 0.935 8.242 -7.125 1 97.44 457 PRO B CA 1
ATOM 6955 C C . PRO B 1 457 ? 2.439 8.055 -6.949 1 97.44 457 PRO B C 1
ATOM 6957 O O . PRO B 1 457 ? 3.152 7.805 -7.926 1 97.44 457 PRO B O 1
ATOM 6960 N N . HIS B 1 458 ? 2.973 8.281 -5.707 1 95.94 458 HIS B N 1
ATOM 6961 C CA . HIS B 1 458 ? 4.324 8 -5.242 1 95.94 458 HIS B CA 1
ATOM 6962 C C . HIS B 1 458 ? 5.312 9.047 -5.75 1 95.94 458 HIS B C 1
ATOM 6964 O O . HIS B 1 458 ? 6.516 8.938 -5.504 1 95.94 458 HIS B O 1
ATOM 6970 N N . ASP B 1 459 ? 4.832 10.055 -6.441 1 96.56 459 ASP B N 1
ATOM 6971 C CA . ASP B 1 459 ? 5.727 11.062 -7.004 1 96.56 459 ASP B CA 1
ATOM 6972 C C . ASP B 1 459 ? 5.867 12.258 -6.066 1 96.56 459 ASP B C 1
ATOM 6974 O O . ASP B 1 459 ? 5.484 13.375 -6.418 1 96.56 459 ASP B O 1
ATOM 6978 N N . GLU B 1 460 ? 6.543 12.07 -5 1 97.88 460 GLU B N 1
ATOM 6979 C CA . GLU B 1 460 ? 6.742 13.109 -3.994 1 97.88 460 GLU B CA 1
ATOM 6980 C C . GLU B 1 460 ? 7.504 14.297 -4.574 1 97.88 460 GLU B C 1
ATOM 6982 O O . GLU B 1 460 ? 7.168 15.453 -4.293 1 97.88 460 GLU B O 1
ATOM 6987 N N . SER B 1 461 ? 8.445 14.062 -5.398 1 97.75 461 SER B N 1
ATOM 6988 C CA . SER B 1 461 ? 9.344 15.086 -5.91 1 97.75 461 SER B CA 1
ATOM 6989 C C . SER B 1 461 ? 8.586 16.125 -6.734 1 97.75 461 SER B C 1
ATOM 6991 O O . SER B 1 461 ? 8.844 17.328 -6.617 1 97.75 461 SER B O 1
ATOM 6993 N N . ALA B 1 462 ? 7.625 15.68 -7.508 1 98.19 462 ALA B N 1
ATOM 6994 C C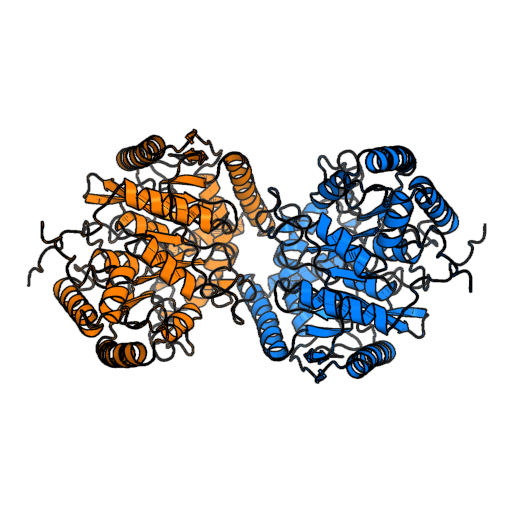A . ALA B 1 462 ? 6.852 16.609 -8.336 1 98.19 462 ALA B CA 1
ATOM 6995 C C . ALA B 1 462 ? 6.008 17.531 -7.477 1 98.19 462 ALA B C 1
ATOM 6997 O O . ALA B 1 462 ? 5.922 18.734 -7.75 1 98.19 462 ALA B O 1
ATOM 6998 N N . ALA B 1 463 ? 5.398 17 -6.48 1 98.62 463 ALA B N 1
ATOM 6999 C CA . ALA B 1 463 ? 4.566 17.812 -5.594 1 98.62 463 ALA B CA 1
ATOM 7000 C C . ALA B 1 463 ? 5.406 18.844 -4.852 1 98.62 463 ALA B C 1
ATOM 7002 O O . ALA B 1 463 ? 5.039 20.016 -4.781 1 98.62 463 ALA B O 1
ATOM 7003 N N . PHE B 1 464 ? 6.543 18.391 -4.305 1 98.81 464 PHE B N 1
ATOM 7004 C CA . PHE B 1 464 ? 7.402 19.297 -3.559 1 98.81 464 PHE B CA 1
ATOM 7005 C C . PHE B 1 464 ? 7.984 20.359 -4.477 1 98.81 464 PHE B C 1
ATOM 7007 O O . PHE B 1 464 ? 8.141 21.516 -4.074 1 98.81 464 PHE B O 1
ATOM 7014 N N . HIS B 1 465 ? 8.336 20 -5.715 1 98.75 465 HIS B N 1
ATOM 7015 C CA . HIS B 1 465 ? 8.898 20.938 -6.691 1 98.75 465 HIS B CA 1
ATOM 7016 C C . HIS B 1 465 ? 7.945 22.094 -6.949 1 98.75 465 HIS B C 1
ATOM 7018 O O . HIS B 1 465 ? 8.32 23.266 -6.777 1 98.75 465 HIS B O 1
ATOM 7024 N N . VAL B 1 466 ? 6.746 21.781 -7.25 1 98.81 466 VAL B N 1
ATOM 7025 C CA . VAL B 1 466 ? 5.777 22.812 -7.613 1 98.81 466 VAL B CA 1
ATOM 7026 C C . VAL B 1 466 ? 5.348 23.578 -6.363 1 98.81 466 VAL B C 1
ATOM 7028 O O . VAL B 1 466 ? 5.152 24.797 -6.414 1 98.81 466 VAL B O 1
ATOM 7031 N N . ALA B 1 467 ? 5.176 22.891 -5.25 1 98.81 467 ALA B N 1
ATOM 7032 C CA . ALA B 1 467 ? 4.828 23.562 -4 1 98.81 467 ALA B CA 1
ATOM 7033 C C . ALA B 1 467 ? 5.891 24.594 -3.617 1 98.81 467 ALA B C 1
ATOM 7035 O O . ALA B 1 467 ? 5.562 25.703 -3.172 1 98.81 467 ALA B O 1
ATOM 7036 N N . HIS B 1 468 ? 7.148 24.219 -3.768 1 98.69 468 HIS B N 1
ATOM 7037 C CA . HIS B 1 468 ? 8.234 25.141 -3.467 1 98.69 468 HIS B CA 1
ATOM 7038 C C . HIS B 1 468 ? 8.188 26.359 -4.383 1 98.69 468 HIS B C 1
ATOM 7040 O O . HIS B 1 468 ? 8.414 27.484 -3.934 1 98.69 468 HIS B O 1
ATOM 7046 N N . ALA B 1 469 ? 7.922 26.125 -5.625 1 98.69 469 ALA B N 1
ATOM 7047 C CA . ALA B 1 469 ? 7.789 27.219 -6.574 1 98.69 469 ALA B CA 1
ATOM 7048 C C . ALA B 1 469 ? 6.645 28.156 -6.184 1 98.69 469 ALA B C 1
ATOM 7050 O O . ALA B 1 469 ? 6.785 29.375 -6.242 1 98.69 469 ALA B O 1
ATOM 7051 N N . VAL B 1 470 ? 5.508 27.578 -5.797 1 98.69 470 VAL B N 1
ATOM 7052 C CA . VAL B 1 470 ? 4.359 28.375 -5.375 1 98.69 470 VAL B CA 1
ATOM 7053 C C . VAL B 1 470 ? 4.75 29.25 -4.188 1 98.69 470 VAL B C 1
ATOM 7055 O O . VAL B 1 470 ? 4.465 30.453 -4.176 1 98.69 470 VAL B O 1
ATOM 7058 N N . GLN B 1 471 ? 5.352 28.641 -3.211 1 98.06 471 GLN B N 1
ATOM 7059 C CA . GLN B 1 471 ? 5.754 29.391 -2.027 1 98.06 471 GLN B CA 1
ATOM 7060 C C . GLN B 1 471 ? 6.66 30.562 -2.4 1 98.06 471 GLN B C 1
ATOM 7062 O O . GLN B 1 471 ? 6.48 31.672 -1.907 1 98.06 471 GLN B O 1
ATOM 7067 N N . THR B 1 472 ? 7.613 30.328 -3.279 1 97.25 472 THR B N 1
ATOM 7068 C CA . THR B 1 472 ? 8.602 31.312 -3.68 1 97.25 472 THR B CA 1
ATOM 7069 C C . THR B 1 472 ? 7.938 32.438 -4.469 1 97.25 472 THR B C 1
ATOM 7071 O O . THR B 1 472 ? 8.219 33.625 -4.234 1 97.25 472 THR B O 1
ATOM 7074 N N . LEU B 1 473 ? 7.09 32.125 -5.344 1 97.31 473 LEU B N 1
ATOM 7075 C CA . LEU B 1 473 ? 6.496 33.094 -6.262 1 97.31 473 LEU B CA 1
ATOM 7076 C C . LEU B 1 473 ? 5.41 33.906 -5.57 1 97.31 473 LEU B C 1
ATOM 7078 O O . LEU B 1 473 ? 5.246 35.094 -5.852 1 97.31 473 LEU B O 1
ATOM 7082 N N . VAL B 1 474 ? 4.633 33.25 -4.719 1 96.94 474 VAL B N 1
ATOM 7083 C CA . VAL B 1 474 ? 3.549 33.938 -4.016 1 96.94 474 VAL B CA 1
ATOM 7084 C C . VAL B 1 474 ? 4.125 34.812 -2.9 1 96.94 474 VAL B C 1
ATOM 7086 O O . VAL B 1 474 ? 3.654 35.938 -2.672 1 96.94 474 VAL B O 1
ATOM 7089 N N . GLY B 1 475 ? 5.109 34.281 -2.145 1 95.81 475 GLY B N 1
ATOM 7090 C CA . GLY B 1 475 ? 5.777 35.062 -1.107 1 95.81 475 GLY B CA 1
ATOM 7091 C C . GLY B 1 475 ? 4.863 35.438 0.045 1 95.81 475 GLY B C 1
ATOM 7092 O O . GLY B 1 475 ?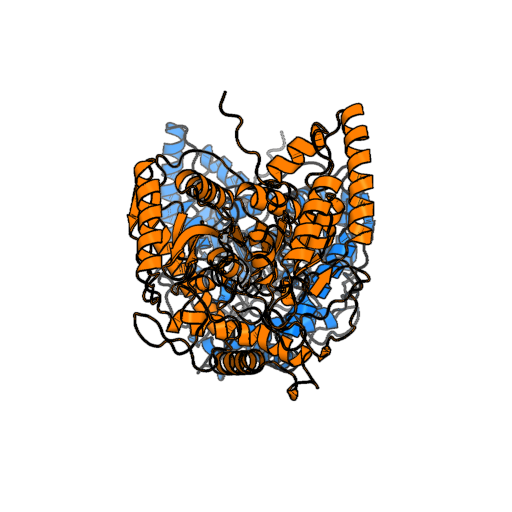 4.91 36.562 0.543 1 95.81 475 GLY B O 1
ATOM 7093 N N . PHE B 1 476 ? 4.055 34.5 0.439 1 94 476 PHE B N 1
ATOM 7094 C CA . PHE B 1 476 ? 3.111 34.75 1.522 1 94 476 PHE B CA 1
ATOM 7095 C C . PHE B 1 476 ? 3.84 34.906 2.852 1 94 476 PHE B C 1
ATOM 7097 O O . PHE B 1 476 ? 4.664 34.062 3.217 1 94 476 PHE B O 1
ATOM 7104 N N . ASP B 1 477 ? 3.578 35.969 3.613 1 89.06 477 ASP B N 1
ATOM 7105 C CA . ASP B 1 477 ? 4.094 36.125 4.969 1 89.06 477 ASP B CA 1
ATOM 7106 C C . ASP B 1 477 ? 3.223 35.406 5.984 1 89.06 477 ASP B C 1
ATOM 7108 O O . ASP B 1 477 ? 2.145 35.875 6.348 1 89.06 477 ASP B O 1
ATOM 7112 N N . ALA B 1 478 ? 3.658 34.375 6.574 1 86.69 478 ALA B N 1
ATOM 7113 C CA . ALA B 1 478 ? 2.895 33.469 7.414 1 86.69 478 ALA B CA 1
ATOM 7114 C C . ALA B 1 478 ? 2.908 33.906 8.867 1 86.69 478 ALA B C 1
ATOM 7116 O O . ALA B 1 478 ? 2.682 33.094 9.773 1 86.69 478 ALA B O 1
ATOM 7117 N N . ARG B 1 479 ? 3.145 35.188 9.195 1 92.62 479 ARG B N 1
ATOM 7118 C CA . ARG B 1 479 ? 3.221 35.688 10.57 1 92.62 479 ARG B CA 1
ATOM 7119 C C . ARG B 1 479 ? 2.035 36.594 10.883 1 92.62 479 ARG B C 1
ATOM 7121 O O . ARG B 1 479 ? 2.016 37.781 10.5 1 92.62 479 ARG B O 1
ATOM 7128 N N . PRO B 1 480 ? 1.105 35.969 11.633 1 95.31 480 PRO B N 1
ATOM 7129 C CA . PRO B 1 480 ? -0.008 36.844 12.055 1 95.31 480 PRO B CA 1
ATOM 7130 C C . PRO B 1 480 ? 0.397 37.844 13.117 1 95.31 480 PRO B C 1
ATOM 7132 O O . PRO B 1 480 ? 1.415 37.656 13.789 1 95.31 480 PRO B O 1
ATOM 7135 N N . VAL B 1 481 ? -0.386 38.906 13.211 1 90.75 481 VAL B N 1
ATOM 7136 C CA . VAL B 1 481 ? -0.24 39.844 14.328 1 90.75 481 VAL B CA 1
ATOM 7137 C C . VAL B 1 481 ? -0.947 39.281 15.562 1 90.75 481 VAL B C 1
ATOM 7139 O O . VAL B 1 481 ? -2.164 39.094 15.555 1 90.75 481 VAL B O 1
ATOM 7142 N N . LEU B 1 482 ? -0.122 38.969 16.5 1 91.06 482 LEU B N 1
ATOM 7143 C CA . LEU B 1 482 ? -0.688 38.375 17.703 1 91.06 482 LEU B CA 1
ATOM 7144 C C . LEU B 1 482 ? -1.068 39.438 18.719 1 91.06 482 LEU B C 1
ATOM 7146 O O . LEU B 1 482 ? -0.351 40.438 18.891 1 91.06 482 LEU B O 1
ATOM 7150 N N . ASP B 1 483 ? -2.408 39.469 18.984 1 73.25 483 ASP B N 1
ATOM 7151 C CA . ASP B 1 483 ? -2.889 40.438 19.969 1 73.25 483 ASP B CA 1
ATOM 7152 C C . ASP B 1 483 ? -2.105 40.312 21.281 1 73.25 483 ASP B C 1
ATOM 7154 O O . ASP B 1 483 ? -1.838 39.188 21.75 1 73.25 483 ASP B O 1
ATOM 7158 N N . PRO B 1 484 ? -1.417 41.375 21.594 1 59.62 484 PRO B N 1
ATOM 7159 C CA . PRO B 1 484 ? -0.772 41.312 22.906 1 59.62 484 PRO B CA 1
ATOM 7160 C C . PRO B 1 484 ? -1.729 40.844 24.016 1 59.62 484 PRO B C 1
ATOM 7162 O O . PRO B 1 484 ? -2.943 41.031 23.906 1 59.62 484 PRO B O 1
ATOM 7165 N N . LYS B 1 485 ? -1.756 39.812 24.812 1 50.38 485 LYS B N 1
ATOM 7166 C CA . LYS B 1 485 ? -2.627 39.562 25.969 1 50.38 485 LYS B CA 1
ATOM 7167 C C . LYS B 1 485 ? -3.064 40.875 26.594 1 50.38 485 LYS B C 1
ATOM 7169 O O . LYS B 1 485 ? -2.295 41.844 26.641 1 50.38 485 LYS B O 1
ATOM 7174 N N . SER B 1 486 ? -4.293 40.906 26.641 1 37.5 486 SER B N 1
ATOM 7175 C CA . SER B 1 486 ? -4.984 41.312 27.859 1 37.5 486 SER B CA 1
ATOM 7176 C C . SER B 1 486 ? -4.367 40.656 29.094 1 37.5 486 SER B C 1
ATOM 7178 O O . SER B 1 486 ? -4.445 39.438 29.266 1 37.5 486 SER B O 1
ATOM 7180 N N . GLN B 1 487 ? -3.248 40.906 29.578 1 30.69 487 GLN B N 1
ATOM 7181 C CA . GLN B 1 487 ? -3.002 40.625 30.984 1 30.69 487 GLN B CA 1
ATOM 7182 C C . GLN B 1 487 ? -4.273 40.781 31.812 1 30.69 487 GLN B C 1
ATOM 7184 O O . GLN B 1 487 ? -5.008 41.75 31.641 1 30.69 487 GLN B O 1
#

InterPro domains:
  IPR000120 Amidase [PTHR11895] (9-478)
  IPR023631 Amidase signature domain [PF01425] (47-461)
  IPR036928 Amidase signature (AS) superfamily [G3DSA:3.90.1300.10] (5-480)
  IPR036928 Amidase signature (AS) superfamily [SSF75304] (6-473)

Secondary structure (DSSP, 8-state):
--------GGG--HHHHHHHHHHTSS-HHHHHHHHHHHHHHHT--TTTS---EEEE-HHHHHHHHHHHHHHHHHHHHH-PPPPTTTT-EEEEETTS--TTSB--TT-GGGTT-B-SS--HHHHHHHHTT-EEEEEE--SGGG-SSS-EETTTEE--BTTBTTB---SSSHHHHHHHHTTS-SEEEEEESSSTTHHHHHHHT-EEEEPPTTSS---TTGGG-TT-EEEEEESSHHHHHHHHHHH-S-BTTBTT--S-SS---------TT-EEEE-SSTTT----HHHHHHHHHHHHHHHHTT-EEEE------HHHHHHHHHHHHHHTHHHHHHHHTTT-GGGS-HHHHHHHHHHHHHHHHS-HHHHHHHHHHHHHHHHHHTTT-SEEEEESBSSS--BTT---TT-EEETTEEESSGGGGBS-THHHHTTTEEEEEEEEEE-TTS-EEEEEEEEEET-HHHHHHHHHHHHHHH-------------/--------GGG--HHHHHHHHHHTSS-HHHHHHHHHHHHHHHT--TTTS---EEEE-HHHHHHHHHHHHHHHHHHHHH-PPPPTTTT-EEEEETTS--TTSB--TT-GGGTT-B-SS--HHHHHHHHTT-EEEEEE--SGGG-SSS-EETTTEE--BTTBTTB---SSSHHHHHHHHTTS-SEEEEEESSSTTHHHHHHHT-EEEEPPTTSS---TTGGG-TT-EEEEEESSHHHHHHHHHHH-S-BTTBTT--S-SS---------TT-EEEE-SSTTT----HHHHHHHHHHHHHHHHTT-EEEE------HHHHHHHHHHHHHHTHHHHHHHHTTT-GGGS-HHHHHHHHHHHHHHHTS-HHHHHHHHHHHHHHHHHHTTT-SEEEEESBSSS--BTT---TT-EEETTEEESSGGGGBS-THHHHTTTEEEEEEEEEE-TTS-EEEEEEEEEET-HHHHHHHHHHHHHHH-------PPP---

Sequence (974 aa):
MTAGVMAPLAYLSATEARKAFRSRELSPLDVLDAQISQIEAHNGDRDTGINAFTETLFDDARTQARAAADMYTRYAASGDEPPPLLGLTVATKEKHGIAGLRLEQGLAAHRGRVAEHDHPVVERIRAAGGIIHARTTSPEFSCATVTHSPMWGVTRNPWNPQTSPGGSSGGAGAALAAGFTTLATASDIAGSTRIPAGFTGTVGYKAPYGRIPGLPPLAADWYRGDGPMGRTVADVALLSAVMSGRHPADHASWGPANQSPLRTGGVRGLRIGLSVHLGDFPVAEAVAANTRAVADVLAGAGAEVVGIDLPWTTAQIRDTIFAHFGHILAPAMQRETKGTEGELAAYTRQFIADAAAAAQHCPLVDSLAADARVQHELAVAMRDVDVLLCPTSAVTSLRADGDYLDGIDTEHGHRRHYWEGHMTSPFNVANHCAVLSVPSGLSPEGVPTGVQVVSHPHDESAAFHVAHAVQTLVGFDARPVLDPKSQMTAGVMAPLAYLSATEARKAFRSRELSPLDVLDAQISQIEAHNGDRDTGINAFTETLFDDARTQARAAADMYTRYAASGDEPPPLLGLTVATKEKHGIAGLRLEQGLAAHRGRVAEHDHPVVERIRAAGGIIHARTTSPEFSCATVTHSPMWGVTRNPWNPQTSPGGSSGGAGAALAAGFTTLATASDIAGSTRIPAGFTGTVGYKAPYGRIPGLPPLAADWYRGDGPMGRTVADVALLSAVMSGRHPADHASWGPANQSPLRTGGVRGLRIGLSVHLGDFPVAEAVAANTRAVADVLAGAGAEVVGIDLPWTTAQIRDTIFAHFGHILAPAMQRETKGTEGELAAYTRQFIADAAAAAQHCPLVDSLAADARVQHELAVAMRDVDVLLCPTSAVTSLRADGDYLDGIDTEHGHRRHYWEGHMTSPFNVANHCAVLSVPSGLSPEGVPTGVQVVSHPHDESAAFHVAHAVQTLVGFDARPVLDPKSQ

Organism: Mycolicibacterium smegmatis (strain ATCC 700084 / mc(2)155) (NCBI:txid246196)